Protein AF-0000000076074492 (afdb_homodimer)

Radius of gyration: 33.58 Å; Cα contacts (8 Å, |Δi|>4): 1678; chains: 2; bounding box: 102×106×88 Å

Secondary structure (DSSP, 8-state):
------------------TT---PPTT-BEEE-HHHHHHHHHH--TTT-PPP-GGGEEEEEEETTEEEEEEE-TTSPEEEEESS-EE--TT-SS-PPEEHHHHHHHHHHHHHT--HHHHHHHHHHTTB----HHHHHHHHHHHHHHHHHHHHHHHHHHHHHHHHHS-EEE-TTTS-EEEEEEEEEEEEESS---SS----SEEEEEEEETTT--EEEEEEEES--HHHHHHHHTT-PPPS--------S-GGGHHHHHHHHHHHHHHTTTEEEEEEEE-S-HHHHHHHHHH-SS--EEEEBHHHHHHHHHHHHHHHHHHSTTTS-HHHHHHHHHHHHHHHHHTTT-HHHHHHHHHHHHHHHTT--TT--TTT-HHHH-GGG---SS----HHHHHHHHHHHHHHHSHHHHHHHTT-B--HHHHHHHHHHHHHS-TTS--TTSTHHHHHHHHHHHHHHHGGGHHHHHHHHHT----HHHHHHHHHHHHHHHHHHHHHHSHHHHHHHHHHHHHHHHHHHHHHHHH--------/------------------TT---PPTT-BEEE-HHHHHHHHHH--TTT-PPP-GGGEEEEEEETTEEEEEEE-TTSPEEEEESS-EE--TT-SS-PPEEHHHHHHHHHHHHHT--HHHHHHHHHHTTB----HHHHHHHHHHHHHHHHHHHHHHHHHHHHHHHHHS-EEE-TTTS-EEEEEEEEEEEEESS---SS----SEEEEEEEETTT--EEEEEEEES--HHHHHHHHTT-PPPS--------S-GGGHHHHHHHHHHHHHHTTTEEEEEEEE-S-HHHHHHHHHH-SS--EEEEBHHHHHHHHHHHHHHHHHHSTTTS-HHHHHHHHHHHHHHHHHTTT-HHHHHHHHHHHHHHHTT--TT--TTT-HHHH-GGG---SS----HHHHHHHHHHHHHHHSHHHHHHHTT-B--HHHHHHHHHHHHHS-TTS--TTSTHHHHHHHHHHHHHHHGGGHHHHHHHHHT----HHHHHHHHHHHHHHHHHHHHHHSHHHHHHHHHHHHHHHHHHHHHHHHH--------

Structure (mmCIF, N/CA/C/O backbone):
data_AF-0000000076074492-model_v1
#
loop_
_entity.id
_entity.type
_entity.pdbx_description
1 polymer 'Mutator-like transposase domain-containing protein'
#
loop_
_atom_site.group_PDB
_atom_site.id
_atom_site.type_symbol
_atom_site.label_atom_id
_atom_site.label_alt_id
_atom_site.label_comp_id
_atom_site.label_asym_id
_atom_site.label_entity_id
_atom_site.label_seq_id
_atom_site.pdbx_PDB_ins_code
_atom_site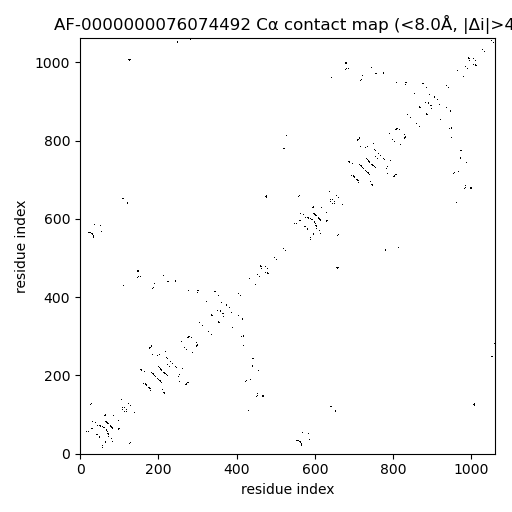.Cartn_x
_atom_site.Cartn_y
_atom_site.Cartn_z
_atom_site.occupancy
_atom_site.B_iso_or_equiv
_atom_site.auth_seq_id
_atom_site.auth_comp_id
_atom_site.auth_asym_id
_atom_site.auth_atom_id
_atom_site.pdbx_PDB_model_num
ATOM 1 N N . MET A 1 1 ? -1.576 -24.312 30.047 1 20.3 1 MET A N 1
ATOM 2 C CA . MET A 1 1 ? -2.379 -25.391 29.484 1 20.3 1 MET A CA 1
ATOM 3 C C . MET A 1 1 ? -1.852 -25.797 28.125 1 20.3 1 MET A C 1
ATOM 5 O O . MET A 1 1 ? -1.685 -24.969 27.234 1 20.3 1 MET A O 1
ATOM 9 N N . ILE A 1 2 ? -1.009 -26.953 28.062 1 20.73 2 ILE A N 1
ATOM 10 C CA . ILE A 1 2 ? -0.179 -27.625 27.062 1 20.73 2 ILE A CA 1
ATOM 11 C C . ILE A 1 2 ? -1.035 -28.031 25.859 1 20.73 2 ILE A C 1
ATOM 13 O O . ILE A 1 2 ? -1.904 -28.891 25.984 1 20.73 2 ILE A O 1
ATOM 17 N N . TYR A 1 3 ? -1.687 -27.031 25.25 1 22.64 3 TYR A N 1
ATOM 18 C CA . TYR A 1 3 ? -2.527 -27.453 24.125 1 22.64 3 TYR A CA 1
ATOM 19 C C . TYR A 1 3 ? -1.806 -28.469 23.25 1 22.64 3 TYR A C 1
ATOM 21 O O . TYR A 1 3 ? -0.667 -28.234 22.828 1 22.64 3 TYR A O 1
ATOM 29 N N . GLU A 1 4 ? -2.014 -29.75 23.656 1 22.53 4 GLU A N 1
ATOM 30 C CA . GLU A 1 4 ? -1.607 -30.984 23.016 1 22.53 4 GLU A CA 1
ATOM 31 C C . GLU A 1 4 ? -1.765 -30.891 21.5 1 22.53 4 GLU A C 1
ATOM 33 O O . GLU A 1 4 ? -2.832 -30.531 21 1 22.53 4 GLU A O 1
ATOM 38 N N . THR A 1 5 ? -0.756 -30.562 20.797 1 23.09 5 THR A N 1
ATOM 39 C CA . THR A 1 5 ? -0.31 -30.438 19.406 1 23.09 5 THR A CA 1
ATOM 40 C C . THR A 1 5 ? -0.673 -31.688 18.625 1 23.09 5 THR A C 1
ATOM 42 O O . THR A 1 5 ? -0.245 -31.859 17.469 1 23.09 5 THR A O 1
ATOM 45 N N . ASP A 1 6 ? -1.251 -32.75 19.297 1 23.14 6 ASP A N 1
ATOM 46 C CA . ASP A 1 6 ? -1.138 -34.094 18.703 1 23.14 6 ASP A CA 1
ATOM 47 C C . ASP A 1 6 ? -1.971 -34.188 17.422 1 23.14 6 ASP A C 1
ATOM 49 O O . ASP A 1 6 ? -2.297 -35.281 16.969 1 23.14 6 ASP A O 1
ATOM 53 N N . ASN A 1 7 ? -2.566 -33.188 16.922 1 24.45 7 ASN A N 1
ATOM 54 C CA . ASN A 1 7 ? -3.439 -33.688 15.844 1 24.45 7 ASN A CA 1
ATOM 55 C C . ASN A 1 7 ? -2.689 -34.562 14.867 1 24.45 7 ASN A C 1
ATOM 57 O O . ASN A 1 7 ? -1.747 -34.125 14.203 1 24.45 7 ASN A O 1
ATOM 61 N N . LEU A 1 8 ? -2.562 -35.906 15.039 1 23.31 8 LEU A N 1
ATOM 62 C CA . LEU A 1 8 ? -2.174 -37.062 14.281 1 23.31 8 LEU A CA 1
ATOM 63 C C . LEU A 1 8 ? -2.654 -36.969 12.836 1 23.31 8 LEU A C 1
ATOM 65 O O . LEU A 1 8 ? -3.797 -36.594 12.586 1 23.31 8 LEU A O 1
ATOM 69 N N . PHE A 1 9 ? -1.771 -36.688 12.039 1 24.88 9 PHE A N 1
ATOM 70 C CA . PHE A 1 9 ? -1.879 -36.969 10.609 1 24.88 9 PHE A CA 1
ATOM 71 C C . PHE A 1 9 ? -2.543 -38.312 10.359 1 24.88 9 PHE A C 1
ATOM 73 O O . PHE A 1 9 ? -1.908 -39.344 10.5 1 24.88 9 PHE A O 1
ATOM 80 N N . GLU A 1 10 ? -3.705 -38.531 11.008 1 27.39 10 GLU A N 1
ATOM 81 C CA . GLU A 1 10 ? -4.297 -39.812 10.562 1 27.39 10 GLU A CA 1
ATOM 82 C C . GLU A 1 10 ? -4.242 -39.938 9.047 1 27.39 10 GLU A C 1
ATOM 84 O O . GLU A 1 10 ? -4.82 -39.094 8.328 1 27.39 10 GLU A O 1
ATOM 89 N N . ALA A 1 11 ? -3.123 -40.5 8.547 1 29.27 11 ALA A N 1
ATOM 90 C CA . ALA A 1 11 ? -3.037 -41.094 7.211 1 29.27 11 ALA A CA 1
ATOM 91 C C . ALA A 1 11 ? -4.309 -41.875 6.875 1 29.27 11 ALA A C 1
ATOM 93 O O . ALA A 1 11 ? -4.645 -42.844 7.547 1 29.27 11 ALA A O 1
ATOM 94 N N . GLU A 1 12 ? -5.414 -41.219 6.848 1 29.86 12 GLU A N 1
ATOM 95 C CA . GLU A 1 12 ? -6.473 -42.094 6.324 1 29.86 12 GLU A CA 1
ATOM 96 C C . GLU A 1 12 ? -5.949 -43 5.23 1 29.86 12 GLU A C 1
ATOM 98 O O . GLU A 1 12 ? -5.395 -42.531 4.23 1 29.86 12 GLU A O 1
ATOM 103 N N . ILE A 1 13 ? -5.477 -44.125 5.656 1 30.86 13 ILE A N 1
ATOM 104 C CA . ILE A 1 13 ? -5.172 -45.281 4.809 1 30.86 13 ILE A CA 1
ATOM 105 C C . ILE A 1 13 ? -6.297 -45.469 3.795 1 30.86 13 ILE A C 1
ATOM 107 O O . ILE A 1 13 ? -7.43 -45.781 4.168 1 30.86 13 ILE A O 1
ATOM 111 N N . ASN A 1 14 ? -6.422 -44.625 2.824 1 32.28 14 ASN A N 1
ATOM 112 C CA . ASN A 1 14 ? -7.383 -44.906 1.76 1 32.28 14 ASN A CA 1
ATOM 113 C C . ASN A 1 14 ? -7.301 -46.344 1.289 1 32.28 14 ASN A C 1
ATOM 115 O O . ASN A 1 14 ? -6.234 -46.969 1.345 1 32.28 14 ASN A O 1
ATOM 119 N N . GLU A 1 15 ? -8.367 -47.125 1.398 1 32.94 15 GLU A N 1
ATOM 120 C CA . GLU A 1 15 ? -8.617 -48.438 0.787 1 32.94 15 GLU A CA 1
ATOM 121 C C . GLU A 1 15 ? -7.91 -48.562 -0.561 1 32.94 15 GLU A C 1
ATOM 123 O O . GLU A 1 15 ? -7.664 -47.562 -1.23 1 32.94 15 GLU A O 1
ATOM 128 N N . PRO A 1 16 ? -7.207 -49.75 -0.932 1 32.88 16 PRO A N 1
ATOM 129 C CA . PRO A 1 16 ? -6.613 -49.969 -2.256 1 32.88 16 PRO A CA 1
ATOM 130 C C . PRO A 1 16 ? -7.48 -49.406 -3.381 1 32.88 16 PRO A C 1
ATOM 132 O O . PRO A 1 16 ? -8.602 -49.875 -3.596 1 32.88 16 PRO A O 1
ATOM 135 N N . ARG A 1 17 ? -7.473 -48.156 -3.51 1 41.97 17 ARG A N 1
ATOM 136 C CA . ARG A 1 17 ? -8.281 -47.562 -4.578 1 41.97 17 ARG A CA 1
ATOM 137 C C . ARG A 1 17 ? -8.055 -48.312 -5.895 1 41.97 17 ARG A C 1
ATOM 139 O O . ARG A 1 17 ? -6.934 -48.719 -6.207 1 41.97 17 ARG A O 1
ATOM 146 N N . GLN A 1 18 ? -9.07 -48.844 -6.355 1 41.19 18 GLN A N 1
ATOM 147 C CA . GLN A 1 18 ? -9.031 -49.469 -7.672 1 41.19 18 GLN A CA 1
ATOM 148 C C . GLN A 1 18 ? -8.188 -48.656 -8.648 1 41.19 18 GLN A C 1
ATOM 150 O O . GLN A 1 18 ? -8.188 -47.406 -8.578 1 41.19 18 GLN A O 1
ATOM 155 N N . LEU A 1 19 ? -7.176 -49.188 -9.375 1 46.09 19 LEU A N 1
ATOM 156 C CA . LEU A 1 19 ? -6.234 -48.656 -10.359 1 46.09 19 LEU A CA 1
ATOM 157 C C . LEU A 1 19 ? -6.891 -47.594 -11.227 1 46.09 19 LEU A C 1
ATOM 159 O O . LEU A 1 19 ? -6.219 -46.656 -11.695 1 46.09 19 LEU A O 1
ATOM 163 N N . ASP A 1 20 ? -8.141 -47.719 -11.641 1 50.53 20 ASP A N 1
ATOM 164 C CA . ASP A 1 20 ? -8.68 -46.938 -12.742 1 50.53 20 ASP A CA 1
ATOM 165 C C . ASP A 1 20 ? -9.188 -45.594 -12.258 1 50.53 20 ASP A C 1
ATOM 167 O O . ASP A 1 20 ? -9.773 -44.812 -13.031 1 50.53 20 ASP A O 1
ATOM 171 N N . SER A 1 21 ? -9.109 -45.219 -10.984 1 63.66 21 SER A N 1
ATOM 172 C CA . SER A 1 21 ? -9.898 -44.062 -10.594 1 63.66 21 SER A CA 1
ATOM 173 C C . SER A 1 21 ? -9.055 -42.781 -10.594 1 63.66 21 SER A C 1
ATOM 175 O O . SER A 1 21 ? -7.914 -42.812 -10.125 1 63.66 21 SER A O 1
ATOM 177 N N . CYS A 1 22 ? -9.422 -41.75 -11.438 1 72.69 22 CYS A N 1
ATOM 178 C CA . CYS A 1 22 ? -8.797 -40.438 -11.508 1 72.69 22 CYS A CA 1
ATOM 179 C C . CYS A 1 22 ? -8.812 -39.75 -10.148 1 72.69 22 CYS A C 1
ATOM 181 O O . CYS A 1 22 ? -9.883 -39.531 -9.562 1 72.69 22 CYS A O 1
ATOM 183 N N . ILE A 1 23 ? -7.676 -39.438 -9.594 1 86.5 23 ILE A N 1
ATOM 184 C CA . ILE A 1 23 ? -7.555 -38.844 -8.258 1 86.5 23 ILE A CA 1
ATOM 185 C C . ILE A 1 23 ? -7.668 -37.312 -8.344 1 86.5 23 ILE A C 1
ATOM 187 O O . ILE A 1 23 ? -7.863 -36.656 -7.328 1 86.5 23 ILE A O 1
ATOM 191 N N . TRP A 1 24 ? -7.625 -36.906 -9.602 1 93.19 24 TRP A N 1
ATOM 192 C CA . TRP A 1 24 ? -7.512 -35.469 -9.766 1 93.19 24 TRP A CA 1
ATOM 193 C C . TRP A 1 24 ? -8.883 -34.781 -9.68 1 93.19 24 TRP A C 1
ATOM 195 O O . TRP A 1 24 ? -9.867 -35.312 -10.195 1 93.19 24 TRP A O 1
ATOM 205 N N . ILE A 1 25 ? -8.938 -33.719 -8.992 1 92.75 25 ILE A N 1
ATOM 206 C CA . ILE A 1 25 ? -10.148 -32.906 -8.922 1 92.75 25 ILE A CA 1
ATOM 207 C C . ILE A 1 25 ? -10.164 -31.891 -10.07 1 92.75 25 ILE A C 1
ATOM 209 O O . ILE A 1 25 ? -9.219 -31.125 -10.258 1 92.75 25 ILE A O 1
ATOM 213 N N . PRO A 1 26 ? -11.266 -31.875 -10.781 1 92.88 26 PRO A N 1
ATOM 214 C CA . PRO A 1 26 ? -11.328 -30.969 -11.93 1 92.88 26 PRO A CA 1
ATOM 215 C C . PRO A 1 26 ? -11.133 -29.5 -11.531 1 92.88 26 PRO A C 1
ATOM 217 O O . PRO A 1 26 ? -11.664 -29.062 -10.516 1 92.88 26 PRO A O 1
ATOM 220 N N . GLY A 1 27 ? -10.312 -28.859 -12.289 1 93 27 GLY A N 1
ATOM 221 C CA . GLY A 1 27 ? -10.141 -27.422 -12.117 1 93 27 GLY A CA 1
ATOM 222 C C . GLY A 1 27 ? -8.984 -27.078 -11.203 1 93 27 GLY A C 1
ATOM 223 O O . GLY A 1 27 ? -8.477 -25.953 -11.234 1 93 27 GLY A O 1
ATOM 224 N N . GLU A 1 28 ? -8.578 -28.031 -10.375 1 96.75 28 GLU A N 1
ATOM 225 C CA . GLU A 1 28 ? -7.469 -27.75 -9.477 1 96.75 28 GLU A CA 1
ATOM 226 C C . GLU A 1 28 ? -6.141 -27.703 -10.227 1 96.75 28 GLU A C 1
ATOM 228 O O . GLU A 1 28 ? -5.902 -28.516 -11.125 1 96.75 28 GLU A O 1
ATOM 233 N N . ARG A 1 29 ? -5.41 -26.781 -9.828 1 97.88 29 ARG A N 1
ATOM 234 C CA . ARG A 1 29 ? -4.145 -26.594 -10.531 1 97.88 29 ARG A CA 1
ATOM 235 C C . ARG A 1 29 ? -2.959 -26.797 -9.602 1 97.88 29 ARG A C 1
ATOM 237 O O . ARG A 1 29 ? -3.092 -26.656 -8.383 1 97.88 29 ARG A O 1
ATOM 244 N N . ARG A 1 30 ? -1.804 -27.188 -10.25 1 97.44 30 ARG A N 1
ATOM 245 C CA . ARG A 1 30 ? -0.546 -27.406 -9.539 1 97.44 30 ARG A CA 1
ATOM 246 C C . ARG A 1 30 ? 0.607 -26.703 -10.25 1 97.44 30 ARG A C 1
ATOM 248 O O . ARG A 1 30 ? 0.532 -26.422 -11.445 1 97.44 30 ARG A O 1
ATOM 255 N N . VAL A 1 31 ? 1.604 -26.438 -9.445 1 97.81 31 VAL A N 1
ATOM 256 C CA . VAL A 1 31 ? 2.861 -25.938 -10 1 97.81 31 VAL A CA 1
ATOM 257 C C . VAL A 1 31 ? 3.836 -27.094 -10.18 1 97.81 31 VAL A C 1
ATOM 259 O O . VAL A 1 31 ? 4.203 -27.766 -9.203 1 97.81 31 VAL A O 1
ATOM 262 N N . PHE A 1 32 ? 4.254 -27.359 -11.391 1 97.62 32 PHE A N 1
ATOM 263 C CA . PHE A 1 32 ? 5.152 -28.453 -11.711 1 97.62 32 PHE A CA 1
ATOM 264 C C . PHE A 1 32 ? 6.441 -27.938 -12.336 1 97.62 32 PHE A C 1
ATOM 266 O O . PHE A 1 32 ? 6.441 -26.906 -13.008 1 97.62 32 PHE A O 1
ATOM 273 N N . GLU A 1 33 ? 7.512 -28.625 -12.062 1 97.69 33 GLU A N 1
ATOM 274 C CA . GLU A 1 33 ? 8.758 -28.5 -12.82 1 97.69 33 GLU A CA 1
ATOM 275 C C . GLU A 1 33 ? 8.898 -29.641 -13.828 1 97.69 33 GLU A C 1
ATOM 277 O O . GLU A 1 33 ? 9.43 -30.703 -13.508 1 97.69 33 GLU A O 1
ATOM 282 N N . PRO A 1 34 ? 8.531 -29.312 -15.047 1 96.81 34 PRO A N 1
ATOM 283 C CA . PRO A 1 34 ? 8.438 -30.375 -16.031 1 96.81 34 PRO A CA 1
ATOM 284 C C . PRO A 1 34 ? 9.758 -31.109 -16.234 1 96.81 34 PRO A C 1
ATOM 286 O O . PRO A 1 34 ? 9.766 -32.312 -16.5 1 96.81 34 PRO A O 1
ATOM 289 N N . TYR A 1 35 ? 10.844 -30.422 -16.156 1 96.56 35 TYR A N 1
ATOM 290 C CA . TYR A 1 35 ? 12.141 -31.062 -16.312 1 96.56 35 TYR A CA 1
ATOM 291 C C . TYR A 1 35 ? 12.344 -32.156 -15.289 1 96.56 35 TYR A C 1
ATOM 293 O O . TYR A 1 35 ? 12.727 -33.281 -15.633 1 96.56 35 TYR A O 1
ATOM 301 N N . GLU A 1 36 ? 12.086 -31.859 -14.062 1 96.31 36 GLU A N 1
ATOM 302 C CA . GLU A 1 36 ? 12.258 -32.812 -12.977 1 96.31 36 GLU A CA 1
ATOM 303 C C . GLU A 1 36 ? 11.266 -33.969 -13.094 1 96.31 36 GLU A C 1
ATOM 305 O O . GLU A 1 36 ? 11.617 -35.125 -12.828 1 96.31 36 GLU A O 1
ATOM 310 N N . MET A 1 37 ? 10.086 -33.688 -13.43 1 95.44 37 MET A N 1
ATOM 311 C CA . MET A 1 37 ? 9.07 -34.719 -13.586 1 95.44 37 MET A CA 1
ATOM 312 C C . MET A 1 37 ? 9.438 -35.656 -14.719 1 95.44 37 MET A C 1
ATOM 314 O O . MET A 1 37 ? 9.367 -36.875 -14.562 1 95.44 37 MET A O 1
ATOM 318 N N . ASP A 1 38 ? 9.773 -35.062 -15.828 1 95.69 38 ASP A N 1
ATOM 319 C CA . ASP A 1 38 ? 10.18 -35.844 -17 1 95.69 38 ASP A CA 1
ATOM 320 C C . ASP A 1 38 ? 11.344 -36.781 -16.656 1 95.69 38 ASP A C 1
ATOM 322 O O . ASP A 1 38 ? 11.328 -37.938 -17.016 1 95.69 38 ASP A O 1
ATOM 326 N N . LYS A 1 39 ? 12.297 -36.281 -16.016 1 95.62 39 LYS A N 1
ATOM 327 C CA . LYS A 1 39 ? 13.484 -37.031 -15.617 1 95.62 39 LYS A CA 1
ATOM 328 C C . LYS A 1 39 ? 13.109 -38.219 -14.734 1 95.62 39 LYS A C 1
ATOM 330 O O . LYS A 1 39 ? 13.586 -39.312 -14.945 1 95.62 39 LYS A O 1
ATOM 335 N N . GLN A 1 40 ? 12.266 -38.031 -13.797 1 96.06 40 GLN A N 1
ATOM 336 C CA . GLN A 1 40 ? 11.891 -39.062 -12.844 1 96.06 40 GLN A CA 1
ATOM 337 C C . GLN A 1 40 ? 11.016 -40.125 -13.508 1 96.06 40 GLN A C 1
ATOM 339 O O . GLN A 1 40 ? 11.141 -41.312 -13.211 1 96.06 40 GLN A O 1
ATOM 344 N N . LEU A 1 41 ? 10.156 -39.688 -14.359 1 95.62 41 LEU A N 1
ATOM 345 C CA . LEU A 1 41 ? 9.305 -40.625 -15.062 1 95.62 41 LEU A CA 1
ATOM 346 C C . LEU A 1 41 ? 10.125 -41.531 -15.992 1 95.62 41 LEU A C 1
ATOM 348 O O . LEU A 1 41 ? 9.859 -42.719 -16.094 1 95.62 41 LEU A O 1
ATOM 352 N N . LYS A 1 42 ? 11.094 -41 -16.609 1 94.94 42 LYS A N 1
ATOM 353 C CA . LYS A 1 42 ? 11.953 -41.719 -17.531 1 94.94 42 LYS A CA 1
ATOM 354 C C . LYS A 1 42 ? 12.898 -42.656 -16.766 1 94.94 42 LYS A C 1
ATOM 356 O O . LYS A 1 42 ? 13.281 -43.719 -17.266 1 94.94 42 LYS A O 1
ATOM 361 N N . ALA A 1 43 ? 13.344 -42.125 -15.602 1 94.81 43 ALA A N 1
ATOM 362 C CA . ALA A 1 43 ? 14.203 -42.969 -14.781 1 94.81 43 ALA A CA 1
ATOM 363 C C . ALA A 1 43 ? 13.531 -44.312 -14.461 1 94.81 43 ALA A C 1
ATOM 365 O O . ALA A 1 43 ? 14.203 -45.344 -14.312 1 94.81 43 ALA A O 1
ATOM 366 N N . GLY A 1 44 ? 12.242 -44.281 -14.281 1 92.62 44 GLY A N 1
ATOM 367 C CA . GLY A 1 44 ? 11.453 -45.5 -14.227 1 92.62 44 GLY A CA 1
ATOM 368 C C . GLY A 1 44 ? 11.281 -46.031 -12.812 1 92.62 44 GLY A C 1
ATOM 369 O O . GLY A 1 44 ? 11.625 -45.344 -11.844 1 92.62 44 GLY A O 1
ATOM 370 N N . CYS A 1 45 ? 10.672 -47.156 -12.773 1 95.69 45 CYS A N 1
ATOM 371 C CA . CYS A 1 45 ? 10.336 -47.844 -11.523 1 95.69 45 CYS A CA 1
ATOM 372 C C . CYS A 1 45 ? 11.594 -48.25 -10.781 1 95.69 45 CYS A C 1
ATOM 374 O O . CYS A 1 45 ? 12.57 -48.719 -11.398 1 95.69 45 CYS A O 1
ATOM 376 N N . VAL A 1 46 ? 11.562 -48.156 -9.547 1 93.5 46 VAL A N 1
ATOM 377 C CA . VAL A 1 46 ? 12.719 -48.469 -8.711 1 93.5 46 VAL A CA 1
ATOM 378 C C . VAL A 1 46 ? 13.016 -49.938 -8.789 1 93.5 46 VAL A C 1
ATOM 380 O O . VAL A 1 46 ? 14.156 -50.375 -8.57 1 93.5 46 VAL A O 1
ATOM 383 N N . ASP A 1 47 ? 12 -50.75 -9.094 1 93 47 ASP A N 1
ATOM 384 C CA . ASP A 1 47 ? 12.148 -52.188 -9.07 1 93 47 ASP A CA 1
ATOM 385 C C . ASP A 1 47 ? 12.414 -52.75 -10.461 1 93 47 ASP A C 1
ATOM 387 O O . ASP A 1 47 ? 13.406 -53.438 -10.68 1 93 47 ASP A O 1
ATOM 391 N N . CYS A 1 48 ? 11.539 -52.438 -11.461 1 94.69 48 CYS A N 1
ATOM 392 C CA . CYS A 1 48 ? 11.648 -53.062 -12.781 1 94.69 48 CYS A CA 1
ATOM 393 C C . CYS A 1 48 ? 12.289 -52.125 -13.781 1 94.69 48 CYS A C 1
ATOM 395 O O . CYS A 1 48 ? 12.5 -52.469 -14.938 1 94.69 48 CYS A O 1
ATOM 397 N N . GLU A 1 49 ? 12.469 -50.938 -13.5 1 92.75 49 GLU A N 1
ATOM 398 C CA . GLU A 1 49 ? 13.195 -49.938 -14.266 1 92.75 49 GLU A CA 1
ATOM 399 C C . GLU A 1 49 ? 12.414 -49.5 -15.508 1 92.75 49 GLU A C 1
ATOM 401 O O . GLU A 1 49 ? 12.938 -48.781 -16.359 1 92.75 49 GLU A O 1
ATOM 406 N N . LEU A 1 50 ? 11.188 -49.969 -15.562 1 93.25 50 LEU A N 1
ATOM 407 C CA . LEU A 1 50 ? 10.336 -49.5 -16.656 1 93.25 50 LEU A CA 1
ATOM 408 C C . LEU A 1 50 ? 9.898 -48.062 -16.422 1 93.25 50 LEU A C 1
ATOM 410 O O . LEU A 1 50 ? 9.625 -47.656 -15.289 1 93.25 50 LEU A O 1
ATOM 414 N N . PRO A 1 51 ? 9.758 -47.344 -17.547 1 93.19 51 PRO A N 1
ATOM 415 C CA . PRO A 1 51 ? 9.312 -45.938 -17.406 1 93.19 51 PRO A CA 1
ATOM 416 C C . PRO A 1 51 ? 7.922 -45.844 -16.781 1 93.19 51 PRO A C 1
ATOM 418 O O . PRO A 1 51 ? 7.066 -46.688 -17.016 1 93.19 51 PRO A O 1
ATOM 421 N N . LEU A 1 52 ? 7.805 -44.75 -16.016 1 95.31 52 LEU A N 1
ATOM 422 C CA . LEU A 1 52 ? 6.527 -44.531 -15.344 1 95.31 52 LEU A CA 1
ATOM 423 C C . LEU A 1 52 ? 5.637 -43.625 -16.203 1 95.31 52 LEU A C 1
ATOM 425 O O . LEU A 1 52 ? 6.129 -42.875 -17.047 1 95.31 52 LEU A O 1
ATOM 429 N N . GLN A 1 53 ? 4.371 -43.781 -15.945 1 93.88 53 GLN A N 1
ATOM 430 C CA . GLN A 1 53 ? 3.406 -42.969 -16.688 1 93.88 53 GLN A CA 1
ATOM 431 C C . GLN A 1 53 ? 2.674 -42 -15.766 1 93.88 53 GLN A C 1
ATOM 433 O O . GLN A 1 53 ? 2.229 -42.375 -14.68 1 93.88 53 GLN A O 1
ATOM 438 N N . PHE A 1 54 ? 2.566 -40.75 -16.25 1 94.94 54 PHE A N 1
ATOM 439 C CA . PHE A 1 54 ? 1.869 -39.75 -15.477 1 94.94 54 PHE A CA 1
ATOM 440 C C . PHE A 1 54 ? 0.434 -40.156 -15.188 1 94.94 54 PHE A C 1
ATOM 442 O O . PHE A 1 54 ? -0.105 -39.875 -14.117 1 94.94 54 PHE A O 1
ATOM 449 N N . THR A 1 55 ? -0.166 -40.875 -16.047 1 94.25 55 THR A N 1
ATOM 450 C CA . THR A 1 55 ? -1.567 -41.281 -15.953 1 94.25 55 THR A CA 1
ATOM 451 C C . THR A 1 55 ? -1.758 -42.312 -14.867 1 94.25 55 THR A C 1
ATOM 453 O O . THR A 1 55 ? -2.889 -42.625 -14.484 1 94.25 55 THR A O 1
ATOM 456 N N . ASN A 1 56 ? -0.702 -42.812 -14.367 1 94.75 56 ASN A N 1
ATOM 457 C CA . ASN A 1 56 ? -0.794 -43.875 -13.367 1 94.75 56 ASN A CA 1
ATOM 458 C C . ASN A 1 56 ? -0.634 -43.312 -11.953 1 94.75 56 ASN A C 1
ATOM 460 O O . ASN A 1 56 ? -0.329 -44.062 -11.023 1 94.75 56 ASN A O 1
ATOM 464 N N . VAL A 1 57 ? -0.802 -42.062 -11.828 1 96.12 57 VAL A N 1
ATOM 465 C CA . VAL A 1 57 ? -0.743 -41.469 -10.492 1 96.12 57 VAL A CA 1
ATOM 466 C C . VAL A 1 57 ? -1.941 -41.906 -9.664 1 96.12 57 VAL A C 1
ATOM 468 O O . VAL A 1 57 ? -3.088 -41.812 -10.109 1 96.12 57 VAL A O 1
ATOM 471 N N . THR A 1 58 ? -1.679 -42.375 -8.43 1 94.69 58 THR A N 1
ATOM 472 C CA . THR A 1 58 ? -2.75 -42.938 -7.613 1 94.69 58 THR A CA 1
ATOM 473 C C . THR A 1 58 ? -3.031 -42.062 -6.406 1 94.69 58 THR A C 1
ATOM 475 O O . THR A 1 58 ? -4.137 -42.062 -5.859 1 94.69 58 THR A O 1
ATOM 478 N N . GLU A 1 59 ? -2.006 -41.375 -6.004 1 95.25 59 GLU A N 1
ATOM 479 C CA . GLU A 1 59 ? -2.135 -40.5 -4.832 1 95.25 59 GLU A CA 1
ATOM 480 C C . GLU A 1 59 ? -1.214 -39.312 -4.934 1 95.25 59 GLU A C 1
ATOM 482 O O . GLU A 1 59 ? -0.239 -39.312 -5.684 1 95.25 59 GLU A O 1
ATOM 487 N N . GLU A 1 60 ? -1.693 -38.281 -4.219 1 95.69 60 GLU A N 1
ATOM 488 C CA . GLU A 1 60 ? -0.898 -37.062 -4.164 1 95.69 60 GLU A CA 1
ATOM 489 C C . GLU A 1 60 ? -0.797 -36.531 -2.738 1 95.69 60 GLU A C 1
ATOM 491 O O . GLU A 1 60 ? -1.778 -36.562 -1.993 1 95.69 60 GLU A O 1
ATOM 496 N N . THR A 1 61 ? 0.392 -36.156 -2.344 1 95.06 61 THR A N 1
ATOM 497 C CA . THR A 1 61 ? 0.587 -35.406 -1.104 1 95.06 61 THR A CA 1
ATOM 498 C C . THR A 1 61 ? 0.985 -33.969 -1.397 1 95.06 61 THR A C 1
ATOM 500 O O . THR A 1 61 ? 2.035 -33.719 -1.99 1 95.06 61 THR A O 1
ATOM 503 N N . LYS A 1 62 ? 0.148 -33.094 -0.955 1 93.75 62 LYS A N 1
ATOM 504 C CA . LYS A 1 62 ? 0.409 -31.688 -1.196 1 93.75 62 LYS A CA 1
ATOM 505 C C . LYS A 1 62 ? 1.386 -31.125 -0.167 1 93.75 62 LYS A C 1
ATOM 507 O O . LYS A 1 62 ? 1.217 -31.328 1.036 1 93.75 62 LYS A O 1
ATOM 512 N N . CYS A 1 63 ? 2.4 -30.469 -0.622 1 94.81 63 CYS A N 1
ATOM 513 C CA . CYS A 1 63 ? 3.418 -29.812 0.199 1 94.81 63 CYS A CA 1
ATOM 514 C C . CYS A 1 63 ? 3.602 -28.359 -0.208 1 94.81 63 CYS A C 1
ATOM 516 O O . CYS A 1 63 ? 4.637 -27.984 -0.763 1 94.81 63 CYS A O 1
ATOM 518 N N . GLY A 1 64 ? 2.609 -27.562 0.21 1 94.81 64 GLY A N 1
ATOM 519 C CA . GLY A 1 64 ? 2.639 -26.188 -0.252 1 94.81 64 GLY A CA 1
ATOM 520 C C . GLY A 1 64 ? 2.4 -26.047 -1.744 1 94.81 64 GLY A C 1
ATOM 521 O O . GLY A 1 64 ? 1.388 -26.531 -2.262 1 94.81 64 GLY A O 1
ATOM 522 N N . LEU A 1 65 ? 3.402 -25.5 -2.42 1 97.19 65 LEU A N 1
ATOM 523 C CA . LEU A 1 65 ? 3.27 -25.328 -3.861 1 97.19 65 LEU A CA 1
ATOM 524 C C . LEU A 1 65 ? 3.77 -26.547 -4.613 1 97.19 65 LEU A C 1
ATOM 526 O O . LEU A 1 65 ? 3.504 -26.703 -5.805 1 97.19 65 LEU A O 1
ATOM 530 N N . GLY A 1 66 ? 4.516 -27.344 -3.916 1 96.69 66 GLY A N 1
ATOM 531 C CA . GLY A 1 66 ? 4.945 -28.609 -4.48 1 96.69 66 GLY A CA 1
ATOM 532 C C . GLY A 1 66 ? 4.09 -29.781 -4.039 1 96.69 66 GLY A C 1
ATOM 533 O O . GLY A 1 66 ? 3.223 -29.625 -3.176 1 96.69 66 GLY A O 1
ATOM 534 N N . CYS A 1 67 ? 4.316 -30.953 -4.699 1 96.38 67 CYS A N 1
ATOM 535 C CA . CYS A 1 67 ? 3.58 -32.156 -4.297 1 96.38 67 CYS A CA 1
ATOM 536 C C . CYS A 1 67 ? 4.387 -33.406 -4.582 1 96.38 67 CYS A C 1
ATOM 538 O O . CYS A 1 67 ? 5.309 -33.375 -5.398 1 96.38 67 CYS A O 1
ATOM 540 N N . ILE A 1 68 ? 4.062 -34.375 -3.824 1 97 68 ILE A N 1
ATOM 541 C CA . ILE A 1 68 ? 4.598 -35.688 -4.035 1 97 68 ILE A CA 1
ATOM 542 C C . ILE A 1 68 ? 3.553 -36.562 -4.727 1 97 68 ILE A C 1
ATOM 544 O O . ILE A 1 68 ? 2.418 -36.688 -4.258 1 97 68 ILE A O 1
ATOM 548 N N . LEU A 1 69 ? 3.977 -37.125 -5.844 1 96.94 69 LEU A N 1
ATOM 549 C CA . LEU A 1 69 ? 3.076 -38 -6.605 1 96.94 69 LEU A CA 1
ATOM 550 C C . LEU A 1 69 ? 3.438 -39.469 -6.41 1 96.94 69 LEU A C 1
ATOM 552 O O . LEU A 1 69 ? 4.613 -39.812 -6.453 1 96.94 69 LEU A O 1
ATOM 556 N N . TYR A 1 70 ? 2.432 -40.219 -6.145 1 97.31 70 TYR A N 1
ATOM 557 C CA . TYR A 1 70 ? 2.594 -41.656 -6.066 1 97.31 70 TYR A CA 1
ATOM 558 C C . TYR A 1 70 ? 2.102 -42.344 -7.344 1 97.31 70 TYR A C 1
ATOM 560 O O . TYR A 1 70 ? 0.903 -42.312 -7.633 1 97.31 70 TYR A O 1
ATOM 568 N N . VAL A 1 71 ? 3.088 -42.938 -8.062 1 96.31 71 VAL A N 1
ATOM 569 C CA . VAL A 1 71 ? 2.805 -43.469 -9.383 1 96.31 71 VAL A CA 1
ATOM 570 C C . VAL A 1 71 ? 2.934 -45 -9.344 1 96.31 71 VAL A C 1
ATOM 572 O O . VAL A 1 71 ? 3.979 -45.531 -8.961 1 96.31 71 VAL A O 1
ATOM 575 N N . ALA A 1 72 ? 1.899 -45.594 -9.797 1 95.69 72 ALA A N 1
ATOM 576 C CA . ALA A 1 72 ? 1.909 -47.062 -9.836 1 95.69 72 ALA A CA 1
ATOM 577 C C . ALA A 1 72 ? 2.6 -47.562 -11.102 1 95.69 72 ALA A C 1
ATOM 579 O O . ALA A 1 72 ? 2.395 -47.031 -12.188 1 95.69 72 ALA A O 1
ATOM 580 N N . CYS A 1 73 ? 3.428 -48.5 -10.898 1 94.69 73 CYS A N 1
ATOM 581 C CA . CYS A 1 73 ? 4.051 -49.188 -12.031 1 94.69 73 CYS A CA 1
ATOM 582 C C . CYS A 1 73 ? 3.277 -50.438 -12.406 1 94.69 73 CYS A C 1
ATOM 584 O O . CYS A 1 73 ? 2.494 -50.969 -11.602 1 94.69 73 CYS A O 1
ATOM 586 N N . SER A 1 74 ? 3.508 -50.938 -13.562 1 89.19 74 SER A N 1
ATOM 587 C CA . SER A 1 74 ? 2.863 -52.188 -14.008 1 89.19 74 SER A CA 1
ATOM 588 C C . SER A 1 74 ? 3.299 -53.375 -13.156 1 89.19 74 SER A C 1
ATOM 590 O O . SER A 1 74 ? 2.58 -54.375 -13.062 1 89.19 74 SER A O 1
ATOM 592 N N . CYS A 1 75 ? 4.402 -53.281 -12.578 1 94.06 75 CYS A N 1
ATOM 593 C CA . CYS A 1 75 ? 4.914 -54.344 -11.734 1 94.06 75 CYS A CA 1
ATOM 594 C C . CYS A 1 75 ? 4.258 -54.312 -10.359 1 94.06 75 CYS A C 1
ATOM 596 O O . CYS A 1 75 ? 4.488 -55.219 -9.547 1 94.06 75 CYS A O 1
ATOM 598 N N . GLY A 1 76 ? 3.471 -53.344 -10.047 1 91.88 76 GLY A N 1
ATOM 599 C CA . GLY A 1 76 ? 2.723 -53.281 -8.805 1 91.88 76 GLY A CA 1
ATOM 600 C C . GLY A 1 76 ? 3.348 -52.344 -7.785 1 91.88 76 GLY A C 1
ATOM 601 O O . GLY A 1 76 ? 2.697 -51.969 -6.812 1 91.88 76 GLY A O 1
ATOM 602 N N . VAL A 1 77 ? 4.5 -51.938 -8.094 1 95.25 77 VAL A N 1
ATOM 603 C CA . VAL A 1 77 ? 5.219 -51.094 -7.148 1 95.25 77 VAL A CA 1
ATOM 604 C C . VAL A 1 77 ? 4.738 -49.656 -7.273 1 95.25 77 VAL A C 1
ATOM 606 O O . VAL A 1 77 ? 4.512 -49.156 -8.383 1 95.25 77 VAL A O 1
ATOM 609 N N . ILE A 1 78 ? 4.578 -49.031 -6.125 1 96.38 78 ILE A N 1
ATOM 610 C CA . ILE A 1 78 ? 4.234 -47.594 -6.098 1 96.38 78 ILE A CA 1
ATOM 611 C C . ILE A 1 78 ? 5.504 -46.781 -5.945 1 96.38 78 ILE A C 1
ATOM 613 O O . ILE A 1 78 ? 6.266 -46.938 -4.992 1 96.38 78 ILE A O 1
ATOM 617 N N . ASN A 1 79 ? 5.727 -45.906 -6.934 1 97.06 79 ASN A N 1
ATOM 618 C CA . ASN A 1 79 ? 6.91 -45.062 -6.938 1 97.06 79 ASN A CA 1
ATOM 619 C C . ASN A 1 79 ? 6.578 -43.625 -6.504 1 97.06 79 ASN A C 1
ATOM 621 O O . ASN A 1 79 ? 5.5 -43.125 -6.809 1 97.06 79 ASN A O 1
ATOM 625 N N . LYS A 1 80 ? 7.551 -43.031 -5.816 1 95.69 80 LYS A N 1
ATOM 626 C CA . LYS A 1 80 ? 7.41 -41.656 -5.406 1 95.69 80 LYS A CA 1
ATOM 627 C C . LYS A 1 80 ? 8.125 -40.719 -6.383 1 95.69 80 LYS A C 1
ATOM 629 O O . LYS A 1 80 ? 9.305 -40.875 -6.664 1 95.69 80 LYS A O 1
ATOM 634 N N . ILE A 1 81 ? 7.34 -39.781 -6.918 1 96.38 81 ILE A N 1
ATOM 635 C CA . ILE A 1 81 ? 7.906 -38.75 -7.805 1 96.38 81 ILE A CA 1
ATOM 636 C C . ILE A 1 81 ? 7.613 -37.375 -7.246 1 96.38 81 ILE A C 1
ATOM 638 O O . ILE A 1 81 ? 6.527 -37.125 -6.719 1 96.38 81 ILE A O 1
ATOM 642 N N . TYR A 1 82 ? 8.594 -36.5 -7.406 1 96.88 82 TYR A N 1
ATOM 643 C CA . TYR A 1 82 ? 8.438 -35.125 -6.926 1 96.88 82 TYR A CA 1
ATOM 644 C C . TYR A 1 82 ? 8.031 -34.188 -8.055 1 96.88 82 TYR A C 1
ATOM 646 O O . TYR A 1 82 ? 8.531 -34.312 -9.18 1 96.88 82 TYR A O 1
ATOM 654 N N . SER A 1 83 ? 7.156 -33.281 -7.766 1 97.06 83 SER A N 1
ATOM 655 C CA . SER A 1 83 ? 6.668 -32.312 -8.758 1 97.06 83 SER A CA 1
ATOM 656 C C . SER A 1 83 ? 7.75 -31.312 -9.133 1 97.06 83 SER A C 1
ATOM 658 O O . SER A 1 83 ? 7.605 -30.578 -10.109 1 97.06 83 SER A O 1
ATOM 660 N N . GLY A 1 84 ? 8.789 -31.219 -8.359 1 96.81 84 GLY A N 1
ATOM 661 C CA . GLY A 1 84 ? 9.906 -30.328 -8.594 1 96.81 84 GLY A CA 1
ATOM 662 C C . GLY A 1 84 ? 11.125 -30.656 -7.746 1 96.81 84 GLY A C 1
ATOM 663 O O . GLY A 1 84 ? 11.109 -31.625 -6.984 1 96.81 84 GLY A O 1
ATOM 664 N N . LYS A 1 85 ? 12.117 -29.859 -7.93 1 96.44 85 LYS A N 1
ATOM 665 C CA . LYS A 1 85 ? 13.352 -30.062 -7.188 1 96.44 85 LYS A CA 1
ATOM 666 C C . LYS A 1 85 ? 13.141 -29.844 -5.691 1 96.44 85 LYS A C 1
ATOM 668 O O . LYS A 1 85 ? 12.383 -28.953 -5.293 1 96.44 85 LYS A O 1
ATOM 673 N N . VAL A 1 86 ? 13.844 -30.609 -4.922 1 95.75 86 VAL A N 1
ATOM 674 C CA . VAL A 1 86 ? 13.719 -30.531 -3.473 1 95.75 86 VAL A CA 1
ATOM 675 C C . VAL A 1 86 ? 15.109 -30.391 -2.846 1 95.75 86 VAL A C 1
ATOM 677 O O . VAL A 1 86 ? 16.109 -30.703 -3.475 1 95.75 86 VAL A O 1
ATOM 680 N N . HIS A 1 87 ? 15.148 -29.766 -1.71 1 94.5 87 HIS A N 1
ATOM 681 C CA . HIS A 1 87 ? 16.328 -29.75 -0.861 1 94.5 87 HIS A CA 1
ATOM 682 C C . HIS A 1 87 ? 15.992 -30.125 0.575 1 94.5 87 HIS A C 1
ATOM 684 O O . HIS A 1 87 ? 14.828 -30.375 0.895 1 94.5 87 HIS A O 1
ATOM 690 N N . TYR A 1 88 ? 16.984 -30.266 1.339 1 91.12 88 TYR A N 1
ATOM 691 C CA . TYR A 1 88 ? 16.766 -30.734 2.707 1 91.12 88 TYR A CA 1
ATOM 692 C C . TYR A 1 88 ? 17.406 -29.766 3.709 1 91.12 88 TYR A C 1
ATOM 694 O O . TYR A 1 88 ? 18.328 -29.031 3.373 1 91.12 88 TYR A O 1
ATOM 702 N N . ASP A 1 89 ? 16.734 -29.75 4.859 1 81.69 89 ASP A N 1
ATOM 703 C CA . ASP A 1 89 ? 17.266 -28.922 5.938 1 81.69 89 ASP A CA 1
ATOM 704 C C . ASP A 1 89 ? 18.609 -29.469 6.434 1 81.69 89 ASP A C 1
ATOM 706 O O . ASP A 1 89 ? 18.703 -30.625 6.844 1 81.69 89 ASP A O 1
ATOM 710 N N . ALA A 1 90 ? 19.672 -28.703 6.348 1 70 90 ALA A N 1
ATOM 711 C CA . ALA A 1 90 ? 21.016 -29.141 6.723 1 70 90 ALA A CA 1
ATOM 712 C C . ALA A 1 90 ? 21.094 -29.453 8.211 1 70 90 ALA A C 1
ATOM 714 O O . ALA A 1 90 ? 21.906 -30.281 8.641 1 70 90 ALA A O 1
ATOM 715 N N . LYS A 1 91 ? 20.344 -28.859 9.023 1 64.5 91 LYS A N 1
ATOM 716 C CA . LYS A 1 91 ? 20.516 -28.938 10.469 1 64.5 91 LYS A CA 1
ATOM 717 C C . LYS A 1 91 ? 19.703 -30.078 11.062 1 64.5 91 LYS A C 1
ATOM 719 O O . LYS A 1 91 ? 19.875 -30.438 12.234 1 64.5 91 LYS A O 1
ATOM 724 N N . LYS A 1 92 ? 18.828 -30.672 10.117 1 65.25 92 LYS A N 1
ATOM 725 C CA . LYS A 1 92 ? 17.969 -31.688 10.711 1 65.25 92 LYS A CA 1
ATOM 726 C C . LYS A 1 92 ? 18.266 -33.062 10.125 1 65.25 92 LYS A C 1
ATOM 728 O O . LYS A 1 92 ? 18.469 -33.188 8.914 1 65.25 92 LYS A O 1
ATOM 733 N N . GLN A 1 93 ? 18.516 -34.219 10.938 1 54 93 GLN A N 1
ATOM 734 C CA . GLN A 1 93 ? 18.828 -35.594 10.555 1 54 93 GLN A CA 1
ATOM 735 C C . GLN A 1 93 ? 17.75 -36.188 9.664 1 54 93 GLN A C 1
ATOM 737 O O . GLN A 1 93 ? 18.047 -36.875 8.68 1 54 93 GLN A O 1
ATOM 742 N N . LYS A 1 94 ? 16.484 -36.5 10.156 1 56.94 94 LYS A N 1
ATOM 743 C CA . LYS A 1 94 ? 15.383 -37.156 9.43 1 56.94 94 LYS A CA 1
ATOM 744 C C . LYS A 1 94 ? 14.477 -36.094 8.781 1 56.94 94 LYS A C 1
ATOM 746 O O . LYS A 1 94 ? 13.484 -35.688 9.375 1 56.94 94 LYS A O 1
ATOM 751 N N . THR A 1 95 ? 14.906 -35.312 7.543 1 65.94 95 THR A N 1
ATOM 752 C CA . THR A 1 95 ? 14.195 -34.094 7.184 1 65.94 95 THR A CA 1
ATOM 753 C C . THR A 1 95 ? 13.281 -34.344 5.984 1 65.94 95 THR A C 1
ATOM 755 O O . THR A 1 95 ? 13.547 -35.219 5.156 1 65.94 95 THR A O 1
ATOM 758 N N . ARG A 1 96 ? 11.992 -34.031 6.125 1 82.44 96 ARG A N 1
ATOM 759 C CA . ARG A 1 96 ? 11.039 -33.969 5.02 1 82.44 96 ARG A CA 1
ATOM 760 C C . ARG A 1 96 ? 11.555 -33.062 3.895 1 82.44 96 ARG A C 1
ATOM 762 O O . ARG A 1 96 ? 12.195 -32.062 4.152 1 82.44 96 ARG A O 1
ATOM 769 N N . PRO A 1 97 ? 11.414 -33.594 2.662 1 92.06 97 PRO A N 1
ATOM 770 C CA . PRO A 1 97 ? 11.859 -32.781 1.532 1 92.06 97 PRO A CA 1
ATOM 771 C C . PRO A 1 97 ? 11.18 -31.406 1.486 1 92.06 97 PRO A C 1
ATOM 773 O O . PRO A 1 97 ? 9.992 -31.297 1.803 1 92.06 97 PRO A O 1
ATOM 776 N N . ILE A 1 98 ? 11.969 -30.438 1.263 1 94.88 98 ILE A N 1
ATOM 777 C CA . ILE A 1 98 ? 11.469 -29.094 1.066 1 94.88 98 ILE A CA 1
ATOM 778 C C . ILE A 1 98 ? 11.516 -28.734 -0.417 1 94.88 98 ILE A C 1
ATOM 780 O O . ILE A 1 98 ? 12.586 -28.719 -1.026 1 94.88 98 ILE A O 1
ATOM 784 N N . PHE A 1 99 ? 10.453 -28.469 -0.946 1 96.81 99 PHE A N 1
ATOM 785 C CA . PHE A 1 99 ? 10.43 -28.109 -2.357 1 96.81 99 PHE A CA 1
ATOM 786 C C . PHE A 1 99 ? 11.047 -26.734 -2.57 1 96.81 99 PHE A C 1
ATOM 788 O O . PHE A 1 99 ? 10.727 -25.781 -1.853 1 96.81 99 PHE A O 1
ATOM 795 N N . ASP A 1 100 ? 11.883 -26.516 -3.605 1 97.75 100 ASP A N 1
ATOM 796 C CA . ASP A 1 100 ? 12.562 -25.266 -3.904 1 97.75 100 ASP A CA 1
ATOM 797 C C . ASP A 1 100 ? 11.562 -24.125 -4.102 1 97.75 100 ASP A C 1
ATOM 799 O O . ASP A 1 100 ? 11.812 -23 -3.688 1 97.75 100 ASP A O 1
ATOM 803 N N . VAL A 1 101 ? 10.484 -24.484 -4.73 1 97.88 101 VAL A N 1
ATOM 804 C CA . VAL A 1 101 ? 9.477 -23.484 -5.059 1 97.88 101 VAL A CA 1
ATOM 805 C C . VAL A 1 101 ? 8.953 -22.828 -3.779 1 97.88 101 VAL A C 1
ATOM 807 O O . VAL A 1 101 ? 8.633 -21.641 -3.76 1 97.88 101 VAL A O 1
ATOM 810 N N . ASN A 1 102 ? 8.844 -23.547 -2.707 1 97.81 102 ASN A N 1
ATOM 811 C CA . ASN A 1 102 ? 8.336 -23.031 -1.444 1 97.81 102 ASN A CA 1
ATOM 812 C C . ASN A 1 102 ? 9.289 -22 -0.846 1 97.81 102 ASN A C 1
ATOM 814 O O . ASN A 1 102 ? 8.852 -20.953 -0.354 1 97.81 102 ASN A O 1
ATOM 818 N N . SER A 1 103 ? 10.547 -22.25 -0.892 1 97.62 103 SER A N 1
ATOM 819 C CA . SER A 1 103 ? 11.539 -21.297 -0.391 1 97.62 103 SER A CA 1
ATOM 820 C C . SER A 1 103 ? 11.609 -20.047 -1.266 1 97.62 103 SER A C 1
ATOM 822 O O . SER A 1 103 ? 11.734 -18.938 -0.757 1 97.62 103 SER A O 1
ATOM 824 N N . LYS A 1 104 ? 11.508 -20.297 -2.535 1 98.25 104 LYS A N 1
ATOM 825 C CA . LYS A 1 104 ? 11.523 -19.172 -3.457 1 98.25 104 LYS A CA 1
ATOM 826 C C . LYS A 1 104 ? 10.297 -18.281 -3.258 1 98.25 104 LYS A C 1
ATOM 828 O O . LYS A 1 104 ? 10.367 -17.062 -3.455 1 98.25 104 LYS A O 1
ATOM 833 N N . ALA A 1 105 ? 9.219 -18.906 -2.867 1 98.19 105 ALA A N 1
ATOM 834 C CA . ALA A 1 105 ? 8.008 -18.156 -2.592 1 98.19 105 ALA A CA 1
ATOM 835 C C . ALA A 1 105 ? 8.211 -17.188 -1.426 1 98.19 105 ALA A C 1
ATOM 837 O O . ALA A 1 105 ? 7.719 -16.062 -1.451 1 98.19 105 ALA A O 1
ATOM 838 N N . ALA A 1 106 ? 8.914 -17.578 -0.448 1 97.62 106 ALA A N 1
ATOM 839 C CA . ALA A 1 106 ? 9.203 -16.719 0.696 1 97.62 106 ALA A CA 1
ATOM 840 C C . ALA A 1 106 ? 10.039 -15.516 0.276 1 97.62 106 ALA A C 1
ATOM 842 O O . ALA A 1 106 ? 9.727 -14.383 0.647 1 97.62 106 ALA A O 1
ATOM 843 N N . VAL A 1 107 ? 11.023 -15.758 -0.534 1 98.19 107 VAL A N 1
ATOM 844 C CA . VAL A 1 107 ? 11.883 -14.672 -1.012 1 98.19 107 VAL A CA 1
ATOM 845 C C . VAL A 1 107 ? 11.07 -13.734 -1.897 1 98.19 107 VAL A C 1
ATOM 847 O O . VAL A 1 107 ? 11.203 -12.508 -1.797 1 98.19 107 VAL A O 1
ATOM 850 N N . ALA A 1 108 ? 10.266 -14.375 -2.711 1 98.19 108 ALA A N 1
ATOM 851 C CA . ALA A 1 108 ? 9.438 -13.594 -3.625 1 98.19 108 ALA A CA 1
ATOM 852 C C . ALA A 1 108 ? 8.5 -12.664 -2.855 1 98.19 108 ALA A C 1
ATOM 854 O O . ALA A 1 108 ? 8.242 -11.539 -3.289 1 98.19 108 ALA A O 1
ATOM 855 N N . MET A 1 109 ? 8.016 -13.109 -1.775 1 97.12 109 MET A N 1
ATOM 856 C CA . MET A 1 109 ? 7.148 -12.297 -0.931 1 97.12 109 MET A CA 1
ATOM 857 C C . MET A 1 109 ? 7.879 -11.055 -0.433 1 97.12 109 MET A C 1
ATOM 859 O O . MET A 1 109 ? 7.34 -9.953 -0.487 1 97.12 109 MET A O 1
ATOM 863 N N . TYR A 1 110 ? 9.07 -11.219 -0.018 1 97.69 110 TYR A N 1
ATOM 864 C CA . TYR A 1 110 ? 9.859 -10.102 0.478 1 97.69 110 TYR A CA 1
ATOM 865 C C . TYR A 1 110 ? 10.18 -9.117 -0.645 1 97.69 110 TYR A C 1
ATOM 867 O O . TYR A 1 110 ? 10.078 -7.902 -0.462 1 97.69 110 TYR A O 1
ATOM 875 N N . ASP A 1 111 ? 10.477 -9.641 -1.787 1 97.88 111 ASP A N 1
ATOM 876 C CA . ASP A 1 111 ? 10.875 -8.812 -2.922 1 97.88 111 ASP A CA 1
ATOM 877 C C . ASP A 1 111 ? 9.695 -7.98 -3.434 1 97.88 111 ASP A C 1
ATOM 879 O O . ASP A 1 111 ? 9.883 -6.855 -3.9 1 97.88 111 ASP A O 1
ATOM 883 N N . THR A 1 112 ? 8.523 -8.547 -3.344 1 96.88 112 THR A N 1
ATOM 884 C CA . THR A 1 112 ? 7.375 -7.887 -3.947 1 96.88 112 THR A CA 1
ATOM 885 C C . THR A 1 112 ? 6.543 -7.176 -2.885 1 96.88 112 THR A C 1
ATOM 887 O O . THR A 1 112 ? 5.547 -6.52 -3.205 1 96.88 112 THR A O 1
ATOM 890 N N . GLY A 1 113 ? 6.844 -7.34 -1.673 1 95.94 113 GLY A N 1
ATOM 891 C CA . GLY A 1 113 ? 6.141 -6.656 -0.602 1 95.94 113 GLY A CA 1
ATOM 892 C C . GLY A 1 113 ? 4.828 -7.324 -0.231 1 95.94 113 GLY A C 1
ATOM 893 O O . GLY A 1 113 ? 3.959 -6.699 0.383 1 95.94 113 GLY A O 1
ATOM 894 N N . LEU A 1 114 ? 4.672 -8.594 -0.566 1 95.94 114 LEU A N 1
ATOM 895 C CA . LEU A 1 114 ? 3.439 -9.328 -0.294 1 95.94 114 LEU A CA 1
ATOM 896 C C . LEU A 1 114 ? 3.547 -10.102 1.016 1 95.94 114 LEU A C 1
ATOM 898 O O . LEU A 1 114 ? 4.648 -10.359 1.499 1 95.94 114 LEU A O 1
ATOM 902 N N . GLY A 1 115 ? 2.395 -10.375 1.591 1 94.25 115 GLY A N 1
ATOM 903 C CA . GLY A 1 115 ? 2.312 -11.258 2.74 1 94.25 115 GLY A CA 1
ATOM 904 C C . GLY A 1 115 ? 1.739 -12.625 2.404 1 94.25 115 GLY A C 1
ATOM 905 O O . GLY A 1 115 ? 1.247 -12.836 1.294 1 94.25 115 GLY A O 1
ATOM 906 N N . PRO A 1 116 ? 1.819 -13.492 3.344 1 95.06 116 PRO A N 1
ATOM 907 C CA . PRO A 1 116 ? 1.315 -14.844 3.107 1 95.06 116 PRO A CA 1
ATOM 908 C C . PRO A 1 116 ? -0.175 -14.867 2.775 1 95.06 116 PRO A C 1
ATOM 910 O O . PRO A 1 116 ? -0.603 -15.633 1.903 1 95.06 116 PRO A O 1
ATOM 913 N N . ALA A 1 117 ? -0.928 -14.055 3.432 1 94.25 117 ALA A N 1
ATOM 914 C CA . ALA A 1 117 ? -2.371 -14.031 3.209 1 94.25 117 ALA A CA 1
ATOM 915 C C . ALA A 1 117 ? -2.701 -13.578 1.791 1 94.25 117 ALA A C 1
ATOM 917 O O . ALA A 1 117 ? -3.578 -14.148 1.138 1 94.25 117 ALA A O 1
ATOM 918 N N . GLU A 1 118 ? -2.041 -12.594 1.312 1 94.19 118 GLU A N 1
ATOM 919 C CA . GLU A 1 118 ? -2.266 -12.062 -0.031 1 94.19 118 GLU A CA 1
ATOM 920 C C . GLU A 1 118 ? -1.87 -13.078 -1.098 1 94.19 118 GLU A C 1
ATOM 922 O O . GLU A 1 118 ? -2.592 -13.273 -2.078 1 94.19 118 GLU A O 1
ATOM 927 N N . VAL A 1 119 ? -0.769 -13.711 -0.888 1 96.81 119 VAL A N 1
ATOM 928 C CA . VAL A 1 119 ? -0.277 -14.703 -1.834 1 96.81 119 VAL A CA 1
ATOM 929 C C . VAL A 1 119 ? -1.248 -15.883 -1.898 1 96.81 119 VAL A C 1
ATOM 931 O O . VAL A 1 119 ? -1.639 -16.312 -2.984 1 96.81 119 VAL A O 1
ATOM 934 N N . ASN A 1 120 ? -1.637 -16.328 -0.748 1 97.56 120 ASN A N 1
ATOM 935 C CA . ASN A 1 120 ? -2.557 -17.453 -0.695 1 97.56 120 ASN A CA 1
ATOM 936 C C . ASN A 1 120 ? -3.9 -17.109 -1.332 1 97.56 120 ASN A C 1
ATOM 938 O O . ASN A 1 120 ? -4.516 -17.969 -1.982 1 97.56 120 ASN A O 1
ATOM 942 N N . ARG A 1 121 ? -4.355 -15.938 -1.126 1 97.44 121 ARG A N 1
ATOM 943 C CA . ARG A 1 121 ? -5.617 -15.539 -1.742 1 97.44 121 ARG A CA 1
ATOM 944 C C . ARG A 1 121 ? -5.492 -15.484 -3.262 1 97.44 121 ARG A C 1
ATOM 946 O O . ARG A 1 121 ? -6.391 -15.93 -3.979 1 97.44 121 ARG A O 1
ATOM 953 N N . TYR A 1 122 ? -4.41 -14.93 -3.742 1 97.94 122 TYR A N 1
ATOM 954 C CA . TYR A 1 122 ? -4.172 -14.891 -5.18 1 97.94 122 TYR A CA 1
ATOM 955 C C . TYR A 1 122 ? -4.141 -16.297 -5.766 1 97.94 122 TYR A C 1
ATOM 957 O O . TYR A 1 122 ? -4.793 -16.562 -6.777 1 97.94 122 TYR A O 1
ATOM 965 N N . LEU A 1 123 ? -3.426 -17.172 -5.129 1 98.31 123 LEU A N 1
ATOM 966 C CA . LEU A 1 123 ? -3.305 -18.547 -5.59 1 98.31 123 LEU A CA 1
ATOM 967 C C . LEU A 1 123 ? -4.648 -19.266 -5.512 1 98.31 123 LEU A C 1
ATOM 969 O O . LEU A 1 123 ? -5.023 -20 -6.438 1 98.31 123 LEU A O 1
ATOM 973 N N . ALA A 1 124 ? -5.352 -19.047 -4.438 1 98.12 124 ALA A N 1
ATOM 974 C CA . ALA A 1 124 ? -6.66 -19.672 -4.281 1 98.12 124 ALA A CA 1
ATOM 975 C C . ALA A 1 124 ? -7.613 -19.234 -5.395 1 98.12 124 ALA A C 1
ATOM 977 O O . ALA A 1 124 ? -8.398 -20.047 -5.891 1 98.12 124 ALA A O 1
ATOM 978 N N . ASN A 1 125 ? -7.535 -18.016 -5.746 1 98.19 125 ASN A N 1
ATOM 979 C CA . ASN A 1 125 ? -8.383 -17.5 -6.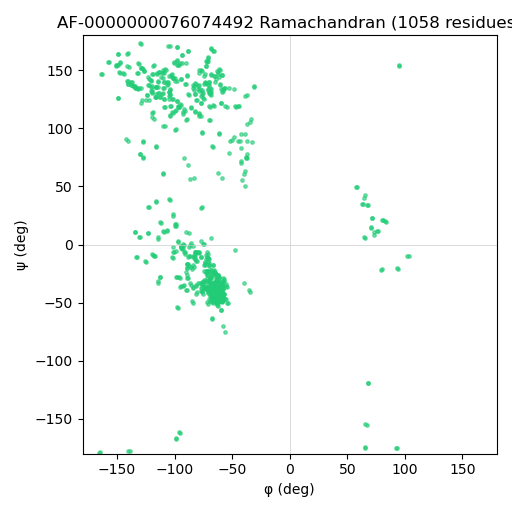824 1 98.19 125 ASN A CA 1
ATOM 980 C C . ASN A 1 125 ? -8.047 -18.172 -8.156 1 98.19 125 ASN A C 1
ATOM 982 O O . ASN A 1 125 ? -8.891 -18.219 -9.055 1 98.19 125 ASN A O 1
ATOM 986 N N . LEU A 1 126 ? -6.828 -18.641 -8.305 1 98.06 126 LEU A N 1
ATOM 987 C CA . LEU A 1 126 ? -6.43 -19.406 -9.492 1 98.06 126 LEU A CA 1
ATOM 988 C C . LEU A 1 126 ? -6.734 -20.891 -9.312 1 98.06 126 LEU A C 1
ATOM 990 O O . LEU A 1 126 ? -6.434 -21.703 -10.195 1 98.06 126 LEU A O 1
ATOM 994 N N . ASN A 1 127 ? -7.266 -21.25 -8.172 1 98.06 127 ASN A N 1
ATOM 995 C CA . ASN A 1 127 ? -7.57 -22.625 -7.797 1 98.06 127 ASN A CA 1
ATOM 996 C C . ASN A 1 127 ? -6.297 -23.453 -7.617 1 98.06 127 ASN A C 1
ATOM 998 O O . ASN A 1 127 ? -6.242 -24.609 -8.016 1 98.06 127 ASN A O 1
ATOM 1002 N N . ILE A 1 128 ? -5.27 -22.797 -7.129 1 97.81 128 ILE A N 1
ATOM 1003 C CA . ILE A 1 128 ? -4.004 -23.422 -6.762 1 97.81 128 ILE A CA 1
ATOM 1004 C C . ILE A 1 128 ? -3.887 -23.5 -5.242 1 97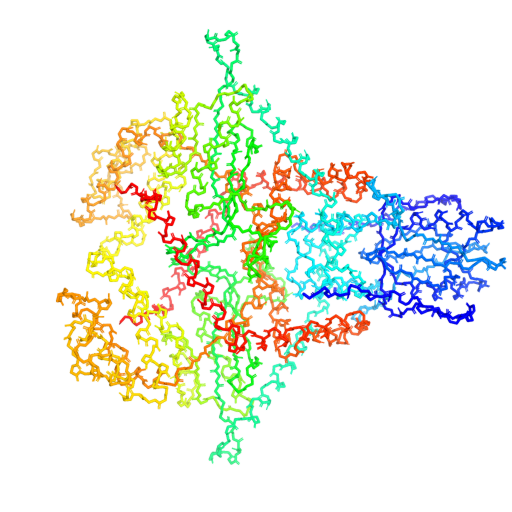.81 128 ILE A C 1
ATOM 1006 O O . ILE A 1 128 ? -4.238 -22.547 -4.539 1 97.81 128 ILE A O 1
ATOM 1010 N N . ASN A 1 129 ? -3.389 -24.562 -4.809 1 93.38 129 ASN A N 1
ATOM 1011 C CA . ASN A 1 129 ? -3.146 -24.688 -3.377 1 93.38 129 ASN A CA 1
ATOM 1012 C C . ASN A 1 129 ? -1.999 -23.797 -2.922 1 93.38 129 ASN A C 1
ATOM 1014 O O . ASN A 1 129 ? -0.961 -23.719 -3.582 1 93.38 129 ASN A O 1
ATOM 1018 N N . GLY A 1 130 ? -2.244 -23.109 -1.849 1 94.62 130 GLY A N 1
ATOM 1019 C CA . GLY A 1 130 ? -1.188 -22.281 -1.283 1 94.62 130 GLY A CA 1
ATOM 1020 C C . GLY A 1 130 ? -0.434 -22.969 -0.16 1 94.62 130 GLY A C 1
ATOM 1021 O O . GLY A 1 130 ? -0.343 -24.203 -0.126 1 94.62 130 GLY A O 1
ATOM 1022 N N . MET A 1 131 ? 0.229 -22.203 0.618 1 95.12 131 MET A N 1
ATOM 1023 C CA . MET A 1 131 ? 0.995 -22.703 1.759 1 95.12 131 MET A CA 1
ATOM 1024 C C . MET A 1 131 ? 0.354 -22.266 3.072 1 95.12 131 MET A C 1
ATOM 1026 O O . MET A 1 131 ? -0.198 -21.172 3.168 1 95.12 131 MET A O 1
ATOM 1030 N N . SER A 1 132 ? 0.506 -23.109 4.027 1 94.62 132 SER A N 1
ATOM 1031 C CA . SER A 1 132 ? 0.026 -22.734 5.352 1 94.62 132 SER A CA 1
ATOM 1032 C C . SER A 1 132 ? 0.901 -21.641 5.973 1 94.62 132 SER A C 1
ATOM 1034 O O . SER A 1 132 ? 2.035 -21.438 5.539 1 94.62 132 SER A O 1
ATOM 1036 N N . GLN A 1 133 ? 0.362 -21.016 6.922 1 92.06 133 GLN A N 1
ATOM 1037 C CA . GLN A 1 133 ? 1.113 -19.969 7.613 1 92.06 133 GLN A CA 1
ATOM 1038 C C . GLN A 1 133 ? 2.373 -20.531 8.258 1 92.06 133 GLN A C 1
ATOM 1040 O O . GLN A 1 133 ? 3.432 -19.906 8.234 1 92.06 133 GLN A O 1
ATOM 1045 N N . SER A 1 134 ? 2.211 -21.688 8.805 1 92.19 134 SER A N 1
ATOM 1046 C CA . SER A 1 134 ? 3.348 -22.328 9.453 1 92.19 134 SER A CA 1
ATOM 1047 C C . SER A 1 134 ? 4.43 -22.688 8.438 1 92.19 134 SER A C 1
ATOM 1049 O O . SER A 1 134 ? 5.621 -22.562 8.719 1 92.19 134 SER A O 1
ATOM 1051 N N . ALA A 1 135 ? 3.984 -23.125 7.312 1 93.75 135 ALA A N 1
ATOM 1052 C CA . ALA A 1 135 ? 4.938 -23.453 6.254 1 93.75 135 ALA A CA 1
ATOM 1053 C C . ALA A 1 135 ? 5.688 -22.219 5.785 1 93.75 135 ALA A C 1
ATOM 1055 O O . ALA A 1 135 ? 6.902 -22.25 5.582 1 93.75 135 ALA A O 1
ATOM 1056 N N . PHE A 1 136 ? 4.992 -21.125 5.672 1 94.25 136 PHE A N 1
ATOM 1057 C CA . PHE A 1 136 ? 5.621 -19.875 5.277 1 94.25 136 PHE A CA 1
ATOM 1058 C C . PHE A 1 136 ? 6.656 -19.438 6.305 1 94.25 136 PHE A C 1
ATOM 1060 O O . PHE A 1 136 ? 7.754 -19.016 5.945 1 94.25 136 PHE A O 1
ATOM 1067 N N . LYS A 1 137 ? 6.27 -19.531 7.531 1 92.44 137 LYS A N 1
ATOM 1068 C CA . LYS A 1 137 ? 7.168 -19.109 8.602 1 92.44 137 LYS A CA 1
ATOM 1069 C C . LYS A 1 137 ? 8.461 -19.922 8.594 1 92.44 137 LYS A C 1
ATOM 1071 O O . LYS A 1 137 ? 9.539 -19.375 8.836 1 92.44 137 LYS A O 1
ATOM 1076 N N . LYS A 1 138 ? 8.328 -21.188 8.352 1 93.31 138 LYS A N 1
ATOM 1077 C CA . LYS A 1 138 ? 9.508 -22.047 8.273 1 93.31 138 LYS A CA 1
ATOM 1078 C C . LYS A 1 138 ? 10.422 -21.609 7.129 1 93.31 138 LYS A C 1
ATOM 1080 O O . LYS A 1 138 ? 11.641 -21.578 7.281 1 93.31 138 LYS A O 1
ATOM 1085 N N . ARG A 1 139 ? 9.805 -21.312 6.023 1 95.81 139 ARG A N 1
ATOM 1086 C CA . ARG A 1 139 ? 10.586 -20.891 4.867 1 95.81 139 ARG A CA 1
ATOM 1087 C C . ARG A 1 139 ? 11.203 -19.516 5.102 1 95.81 139 ARG A C 1
ATOM 1089 O O . ARG A 1 139 ? 12.328 -19.25 4.66 1 95.81 139 ARG A O 1
ATOM 1096 N N . GLU A 1 140 ? 10.516 -18.656 5.73 1 94.69 140 GLU A N 1
ATOM 1097 C CA . GLU A 1 140 ? 11.047 -17.344 6.082 1 94.69 140 GLU A CA 1
ATOM 1098 C C . GLU A 1 140 ? 12.297 -17.469 6.941 1 94.69 140 GLU A C 1
ATOM 1100 O O . GLU A 1 140 ? 13.273 -16.734 6.734 1 94.69 140 GLU A O 1
ATOM 1105 N N . LYS A 1 141 ? 12.219 -18.312 7.902 1 93.19 141 LYS A N 1
ATOM 1106 C CA . LYS A 1 141 ? 13.383 -18.547 8.758 1 93.19 141 LYS A CA 1
ATOM 1107 C C . LYS A 1 141 ? 14.562 -19.078 7.953 1 93.19 141 LYS A C 1
ATOM 1109 O O . LYS A 1 141 ? 15.711 -18.703 8.203 1 93.19 141 LYS A O 1
ATOM 1114 N N . GLU A 1 142 ? 14.195 -19.875 7.059 1 94.88 142 GLU A N 1
ATOM 1115 C CA . GLU A 1 142 ? 15.219 -20.516 6.23 1 94.88 142 GLU A CA 1
ATOM 1116 C C . GLU A 1 142 ? 15.961 -19.469 5.391 1 94.88 142 GLU A C 1
ATOM 1118 O O . GLU A 1 142 ? 17.188 -19.547 5.242 1 94.88 142 GLU A O 1
ATOM 1123 N N . VAL A 1 143 ? 15.289 -18.531 4.879 1 97.25 143 VAL A N 1
ATOM 1124 C CA . VAL A 1 143 ? 15.883 -17.625 3.896 1 97.25 143 VAL A CA 1
ATOM 1125 C C . VAL A 1 143 ? 16.422 -16.391 4.594 1 97.25 143 VAL A C 1
ATOM 1127 O O . VAL A 1 143 ? 17.062 -15.539 3.965 1 97.25 143 VAL A O 1
ATOM 1130 N N . TYR A 1 144 ? 16.25 -16.25 5.852 1 96.94 144 TYR A N 1
ATOM 1131 C CA . TYR A 1 144 ? 16.641 -15.07 6.613 1 96.94 144 TYR A CA 1
ATOM 1132 C C . TYR A 1 144 ? 18.141 -14.82 6.512 1 96.94 144 TYR A C 1
ATOM 1134 O O . TYR A 1 144 ? 18.578 -13.75 6.094 1 96.94 144 TYR A O 1
ATOM 1142 N N . GLU A 1 145 ? 18.891 -15.766 6.859 1 96.69 145 GLU A N 1
ATOM 1143 C CA . GLU A 1 145 ? 20.328 -15.594 6.926 1 96.69 145 GLU A CA 1
ATOM 1144 C C . GLU A 1 145 ? 20.922 -15.336 5.543 1 96.69 145 GLU A C 1
ATOM 1146 O O . GLU A 1 145 ? 21.766 -14.453 5.371 1 96.69 145 GLU A O 1
ATOM 1151 N N . PRO A 1 146 ? 20.469 -16.078 4.543 1 98 146 PRO A N 1
ATOM 1152 C CA . PRO A 1 146 ? 20.969 -15.805 3.195 1 98 146 PRO A CA 1
ATOM 1153 C C . PRO A 1 146 ? 20.688 -14.367 2.75 1 98 146 PRO A C 1
ATOM 1155 O O . PRO A 1 146 ? 21.562 -13.719 2.162 1 98 146 PRO A O 1
ATOM 1158 N N . ILE A 1 147 ? 19.562 -13.898 2.996 1 98.5 147 ILE A N 1
ATOM 1159 C CA . ILE A 1 147 ? 19.203 -12.531 2.631 1 98.5 147 ILE A CA 1
ATOM 1160 C C . ILE A 1 147 ? 20.109 -11.547 3.367 1 98.5 147 ILE A C 1
ATOM 1162 O O . ILE A 1 147 ? 20.656 -10.617 2.764 1 98.5 147 ILE A O 1
ATOM 1166 N N . ARG A 1 148 ? 20.266 -11.766 4.613 1 98.12 148 ARG A N 1
ATOM 1167 C CA . ARG A 1 148 ? 21.109 -10.914 5.441 1 98.12 148 ARG A CA 1
ATOM 1168 C C . ARG A 1 148 ? 22.547 -10.898 4.914 1 98.12 148 ARG A C 1
ATOM 1170 O O . ARG A 1 148 ? 23.172 -9.836 4.844 1 98.12 148 ARG A O 1
ATOM 1177 N N . LYS A 1 149 ? 23 -11.992 4.555 1 98.56 149 LYS A N 1
ATOM 1178 C CA . LYS A 1 149 ? 24.375 -12.117 4.062 1 98.56 149 LYS A CA 1
ATOM 1179 C C . LYS A 1 149 ? 24.562 -11.336 2.764 1 98.56 149 LYS A C 1
ATOM 1181 O O . LYS A 1 149 ? 25.547 -10.617 2.602 1 98.56 149 LYS A O 1
ATOM 1186 N N . VAL A 1 150 ? 23.641 -11.5 1.88 1 98.75 150 VAL A N 1
ATOM 1187 C CA . VAL A 1 150 ? 23.734 -10.797 0.603 1 98.75 150 VAL A CA 1
ATOM 1188 C C . VAL A 1 150 ? 23.688 -9.289 0.837 1 98.75 150 VAL A C 1
ATOM 1190 O O . VAL A 1 150 ? 24.438 -8.539 0.228 1 98.75 150 VAL A O 1
ATOM 1193 N N . ALA A 1 151 ? 22.812 -8.867 1.688 1 98.75 151 ALA A N 1
ATOM 1194 C CA . ALA A 1 151 ? 22.703 -7.449 2.014 1 98.75 151 ALA A CA 1
ATOM 1195 C C . ALA A 1 151 ? 23.984 -6.93 2.648 1 98.75 151 ALA A C 1
ATOM 1197 O O . ALA A 1 151 ? 24.5 -5.875 2.26 1 98.75 151 ALA A O 1
ATOM 1198 N N . GLN A 1 152 ? 24.5 -7.703 3.582 1 98.31 152 GLN A N 1
ATOM 1199 C CA . GLN A 1 152 ? 25.719 -7.301 4.266 1 98.31 152 GLN A CA 1
ATOM 1200 C C . GLN A 1 152 ? 26.891 -7.203 3.289 1 98.31 152 GLN A C 1
ATOM 1202 O O . GLN A 1 152 ? 27.672 -6.25 3.338 1 98.31 152 GLN A O 1
ATOM 1207 N N . ASN A 1 153 ? 27 -8.156 2.447 1 98.5 153 ASN A N 1
ATOM 1208 C CA . ASN A 1 153 ? 28.047 -8.117 1.433 1 98.5 153 ASN A CA 1
ATOM 1209 C C . ASN A 1 153 ? 27.906 -6.887 0.537 1 98.5 153 ASN A C 1
ATOM 1211 O O . ASN A 1 153 ? 28.922 -6.266 0.179 1 98.5 153 ASN A O 1
ATOM 1215 N N . SER A 1 154 ? 26.734 -6.621 0.198 1 98.56 154 SER A N 1
ATOM 1216 C CA . SER A 1 154 ? 26.5 -5.457 -0.649 1 98.56 154 SER A CA 1
ATOM 1217 C C . SER A 1 154 ? 26.891 -4.164 0.069 1 98.56 154 SER A C 1
ATOM 1219 O O . SER A 1 154 ? 27.406 -3.234 -0.549 1 98.56 154 SER A O 1
ATOM 1221 N N . LEU A 1 155 ? 26.625 -4.07 1.372 1 98.31 155 LEU A N 1
ATOM 1222 C CA . LEU A 1 155 ? 27 -2.914 2.174 1 98.31 155 LEU A CA 1
ATOM 1223 C C . LEU A 1 155 ? 28.516 -2.754 2.217 1 98.31 155 LEU A C 1
ATOM 1225 O O . LEU A 1 155 ? 29.031 -1.656 1.998 1 98.31 155 LEU A O 1
ATOM 1229 N N . ASP A 1 156 ? 29.156 -3.863 2.416 1 97.88 156 ASP A N 1
ATOM 1230 C CA . ASP A 1 156 ? 30.609 -3.848 2.529 1 97.88 156 ASP A CA 1
ATOM 1231 C C . ASP A 1 156 ? 31.266 -3.455 1.203 1 97.88 156 ASP A C 1
ATOM 1233 O O . ASP A 1 156 ? 32.156 -2.617 1.173 1 97.88 156 ASP A O 1
ATOM 1237 N N . THR A 1 157 ? 30.797 -4.012 0.159 1 98.06 157 THR A N 1
ATOM 1238 C CA . THR A 1 157 ? 31.328 -3.701 -1.164 1 98.06 157 THR A CA 1
ATOM 1239 C C . THR A 1 157 ? 31.062 -2.242 -1.524 1 98.06 157 THR A C 1
ATOM 1241 O O . THR A 1 157 ? 31.922 -1.576 -2.107 1 98.06 157 THR A O 1
ATOM 1244 N N . SER A 1 158 ? 29.891 -1.778 -1.208 1 98.12 158 SER A N 1
ATOM 1245 C CA . SER A 1 158 ? 29.516 -0.396 -1.506 1 98.12 158 SER A CA 1
ATOM 1246 C C . SER A 1 158 ? 30.375 0.583 -0.708 1 98.12 158 SER A C 1
ATOM 1248 O O . SER A 1 158 ? 30.75 1.644 -1.212 1 98.12 158 SER A O 1
ATOM 1250 N N . LEU A 1 159 ? 30.656 0.237 0.523 1 97.75 159 LEU A N 1
ATOM 1251 C CA . LEU A 1 159 ? 31.5 1.085 1.344 1 97.75 159 LEU A CA 1
ATOM 1252 C C . LEU A 1 159 ? 32.906 1.153 0.766 1 97.75 159 LEU A C 1
ATOM 1254 O O . LEU A 1 159 ? 33.531 2.229 0.709 1 97.75 159 LEU A O 1
ATOM 1258 N N . GLU A 1 160 ? 33.406 0.043 0.33 1 97.38 160 GLU A N 1
ATOM 1259 C CA . GLU A 1 160 ? 34.75 0.012 -0.284 1 97.38 160 GLU A CA 1
ATOM 1260 C C . GLU A 1 160 ? 34.781 0.863 -1.55 1 97.38 160 GLU A C 1
ATOM 1262 O O . GLU A 1 160 ? 35.75 1.567 -1.798 1 97.38 160 GLU A O 1
ATOM 1267 N N . GLU A 1 161 ? 33.75 0.8 -2.316 1 97.5 161 GLU A N 1
ATOM 1268 C CA . GLU A 1 161 ? 33.656 1.629 -3.516 1 97.5 161 GLU A CA 1
ATOM 1269 C C . GLU A 1 161 ? 33.625 3.111 -3.158 1 97.5 161 GLU A C 1
ATOM 1271 O O . GLU A 1 161 ? 34.281 3.93 -3.82 1 97.5 161 GLU A O 1
ATOM 1276 N N . GLU A 1 162 ? 32.875 3.426 -2.145 1 97.12 162 GLU A N 1
ATOM 1277 C CA . GLU A 1 162 ? 32.781 4.809 -1.692 1 97.12 162 GLU A CA 1
ATOM 1278 C C . GLU A 1 162 ? 34.156 5.32 -1.205 1 97.12 162 GLU A C 1
ATOM 1280 O O . GLU A 1 162 ? 34.531 6.445 -1.527 1 97.12 162 GLU A O 1
ATOM 1285 N N . LYS A 1 163 ? 34.875 4.52 -0.539 1 95.75 163 LYS A N 1
ATOM 1286 C CA . LYS A 1 163 ? 36.219 4.871 -0.043 1 95.75 163 LYS A CA 1
ATOM 1287 C C . LYS A 1 163 ? 37.188 5.125 -1.195 1 95.75 163 LYS A C 1
ATOM 1289 O O . LYS A 1 163 ? 37.969 6.078 -1.157 1 95.75 163 LYS A O 1
ATOM 1294 N N . SER A 1 164 ? 37.062 4.316 -2.166 1 95.69 164 SER A N 1
ATOM 1295 C CA . SER A 1 164 ? 38 4.41 -3.297 1 95.69 164 SER A CA 1
ATOM 1296 C C . SER A 1 164 ? 37.781 5.699 -4.082 1 95.69 164 SER A C 1
ATOM 1298 O O . SER A 1 164 ? 38.688 6.211 -4.711 1 95.69 164 SER A O 1
ATOM 1300 N N . LYS A 1 165 ? 36.625 6.262 -3.973 1 95.81 165 LYS A N 1
ATOM 1301 C CA . LYS A 1 165 ? 36.281 7.465 -4.738 1 95.81 165 LYS A CA 1
ATOM 1302 C C . LYS A 1 165 ? 36.438 8.719 -3.879 1 95.81 165 LYS A C 1
ATOM 1304 O O . LYS A 1 165 ? 36.281 9.836 -4.375 1 95.81 165 LYS A O 1
ATOM 1309 N N . SER A 1 166 ? 36.719 8.461 -2.668 1 94.56 166 SER A N 1
ATOM 1310 C CA . SER A 1 166 ? 36.812 9.578 -1.733 1 94.56 166 SER A CA 1
ATOM 1311 C C . SER A 1 166 ? 38.25 10.016 -1.535 1 94.56 166 SER A C 1
ATOM 1313 O O . SER A 1 166 ? 39.188 9.227 -1.737 1 94.56 166 SER A O 1
ATOM 1315 N N . PRO A 1 167 ? 38.406 11.273 -1.175 1 92.44 167 PRO A N 1
ATOM 1316 C CA . PRO A 1 167 ? 39.781 11.742 -0.884 1 92.44 167 PRO A CA 1
ATOM 1317 C C . PRO A 1 167 ? 40.406 11.016 0.3 1 92.44 167 PRO A C 1
ATOM 1319 O O . PRO A 1 167 ? 39.719 10.602 1.225 1 92.44 167 PRO A O 1
ATOM 1322 N N . VAL A 1 168 ? 41.781 10.883 0.227 1 90.62 168 VAL A N 1
ATOM 1323 C CA . VAL A 1 168 ? 42.5 10.18 1.271 1 90.62 168 VAL A CA 1
ATOM 1324 C C . VAL A 1 168 ? 43.406 11.164 2.012 1 90.62 168 VAL A C 1
ATOM 1326 O O . VAL A 1 168 ? 44.031 12.047 1.397 1 90.62 168 VAL A O 1
ATOM 1329 N N . ILE A 1 169 ? 43.25 11.07 3.289 1 83.06 169 ILE A N 1
ATOM 1330 C CA . ILE A 1 169 ? 44.156 11.883 4.102 1 83.06 169 ILE A CA 1
ATOM 1331 C C . ILE A 1 169 ? 45.062 10.984 4.922 1 83.06 169 ILE A C 1
ATOM 1333 O O . ILE A 1 169 ? 44.719 9.852 5.258 1 83.06 169 ILE A O 1
ATOM 1337 N N . GLU A 1 170 ? 46.25 11.477 5.109 1 77.81 170 GLU A N 1
ATOM 1338 C CA . GLU A 1 170 ? 47.219 10.727 5.922 1 77.81 170 GLU A CA 1
ATOM 1339 C C . GLU A 1 170 ? 46.906 10.883 7.41 1 77.81 170 GLU A C 1
ATOM 1341 O O . GLU A 1 170 ? 46.719 12 7.895 1 77.81 170 GLU A O 1
ATOM 1346 N N . ASP A 1 171 ? 46.438 9.766 8.023 1 67.19 171 ASP A N 1
ATOM 1347 C CA . ASP A 1 171 ? 46.219 9.812 9.469 1 67.19 171 ASP A CA 1
ATOM 1348 C C . ASP A 1 171 ? 47.562 9.883 10.211 1 67.19 171 ASP A C 1
ATOM 1350 O O . ASP A 1 171 ? 48.406 8.984 10.094 1 67.19 171 ASP A O 1
ATOM 1354 N N . SER A 1 172 ? 47.875 10.992 10.75 1 59.84 172 SER A N 1
ATOM 1355 C CA . SER A 1 172 ? 49.125 11.258 11.414 1 59.84 172 SER A CA 1
ATOM 1356 C C . SER A 1 172 ? 49.406 10.258 12.531 1 59.84 172 SER A C 1
ATOM 1358 O O . SER A 1 172 ? 50.562 9.945 12.836 1 59.84 172 SER A O 1
ATOM 1360 N N . GLU A 1 173 ? 48.344 9.852 13.141 1 58.09 173 GLU A N 1
ATOM 1361 C CA . GLU A 1 173 ? 48.594 9.062 14.352 1 58.09 173 GLU A CA 1
ATOM 1362 C C . GLU A 1 173 ? 49.031 7.645 14 1 58.09 173 GLU A C 1
ATOM 1364 O O . GLU A 1 173 ? 49.906 7.09 14.648 1 58.09 173 GLU A O 1
ATOM 1369 N N . ASN A 1 174 ? 48.438 7.133 13.047 1 61.69 174 ASN A N 1
ATOM 1370 C CA . ASN A 1 174 ? 48.75 5.719 12.828 1 61.69 174 ASN A CA 1
ATOM 1371 C C . ASN A 1 174 ? 49.469 5.496 11.508 1 61.69 174 ASN A C 1
ATOM 1373 O O . ASN A 1 174 ? 49.844 4.367 11.18 1 61.69 174 ASN A O 1
ATOM 1377 N N . GLY A 1 175 ? 49.812 6.652 10.836 1 64.88 175 GLY A N 1
ATOM 1378 C CA . GLY A 1 175 ? 50.562 6.547 9.594 1 64.88 175 GLY A CA 1
ATOM 1379 C C . GLY A 1 175 ? 49.781 5.867 8.484 1 64.88 175 GLY A C 1
ATOM 1380 O O . GLY A 1 175 ? 50.375 5.477 7.465 1 64.88 175 GLY A O 1
ATOM 1381 N N . GLU A 1 176 ? 48.438 5.578 8.805 1 74 176 GLU A N 1
ATOM 1382 C CA . GLU A 1 176 ? 47.656 4.883 7.793 1 74 176 GLU A CA 1
ATOM 1383 C C . GLU A 1 176 ? 46.75 5.852 7.035 1 74 176 GLU A C 1
ATOM 1385 O O . GLU A 1 176 ? 46.312 6.863 7.594 1 74 176 GLU A O 1
ATOM 1390 N N . ASP A 1 177 ? 46.562 5.652 5.734 1 83.69 177 ASP A N 1
ATOM 1391 C CA . ASP A 1 177 ? 45.656 6.434 4.875 1 83.69 177 ASP A CA 1
ATOM 1392 C C . ASP A 1 177 ? 44.188 6.168 5.215 1 83.69 177 ASP A C 1
ATOM 1394 O O . ASP A 1 177 ? 43.781 5.012 5.352 1 83.69 177 ASP A O 1
ATOM 1398 N N . VAL A 1 178 ? 43.562 7.258 5.629 1 88.81 178 VAL A N 1
ATOM 1399 C CA . VAL A 1 178 ? 42.156 7.141 5.941 1 88.81 178 VAL A CA 1
ATOM 1400 C C . VAL A 1 178 ? 41.312 7.883 4.895 1 88.81 178 VAL A C 1
ATOM 1402 O O . VAL A 1 178 ? 41.688 8.992 4.488 1 88.81 178 VAL A O 1
ATOM 1405 N N . SER A 1 179 ? 40.312 7.262 4.355 1 92.62 179 SER A N 1
ATOM 1406 C CA . SER A 1 179 ? 39.438 7.875 3.377 1 92.62 179 SER A CA 1
ATOM 1407 C C . SER A 1 179 ? 38.406 8.773 4.055 1 92.62 179 SER A C 1
ATOM 1409 O O . SER A 1 179 ? 37.812 8.391 5.059 1 92.62 179 SER A O 1
ATOM 1411 N N . LEU A 1 180 ? 38.25 9.969 3.49 1 94.12 180 LEU A N 1
ATOM 1412 C CA . LEU A 1 180 ? 37.25 10.898 3.98 1 94.12 180 LEU A CA 1
ATOM 1413 C C . LEU A 1 180 ? 35.938 10.742 3.199 1 94.12 180 LEU A C 1
ATOM 1415 O O . LEU A 1 180 ? 35.875 11.086 2.016 1 94.12 180 LEU A O 1
ATOM 1419 N N . VAL A 1 181 ? 34.969 10.297 3.914 1 95.44 181 VAL A N 1
ATOM 1420 C CA . VAL A 1 181 ? 33.75 9.984 3.197 1 95.44 181 VAL A CA 1
ATOM 1421 C C . VAL A 1 181 ? 32.656 10.977 3.59 1 95.44 181 VAL A C 1
ATOM 1423 O O . VAL A 1 181 ? 32.594 11.438 4.734 1 95.44 181 VAL A O 1
ATOM 1426 N N . THR A 1 182 ? 31.812 11.344 2.609 1 96.12 182 THR A N 1
ATOM 1427 C CA . THR A 1 182 ? 30.594 12.109 2.814 1 96.12 182 THR A CA 1
ATOM 1428 C C . THR A 1 182 ? 29.359 11.203 2.711 1 96.12 182 THR A C 1
ATOM 1430 O O . THR A 1 182 ? 29.219 10.453 1.743 1 96.12 182 THR A O 1
ATOM 1433 N N . VAL A 1 183 ? 28.516 11.328 3.738 1 96.94 183 VAL A N 1
ATOM 1434 C CA . VAL A 1 183 ? 27.375 10.414 3.756 1 96.94 183 VAL A CA 1
ATOM 1435 C C . VAL A 1 183 ? 26.094 11.211 3.924 1 96.94 183 VAL A C 1
ATOM 1437 O O . VAL A 1 183 ? 26.094 12.32 4.461 1 96.94 183 VAL A O 1
ATOM 1440 N N . LYS A 1 184 ? 25.062 10.641 3.396 1 97 184 LYS A N 1
ATOM 1441 C CA . LYS A 1 184 ? 23.703 11.148 3.564 1 97 184 LYS A CA 1
ATOM 1442 C C . LYS A 1 184 ? 22.906 10.273 4.527 1 97 184 LYS A C 1
ATOM 1444 O O . LYS A 1 184 ? 22.984 9.047 4.469 1 97 184 LYS A O 1
ATOM 1449 N N . TYR A 1 185 ? 22.125 10.93 5.422 1 95.94 185 TYR A N 1
ATOM 1450 C CA . TYR A 1 185 ? 21.422 10.148 6.43 1 95.94 185 TYR A CA 1
ATOM 1451 C C . TYR A 1 185 ? 19.984 10.625 6.582 1 95.94 185 TYR A C 1
ATOM 1453 O O . TYR A 1 185 ? 19.719 11.828 6.555 1 95.94 185 TYR A O 1
ATOM 1461 N N . ASP A 1 186 ? 19.078 9.672 6.668 1 94.81 186 ASP A N 1
ATOM 1462 C CA . ASP A 1 186 ? 17.688 9.922 7.023 1 94.81 186 ASP A CA 1
ATOM 1463 C C . ASP A 1 186 ? 17.031 8.656 7.578 1 94.81 186 ASP A C 1
ATOM 1465 O O . ASP A 1 186 ? 17.562 7.559 7.434 1 94.81 186 ASP A O 1
ATOM 1469 N N . MET A 1 187 ? 15.992 8.891 8.344 1 94.69 187 MET A N 1
ATOM 1470 C CA . MET A 1 187 ? 15.258 7.773 8.922 1 94.69 187 MET A CA 1
ATOM 1471 C C . MET A 1 187 ? 13.891 7.629 8.273 1 94.69 187 MET A C 1
ATOM 1473 O O . MET A 1 187 ? 13.227 8.625 7.977 1 94.69 187 MET A O 1
ATOM 1477 N N . GLY A 1 188 ? 13.555 6.34 7.926 1 94.06 188 GLY A N 1
ATOM 1478 C CA . GLY A 1 188 ? 12.219 6.012 7.457 1 94.06 188 GLY A CA 1
ATOM 1479 C C . GLY A 1 188 ? 11.367 5.32 8.508 1 94.06 188 GLY A C 1
ATOM 1480 O O . GLY A 1 188 ? 11.875 4.5 9.281 1 94.06 188 GLY A O 1
ATOM 1481 N N . TRP A 1 189 ? 10.094 5.594 8.5 1 94.31 189 TRP A N 1
ATOM 1482 C CA . TRP A 1 189 ? 9.18 5.078 9.523 1 94.31 189 TRP A CA 1
ATOM 1483 C C . TRP A 1 189 ? 8.18 4.105 8.914 1 94.31 189 TRP A C 1
ATOM 1485 O O . TRP A 1 189 ? 7.766 4.266 7.762 1 94.31 189 TRP A O 1
ATOM 1495 N N . GLN A 1 190 ? 7.785 3.154 9.719 1 92.69 190 GLN A N 1
ATOM 1496 C CA . GLN A 1 190 ? 6.863 2.125 9.258 1 92.69 190 GLN A CA 1
ATOM 1497 C C . GLN A 1 190 ? 5.414 2.557 9.453 1 92.69 190 GLN A C 1
ATOM 1499 O O . GLN A 1 190 ? 4.496 1.936 8.914 1 92.69 190 GLN A O 1
ATOM 1504 N N . LYS A 1 191 ? 5.277 3.506 10.242 1 90.44 191 LYS A N 1
ATOM 1505 C CA . LYS A 1 191 ? 3.953 4.082 10.453 1 90.44 191 LYS A CA 1
ATOM 1506 C C . LYS A 1 191 ? 3.951 5.578 10.148 1 90.44 191 LYS A C 1
ATOM 1508 O O . LYS A 1 191 ? 4.875 6.297 10.539 1 90.44 191 LYS A O 1
ATOM 1513 N N . ARG A 1 192 ? 2.908 5.977 9.477 1 83.75 192 ARG A N 1
ATOM 1514 C CA . ARG A 1 192 ? 2.797 7.395 9.156 1 83.75 192 ARG A CA 1
ATOM 1515 C C . ARG A 1 192 ? 2.422 8.211 10.391 1 83.75 192 ARG A C 1
ATOM 1517 O O . ARG A 1 192 ? 1.569 7.797 11.18 1 83.75 192 ARG A O 1
ATOM 1524 N N . GLY A 1 193 ? 2.994 9.227 10.492 1 79.38 193 GLY A N 1
ATOM 1525 C CA . GLY A 1 193 ? 2.65 10.148 11.562 1 79.38 193 GLY A CA 1
ATOM 1526 C C . GLY A 1 193 ? 1.398 10.953 11.281 1 79.38 193 GLY A C 1
ATOM 1527 O O . GLY A 1 193 ? 1.031 11.156 10.117 1 79.38 193 GLY A O 1
ATOM 1528 N N . SER A 1 194 ? 0.634 11.352 12.297 1 73.12 194 SER A N 1
ATOM 1529 C CA . SER A 1 194 ? -0.562 12.172 12.141 1 73.12 194 SER A CA 1
ATOM 1530 C C . SER A 1 194 ? -0.225 13.656 12.219 1 73.12 194 SER A C 1
ATOM 1532 O O . SER A 1 194 ? -1.113 14.508 12.117 1 73.12 194 SER A O 1
ATOM 1534 N N . GLY A 1 195 ? 1.029 14.008 12.188 1 67.56 195 GLY A N 1
ATOM 1535 C CA . GLY A 1 195 ? 1.398 15.398 12.414 1 67.56 195 GLY A CA 1
ATOM 1536 C C . GLY A 1 195 ? 1.404 15.781 13.883 1 67.56 195 GLY A C 1
ATOM 1537 O O . GLY A 1 195 ? 2.051 16.766 14.273 1 67.56 195 GLY A O 1
ATOM 1538 N N . ARG A 1 196 ? 0.64 14.961 14.688 1 69.56 196 ARG A N 1
ATOM 1539 C CA . ARG A 1 196 ? 0.565 15.25 16.109 1 69.56 196 ARG A CA 1
ATOM 1540 C C . ARG A 1 196 ? 1.212 14.133 16.938 1 69.56 196 ARG A C 1
ATOM 1542 O O . ARG A 1 196 ? 1.707 14.367 18.031 1 69.56 196 ARG A O 1
ATOM 1549 N N . LYS A 1 197 ? 1.059 13.023 16.312 1 73.81 197 LYS A N 1
ATOM 1550 C CA . LYS A 1 197 ? 1.572 11.859 17.031 1 73.81 197 LYS A CA 1
ATOM 1551 C C . LYS A 1 197 ? 2.58 11.094 16.172 1 73.81 197 LYS A C 1
ATOM 1553 O O . LYS A 1 197 ? 2.314 10.805 15 1 73.81 197 LYS A O 1
ATOM 1558 N N . TYR A 1 198 ? 3.756 10.93 16.75 1 79.81 198 TYR A N 1
ATOM 1559 C CA . TYR A 1 198 ? 4.816 10.148 16.141 1 79.81 198 TYR A CA 1
ATOM 1560 C C . TYR A 1 198 ? 5.156 8.922 16.984 1 79.81 198 TYR A C 1
ATOM 1562 O O . TYR A 1 198 ? 6.105 8.945 17.766 1 79.81 198 TYR A O 1
ATOM 1570 N N . ASP A 1 199 ? 4.383 7.859 16.766 1 85.25 199 ASP A N 1
ATOM 1571 C CA . ASP A 1 199 ? 4.469 6.703 17.656 1 85.25 199 ASP A CA 1
ATOM 1572 C C . ASP A 1 199 ? 4.797 5.434 16.875 1 85.25 199 ASP A C 1
ATOM 1574 O O . ASP A 1 199 ? 4.316 4.348 17.203 1 85.25 199 ASP A O 1
ATOM 1578 N N . SER A 1 200 ? 5.535 5.57 15.844 1 91.75 200 SER A N 1
ATOM 1579 C CA . SER A 1 200 ? 5.938 4.375 15.109 1 91.75 200 SER A CA 1
ATOM 1580 C C . SER A 1 200 ? 6.738 3.426 16 1 91.75 200 SER A C 1
ATOM 1582 O O . SER A 1 200 ? 7.594 3.863 16.766 1 91.75 200 SER A O 1
ATOM 1584 N N . LYS A 1 201 ? 6.473 2.17 15.906 1 93.69 201 LYS A N 1
ATOM 1585 C CA . LYS A 1 201 ? 7.145 1.182 16.75 1 93.69 201 LYS A CA 1
ATOM 1586 C C . LYS A 1 201 ? 8.492 0.782 16.156 1 93.69 201 LYS A C 1
ATOM 1588 O O . LYS A 1 201 ? 9.273 0.082 16.797 1 93.69 201 LYS A O 1
ATOM 1593 N N . SER A 1 202 ? 8.688 1.211 14.938 1 95.94 202 SER A N 1
ATOM 1594 C CA . SER A 1 202 ? 9.961 0.883 14.312 1 95.94 202 SER A CA 1
ATOM 1595 C C . SER A 1 202 ? 10.406 1.985 13.352 1 95.94 202 SER A C 1
ATOM 1597 O O . SER A 1 202 ? 9.594 2.797 12.906 1 95.94 202 SER A O 1
ATOM 1599 N N . GLY A 1 203 ? 11.672 2.043 13.109 1 96.25 203 GLY A N 1
ATOM 1600 C CA . GLY A 1 203 ? 12.312 2.951 12.164 1 96.25 203 GLY A CA 1
ATOM 1601 C C . GLY A 1 203 ? 13.547 2.361 11.516 1 96.25 203 GLY A C 1
ATOM 1602 O O . GLY A 1 203 ? 14.18 1.461 12.07 1 96.25 203 GLY A O 1
ATOM 1603 N N . VAL A 1 204 ? 13.75 2.779 10.32 1 97.81 204 VAL A N 1
ATOM 1604 C CA . VAL A 1 204 ? 14.906 2.312 9.57 1 97.81 204 VAL A CA 1
ATOM 1605 C C . VAL A 1 204 ? 15.797 3.496 9.203 1 97.81 204 VAL A C 1
ATOM 1607 O O . VAL A 1 204 ? 15.375 4.395 8.469 1 97.81 204 VAL A O 1
ATOM 1610 N N . GLY A 1 205 ? 16.953 3.537 9.766 1 97.31 205 GLY A N 1
ATOM 1611 C CA . GLY A 1 205 ? 17.953 4.516 9.367 1 97.31 205 GLY A CA 1
ATOM 1612 C C . GLY A 1 205 ? 18.859 4.031 8.25 1 97.31 205 GLY A C 1
ATOM 1613 O O . GLY A 1 205 ? 19.234 2.861 8.219 1 97.31 205 GLY A O 1
ATOM 1614 N N . THR A 1 206 ? 19.141 4.914 7.289 1 97.69 206 THR A N 1
ATOM 1615 C CA . THR A 1 206 ? 19.938 4.527 6.125 1 97.69 206 THR A CA 1
ATOM 1616 C C . THR A 1 206 ? 21.031 5.551 5.859 1 97.69 206 THR A C 1
ATOM 1618 O O . THR A 1 206 ? 20.797 6.762 5.922 1 97.69 206 THR A O 1
ATOM 1621 N N . LEU A 1 207 ? 22.188 5.047 5.621 1 97.62 207 LEU A N 1
ATOM 1622 C CA . LEU A 1 207 ? 23.344 5.84 5.23 1 97.62 207 LEU A CA 1
ATOM 1623 C C . LEU A 1 207 ? 23.703 5.59 3.77 1 97.62 207 LEU A C 1
ATOM 1625 O O . LEU A 1 207 ? 23.922 4.441 3.371 1 97.62 207 LEU A O 1
ATOM 1629 N N . ILE A 1 208 ? 23.781 6.633 3.012 1 98.25 208 ILE A N 1
ATOM 1630 C CA . ILE A 1 208 ? 24.109 6.504 1.598 1 98.25 208 ILE A CA 1
ATOM 1631 C C . ILE A 1 208 ? 25.375 7.293 1.291 1 98.25 208 ILE A C 1
ATOM 1633 O O . ILE A 1 208 ? 25.547 8.414 1.773 1 98.25 208 ILE A O 1
ATOM 1637 N N . GLY A 1 209 ? 26.25 6.684 0.534 1 97.62 209 GLY A N 1
ATOM 1638 C CA . GLY A 1 209 ? 27.438 7.395 0.091 1 97.62 209 GLY A CA 1
ATOM 1639 C C . GLY A 1 209 ? 27.141 8.477 -0.93 1 97.62 209 GLY A C 1
ATOM 1640 O O . GLY A 1 209 ? 26.312 8.289 -1.816 1 97.62 209 GLY A O 1
ATOM 1641 N N . ASP A 1 210 ? 27.797 9.555 -0.788 1 96 210 ASP A N 1
ATOM 1642 C CA . ASP A 1 210 ? 27.531 10.695 -1.653 1 96 210 ASP A CA 1
ATOM 1643 C C . ASP A 1 210 ? 28.109 10.469 -3.053 1 96 210 ASP A C 1
ATOM 1645 O O . ASP A 1 210 ? 27.547 10.969 -4.039 1 96 210 ASP A O 1
ATOM 1649 N N . GLN A 1 211 ? 29.172 9.734 -3.18 1 95.44 211 GLN A N 1
ATOM 1650 C CA . GLN A 1 211 ? 29.859 9.547 -4.457 1 95.44 211 GLN A CA 1
ATOM 1651 C C . GLN A 1 211 ? 29.156 8.477 -5.293 1 95.44 211 GLN A C 1
ATOM 1653 O O . GLN A 1 211 ? 29.016 8.633 -6.508 1 95.44 211 GLN A O 1
ATOM 1658 N N . THR A 1 212 ? 28.781 7.449 -4.637 1 96.19 212 THR A N 1
ATOM 1659 C CA . THR A 1 212 ? 28.281 6.297 -5.371 1 96.19 212 THR A CA 1
ATOM 1660 C C . THR A 1 212 ? 26.75 6.293 -5.395 1 96.19 212 THR A C 1
ATOM 1662 O O . THR A 1 212 ? 26.141 5.688 -6.277 1 96.19 212 THR A O 1
ATOM 1665 N N . GLY A 1 213 ? 26.141 6.875 -4.383 1 96.44 213 GLY A N 1
ATOM 1666 C CA . GLY A 1 213 ? 24.703 6.836 -4.262 1 96.44 213 GLY A CA 1
ATOM 1667 C C . GLY A 1 213 ? 24.172 5.5 -3.768 1 96.44 213 GLY A C 1
ATOM 1668 O O . GLY A 1 213 ? 22.969 5.23 -3.834 1 96.44 213 GLY A O 1
ATOM 1669 N N . LYS A 1 214 ? 25.094 4.648 -3.295 1 98.06 214 LYS A N 1
ATOM 1670 C CA . LYS A 1 214 ? 24.734 3.328 -2.785 1 98.06 214 LYS A CA 1
ATOM 1671 C C . LYS A 1 214 ? 24.625 3.336 -1.263 1 98.06 214 LYS A C 1
ATOM 1673 O O . LYS A 1 214 ? 25.172 4.223 -0.603 1 98.06 214 LYS A O 1
ATOM 1678 N N . VAL A 1 215 ? 23.906 2.389 -0.736 1 98.75 215 VAL A N 1
ATOM 1679 C CA . VAL A 1 215 ? 23.75 2.285 0.71 1 98.75 215 VAL A CA 1
ATOM 1680 C C . VAL A 1 215 ? 25.016 1.72 1.337 1 98.75 215 VAL A C 1
ATOM 1682 O O . VAL A 1 215 ? 25.516 0.682 0.903 1 98.75 215 VAL A O 1
ATOM 1685 N N . VAL A 1 216 ? 25.5 2.367 2.359 1 98.25 216 VAL A N 1
ATOM 1686 C CA . VAL A 1 216 ? 26.75 1.925 2.988 1 98.25 216 VAL A CA 1
ATOM 1687 C C . VAL A 1 216 ? 26.469 1.507 4.43 1 98.25 216 VAL A C 1
ATOM 1689 O O . VAL A 1 216 ? 27.328 0.911 5.082 1 98.25 216 VAL A O 1
ATOM 1692 N N . GLY A 1 217 ? 25.25 1.811 4.879 1 97.94 217 GLY A N 1
ATOM 1693 C CA . GLY A 1 217 ? 24.859 1.41 6.219 1 97.94 217 GLY A CA 1
ATOM 1694 C C . GLY A 1 217 ? 23.359 1.473 6.438 1 97.94 217 GLY A C 1
ATOM 1695 O O . GLY A 1 217 ? 22.672 2.332 5.871 1 97.94 217 GLY A O 1
ATOM 1696 N N . ARG A 1 218 ? 22.922 0.55 7.258 1 97.88 218 ARG A N 1
ATOM 1697 C CA . ARG A 1 218 ? 21.516 0.571 7.645 1 97.88 218 ARG A CA 1
ATOM 1698 C C . ARG A 1 218 ? 21.328 0.122 9.086 1 97.88 218 ARG A C 1
ATOM 1700 O O . ARG A 1 218 ? 22.109 -0.689 9.594 1 97.88 218 ARG A O 1
ATOM 1707 N N . GLY A 1 219 ? 20.344 0.695 9.719 1 97.75 219 GLY A N 1
ATOM 1708 C CA . GLY A 1 219 ? 19.984 0.323 11.078 1 97.75 219 GLY A CA 1
ATOM 1709 C C . GLY A 1 219 ? 18.5 0.299 11.32 1 97.75 219 GLY A C 1
ATOM 1710 O O . GLY A 1 219 ? 17.766 1.153 10.805 1 97.75 219 GLY A O 1
ATOM 1711 N N . ILE A 1 220 ? 18.141 -0.731 12.109 1 97.5 220 ILE A N 1
ATOM 1712 C CA . ILE A 1 220 ? 16.734 -0.879 12.422 1 97.5 220 ILE A CA 1
ATOM 1713 C C . ILE A 1 220 ? 16.516 -0.799 13.93 1 97.5 220 ILE A C 1
ATOM 1715 O O . ILE A 1 220 ? 17.281 -1.393 14.695 1 97.5 220 ILE A O 1
ATOM 1719 N N . ARG A 1 221 ? 15.609 -0.023 14.297 1 96.94 221 ARG A N 1
ATOM 1720 C CA . ARG A 1 221 ? 15.133 -0.036 15.672 1 96.94 221 ARG A CA 1
ATOM 1721 C C . ARG A 1 221 ? 13.664 -0.459 15.734 1 96.94 221 ARG A C 1
ATOM 1723 O O . ARG A 1 221 ? 12.859 -0.061 14.891 1 96.94 221 ARG A O 1
ATOM 1730 N N . SER A 1 222 ? 13.406 -1.296 16.656 1 96.12 222 SER A N 1
ATOM 1731 C CA . SER A 1 222 ? 12.047 -1.795 16.875 1 96.12 222 SER A CA 1
ATOM 1732 C C . SER A 1 222 ? 11.727 -1.914 18.359 1 96.12 222 SER A C 1
ATOM 1734 O O . SER A 1 222 ? 12.578 -2.332 19.156 1 96.12 222 SER A O 1
ATOM 1736 N N . SER A 1 223 ? 10.539 -1.521 18.719 1 92.94 223 SER A N 1
ATOM 1737 C CA . SER A 1 223 ? 10.109 -1.602 20.109 1 92.94 223 SER A CA 1
ATOM 1738 C C . SER A 1 223 ? 9.102 -2.729 20.312 1 92.94 223 SER A C 1
ATOM 1740 O O . SER A 1 223 ? 8.461 -2.811 21.375 1 92.94 223 SER A O 1
ATOM 1742 N N . ASP A 1 224 ? 8.969 -3.568 19.344 1 92.88 224 ASP A N 1
ATOM 1743 C CA . ASP A 1 224 ? 7.965 -4.621 19.422 1 92.88 224 ASP A CA 1
ATOM 1744 C C . ASP A 1 224 ? 8.555 -5.977 19.047 1 92.88 224 ASP A C 1
ATOM 1746 O O . ASP A 1 224 ? 9.539 -6.047 18.312 1 92.88 224 ASP A O 1
ATOM 1750 N N . CYS A 1 225 ? 8.016 -7.004 19.688 1 94.75 225 CYS A N 1
ATOM 1751 C CA . CYS A 1 225 ? 8.344 -8.398 19.438 1 94.75 225 CYS A CA 1
ATOM 1752 C C . CYS A 1 225 ? 7.141 -9.297 19.703 1 94.75 225 CYS A C 1
ATOM 1754 O O . CYS A 1 225 ? 6.598 -9.297 20.812 1 94.75 225 CYS A O 1
ATOM 1756 N N . ARG A 1 226 ? 6.805 -10.055 18.766 1 92.44 226 ARG A N 1
ATOM 1757 C CA . ARG A 1 226 ? 5.605 -10.875 18.875 1 92.44 226 ARG A CA 1
ATOM 1758 C C . ARG A 1 226 ? 5.742 -11.891 20 1 92.44 226 ARG A C 1
ATOM 1760 O O . ARG A 1 226 ? 4.785 -12.148 20.734 1 92.44 226 ARG A O 1
ATOM 1767 N N . VAL A 1 227 ? 6.867 -12.508 20.141 1 92.12 227 VAL A N 1
ATOM 1768 C CA . VAL A 1 227 ? 7.113 -13.531 21.156 1 92.12 227 VAL A CA 1
ATOM 1769 C C . VAL A 1 227 ? 7.098 -12.906 22.547 1 92.12 227 VAL A C 1
ATOM 1771 O O . VAL A 1 227 ? 6.426 -13.406 23.453 1 92.12 227 VAL A O 1
ATOM 1774 N N . CYS A 1 228 ? 7.762 -11.781 22.656 1 92.38 228 CYS A N 1
ATOM 1775 C CA . CYS A 1 228 ? 7.809 -11.094 23.953 1 92.38 228 CYS A CA 1
ATOM 1776 C C . CYS A 1 228 ? 6.422 -10.625 24.375 1 92.38 228 CYS A C 1
ATOM 1778 O O . CYS A 1 228 ? 6.02 -10.805 25.516 1 92.38 228 CYS A O 1
ATOM 1780 N N . THR A 1 229 ? 5.695 -10.016 23.453 1 87.88 229 THR A N 1
ATOM 1781 C CA . THR A 1 229 ? 4.367 -9.484 23.734 1 87.88 229 THR A CA 1
ATOM 1782 C C . THR A 1 229 ? 3.43 -10.602 24.188 1 87.88 229 THR A C 1
ATOM 1784 O O . THR A 1 229 ? 2.633 -10.422 25.109 1 87.88 229 THR A O 1
ATOM 1787 N N . TYR A 1 230 ? 3.543 -11.75 23.516 1 89.69 230 TYR A N 1
ATOM 1788 C CA . TYR A 1 230 ? 2.697 -12.898 23.828 1 89.69 230 TYR A CA 1
ATOM 1789 C C . TYR A 1 230 ? 2.961 -13.398 25.25 1 89.69 230 TYR A C 1
ATOM 1791 O O . TYR A 1 230 ? 2.025 -13.594 26.016 1 89.69 230 TYR A O 1
ATOM 1799 N N . TRP A 1 231 ? 4.102 -13.586 25.562 1 91.12 231 TRP A N 1
ATOM 1800 C CA . TRP A 1 231 ? 4.457 -14.164 26.859 1 91.12 231 TRP A CA 1
ATOM 1801 C C . TRP A 1 231 ? 4.316 -13.141 27.969 1 91.12 231 TRP A C 1
ATOM 1803 O O . TRP A 1 231 ? 3.973 -13.484 29.109 1 91.12 231 TRP A O 1
ATOM 1813 N N . GLU A 1 232 ? 4.594 -11.875 27.672 1 85.69 232 GLU A N 1
ATOM 1814 C CA . GLU A 1 232 ? 4.391 -10.812 28.656 1 85.69 232 GLU A CA 1
ATOM 1815 C C . GLU A 1 232 ? 2.926 -10.727 29.078 1 85.69 232 GLU A C 1
ATOM 1817 O O . GLU A 1 232 ? 2.623 -10.477 30.234 1 85.69 232 GLU A O 1
ATOM 1822 N N . ALA A 1 233 ? 2.062 -10.898 28.141 1 82.69 233 ALA A N 1
ATOM 1823 C CA . ALA A 1 233 ? 0.63 -10.867 28.422 1 82.69 233 ALA A CA 1
ATOM 1824 C C . ALA A 1 233 ? 0.236 -12 29.375 1 82.69 233 ALA A C 1
ATOM 1826 O O . ALA A 1 233 ? -0.708 -11.859 30.156 1 82.69 233 ALA A O 1
ATOM 1827 N N . LYS A 1 234 ? 1.043 -13.078 29.297 1 88.56 234 LYS A N 1
ATOM 1828 C CA . LYS A 1 234 ? 0.778 -14.234 30.156 1 88.56 234 LYS A CA 1
ATOM 1829 C C . LYS A 1 234 ? 1.604 -14.172 31.438 1 88.56 234 LYS A C 1
ATOM 1831 O O . LYS A 1 234 ? 1.558 -15.086 32.25 1 88.56 234 LYS A O 1
ATOM 1836 N N . HIS A 1 235 ? 2.361 -13.203 31.516 1 89.62 235 HIS A N 1
ATOM 1837 C CA . HIS A 1 235 ? 3.209 -12.984 32.688 1 89.62 235 HIS A CA 1
ATOM 1838 C C . HIS A 1 235 ? 4.227 -14.109 32.844 1 89.62 235 HIS A C 1
ATOM 1840 O O . HIS A 1 235 ? 4.477 -14.57 33.969 1 89.62 235 HIS A O 1
ATOM 1846 N N . VAL A 1 236 ? 4.668 -14.594 31.766 1 92.06 236 VAL A N 1
ATOM 1847 C CA . VAL A 1 236 ? 5.703 -15.617 31.719 1 92.06 236 VAL A CA 1
ATOM 1848 C C . VAL A 1 236 ? 6.91 -15.109 30.938 1 92.06 236 VAL A C 1
ATOM 1850 O O . VAL A 1 236 ? 6.758 -14.367 29.969 1 92.06 236 VAL A O 1
ATOM 1853 N N . GLU A 1 237 ? 7.992 -15.414 31.359 1 90 237 GLU A N 1
ATOM 1854 C CA . GLU A 1 237 ? 9.211 -15.031 30.656 1 90 237 GLU A CA 1
ATOM 1855 C C . GLU A 1 237 ? 9.352 -15.805 29.344 1 90 237 GLU A C 1
ATOM 1857 O O . GLU A 1 237 ? 9.195 -17.031 29.328 1 90 237 GLU A O 1
ATOM 1862 N N . PRO A 1 238 ? 9.594 -15.102 28.359 1 89.94 238 PRO A N 1
ATOM 1863 C CA . PRO A 1 238 ? 9.711 -15.781 27.078 1 89.94 238 PRO A CA 1
ATOM 1864 C C . PRO A 1 238 ? 10.953 -16.672 26.984 1 89.94 238 PRO A C 1
ATOM 1866 O O . PRO A 1 238 ? 11.977 -16.359 27.609 1 89.94 238 PRO A O 1
ATOM 1869 N N . GLN A 1 239 ? 10.812 -17.734 26.297 1 89.38 239 GLN A N 1
ATOM 1870 C CA . GLN A 1 239 ? 11.961 -18.594 26 1 89.38 239 GLN A CA 1
ATOM 1871 C C . GLN A 1 239 ? 12.961 -17.891 25.094 1 89.38 239 GLN A C 1
ATOM 1873 O O . GLN A 1 239 ? 12.648 -16.844 24.5 1 89.38 239 GLN A O 1
ATOM 1878 N N . GLU A 1 240 ? 14.078 -18.406 24.984 1 90.69 240 GLU A N 1
ATOM 1879 C CA . GLU A 1 240 ? 15.117 -17.859 24.125 1 90.69 240 GLU A CA 1
ATOM 1880 C C . GLU A 1 240 ? 14.656 -17.812 22.672 1 90.69 240 GLU A C 1
ATOM 1882 O O . GLU A 1 240 ? 14.117 -18.781 22.156 1 90.69 240 GLU A O 1
ATOM 1887 N N . HIS A 1 241 ? 14.672 -16.672 22.141 1 90 241 HIS A N 1
ATOM 1888 C CA . HIS A 1 241 ? 14.266 -16.453 20.766 1 90 241 HIS A CA 1
ATOM 1889 C C . HIS A 1 241 ? 15.031 -15.281 20.141 1 90 241 HIS A C 1
ATOM 1891 O O . HIS A 1 241 ? 15.758 -14.578 20.844 1 90 241 HIS A O 1
ATOM 1897 N N . LYS A 1 242 ? 14.977 -15.219 18.891 1 88.44 242 LYS A N 1
ATOM 1898 C CA . LYS A 1 242 ? 15.547 -14.047 18.234 1 88.44 242 LYS A CA 1
ATOM 1899 C C . LYS A 1 242 ? 14.625 -12.836 18.375 1 88.44 242 LYS A C 1
ATOM 1901 O O . LYS A 1 242 ? 13.727 -12.633 17.547 1 88.44 242 LYS A O 1
ATOM 1906 N N . CYS A 1 243 ? 14.898 -12.031 19.359 1 93.06 243 CYS A N 1
ATOM 1907 C CA . CYS A 1 243 ? 14.039 -10.906 19.703 1 93.06 243 CYS A CA 1
ATOM 1908 C C . CYS A 1 243 ? 14.234 -9.758 18.719 1 93.06 243 CYS A C 1
ATOM 1910 O O . CYS A 1 243 ? 15.367 -9.383 18.406 1 93.06 243 CYS A O 1
ATOM 1912 N N . THR A 1 244 ? 13.172 -9.25 18.281 1 93.44 244 THR A N 1
ATOM 1913 C CA . THR A 1 244 ? 13.234 -8.125 17.359 1 93.44 244 THR A CA 1
ATOM 1914 C C . THR A 1 244 ? 13.203 -6.797 18.109 1 93.44 244 THR A C 1
ATOM 1916 O O . THR A 1 244 ? 13.469 -5.742 17.531 1 93.44 244 THR A O 1
ATOM 1919 N N . ARG A 1 245 ? 13 -6.863 19.406 1 93.88 245 ARG A N 1
ATOM 1920 C CA . ARG A 1 245 ? 12.969 -5.66 20.234 1 93.88 245 ARG A CA 1
ATOM 1921 C C . ARG A 1 245 ? 14.375 -5.219 20.609 1 93.88 245 ARG A C 1
ATOM 1923 O O . ARG A 1 245 ? 15.078 -5.914 21.344 1 93.88 245 ARG A O 1
ATOM 1930 N N . ASN A 1 246 ? 14.805 -4.012 20.094 1 94.88 246 ASN A N 1
ATOM 1931 C CA . ASN A 1 246 ? 16.125 -3.504 20.406 1 94.88 246 ASN A CA 1
ATOM 1932 C C . ASN A 1 246 ? 16.094 -2.025 20.781 1 94.88 246 ASN A C 1
ATOM 1934 O O . ASN A 1 246 ? 17.125 -1.361 20.812 1 94.88 246 ASN A O 1
ATOM 1938 N N . TRP A 1 247 ? 14.852 -1.533 20.969 1 94.75 247 TRP A N 1
ATOM 1939 C CA . TRP A 1 247 ? 14.68 -0.135 21.344 1 94.75 247 TRP A CA 1
ATOM 1940 C C . TRP A 1 247 ? 13.672 0.001 22.484 1 94.75 247 TRP A C 1
ATOM 1942 O O . TRP A 1 247 ? 12.57 -0.546 22.406 1 94.75 247 TRP A O 1
ATOM 1952 N N . PHE A 1 248 ? 13.969 0.777 23.422 1 90 248 PHE A N 1
ATOM 1953 C CA . PHE A 1 248 ? 13.117 0.914 24.594 1 90 248 PHE A CA 1
ATOM 1954 C C . PHE A 1 248 ? 12.836 2.383 24.891 1 90 248 PHE A C 1
ATOM 1956 O O . PHE A 1 248 ? 12.188 2.705 25.891 1 90 248 PHE A O 1
ATOM 1963 N N . GLY A 1 249 ? 13.289 3.26 23.969 1 89.25 249 GLY A N 1
ATOM 1964 C CA . GLY A 1 249 ? 13.031 4.684 24.125 1 89.25 249 GLY A CA 1
ATOM 1965 C C . GLY A 1 249 ? 11.852 5.176 23.297 1 89.25 249 GLY A C 1
ATOM 1966 O O . GLY A 1 249 ? 10.992 4.387 22.906 1 89.25 249 GLY A O 1
ATOM 1967 N N . SER A 1 250 ? 11.812 6.457 23.234 1 87.25 250 SER A N 1
ATOM 1968 C CA . SER A 1 250 ? 10.742 7.055 22.438 1 87.25 250 SER A CA 1
ATOM 1969 C C . SER A 1 250 ? 10.984 6.855 20.953 1 87.25 250 SER A C 1
ATOM 1971 O O . SER A 1 250 ? 12.117 6.625 20.516 1 87.25 250 SER A O 1
ATOM 1973 N N . ALA A 1 251 ? 9.945 6.938 20.203 1 87.88 251 ALA A N 1
ATOM 1974 C CA . ALA A 1 251 ? 10.047 6.789 18.75 1 87.88 251 ALA A CA 1
ATOM 1975 C C . ALA A 1 251 ? 10.984 7.832 18.156 1 87.88 251 ALA A C 1
ATOM 1977 O O . ALA A 1 251 ? 11.773 7.527 17.266 1 87.88 251 ALA A O 1
ATOM 1978 N N . GLU A 1 252 ? 11.008 8.984 18.656 1 84.25 252 GLU A N 1
ATOM 1979 C CA . GLU A 1 252 ? 11.82 10.078 18.125 1 84.25 252 GLU A CA 1
ATOM 1980 C C . GLU A 1 252 ? 13.297 9.852 18.422 1 84.25 252 GLU A C 1
ATOM 1982 O O . GLU A 1 252 ? 14.164 10.344 17.688 1 84.25 252 GLU A O 1
ATOM 1987 N N . GLY A 1 253 ? 13.539 9.195 19.453 1 88.5 253 GLY A N 1
ATOM 1988 C CA . GLY A 1 253 ? 14.914 8.945 19.859 1 88.5 253 GLY A CA 1
ATOM 1989 C C . GLY A 1 253 ? 15.617 7.93 18.969 1 88.5 253 GLY A C 1
ATOM 1990 O O . GLY A 1 253 ? 16.844 7.824 19 1 88.5 253 GLY A O 1
ATOM 1991 N N . MET A 1 254 ? 14.859 7.258 18.156 1 92.31 254 MET A N 1
ATOM 1992 C CA . MET A 1 254 ? 15.422 6.223 17.281 1 92.31 254 MET A CA 1
ATOM 1993 C C . MET A 1 254 ? 16.359 6.836 16.25 1 92.31 254 MET A C 1
ATOM 1995 O O . MET A 1 254 ? 17.422 6.285 15.961 1 92.31 254 MET A O 1
ATOM 1999 N N . GLU A 1 255 ? 15.953 7.961 15.688 1 92.5 255 GLU A N 1
ATOM 2000 C CA . GLU A 1 255 ? 16.656 8.57 14.57 1 92.5 255 GLU A CA 1
ATOM 2001 C C . GLU A 1 255 ? 18.078 8.977 14.961 1 92.5 255 GLU A C 1
ATOM 2003 O O . GLU A 1 255 ? 19.047 8.562 14.328 1 92.5 255 GLU A O 1
ATOM 2008 N N . PRO A 1 256 ? 18.219 9.773 16.078 1 92.19 256 PRO A N 1
ATOM 2009 C CA . PRO A 1 256 ? 19.594 10.133 16.469 1 92.19 256 PRO A CA 1
ATOM 2010 C C . PRO A 1 256 ? 20.422 8.93 16.906 1 92.19 256 PRO A C 1
ATOM 2012 O O . PRO A 1 256 ? 21.625 8.875 16.656 1 92.19 256 PRO A O 1
ATOM 2015 N N . ASP A 1 257 ? 19.797 7.961 17.531 1 93.62 257 ASP A N 1
ATOM 2016 C CA . ASP A 1 257 ? 20.516 6.777 18 1 93.62 257 ASP A CA 1
ATOM 2017 C C . ASP A 1 257 ? 21.094 5.988 16.828 1 93.62 257 ASP A C 1
ATOM 2019 O O . ASP A 1 257 ? 22.281 5.637 16.828 1 93.62 257 ASP A O 1
ATOM 2023 N N . VAL A 1 258 ? 20.281 5.742 15.859 1 96.31 258 VAL A N 1
ATOM 2024 C CA . VAL A 1 258 ? 20.703 4.965 14.703 1 96.31 258 VAL A CA 1
ATOM 2025 C C . VAL A 1 258 ? 21.766 5.742 13.914 1 96.31 258 VAL A C 1
ATOM 2027 O O . VAL A 1 258 ? 22.75 5.168 13.453 1 96.31 258 VAL A O 1
ATOM 2030 N N . GLY A 1 259 ? 21.531 7 13.734 1 94.88 259 GLY A N 1
ATOM 2031 C CA . GLY A 1 259 ? 22.5 7.824 13.023 1 94.88 259 GLY A CA 1
ATOM 2032 C C . GLY A 1 259 ? 23.891 7.75 13.609 1 94.88 259 GLY A C 1
ATOM 2033 O O . GLY A 1 259 ? 24.859 7.5 12.891 1 94.88 259 GLY A O 1
ATOM 2034 N N . ALA A 1 260 ? 23.969 7.93 14.883 1 95.12 260 ALA A N 1
ATOM 2035 C CA . ALA A 1 260 ? 25.266 7.898 15.562 1 95.12 260 ALA A CA 1
ATOM 2036 C C . ALA A 1 260 ? 25.906 6.52 15.453 1 95.12 260 ALA A C 1
ATOM 2038 O O . ALA A 1 260 ? 27.109 6.406 15.164 1 95.12 260 ALA A O 1
ATOM 2039 N N . ARG A 1 261 ? 25.156 5.543 15.602 1 95.69 261 ARG A N 1
ATOM 2040 C CA . ARG A 1 261 ? 25.672 4.18 15.57 1 95.69 261 ARG A CA 1
ATOM 2041 C C . ARG A 1 261 ? 26.203 3.826 14.188 1 95.69 261 ARG A C 1
ATOM 2043 O O . ARG A 1 261 ? 27.25 3.182 14.062 1 95.69 261 ARG A O 1
ATOM 2050 N N . LEU A 1 262 ? 25.469 4.195 13.211 1 96.69 262 LEU A N 1
ATOM 2051 C CA . LEU A 1 262 ? 25.875 3.869 11.844 1 96.69 262 LEU A CA 1
ATOM 2052 C C . LEU A 1 262 ? 27.188 4.543 11.492 1 96.69 262 LEU A C 1
ATOM 2054 O O . LEU A 1 262 ? 28.062 3.93 10.859 1 96.69 262 LEU A O 1
ATOM 2058 N N . ILE A 1 263 ? 27.328 5.734 11.844 1 95.88 263 ILE A N 1
ATOM 2059 C CA . ILE A 1 263 ? 28.562 6.465 11.555 1 95.88 263 ILE A CA 1
ATOM 2060 C C . ILE A 1 263 ? 29.719 5.832 12.32 1 95.88 263 ILE A C 1
ATOM 2062 O O . ILE A 1 263 ? 30.812 5.645 11.766 1 95.88 263 ILE A O 1
ATOM 2066 N N . GLU A 1 264 ? 29.469 5.492 13.531 1 94.94 264 GLU A N 1
ATOM 2067 C CA . GLU A 1 264 ? 30.5 4.812 14.328 1 94.94 264 GLU A CA 1
ATOM 2068 C C . GLU A 1 264 ? 30.906 3.494 13.68 1 94.94 264 GLU A C 1
ATOM 2070 O O . GLU A 1 264 ? 32.094 3.174 13.617 1 94.94 264 GLU A O 1
ATOM 2075 N N . ASP A 1 265 ? 29.984 2.775 13.234 1 94.56 265 ASP A N 1
ATOM 2076 C CA . ASP A 1 265 ? 30.219 1.474 12.617 1 94.56 265 ASP A CA 1
ATOM 2077 C C . ASP A 1 265 ? 31.078 1.606 11.367 1 94.56 265 ASP A C 1
ATOM 2079 O O . ASP A 1 265 ? 32 0.816 11.156 1 94.56 265 ASP A O 1
ATOM 2083 N N . ILE A 1 266 ? 30.766 2.562 10.562 1 92.94 266 ILE A N 1
ATOM 2084 C CA . ILE A 1 266 ? 31.5 2.719 9.312 1 92.94 266 ILE A CA 1
ATOM 2085 C C . ILE A 1 266 ? 32.906 3.189 9.602 1 92.94 266 ILE A C 1
ATOM 2087 O O . ILE A 1 266 ? 33.875 2.816 8.898 1 92.94 266 ILE A O 1
ATOM 2091 N N . GLU A 1 267 ? 33.125 3.924 10.625 1 92.06 267 GLU A N 1
ATOM 2092 C CA . GLU A 1 267 ? 34.438 4.449 10.969 1 92.06 267 GLU A CA 1
ATOM 2093 C C . GLU A 1 267 ? 35.344 3.342 11.477 1 92.06 267 GLU A C 1
ATOM 2095 O O . GLU A 1 267 ? 36.562 3.469 11.422 1 92.06 267 GLU A O 1
ATOM 2100 N N . THR A 1 268 ? 34.75 2.285 11.961 1 91.12 268 THR A N 1
ATOM 2101 C CA . THR A 1 268 ? 35.531 1.14 12.391 1 91.12 268 THR A CA 1
ATOM 2102 C C . THR A 1 268 ? 36.125 0.414 11.188 1 91.12 268 THR A C 1
ATOM 2104 O O . THR A 1 268 ? 37.062 -0.387 11.336 1 91.12 268 THR A O 1
ATOM 2107 N N . LYS A 1 269 ? 35.688 0.753 10.039 1 92 269 LYS A N 1
ATOM 2108 C CA . LYS A 1 269 ? 36.156 0.078 8.82 1 92 269 LYS A CA 1
ATOM 2109 C C . LYS A 1 269 ? 37.125 0.944 8.039 1 92 269 LYS A C 1
ATOM 2111 O O . LYS A 1 269 ? 37.031 1.053 6.812 1 92 269 LYS A O 1
ATOM 2116 N N . ASN A 1 270 ? 37.969 1.623 8.656 1 86.5 270 ASN A N 1
ATOM 2117 C CA . ASN A 1 270 ? 39.062 2.4 8.125 1 86.5 270 ASN A CA 1
ATOM 2118 C C . ASN A 1 270 ? 38.594 3.561 7.262 1 86.5 270 ASN A C 1
ATOM 2120 O O . ASN A 1 270 ? 39.094 3.773 6.156 1 86.5 270 ASN A O 1
ATOM 2124 N N . CYS A 1 271 ? 37.594 4.207 7.629 1 90.31 271 CYS A N 1
ATOM 2125 C CA . CYS A 1 271 ? 37.156 5.445 7 1 90.31 271 CYS A CA 1
ATOM 2126 C C . CYS A 1 271 ? 36.688 6.457 8.047 1 90.31 271 CYS A C 1
ATOM 2128 O O . CYS A 1 271 ? 36.406 6.086 9.18 1 90.31 271 CYS A O 1
ATOM 2130 N N . GLN A 1 272 ? 36.812 7.656 7.672 1 92.56 272 GLN A N 1
ATOM 2131 C CA . GLN A 1 272 ? 36.375 8.75 8.523 1 92.56 272 GLN A CA 1
ATOM 2132 C C . GLN A 1 272 ? 35.281 9.578 7.832 1 92.56 272 GLN A C 1
ATOM 2134 O O . GLN A 1 272 ? 35.438 9.945 6.664 1 92.56 272 GLN A O 1
ATOM 2139 N N . VAL A 1 273 ? 34.312 9.805 8.562 1 94.94 273 VAL A N 1
ATOM 2140 C CA . VAL A 1 273 ? 33.219 10.617 8.016 1 94.94 273 VAL A CA 1
ATOM 2141 C C . VAL A 1 273 ? 33.531 12.102 8.227 1 94.94 273 VAL A C 1
ATOM 2143 O O . VAL A 1 273 ? 33.625 12.562 9.367 1 94.94 273 VAL A O 1
ATOM 2146 N N . SER A 1 274 ? 33.656 12.742 7.121 1 93.69 274 SER A N 1
ATOM 2147 C CA . SER A 1 274 ? 34 14.156 7.199 1 93.69 274 SER A CA 1
ATOM 2148 C C . SER A 1 274 ? 32.75 15.039 7.156 1 93.69 274 SER A C 1
ATOM 2150 O O . SER A 1 274 ? 32.719 16.109 7.754 1 93.69 274 SER A O 1
ATOM 2152 N N . THR A 1 275 ? 31.828 14.555 6.367 1 94.81 275 THR A N 1
ATOM 2153 C CA . THR A 1 275 ? 30.641 15.367 6.133 1 94.81 275 THR A CA 1
ATOM 2154 C C . THR A 1 275 ? 29.375 14.5 6.168 1 94.81 275 THR A C 1
ATOM 2156 O O . THR A 1 275 ? 29.375 13.383 5.652 1 94.81 275 THR A O 1
ATOM 2159 N N . VAL A 1 276 ? 28.375 15.078 6.832 1 95.19 276 VAL A N 1
ATOM 2160 C CA . VAL A 1 276 ? 27.078 14.398 6.887 1 95.19 276 VAL A CA 1
ATOM 2161 C C . VAL A 1 276 ? 25.984 15.328 6.359 1 95.19 276 VAL A C 1
ATOM 2163 O O . VAL A 1 276 ? 25.891 16.484 6.777 1 95.19 276 VAL A O 1
ATOM 2166 N N . ILE A 1 277 ? 25.234 14.82 5.445 1 95 277 ILE A N 1
ATOM 2167 C CA . ILE A 1 277 ? 24.094 15.547 4.914 1 95 277 ILE A CA 1
ATOM 2168 C C . ILE A 1 277 ? 22.812 15.055 5.59 1 95 277 ILE A C 1
ATOM 2170 O O . ILE A 1 277 ? 22.453 13.875 5.465 1 95 277 ILE A O 1
ATOM 2174 N N . VAL A 1 278 ? 22.156 15.898 6.328 1 91.62 278 VAL A N 1
ATOM 2175 C CA . VAL A 1 278 ? 20.969 15.523 7.082 1 91.62 278 VAL A CA 1
ATOM 2176 C C . VAL A 1 278 ? 19.953 16.656 7.035 1 91.62 278 VAL A C 1
ATOM 2178 O O . VAL A 1 278 ? 20.281 17.781 6.625 1 91.62 278 VAL A O 1
ATOM 2181 N N . ASP A 1 279 ? 18.781 16.312 7.383 1 86.06 279 ASP A N 1
ATOM 2182 C CA . ASP A 1 279 ? 17.766 17.359 7.523 1 86.06 279 ASP A CA 1
ATOM 2183 C C . ASP A 1 279 ? 18.078 18.25 8.719 1 86.06 279 ASP A C 1
ATOM 2185 O O . ASP A 1 279 ? 19.062 18.031 9.438 1 86.06 279 ASP A O 1
ATOM 2189 N N . ASP A 1 280 ? 17.469 19.328 8.891 1 74.5 280 ASP A N 1
ATOM 2190 C CA . ASP A 1 280 ? 17.812 20.359 9.859 1 74.5 280 ASP A CA 1
ATOM 2191 C C . ASP A 1 280 ? 17.391 19.969 11.266 1 74.5 280 ASP A C 1
ATOM 2193 O O . ASP A 1 280 ? 17.188 20.828 12.125 1 74.5 280 ASP A O 1
ATOM 2197 N N . ASP A 1 281 ? 17.469 18.688 11.43 1 71.5 281 ASP A N 1
ATOM 2198 C CA . ASP A 1 281 ? 17.219 18.219 12.789 1 71.5 281 ASP A CA 1
ATOM 2199 C C . ASP A 1 281 ? 18.469 18.359 13.656 1 71.5 281 ASP A C 1
ATOM 2201 O O . ASP A 1 281 ? 19.531 17.859 13.297 1 71.5 281 ASP A O 1
ATOM 2205 N N . THR A 1 282 ? 18.375 19.031 14.727 1 73.75 282 THR A N 1
ATOM 2206 C CA . THR A 1 282 ? 19.531 19.344 15.562 1 73.75 282 THR A CA 1
ATOM 2207 C C . THR A 1 282 ? 19.844 18.188 16.5 1 73.75 282 THR A C 1
ATOM 2209 O O . THR A 1 282 ? 21 18 16.906 1 73.75 282 THR A O 1
ATOM 2212 N N . THR A 1 283 ? 18.953 17.375 16.672 1 81.5 283 THR A N 1
ATOM 2213 C CA . THR A 1 283 ? 19.141 16.312 17.656 1 81.5 283 THR A CA 1
ATOM 2214 C C . THR A 1 283 ? 20.047 15.219 17.109 1 81.5 283 THR A C 1
ATOM 2216 O O . THR A 1 283 ? 20.922 14.711 17.812 1 81.5 283 THR A O 1
ATOM 2219 N N . THR A 1 284 ? 19.906 14.945 15.906 1 86.62 284 THR A N 1
ATOM 2220 C CA . THR A 1 284 ? 20.703 13.898 15.273 1 86.62 284 THR A CA 1
ATOM 2221 C C . THR A 1 284 ? 22.188 14.297 15.219 1 86.62 284 THR A C 1
ATOM 2223 O O . THR A 1 284 ? 23.062 13.523 15.609 1 86.62 284 THR A O 1
ATOM 2226 N N . MET A 1 285 ? 22.438 15.5 14.875 1 88.38 285 MET A N 1
ATOM 2227 C CA . MET A 1 285 ? 23.812 15.969 14.758 1 88.38 285 MET A CA 1
ATOM 2228 C C . MET A 1 285 ? 24.469 16.094 16.125 1 88.38 285 MET A C 1
ATOM 2230 O O . MET A 1 285 ? 25.656 15.805 16.281 1 88.38 285 MET A O 1
ATOM 2234 N N . ALA A 1 286 ? 23.656 16.516 17.047 1 88 286 ALA A N 1
ATOM 2235 C CA . ALA A 1 286 ? 24.188 16.625 18.406 1 88 286 ALA A CA 1
ATOM 2236 C C . ALA A 1 286 ? 24.641 15.258 18.922 1 88 286 ALA A C 1
ATOM 2238 O O . ALA A 1 286 ? 25.703 15.141 19.531 1 88 286 ALA A O 1
ATOM 2239 N N . ARG A 1 287 ? 23.891 14.289 18.672 1 88.88 287 ARG A N 1
ATOM 2240 C CA . ARG A 1 287 ? 24.219 12.938 19.125 1 88.88 287 ARG A CA 1
ATOM 2241 C C . ARG A 1 287 ? 25.453 12.406 18.406 1 88.88 287 ARG A C 1
ATOM 2243 O O . ARG A 1 287 ? 26.297 11.758 19.016 1 88.88 287 ARG A O 1
ATOM 2250 N N . ILE A 1 288 ? 25.531 12.664 17.172 1 90.25 288 ILE A N 1
ATOM 2251 C CA . ILE A 1 288 ? 26.656 12.234 16.375 1 90.25 288 ILE A CA 1
ATOM 2252 C C . ILE A 1 288 ? 27.938 12.875 16.906 1 90.25 288 ILE A C 1
ATOM 2254 O O . ILE A 1 288 ? 28.953 12.203 17.078 1 90.25 288 ILE A O 1
ATOM 2258 N N . ARG A 1 289 ? 27.875 14.117 17.203 1 89.88 289 ARG A N 1
ATOM 2259 C CA . ARG A 1 289 ? 29.047 14.859 17.656 1 89.88 289 ARG A CA 1
ATOM 2260 C C . ARG A 1 289 ? 29.484 14.391 19.047 1 89.88 289 ARG A C 1
ATOM 2262 O O . ARG A 1 289 ? 30.672 14.438 19.375 1 89.88 289 ARG A O 1
ATOM 2269 N N . ARG A 1 290 ? 28.562 13.906 19.797 1 89.88 290 ARG A N 1
ATOM 2270 C CA . ARG A 1 290 ? 28.875 13.391 21.125 1 89.88 290 ARG A CA 1
ATOM 2271 C C . ARG A 1 290 ? 29.547 12.031 21.031 1 89.88 290 ARG A C 1
ATOM 2273 O O . ARG A 1 290 ? 30.375 11.688 21.875 1 89.88 290 ARG A O 1
ATOM 2280 N N . THR A 1 291 ? 29.203 11.344 20.094 1 89.75 291 THR A N 1
ATOM 2281 C CA . THR A 1 291 ? 29.672 9.969 19.953 1 89.75 291 THR A CA 1
ATOM 2282 C C . THR A 1 291 ? 31.016 9.93 19.234 1 89.75 291 THR A C 1
ATOM 2284 O O . THR A 1 291 ? 31.875 9.109 19.562 1 89.75 291 THR A O 1
ATOM 2287 N N . ILE A 1 292 ? 31.172 10.844 18.312 1 88.69 292 ILE A N 1
ATOM 2288 C CA . ILE A 1 292 ? 32.375 10.828 17.469 1 88.69 292 ILE A CA 1
ATOM 2289 C C . ILE A 1 292 ? 33.375 11.875 17.953 1 88.69 292 ILE A C 1
ATOM 2291 O O . ILE A 1 292 ? 32.969 12.992 18.312 1 88.69 292 ILE A O 1
ATOM 2295 N N . GLN A 1 293 ? 34.562 11.617 17.906 1 84.38 293 GLN A N 1
ATOM 2296 C CA . GLN A 1 293 ? 35.625 12.406 18.547 1 84.38 293 GLN A CA 1
ATOM 2297 C C . GLN A 1 293 ? 36.125 13.5 17.609 1 84.38 293 GLN A C 1
ATOM 2299 O O . GLN A 1 293 ? 36.625 14.539 18.062 1 84.38 293 GLN A O 1
ATOM 2304 N N . HIS A 1 294 ? 36 13.312 16.328 1 87.06 294 HIS A N 1
ATOM 2305 C CA . HIS A 1 294 ? 36.5 14.312 15.391 1 87.06 294 HIS A CA 1
ATOM 2306 C C . HIS A 1 294 ? 35.375 15.18 14.867 1 87.06 294 HIS A C 1
ATOM 2308 O O . HIS A 1 294 ? 34.188 14.773 14.898 1 87.06 294 HIS A O 1
ATOM 2314 N N . PRO A 1 295 ? 35.688 16.328 14.43 1 89.5 295 PRO A N 1
ATOM 2315 C CA . PRO A 1 295 ? 34.656 17.219 13.93 1 89.5 295 PRO A CA 1
ATOM 2316 C C . PRO A 1 295 ? 34.031 16.734 12.625 1 89.5 295 PRO A C 1
ATOM 2318 O O . PRO A 1 295 ? 34.75 16.266 11.734 1 89.5 295 PRO A O 1
ATOM 2321 N N . ILE A 1 296 ? 32.781 16.781 12.578 1 92.25 296 ILE A N 1
ATOM 2322 C CA . ILE A 1 296 ? 32 16.406 11.398 1 92.25 296 ILE A CA 1
ATOM 2323 C C . ILE A 1 296 ? 31.25 17.625 10.875 1 92.25 296 ILE A C 1
ATOM 2325 O O . ILE A 1 296 ? 30.547 18.312 11.633 1 92.25 296 ILE A O 1
ATOM 2329 N N . LYS A 1 297 ? 31.422 17.875 9.656 1 92.19 297 LYS A N 1
ATOM 2330 C CA . LYS A 1 297 ? 30.719 18.984 9.008 1 92.19 297 LYS A CA 1
ATOM 2331 C C . LYS A 1 297 ? 29.281 18.578 8.656 1 92.19 297 LYS A C 1
ATOM 2333 O O . LYS A 1 297 ? 29.047 17.453 8.195 1 92.19 297 LYS A O 1
ATOM 2338 N N . LYS A 1 298 ? 28.391 19.453 8.922 1 92.88 298 LYS A N 1
ATOM 2339 C CA . LYS A 1 298 ? 27 19.219 8.586 1 92.88 298 LYS A CA 1
ATOM 2340 C C . LYS A 1 298 ? 26.578 20.031 7.355 1 92.88 298 LYS A C 1
ATOM 2342 O O . LYS A 1 298 ? 26.844 21.219 7.277 1 92.88 298 LYS A O 1
ATOM 2347 N N . LEU A 1 299 ? 25.969 19.406 6.441 1 93.75 299 LEU A N 1
ATOM 2348 C CA . LEU A 1 299 ? 25.312 20.078 5.32 1 93.75 299 LEU A CA 1
ATOM 2349 C C . LEU A 1 299 ? 23.797 19.875 5.379 1 93.75 299 LEU A C 1
ATOM 2351 O O . LEU A 1 299 ? 23.312 18.797 5.723 1 93.75 299 LEU A O 1
ATOM 2355 N N . SER A 1 300 ? 23.141 20.938 5.066 1 91.75 300 SER A N 1
ATOM 2356 C CA . SER A 1 300 ? 21.688 20.875 5.121 1 91.75 300 SER A CA 1
ATOM 2357 C C . SER A 1 300 ? 21.094 20.406 3.797 1 91.75 300 SER A C 1
ATOM 2359 O O . SER A 1 300 ? 21.641 20.719 2.73 1 91.75 300 SER A O 1
ATOM 2361 N N . ASP A 1 301 ? 20.031 19.703 3.924 1 91.94 301 ASP A N 1
ATOM 2362 C CA . ASP A 1 301 ? 19.297 19.281 2.738 1 91.94 301 ASP A CA 1
ATOM 2363 C C . ASP A 1 301 ? 18.5 20.438 2.141 1 91.94 301 ASP A C 1
ATOM 2365 O O . ASP A 1 301 ? 17.609 20.984 2.795 1 91.94 301 ASP A O 1
ATOM 2369 N N . THR A 1 302 ? 18.688 20.688 0.915 1 90.62 302 THR A N 1
ATOM 2370 C CA . THR A 1 302 ? 18.094 21.828 0.241 1 90.62 302 THR A CA 1
ATOM 2371 C C . THR A 1 302 ? 16.578 21.672 0.118 1 90.62 302 THR A C 1
ATOM 2373 O O . THR A 1 302 ? 15.828 22.625 0.256 1 90.62 302 THR A O 1
ATOM 2376 N N . ASN A 1 303 ? 16.156 20.484 -0.147 1 88.81 303 ASN A N 1
ATOM 2377 C CA . ASN A 1 303 ? 14.734 20.25 -0.299 1 88.81 303 ASN A CA 1
ATOM 2378 C C . ASN A 1 303 ? 13.984 20.469 1.014 1 88.81 303 ASN A C 1
ATOM 2380 O O . ASN A 1 303 ? 12.875 21 1.017 1 88.81 303 ASN A O 1
ATOM 2384 N N . HIS A 1 304 ? 14.539 20.062 1.986 1 88.88 304 HIS A N 1
ATOM 2385 C CA . HIS A 1 304 ? 13.93 20.266 3.295 1 88.88 304 HIS A CA 1
ATOM 2386 C C . HIS A 1 304 ? 13.898 21.75 3.66 1 88.88 304 HIS A C 1
ATOM 2388 O O . HIS A 1 304 ? 12.938 22.234 4.27 1 88.88 304 HIS A O 1
ATOM 2394 N N . ILE A 1 305 ? 14.914 22.438 3.305 1 91.25 305 ILE A N 1
ATOM 2395 C CA . ILE A 1 305 ? 15 23.859 3.578 1 91.25 305 ILE A CA 1
ATOM 2396 C C . ILE A 1 305 ? 13.906 24.594 2.805 1 91.25 305 ILE A C 1
ATOM 2398 O O . ILE A 1 305 ? 13.227 25.469 3.354 1 91.25 305 ILE A O 1
ATOM 2402 N N . LYS A 1 306 ? 13.773 24.219 1.633 1 92.44 306 LYS A N 1
ATOM 2403 C CA . LYS A 1 306 ? 12.742 24.828 0.802 1 92.44 306 LYS A CA 1
ATOM 2404 C C . LYS A 1 306 ? 11.352 24.547 1.362 1 92.44 306 LYS A C 1
ATOM 2406 O O . LYS A 1 306 ? 10.492 25.438 1.391 1 92.44 306 LYS A O 1
ATOM 2411 N N . SER A 1 307 ? 11.219 23.375 1.749 1 90.44 307 SER A N 1
ATOM 2412 C CA . SER A 1 307 ? 9.93 22.984 2.318 1 90.44 307 SER A CA 1
ATOM 2413 C C . SER A 1 307 ? 9.641 23.75 3.604 1 90.44 307 SER A C 1
ATOM 2415 O O . SER A 1 307 ? 8.5 24.156 3.844 1 90.44 307 SER A O 1
ATOM 2417 N N . GLN A 1 308 ? 10.648 23.906 4.398 1 89.69 308 GLN A N 1
ATOM 2418 C CA . GLN A 1 308 ? 10.484 24.656 5.637 1 89.69 308 GLN A CA 1
ATOM 2419 C C . GLN A 1 308 ? 10.141 26.109 5.355 1 89.69 308 GLN A C 1
ATOM 2421 O O . GLN A 1 308 ? 9.297 26.703 6.035 1 89.69 308 GLN A O 1
ATOM 2426 N N . PHE A 1 309 ? 10.852 26.672 4.398 1 93.44 309 PHE A N 1
ATOM 2427 C CA . PHE A 1 309 ? 10.562 28.047 3.984 1 93.44 309 PHE A CA 1
ATOM 2428 C C . PHE A 1 309 ? 9.117 28.172 3.533 1 93.44 309 PHE A C 1
ATOM 2430 O O . PHE A 1 309 ? 8.414 29.094 3.953 1 93.44 309 PHE A O 1
ATOM 2437 N N . ASN A 1 310 ? 8.695 27.203 2.797 1 92.94 310 ASN A N 1
ATOM 2438 C CA . ASN A 1 310 ? 7.32 27.203 2.314 1 92.94 310 ASN A CA 1
ATOM 2439 C C . ASN A 1 310 ? 6.32 27.094 3.465 1 92.94 310 ASN A C 1
ATOM 2441 O O . ASN A 1 310 ? 5.309 27.797 3.475 1 92.94 310 ASN A O 1
ATOM 2445 N N . ASN A 1 311 ? 6.566 26.266 4.375 1 89.19 311 ASN A N 1
ATOM 2446 C CA . ASN A 1 311 ? 5.691 26.094 5.527 1 89.19 311 ASN A CA 1
ATOM 2447 C C . ASN A 1 311 ? 5.605 27.359 6.363 1 89.19 311 ASN A C 1
ATOM 2449 O O . ASN A 1 311 ? 4.539 27.719 6.871 1 89.19 311 ASN A O 1
ATOM 2453 N N . LYS A 1 312 ? 6.715 28.016 6.5 1 92.25 312 LYS A N 1
ATOM 2454 C CA . LYS A 1 312 ? 6.73 29.266 7.238 1 92.25 312 LYS A CA 1
ATOM 2455 C C . LYS A 1 312 ? 5.871 30.328 6.547 1 92.25 312 LYS A C 1
ATOM 2457 O O . LYS A 1 312 ? 5.172 31.094 7.207 1 92.25 312 LYS A O 1
ATOM 2462 N N . LEU A 1 313 ? 5.953 30.328 5.223 1 93.69 313 LEU A N 1
ATOM 2463 C CA . LEU A 1 313 ? 5.156 31.281 4.457 1 93.69 313 LEU A CA 1
ATOM 2464 C C . LEU A 1 313 ? 3.668 31 4.625 1 93.69 313 LEU A C 1
ATOM 2466 O O . LEU A 1 313 ? 2.873 31.938 4.793 1 93.69 313 LEU A O 1
ATOM 2470 N N . TRP A 1 314 ? 3.371 29.797 4.629 1 89.38 314 TRP A N 1
ATOM 2471 C CA . TRP A 1 314 ? 1.963 29.438 4.77 1 89.38 314 TRP A CA 1
ATOM 2472 C C . TRP A 1 314 ? 1.46 29.75 6.176 1 89.38 314 TRP A C 1
ATOM 2474 O O . TRP A 1 314 ? 0.308 30.141 6.355 1 89.38 314 TRP A O 1
ATOM 2484 N N . ASN A 1 315 ? 2.244 29.5 7.125 1 86.94 315 ASN A N 1
ATOM 2485 C CA . ASN A 1 315 ? 1.881 29.875 8.492 1 86.94 315 ASN A CA 1
ATOM 2486 C C . ASN A 1 315 ? 1.657 31.375 8.609 1 86.94 315 ASN A C 1
ATOM 2488 O O . ASN A 1 315 ? 0.759 31.812 9.328 1 86.94 315 ASN A O 1
ATOM 2492 N N . LEU A 1 316 ? 2.473 32.094 7.918 1 90.94 316 LEU A N 1
ATOM 2493 C CA . LEU A 1 316 ? 2.354 33.562 7.926 1 90.94 316 LEU A CA 1
ATOM 2494 C C . LEU A 1 316 ? 1.056 34 7.258 1 90.94 316 LEU A C 1
ATOM 2496 O O . LEU A 1 316 ? 0.473 35.031 7.637 1 90.94 316 LEU A O 1
ATOM 2500 N N . LYS A 1 317 ? 0.662 33.25 6.285 1 89.06 317 LYS A N 1
ATOM 2501 C CA . LYS A 1 317 ? -0.568 33.562 5.566 1 89.06 317 LYS A CA 1
ATOM 2502 C C . LYS A 1 317 ? -1.775 33.531 6.5 1 89.06 317 LYS A C 1
ATOM 2504 O O . LYS A 1 317 ? -2.732 34.312 6.312 1 89.06 317 LYS A O 1
ATOM 2509 N N . ASN A 1 318 ? -1.722 32.719 7.441 1 81.75 318 ASN A N 1
ATOM 2510 C CA . ASN A 1 318 ? -2.822 32.625 8.391 1 81.75 318 ASN A CA 1
ATOM 2511 C C . ASN A 1 318 ? -2.994 33.938 9.164 1 81.75 318 ASN A C 1
ATOM 2513 O O . ASN A 1 318 ? -4.113 34.312 9.523 1 81.75 318 ASN A O 1
ATOM 2517 N N . THR A 1 319 ? -1.913 34.625 9.367 1 83.06 319 THR A N 1
ATOM 2518 C CA . THR A 1 319 ? -1.931 35.906 10.094 1 83.06 319 THR A CA 1
ATOM 2519 C C . THR A 1 319 ? -2.166 37.062 9.141 1 83.06 319 THR A C 1
ATOM 2521 O O . THR A 1 319 ? -2.861 38.031 9.484 1 83.06 319 THR A O 1
ATOM 2524 N N . PHE A 1 320 ? -1.536 36.969 7.957 1 89.75 320 PHE A N 1
ATOM 2525 C CA . PHE A 1 320 ? -1.628 38.031 6.965 1 89.75 320 PHE A CA 1
ATOM 2526 C C . PHE A 1 320 ? -2.455 37.562 5.766 1 89.75 320 PHE A C 1
ATOM 2528 O O . PHE A 1 320 ? -1.977 37.594 4.629 1 89.75 320 PHE A O 1
ATOM 2535 N N . LYS A 1 321 ? -3.682 37.219 5.93 1 82.38 321 LYS A N 1
ATOM 2536 C CA . LYS A 1 321 ? -4.547 36.562 4.949 1 82.38 321 LYS A CA 1
ATOM 2537 C C . LYS A 1 321 ? -4.719 37.438 3.705 1 82.38 321 LYS A C 1
ATOM 2539 O O . LYS A 1 321 ? -4.625 36.938 2.58 1 82.38 321 LYS A O 1
ATOM 2544 N N . ASN A 1 322 ? -4.895 38.719 3.793 1 83.19 322 ASN A N 1
ATOM 2545 C CA . ASN A 1 322 ? -5.191 39.625 2.672 1 83.19 322 ASN A CA 1
ATOM 2546 C C . ASN A 1 322 ? -3.918 40.156 2.023 1 83.19 322 ASN A C 1
ATOM 2548 O O . ASN A 1 322 ? -3.941 40.594 0.877 1 83.19 322 ASN A O 1
ATOM 2552 N N . ASP A 1 323 ? -2.873 40.062 2.789 1 88.38 323 ASP A N 1
ATOM 2553 C CA . ASP A 1 323 ? -1.634 40.656 2.32 1 88.38 323 ASP A CA 1
ATOM 2554 C C . ASP A 1 323 ? -0.769 39.656 1.576 1 88.38 323 ASP A C 1
ATOM 2556 O O . ASP A 1 323 ? -0.055 40 0.636 1 88.38 323 ASP A O 1
ATOM 2560 N N . LEU A 1 324 ? -0.824 38.469 2.043 1 91.94 324 LEU A N 1
ATOM 2561 C CA . LEU A 1 324 ? -0.016 37.406 1.446 1 91.94 324 LEU A CA 1
ATOM 2562 C C . LEU A 1 324 ? -0.892 36.438 0.686 1 91.94 324 LEU A C 1
ATOM 2564 O O . LEU A 1 324 ? -1.43 35.5 1.274 1 91.94 324 LEU A O 1
ATOM 2568 N N . THR A 1 325 ? -0.861 36.625 -0.621 1 87.56 325 THR A N 1
ATOM 2569 C CA . THR A 1 325 ? -1.713 35.812 -1.468 1 87.56 325 THR A CA 1
ATOM 2570 C C . THR A 1 325 ? -0.994 34.5 -1.865 1 87.56 325 THR A C 1
ATOM 2572 O O . THR A 1 325 ? 0.219 34.406 -1.684 1 87.56 325 THR A O 1
ATOM 2575 N N . LYS A 1 326 ? -1.765 33.562 -2.393 1 84 326 LYS A N 1
ATOM 2576 C CA . LYS A 1 326 ? -1.215 32.312 -2.838 1 84 326 LYS A CA 1
ATOM 2577 C C . LYS A 1 326 ? -0.2 32.5 -3.959 1 84 326 LYS A C 1
ATOM 2579 O O . LYS A 1 326 ? 0.893 31.922 -3.924 1 84 326 LYS A O 1
ATOM 2584 N N . PRO A 1 327 ? -0.48 33.344 -4.898 1 83.38 327 PRO A N 1
ATOM 2585 C CA . PRO A 1 327 ? 0.521 33.562 -5.941 1 83.38 327 PRO A CA 1
ATOM 2586 C C . PRO A 1 327 ? 1.8 34.219 -5.406 1 83.38 327 PRO A C 1
ATOM 2588 O O . PRO A 1 327 ? 2.895 33.906 -5.891 1 83.38 327 PRO A O 1
ATOM 2591 N N . ALA A 1 328 ? 1.609 35.031 -4.449 1 90.75 328 ALA A N 1
ATOM 2592 C CA . ALA A 1 328 ? 2.781 35.688 -3.846 1 90.75 328 ALA A CA 1
ATOM 2593 C C . ALA A 1 328 ? 3.668 34.656 -3.158 1 90.75 328 ALA A C 1
ATOM 2595 O O . ALA A 1 328 ? 4.895 34.719 -3.246 1 90.75 328 ALA A O 1
ATOM 2596 N N . ILE A 1 329 ? 3.062 33.656 -2.514 1 92.88 329 ILE A N 1
ATOM 2597 C CA . ILE A 1 329 ? 3.803 32.625 -1.837 1 92.88 329 ILE A CA 1
ATOM 2598 C C . ILE A 1 329 ? 4.562 31.781 -2.863 1 92.88 329 ILE A C 1
ATOM 2600 O O . ILE A 1 329 ? 5.738 31.453 -2.668 1 92.88 329 ILE A O 1
ATOM 2604 N N . THR A 1 330 ? 3.898 31.469 -3.939 1 88.38 330 THR A N 1
ATOM 2605 C CA . THR A 1 330 ? 4.531 30.688 -5 1 88.38 330 THR A CA 1
ATOM 2606 C C . THR A 1 330 ? 5.727 31.453 -5.578 1 88.38 330 THR A C 1
ATOM 2608 O O . THR A 1 330 ? 6.773 30.844 -5.844 1 88.38 330 THR A O 1
ATOM 2611 N N . HIS A 1 331 ? 5.539 32.688 -5.742 1 90.12 331 HIS A N 1
ATOM 2612 C CA . HIS A 1 331 ? 6.609 33.531 -6.277 1 90.12 331 HIS A CA 1
ATOM 2613 C C . HIS A 1 331 ? 7.785 33.594 -5.309 1 90.12 331 HIS A C 1
ATOM 2615 O O . HIS A 1 331 ? 8.945 33.5 -5.723 1 90.12 331 HIS A O 1
ATOM 2621 N N . LEU A 1 332 ? 7.488 33.781 -4.102 1 94.06 332 LEU A N 1
ATOM 2622 C CA . LEU A 1 332 ? 8.523 33.844 -3.076 1 94.06 332 LEU A CA 1
ATOM 2623 C C . LEU A 1 332 ? 9.328 32.562 -3.047 1 94.06 332 LEU A C 1
ATOM 2625 O O . LEU A 1 332 ? 10.555 32.562 -2.943 1 94.06 332 LEU A O 1
ATOM 2629 N N . ASN A 1 333 ? 8.664 31.469 -3.16 1 93.88 333 ASN A N 1
ATOM 2630 C CA . ASN A 1 333 ? 9.328 30.172 -3.178 1 93.88 333 ASN A CA 1
ATOM 2631 C C . ASN A 1 333 ? 10.234 30.031 -4.395 1 93.88 333 ASN A C 1
ATOM 2633 O O . ASN A 1 333 ? 11.32 29.453 -4.293 1 93.88 333 ASN A O 1
ATOM 2637 N N . ARG A 1 334 ? 9.789 30.5 -5.461 1 90.19 334 ARG A N 1
ATOM 2638 C CA . ARG A 1 334 ? 10.594 30.438 -6.68 1 90.19 334 ARG A CA 1
ATOM 2639 C C . ARG A 1 334 ? 11.859 31.281 -6.539 1 90.19 334 ARG A C 1
ATOM 2641 O O . ARG A 1 334 ? 12.945 30.844 -6.938 1 90.19 334 ARG A O 1
ATOM 2648 N N . CYS A 1 335 ? 11.664 32.438 -6.02 1 92.88 335 CYS A N 1
ATOM 2649 C CA . CYS A 1 335 ? 12.805 33.312 -5.805 1 92.88 335 CYS A CA 1
ATOM 2650 C C . CYS A 1 335 ? 13.812 32.688 -4.848 1 92.88 335 CYS A C 1
ATOM 2652 O O . CYS A 1 335 ? 15.016 32.75 -5.082 1 92.88 335 CYS A O 1
ATOM 2654 N N . PHE A 1 336 ? 13.266 32.156 -3.826 1 95.25 336 PHE A N 1
ATOM 2655 C CA . PHE A 1 336 ? 14.102 31.484 -2.832 1 95.25 336 PHE A CA 1
ATOM 2656 C C . PHE A 1 336 ? 14.898 30.344 -3.463 1 95.25 336 PHE A C 1
ATOM 2658 O O . PHE A 1 336 ? 16.109 30.25 -3.273 1 95.25 336 PHE A O 1
ATOM 2665 N N . SER A 1 337 ? 14.266 29.547 -4.211 1 94.06 337 SER A N 1
ATOM 2666 C CA . SER A 1 337 ? 14.906 28.406 -4.887 1 94.06 337 SER A CA 1
ATOM 2667 C C . SER A 1 337 ? 15.961 28.891 -5.875 1 94.06 337 SER A C 1
ATOM 2669 O O . SER A 1 337 ? 17.047 28.312 -5.949 1 94.06 337 SER A O 1
ATOM 2671 N N . TYR A 1 338 ? 15.656 29.859 -6.543 1 91.94 338 TYR A N 1
ATOM 2672 C CA . TYR A 1 338 ? 16.594 30.406 -7.52 1 91.94 338 TYR A CA 1
ATOM 2673 C C . TYR A 1 338 ? 17.844 30.953 -6.832 1 91.94 338 TYR A C 1
ATOM 2675 O O . TYR A 1 338 ? 18.953 30.734 -7.312 1 91.94 338 TYR A O 1
ATOM 2683 N N . ALA A 1 339 ? 17.625 31.656 -5.809 1 94.19 339 ALA A N 1
ATOM 2684 C CA . ALA A 1 339 ? 18.75 32.219 -5.066 1 94.19 339 ALA A CA 1
ATOM 2685 C C . ALA A 1 339 ? 19.688 31.125 -4.562 1 94.19 339 ALA A C 1
ATOM 2687 O O . ALA A 1 339 ? 20.906 31.312 -4.547 1 94.19 339 ALA A O 1
ATOM 2688 N N . LEU A 1 340 ? 19.141 30.031 -4.191 1 94.56 340 LEU A N 1
ATOM 2689 C CA . LEU A 1 340 ? 19.938 28.906 -3.693 1 94.56 340 LEU A CA 1
ATOM 2690 C C . LEU A 1 340 ? 20.734 28.266 -4.824 1 94.56 340 LEU A C 1
ATOM 2692 O O . LEU A 1 340 ? 21.953 28.188 -4.766 1 94.56 340 LEU A O 1
ATOM 2696 N N . TYR A 1 341 ? 20.109 27.938 -5.871 1 92.94 341 TYR A N 1
ATOM 2697 C CA . TYR A 1 341 ? 20.703 27.125 -6.914 1 92.94 341 TYR A CA 1
ATOM 2698 C C . TYR A 1 341 ? 21.641 27.953 -7.793 1 92.94 341 TYR A C 1
ATOM 2700 O O . TYR A 1 341 ? 22.656 27.438 -8.289 1 92.94 341 TYR A O 1
ATOM 2708 N N . SER A 1 342 ? 21.344 29.203 -7.988 1 92.44 342 SER A N 1
ATOM 2709 C CA . SER A 1 342 ? 22.172 30.047 -8.828 1 92.44 342 SER A CA 1
ATOM 2710 C C . SER A 1 342 ? 23.5 30.391 -8.148 1 92.44 342 SER A C 1
ATOM 2712 O O . SER A 1 342 ? 24.469 30.734 -8.812 1 92.44 342 SER A O 1
ATOM 2714 N N . ASN A 1 343 ? 23.5 30.297 -6.863 1 94.12 343 ASN A N 1
ATOM 2715 C CA . ASN A 1 343 ? 24.688 30.672 -6.113 1 94.12 343 ASN A CA 1
ATOM 2716 C C . ASN A 1 343 ? 25.281 29.469 -5.379 1 94.12 343 ASN A C 1
ATOM 2718 O O . ASN A 1 343 ? 25.797 29.609 -4.262 1 94.12 343 ASN A O 1
ATOM 2722 N N . ARG A 1 344 ? 25.203 28.344 -6.02 1 93.88 344 ARG A N 1
ATOM 2723 C CA . ARG A 1 344 ? 25.719 27.125 -5.406 1 93.88 344 ARG A CA 1
ATOM 2724 C C . ARG A 1 344 ? 27.188 27.266 -5.055 1 93.88 344 ARG A C 1
ATOM 2726 O O . ARG A 1 344 ? 27.984 27.734 -5.867 1 93.88 344 ARG A O 1
ATOM 2733 N N . ASN A 1 345 ? 27.594 26.906 -3.859 1 93.5 345 ASN A N 1
ATOM 2734 C CA . ASN A 1 345 ? 28.969 26.875 -3.346 1 93.5 345 ASN A CA 1
ATOM 2735 C C . ASN A 1 345 ? 29.516 28.281 -3.146 1 93.5 345 ASN A C 1
ATOM 2737 O O . ASN A 1 345 ? 30.734 28.469 -3.045 1 93.5 345 ASN A O 1
ATOM 2741 N N . ASN A 1 346 ? 28.625 29.281 -3.16 1 94.62 346 ASN A N 1
ATOM 2742 C CA . ASN A 1 346 ? 29 30.672 -2.879 1 94.62 346 ASN A CA 1
ATOM 2743 C C . ASN A 1 346 ? 28.109 31.281 -1.798 1 94.62 346 ASN A C 1
ATOM 2745 O O . ASN A 1 346 ? 27.156 31.984 -2.104 1 94.62 346 ASN A O 1
ATOM 2749 N N . PRO A 1 347 ? 28.5 31.109 -0.595 1 95.06 347 PRO A N 1
ATOM 2750 C CA . PRO A 1 347 ? 27.672 31.562 0.524 1 95.06 347 PRO A CA 1
ATOM 2751 C C . PRO A 1 347 ? 27.406 33.062 0.505 1 95.06 347 PRO A C 1
ATOM 2753 O O . PRO A 1 347 ? 26.297 33.5 0.827 1 95.06 347 PRO A O 1
ATOM 2756 N N . GLU A 1 348 ? 28.406 33.875 0.106 1 94.12 348 GLU A N 1
ATOM 2757 C CA . GLU A 1 348 ? 28.266 35.312 0.118 1 94.12 348 GLU A CA 1
ATOM 2758 C C . GLU A 1 348 ? 27.219 35.781 -0.896 1 94.12 348 GLU A C 1
ATOM 2760 O O . GLU A 1 348 ? 26.312 36.531 -0.556 1 94.12 348 GLU A O 1
ATOM 2765 N N . SER A 1 349 ? 27.391 35.281 -2.068 1 94.19 349 SER A N 1
ATOM 2766 C CA . SER A 1 349 ? 26.438 35.656 -3.113 1 94.19 349 SER A CA 1
ATOM 2767 C C . SER A 1 349 ? 25.047 35.156 -2.795 1 94.19 349 SER A C 1
ATOM 2769 O O . SER A 1 349 ? 24.047 35.812 -3.088 1 94.19 349 SER A O 1
ATOM 2771 N N . MET A 1 350 ? 25 34 -2.238 1 95.56 350 MET A N 1
ATOM 2772 C CA . MET A 1 350 ? 23.719 33.438 -1.861 1 95.56 350 MET A CA 1
ATOM 2773 C C . MET A 1 350 ? 23.031 34.281 -0.801 1 95.56 350 MET A C 1
ATOM 2775 O O . MET A 1 350 ? 21.844 34.562 -0.903 1 95.56 350 MET A O 1
ATOM 2779 N N . SER A 1 351 ? 23.766 34.656 0.173 1 95.19 351 SER A N 1
ATOM 2780 C CA . SER A 1 351 ? 23.234 35.5 1.24 1 95.19 351 SER A CA 1
ATOM 2781 C C . SER A 1 351 ? 22.703 36.844 0.69 1 95.19 351 SER A C 1
ATOM 2783 O O . SER A 1 351 ? 21.625 37.281 1.078 1 95.19 351 SER A O 1
ATOM 2785 N N . ASN A 1 352 ? 23.453 37.375 -0.223 1 94.5 352 ASN A N 1
ATOM 2786 C CA . ASN A 1 352 ? 23.062 38.625 -0.816 1 94.5 352 ASN A CA 1
ATOM 2787 C C . ASN A 1 352 ? 21.766 38.5 -1.611 1 94.5 352 ASN A C 1
ATOM 2789 O O . ASN A 1 352 ? 20.859 39.344 -1.491 1 94.5 352 ASN A O 1
ATOM 2793 N N . ASP A 1 353 ? 21.688 37.5 -2.375 1 95.44 353 ASP A N 1
ATOM 2794 C CA . ASP A 1 353 ? 20.5 37.312 -3.188 1 95.44 353 ASP A CA 1
ATOM 2795 C C . ASP A 1 353 ? 19.281 37 -2.312 1 95.44 353 ASP A C 1
ATOM 2797 O O . ASP A 1 353 ? 18.172 37.438 -2.619 1 95.44 353 ASP A O 1
ATOM 2801 N N . LEU A 1 354 ? 19.453 36.25 -1.273 1 96.12 354 LEU A N 1
ATOM 2802 C CA . LEU A 1 354 ? 18.359 35.938 -0.36 1 96.12 354 LEU A CA 1
ATOM 2803 C C . LEU A 1 354 ? 17.844 37.188 0.324 1 96.12 354 LEU A C 1
ATOM 2805 O O . LEU A 1 354 ? 16.641 37.406 0.418 1 96.12 354 LEU A O 1
ATOM 2809 N N . GLN A 1 355 ? 18.719 38.031 0.696 1 95 355 GLN A N 1
ATOM 2810 C CA . GLN A 1 355 ? 18.375 39.25 1.397 1 95 355 GLN A CA 1
ATOM 2811 C C . GLN A 1 355 ? 17.672 40.25 0.462 1 95 355 GLN A C 1
ATOM 2813 O O . GLN A 1 355 ? 16.906 41.094 0.91 1 95 355 GLN A O 1
ATOM 2818 N N . ALA A 1 356 ? 17.922 40.094 -0.819 1 95.56 356 ALA A N 1
ATOM 2819 C CA . ALA A 1 356 ? 17.375 41.031 -1.812 1 95.56 356 ALA A CA 1
ATOM 2820 C C . ALA A 1 356 ? 15.93 40.656 -2.156 1 95.56 356 ALA A C 1
ATOM 2822 O O . ALA A 1 356 ? 15.203 41.469 -2.723 1 95.56 356 ALA A O 1
ATOM 2823 N N . ILE A 1 357 ? 15.516 39.5 -1.763 1 94.88 357 ILE A N 1
ATOM 2824 C CA . ILE A 1 357 ? 14.211 39 -2.188 1 94.88 357 ILE A CA 1
ATOM 2825 C C . ILE A 1 357 ? 13.102 39.906 -1.656 1 94.88 357 ILE A C 1
ATOM 2827 O O . ILE A 1 357 ? 12.242 40.344 -2.416 1 94.88 357 ILE A O 1
ATOM 2831 N N . VAL A 1 358 ? 13.156 40.188 -0.321 1 94.94 358 VAL A N 1
ATOM 2832 C CA . VAL A 1 358 ? 12.07 40.938 0.323 1 94.94 358 VAL A CA 1
ATOM 2833 C C . VAL A 1 358 ? 12.039 42.375 -0.186 1 94.94 358 VAL A C 1
ATOM 2835 O O . VAL A 1 358 ? 11.008 42.844 -0.654 1 94.94 358 VAL A O 1
ATOM 2838 N N . PRO A 1 359 ? 13.125 43.094 -0.239 1 94.38 359 PRO A N 1
ATOM 2839 C CA . PRO A 1 359 ? 13.109 44.438 -0.8 1 94.38 359 PRO A CA 1
ATOM 2840 C C . PRO A 1 359 ? 12.641 44.469 -2.254 1 94.38 359 PRO A C 1
ATOM 2842 O O . PRO A 1 359 ? 11.93 45.375 -2.662 1 94.38 359 PRO A O 1
ATOM 2845 N N . HIS A 1 360 ? 13.016 43.5 -3.006 1 93.38 360 HIS A N 1
ATOM 2846 C CA . HIS A 1 360 ? 12.617 43.438 -4.406 1 93.38 360 HIS A CA 1
ATOM 2847 C C . HIS A 1 360 ? 11.094 43.406 -4.547 1 93.38 360 HIS A C 1
ATOM 2849 O O . HIS A 1 360 ? 10.539 44.094 -5.406 1 93.38 360 HIS A O 1
ATOM 2855 N N . LEU A 1 361 ? 10.445 42.688 -3.721 1 93 361 LEU A N 1
ATOM 2856 C CA . LEU A 1 361 ? 8.992 42.562 -3.781 1 93 361 LEU A CA 1
ATOM 2857 C C . LEU A 1 361 ? 8.312 43.812 -3.27 1 93 361 LEU A C 1
ATOM 2859 O O . LEU A 1 361 ? 7.117 44.031 -3.502 1 93 361 LEU A O 1
ATOM 2863 N N . TYR A 1 362 ? 9.031 44.656 -2.529 1 93.38 362 TYR A N 1
ATOM 2864 C CA . TYR A 1 362 ? 8.523 45.906 -2.045 1 93.38 362 TYR A CA 1
ATOM 2865 C C . TYR A 1 362 ? 9 47.062 -2.932 1 93.38 362 TYR A C 1
ATOM 2867 O O . TYR A 1 362 ? 9.055 48.219 -2.494 1 93.38 362 TYR A O 1
ATOM 2875 N N . LYS A 1 363 ? 9.484 46.719 -4.137 1 90.44 363 LYS A N 1
ATOM 2876 C CA . LYS A 1 363 ? 9.867 47.656 -5.199 1 90.44 363 LYS A CA 1
ATOM 2877 C C . LYS A 1 363 ? 11.141 48.406 -4.84 1 90.44 363 LYS A C 1
ATOM 2879 O O . LYS A 1 363 ? 11.336 49.562 -5.25 1 90.44 363 LYS A O 1
ATOM 2884 N N . GLU A 1 364 ? 11.883 47.844 -3.998 1 92.88 364 GLU A N 1
ATOM 2885 C CA . GLU A 1 364 ? 13.219 48.344 -3.695 1 92.88 364 GLU A CA 1
ATOM 2886 C C . GLU A 1 364 ? 14.289 47.469 -4.363 1 92.88 364 GLU A C 1
ATOM 2888 O O . GLU A 1 364 ? 14.508 46.312 -3.963 1 92.88 364 GLU A O 1
ATOM 2893 N N . HIS A 1 365 ? 14.953 47.938 -5.289 1 93 365 HIS A N 1
ATOM 2894 C CA . HIS A 1 365 ? 15.797 47.094 -6.137 1 93 365 HIS A CA 1
ATOM 2895 C C . HIS A 1 365 ? 17.266 47.406 -5.922 1 93 365 HIS A C 1
ATOM 2897 O O . HIS A 1 365 ? 18.125 46.969 -6.715 1 93 365 HIS A O 1
ATOM 2903 N N . ASP A 1 366 ? 17.609 48.031 -4.824 1 91.19 366 ASP A N 1
ATOM 2904 C CA . ASP A 1 366 ? 18.984 48.438 -4.566 1 91.19 366 ASP A CA 1
ATOM 2905 C C . ASP A 1 366 ? 19.891 47.219 -4.34 1 91.19 366 ASP A C 1
ATOM 2907 O O . ASP A 1 366 ? 21.031 47.188 -4.793 1 91.19 366 ASP A O 1
ATOM 2911 N N . LEU A 1 367 ? 19.328 46.219 -3.705 1 91.75 367 LEU A N 1
ATOM 2912 C CA . LEU A 1 367 ? 20.109 45.031 -3.344 1 91.75 367 LEU A CA 1
ATOM 2913 C C . LEU A 1 367 ? 20 43.969 -4.41 1 91.75 367 LEU A C 1
ATOM 2915 O O . LEU A 1 367 ? 20.625 42.906 -4.305 1 91.75 367 LEU A O 1
ATOM 2919 N N . CYS A 1 368 ? 19.234 44.188 -5.418 1 91.81 368 CYS A N 1
ATOM 2920 C CA . CYS A 1 368 ? 18.969 43.156 -6.43 1 91.81 368 CYS A CA 1
ATOM 2921 C C . CYS A 1 368 ? 20.203 42.938 -7.305 1 91.81 368 CYS A C 1
ATOM 2923 O O . CYS A 1 368 ? 21.125 43.75 -7.324 1 91.81 368 CYS A O 1
ATOM 2925 N N . ASN A 1 369 ? 20.281 41.781 -7.816 1 88.88 369 ASN A N 1
ATOM 2926 C CA . ASN A 1 369 ? 21.297 41.438 -8.805 1 88.88 369 ASN A CA 1
ATOM 2927 C C . ASN A 1 369 ? 20.781 41.594 -10.227 1 88.88 369 ASN A C 1
ATOM 2929 O O . ASN A 1 369 ? 19.641 41.25 -10.516 1 88.88 369 ASN A O 1
ATOM 2933 N N . GLN A 1 370 ? 21.594 42.062 -11.141 1 86.31 370 GLN A N 1
ATOM 2934 C CA . GLN A 1 370 ? 21.219 42.312 -12.523 1 86.31 370 GLN A CA 1
ATOM 2935 C C . GLN A 1 370 ? 20.891 41 -13.25 1 86.31 370 GLN A C 1
ATOM 2937 O O . GLN A 1 370 ? 20.141 41 -14.227 1 86.31 370 GLN A O 1
ATOM 2942 N N . LYS A 1 371 ? 21.297 39.969 -12.711 1 85.25 371 LYS A N 1
ATOM 2943 C CA . LYS A 1 371 ? 21.125 38.688 -13.375 1 85.25 371 LYS A CA 1
ATOM 2944 C C . LYS A 1 371 ? 19.656 38.25 -13.344 1 85.25 371 LYS A C 1
ATOM 2946 O O . LYS A 1 371 ? 19.172 37.625 -14.297 1 85.25 371 LYS A O 1
ATOM 2951 N N . TRP A 1 372 ? 18.938 38.625 -12.266 1 85.06 372 TRP A N 1
ATOM 2952 C CA . TRP A 1 372 ? 17.578 38.094 -12.164 1 85.06 372 TRP A CA 1
ATOM 2953 C C . TRP A 1 372 ? 16.562 39.219 -12.023 1 85.06 372 TRP A C 1
ATOM 2955 O O . TRP A 1 372 ? 15.359 39 -12.234 1 85.06 372 TRP A O 1
ATOM 2965 N N . CYS A 1 373 ? 16.969 40.375 -11.719 1 87.19 373 CYS A N 1
ATOM 2966 C CA . CYS A 1 373 ? 16.031 41.5 -11.516 1 87.19 373 CYS A CA 1
ATOM 2967 C C . CYS A 1 373 ? 15.805 42.25 -12.82 1 87.19 373 CYS A C 1
ATOM 2969 O O . CYS A 1 373 ? 16.719 42.875 -13.359 1 87.19 373 CYS A O 1
ATOM 2971 N N . SER A 1 374 ? 14.656 42.25 -13.344 1 83.75 374 SER A N 1
ATOM 2972 C CA . SER A 1 374 ? 14.312 42.906 -14.602 1 83.75 374 SER A CA 1
ATOM 2973 C C . SER A 1 374 ? 14.375 44.406 -14.477 1 83.75 374 SER A C 1
ATOM 2975 O O . SER A 1 374 ? 14.656 45.125 -15.445 1 83.75 374 SER A O 1
ATOM 2977 N N . TYR A 1 375 ? 14.125 44.906 -13.289 1 86.94 375 TYR A N 1
ATOM 2978 C CA . TYR A 1 375 ? 14.211 46.344 -13.07 1 86.94 375 TYR A CA 1
ATOM 2979 C C . TYR A 1 375 ? 15.633 46.844 -13.273 1 86.94 375 TYR A C 1
ATOM 2981 O O . TYR A 1 375 ? 15.852 47.906 -13.891 1 86.94 375 TYR A O 1
ATOM 2989 N N . LYS A 1 376 ? 16.516 46.062 -12.719 1 87.38 376 LYS A N 1
ATOM 2990 C CA . LYS A 1 376 ? 17.922 46.438 -12.883 1 87.38 376 LYS A CA 1
ATOM 2991 C C . LYS A 1 376 ? 18.359 46.312 -14.336 1 87.38 376 LYS A C 1
ATOM 2993 O O . LYS A 1 376 ? 19.266 47.031 -14.781 1 87.38 376 LYS A O 1
ATOM 2998 N N . ARG A 1 377 ? 17.797 45.562 -15.062 1 86.69 377 ARG A N 1
ATOM 2999 C CA . ARG A 1 377 ? 18.141 45.375 -16.469 1 86.69 377 ARG A CA 1
ATOM 3000 C C . ARG A 1 377 ? 17.469 46.438 -17.344 1 86.69 377 ARG A C 1
ATOM 3002 O O . ARG A 1 377 ? 18.109 47.031 -18.219 1 86.69 377 ARG A O 1
ATOM 3009 N N . ASN A 1 378 ? 16.062 46.531 -17.062 1 88.19 378 ASN A N 1
ATOM 3010 C CA . ASN A 1 378 ? 15.32 47.5 -17.844 1 88.19 378 ASN A CA 1
ATOM 3011 C C . ASN A 1 378 ? 14.273 48.219 -16.984 1 88.19 378 ASN A C 1
ATOM 3013 O O . ASN A 1 378 ? 13.094 47.844 -17.016 1 88.19 378 ASN A O 1
ATOM 3017 N N . PRO A 1 379 ? 14.633 49.312 -16.359 1 85.31 379 PRO A N 1
ATOM 3018 C CA . PRO A 1 379 ? 13.727 50 -15.453 1 85.31 379 PRO A CA 1
ATOM 3019 C C . PRO A 1 379 ? 12.477 50.531 -16.156 1 85.31 379 PRO A C 1
ATOM 3021 O O . PRO A 1 379 ? 11.398 50.594 -15.562 1 85.31 379 PRO A O 1
ATOM 3024 N N . ASN A 1 380 ? 12.594 50.906 -17.453 1 83.5 380 ASN A N 1
ATOM 3025 C CA . ASN A 1 380 ? 11.492 51.531 -18.172 1 83.5 380 ASN A CA 1
ATOM 3026 C C . ASN A 1 380 ? 10.391 50.531 -18.5 1 83.5 380 ASN A C 1
ATOM 3028 O O . ASN A 1 380 ? 9.219 50.906 -18.609 1 83.5 380 ASN A O 1
ATOM 3032 N N . LYS A 1 381 ? 10.711 49.25 -18.578 1 81.25 381 LYS A N 1
ATOM 3033 C CA . LYS A 1 381 ? 9.734 48.25 -18.984 1 81.25 381 LYS A CA 1
ATOM 3034 C C . LYS A 1 381 ? 9.344 47.375 -17.812 1 81.25 381 LYS A C 1
ATOM 3036 O O . LYS A 1 381 ? 8.625 46.375 -17.984 1 81.25 381 LYS A O 1
ATOM 3041 N N . TYR A 1 382 ? 9.766 47.812 -16.641 1 83.62 382 TYR A N 1
ATOM 3042 C CA . TYR A 1 382 ? 9.586 46.938 -15.477 1 83.62 382 TYR A CA 1
ATOM 3043 C C . TYR A 1 382 ? 8.148 47 -14.984 1 83.62 382 TYR A C 1
ATOM 3045 O O . TYR A 1 382 ? 7.621 48.062 -14.688 1 83.62 382 TYR A O 1
ATOM 3053 N N . LYS A 1 383 ? 7.406 45.812 -15.133 1 79.94 383 LYS A N 1
ATOM 3054 C CA . LYS A 1 383 ? 6.086 45.594 -14.539 1 79.94 383 LYS A CA 1
ATOM 3055 C C . LYS A 1 383 ? 6.098 44.438 -13.555 1 79.94 383 LYS A C 1
ATOM 3057 O O . LYS A 1 383 ? 6.203 43.281 -13.953 1 79.94 383 LYS A O 1
ATOM 3062 N N . PRO A 1 384 ? 5.988 44.844 -12.242 1 78.31 384 PRO A N 1
ATOM 3063 C CA . PRO A 1 384 ? 6.062 43.781 -11.273 1 78.31 384 PRO A CA 1
ATOM 3064 C C . PRO A 1 384 ? 4.852 42.844 -11.328 1 78.31 384 PRO A C 1
ATOM 3066 O O . PRO A 1 384 ? 3.715 43.312 -11.461 1 78.31 384 PRO A O 1
ATOM 3069 N N . THR A 1 385 ? 5.105 41.562 -11.406 1 75.12 385 THR A N 1
ATOM 3070 C CA . THR A 1 385 ? 4.027 40.594 -11.406 1 75.12 385 THR A CA 1
ATOM 3071 C C . THR A 1 385 ? 3.424 40.438 -10.016 1 75.12 385 THR A C 1
ATOM 3073 O O . THR A 1 385 ? 2.207 40.312 -9.867 1 75.12 385 THR A O 1
ATOM 3076 N N . VAL A 1 386 ? 4.266 40.469 -8.969 1 84.44 386 VAL A N 1
ATOM 3077 C CA . VAL A 1 386 ? 3.826 40.375 -7.582 1 84.44 386 VAL A CA 1
ATOM 3078 C C . VAL A 1 386 ? 4.426 41.531 -6.77 1 84.44 386 VAL A C 1
ATOM 3080 O O . VAL A 1 386 ? 5.613 41.844 -6.895 1 84.44 386 VAL A O 1
ATOM 3083 N N . SER A 1 387 ? 3.576 42.312 -6.117 1 87.94 387 SER A N 1
ATOM 3084 C CA . SER A 1 387 ? 4.039 43.406 -5.246 1 87.94 387 SER A CA 1
ATOM 3085 C C . SER A 1 387 ? 3.35 43.344 -3.887 1 87.94 387 SER A C 1
ATOM 3087 O O . SER A 1 387 ? 2.15 43.062 -3.803 1 87.94 387 SER A O 1
ATOM 3089 N N . LEU A 1 388 ? 4.18 43.5 -2.871 1 92.81 388 LEU A N 1
ATOM 3090 C CA . LEU A 1 388 ? 3.674 43.5 -1.504 1 92.81 388 LEU A CA 1
ATOM 3091 C C . LEU A 1 388 ? 3.773 44.906 -0.896 1 92.81 388 LEU A C 1
ATOM 3093 O O . LEU A 1 388 ? 4.652 45.688 -1.27 1 92.81 388 LEU A O 1
ATOM 3097 N N . ASN A 1 389 ? 2.807 45.219 0.056 1 90.69 389 ASN A N 1
ATOM 3098 C CA . ASN A 1 389 ? 2.783 46.594 0.572 1 90.69 389 ASN A CA 1
ATOM 3099 C C . ASN A 1 389 ? 2.66 46.625 2.094 1 90.69 389 ASN A C 1
ATOM 3101 O O . ASN A 1 389 ? 2.863 47.656 2.721 1 90.69 389 ASN A O 1
ATOM 3105 N N . SER A 1 390 ? 2.396 45.562 2.684 1 92.38 390 SER A N 1
ATOM 3106 C CA . SER A 1 390 ? 2.195 45.531 4.129 1 92.38 390 SER A CA 1
ATOM 3107 C C . SER A 1 390 ? 3.523 45.594 4.875 1 92.38 390 SER A C 1
ATOM 3109 O O . SER A 1 390 ? 4.371 44.719 4.707 1 92.38 390 SER A O 1
ATOM 3111 N N . LEU A 1 391 ? 3.764 46.594 5.754 1 92.62 391 LEU A N 1
ATOM 3112 C CA . LEU A 1 391 ? 5.02 46.812 6.465 1 92.62 391 LEU A CA 1
ATOM 3113 C C . LEU A 1 391 ? 5.223 45.75 7.531 1 92.62 391 LEU A C 1
ATOM 3115 O O . LEU A 1 391 ? 6.324 45.219 7.676 1 92.62 391 LEU A O 1
ATOM 3119 N N . PRO A 1 392 ? 4.168 45.312 8.195 1 93.31 392 PRO A N 1
ATOM 3120 C CA . PRO A 1 392 ? 4.363 44.25 9.164 1 93.31 392 PRO A CA 1
ATOM 3121 C C . PRO A 1 392 ? 4.762 42.938 8.508 1 93.31 392 PRO A C 1
ATOM 3123 O O . PRO A 1 392 ? 5.562 42.156 9.062 1 93.31 392 PRO A O 1
ATOM 3126 N N . LEU A 1 393 ? 4.188 42.719 7.449 1 95.44 393 LEU A N 1
ATOM 3127 C CA . LEU A 1 393 ? 4.547 41.5 6.699 1 95.44 393 LEU A CA 1
ATOM 3128 C C . LEU A 1 393 ? 6 41.562 6.238 1 95.44 393 LEU A C 1
ATOM 3130 O O . LEU A 1 393 ? 6.711 40.562 6.262 1 95.44 393 LEU A O 1
ATOM 3134 N N . ARG A 1 394 ? 6.43 42.719 5.84 1 95.56 394 ARG A N 1
ATOM 3135 C CA . ARG A 1 394 ? 7.809 42.906 5.406 1 95.56 394 ARG A CA 1
ATOM 3136 C C . ARG A 1 394 ? 8.789 42.531 6.508 1 95.56 394 ARG A C 1
ATOM 3138 O O . ARG A 1 394 ? 9.781 41.844 6.246 1 95.56 394 ARG A O 1
ATOM 3145 N N . LYS A 1 395 ? 8.547 43 7.641 1 95.62 395 LYS A N 1
ATOM 3146 C CA . LYS A 1 395 ? 9.422 42.719 8.773 1 95.62 395 LYS A CA 1
ATOM 3147 C C . LYS A 1 395 ? 9.492 41.219 9.062 1 95.62 395 LYS A C 1
ATOM 3149 O O . LYS A 1 395 ? 10.57 40.688 9.305 1 95.62 395 LYS A O 1
ATOM 3154 N N . LYS A 1 396 ? 8.359 40.594 9.023 1 95.38 396 LYS A N 1
ATOM 3155 C CA . LYS A 1 396 ? 8.312 39.156 9.312 1 95.38 396 LYS A CA 1
ATOM 3156 C C . LYS A 1 396 ? 9.039 38.375 8.234 1 95.38 396 LYS A C 1
ATOM 3158 O O . LYS A 1 396 ? 9.711 37.375 8.531 1 95.38 396 LYS A O 1
ATOM 3163 N N . LEU A 1 397 ? 8.82 38.75 7.02 1 96.38 397 LEU A N 1
ATOM 3164 C CA . LEU A 1 397 ? 9.5 38.094 5.914 1 96.38 397 LEU A CA 1
ATOM 3165 C C . LEU A 1 397 ? 11.016 38.25 6.02 1 96.38 397 LEU A C 1
ATOM 3167 O O . LEU A 1 397 ? 11.766 37.312 5.781 1 96.38 397 LEU A O 1
ATOM 3171 N N . ALA A 1 398 ? 11.414 39.406 6.355 1 95.25 398 ALA A N 1
ATOM 3172 C CA . ALA A 1 398 ? 12.836 39.688 6.523 1 95.25 398 ALA A CA 1
ATOM 3173 C C . ALA A 1 398 ? 13.422 38.844 7.656 1 95.25 398 ALA A C 1
ATOM 3175 O O . ALA A 1 398 ? 14.562 38.406 7.57 1 95.25 398 ALA A O 1
ATOM 3176 N N . GLU A 1 399 ? 12.672 38.688 8.664 1 94.88 399 GLU A N 1
ATOM 3177 C CA . GLU A 1 399 ? 13.102 37.875 9.781 1 94.88 399 GLU A CA 1
ATOM 3178 C C . GLU A 1 399 ? 13.281 36.406 9.352 1 94.88 399 GLU A C 1
ATOM 3180 O O . GLU A 1 399 ? 14.258 35.75 9.734 1 94.88 399 GLU A O 1
ATOM 3185 N N . ILE A 1 400 ? 12.383 35.906 8.609 1 94.94 400 ILE A N 1
ATOM 3186 C CA . ILE A 1 400 ? 12.438 34.531 8.141 1 94.94 400 ILE A CA 1
ATOM 3187 C C . ILE A 1 400 ? 13.688 34.344 7.273 1 94.94 400 ILE A C 1
ATOM 3189 O O . ILE A 1 400 ? 14.43 33.375 7.461 1 94.94 400 ILE A O 1
ATOM 3193 N N . ILE A 1 401 ? 13.898 35.25 6.371 1 95.38 401 ILE A N 1
ATOM 3194 C CA . ILE A 1 401 ? 15.047 35.156 5.477 1 95.38 401 ILE A CA 1
ATOM 3195 C C . ILE A 1 401 ? 16.344 35.312 6.277 1 95.38 401 ILE A C 1
ATOM 3197 O O . ILE A 1 401 ? 17.344 34.656 5.988 1 95.38 401 ILE A O 1
ATOM 3201 N N . GLY A 1 402 ? 16.312 36.156 7.223 1 93.62 402 GLY A N 1
ATOM 3202 C CA . GLY A 1 402 ? 17.484 36.375 8.07 1 93.62 402 GLY A CA 1
ATOM 3203 C C . GLY A 1 402 ? 17.953 35.125 8.773 1 93.62 402 GLY A C 1
ATOM 3204 O O . GLY A 1 402 ? 19.156 34.969 9.031 1 93.62 402 GLY A O 1
ATOM 3205 N N . GLU A 1 403 ? 17.078 34.219 9.055 1 91.31 403 GLU A N 1
ATOM 3206 C CA . GLU A 1 403 ? 17.438 32.969 9.688 1 91.31 403 GLU A CA 1
ATOM 3207 C C . GLU A 1 403 ? 18.328 32.125 8.773 1 91.31 403 GLU A C 1
ATOM 3209 O O . GLU A 1 403 ? 19.219 31.406 9.25 1 91.31 403 GLU A O 1
ATOM 3214 N N . TYR A 1 404 ? 18.094 32.219 7.539 1 93.19 404 TYR A N 1
ATOM 3215 C CA . TYR A 1 404 ? 18.828 31.406 6.582 1 93.19 404 TYR A CA 1
ATOM 3216 C C . TYR A 1 404 ? 20.156 32.062 6.211 1 93.19 404 TYR A C 1
ATOM 3218 O O . TYR A 1 404 ? 21.078 31.391 5.742 1 93.19 404 TYR A O 1
ATOM 3226 N N . THR A 1 405 ? 20.281 33.344 6.414 1 92.44 405 THR A N 1
ATOM 3227 C CA . THR A 1 405 ? 21.469 34.062 5.973 1 92.44 405 THR A CA 1
ATOM 3228 C C . THR A 1 405 ? 22.469 34.219 7.109 1 92.44 405 THR A C 1
ATOM 3230 O O . THR A 1 405 ? 23.547 34.781 6.93 1 92.44 405 THR A O 1
ATOM 3233 N N . SER A 1 406 ? 22.125 33.656 8.188 1 89.44 406 SER A N 1
ATOM 3234 C CA . SER A 1 406 ? 23.141 33.625 9.242 1 89.44 406 SER A CA 1
ATOM 3235 C C . SER A 1 406 ? 24.375 32.875 8.82 1 89.44 406 SER A C 1
ATOM 3237 O O . SER A 1 406 ? 24.281 31.906 8.047 1 89.44 406 SER A O 1
ATOM 3239 N N . ASN A 1 407 ? 25.547 33.219 9.328 1 80.75 407 ASN A N 1
ATOM 3240 C CA . ASN A 1 407 ? 26.812 32.688 8.852 1 80.75 407 ASN A CA 1
ATOM 3241 C C . ASN A 1 407 ? 26.859 31.156 8.984 1 80.75 407 ASN A C 1
ATOM 3243 O O . ASN A 1 407 ? 27.234 30.469 8.047 1 80.75 407 ASN A O 1
ATOM 3247 N N . ASP A 1 408 ? 26.422 30.703 10.023 1 84.19 408 ASP A N 1
ATOM 3248 C CA . ASP A 1 408 ? 26.469 29.266 10.258 1 84.19 408 ASP A CA 1
ATOM 3249 C C . ASP A 1 408 ? 25.516 28.516 9.32 1 84.19 408 ASP A C 1
ATOM 3251 O O . ASP A 1 408 ? 25.875 27.484 8.766 1 84.19 408 ASP A O 1
ATOM 3255 N N . ASN A 1 409 ? 24.422 29.109 9.07 1 89.56 409 ASN A N 1
ATOM 3256 C CA . ASN A 1 409 ? 23.406 28.438 8.281 1 89.56 409 ASN A CA 1
ATOM 3257 C C . ASN A 1 409 ? 23.688 28.531 6.785 1 89.56 409 ASN A C 1
ATOM 3259 O O . ASN A 1 409 ? 23.5 27.562 6.047 1 89.56 409 ASN A O 1
ATOM 3263 N N . ILE A 1 410 ? 24.219 29.609 6.391 1 93.06 410 ILE A N 1
ATOM 3264 C CA . ILE A 1 410 ? 24.453 29.844 4.965 1 93.06 410 ILE A CA 1
ATOM 3265 C C . ILE A 1 410 ? 25.547 28.891 4.465 1 93.06 410 ILE A C 1
ATOM 3267 O O . ILE A 1 410 ? 25.5 28.438 3.324 1 93.06 410 ILE A O 1
ATOM 3271 N N . GLU A 1 411 ? 26.484 28.609 5.293 1 91.75 411 GLU A N 1
ATOM 3272 C CA . GLU A 1 411 ? 27.562 27.703 4.918 1 91.75 411 GLU A CA 1
ATOM 3273 C C . GLU A 1 411 ? 27.047 26.281 4.754 1 91.75 411 GLU A C 1
ATOM 3275 O O . GLU A 1 411 ? 27.516 25.547 3.885 1 91.75 411 GLU A O 1
ATOM 3280 N N . LYS A 1 412 ? 26.172 25.953 5.562 1 92.12 412 LYS A N 1
ATOM 3281 C CA . LYS A 1 412 ? 25.594 24.609 5.512 1 92.12 412 LYS A CA 1
ATOM 3282 C C . LYS A 1 412 ? 24.688 24.453 4.297 1 92.12 412 LYS A C 1
ATOM 3284 O O . LYS A 1 412 ? 24.531 23.359 3.775 1 92.12 412 LYS A O 1
ATOM 3289 N N . ILE A 1 413 ? 24.141 25.547 3.826 1 94.19 413 ILE A N 1
ATOM 3290 C CA . ILE A 1 413 ? 23.125 25.516 2.773 1 94.19 413 ILE A CA 1
ATOM 3291 C C . ILE A 1 413 ? 23.797 25.719 1.415 1 94.19 413 ILE A C 1
ATOM 3293 O O . ILE A 1 413 ? 23.328 25.203 0.399 1 94.19 413 ILE A O 1
ATOM 3297 N N . SER A 1 414 ? 24.875 26.391 1.305 1 93.88 414 SER A N 1
ATOM 3298 C CA . SER A 1 414 ? 25.5 26.906 0.096 1 93.88 414 SER A CA 1
ATOM 3299 C C . SER A 1 414 ? 25.828 25.781 -0.881 1 93.88 414 SER A C 1
ATOM 3301 O O . SER A 1 414 ? 25.672 25.938 -2.094 1 93.88 414 SER A O 1
ATOM 3303 N N . PRO A 1 415 ? 26.203 24.609 -0.395 1 93.25 415 PRO A N 1
ATOM 3304 C CA . PRO A 1 415 ? 26.516 23.547 -1.349 1 93.25 415 PRO A CA 1
ATOM 3305 C C . PRO A 1 415 ? 25.266 22.953 -2.014 1 93.25 415 PRO A C 1
ATOM 3307 O O . PRO A 1 415 ? 25.375 22.234 -3.002 1 93.25 415 PRO A O 1
ATOM 3310 N N . CYS A 1 416 ? 24.062 23.203 -1.49 1 93 416 CYS A N 1
ATOM 3311 C CA . CYS A 1 416 ? 22.797 22.703 -2.012 1 93 416 CYS A CA 1
ATOM 3312 C C . CYS A 1 416 ? 22.797 21.188 -2.078 1 93 416 CYS A C 1
ATOM 3314 O O . CYS A 1 416 ? 22.5 20.609 -3.123 1 93 416 CYS A O 1
ATOM 3316 N N . ALA A 1 417 ? 23.188 20.594 -0.966 1 91.75 417 ALA A N 1
ATOM 3317 C CA . ALA A 1 417 ? 23.203 19.141 -0.877 1 91.75 417 ALA A CA 1
ATOM 3318 C C . ALA A 1 417 ? 21.781 18.578 -0.821 1 91.75 417 ALA A C 1
ATOM 3320 O O . ALA A 1 417 ? 20.828 19.312 -0.57 1 91.75 417 ALA A O 1
ATOM 3321 N N . SER A 1 418 ? 21.672 17.312 -1.189 1 90.88 418 SER A N 1
ATOM 3322 C CA . SER A 1 418 ? 20.359 16.719 -1.252 1 90.88 418 SER A CA 1
ATOM 3323 C C . SER A 1 418 ? 20.359 15.305 -0.667 1 90.88 418 SER A C 1
ATOM 3325 O O . SER A 1 418 ? 21.328 14.562 -0.831 1 90.88 418 SER A O 1
ATOM 3327 N N . THR A 1 419 ? 19.297 15.008 0.062 1 91.56 419 THR A N 1
ATOM 3328 C CA . THR A 1 419 ? 19.094 13.656 0.57 1 91.56 419 THR A CA 1
ATOM 3329 C C . THR A 1 419 ? 18.078 12.898 -0.275 1 91.56 419 THR A C 1
ATOM 3331 O O . THR A 1 419 ? 17.406 11.984 0.218 1 91.56 419 THR A O 1
ATOM 3334 N N . LYS A 1 420 ? 17.906 13.25 -1.489 1 89.94 420 LYS A N 1
ATOM 3335 C CA . LYS A 1 420 ? 16.922 12.648 -2.398 1 89.94 420 LYS A CA 1
ATOM 3336 C C . LYS A 1 420 ? 17.172 11.156 -2.557 1 89.94 420 LYS A C 1
ATOM 3338 O O . LYS A 1 420 ? 16.234 10.375 -2.713 1 89.94 420 LYS A O 1
ATOM 3343 N N . GLU A 1 421 ? 18.422 10.727 -2.525 1 94.19 421 GLU A N 1
ATOM 3344 C CA . GLU A 1 421 ? 18.766 9.312 -2.676 1 94.19 421 GLU A CA 1
ATOM 3345 C C . GLU A 1 421 ? 18.234 8.492 -1.505 1 94.19 421 GLU A C 1
ATOM 3347 O O . GLU A 1 421 ? 17.812 7.348 -1.683 1 94.19 421 GLU A O 1
ATOM 3352 N N . VAL A 1 422 ? 18.234 9.102 -0.338 1 95.88 422 VAL A N 1
ATOM 3353 C CA . VAL A 1 422 ? 17.703 8.414 0.836 1 95.88 422 VAL A CA 1
ATOM 3354 C C . VAL A 1 422 ? 16.188 8.297 0.729 1 95.88 422 VAL A C 1
ATOM 3356 O O . VAL A 1 422 ? 15.617 7.262 1.072 1 95.88 422 VAL A O 1
ATOM 3359 N N . GLU A 1 423 ? 15.586 9.312 0.252 1 92.44 423 GLU A N 1
ATOM 3360 C CA . GLU A 1 423 ? 14.148 9.273 0.038 1 92.44 423 GLU A CA 1
ATOM 3361 C C . GLU A 1 423 ? 13.766 8.219 -0.997 1 92.44 423 GLU A C 1
ATOM 3363 O O . GLU A 1 423 ? 12.742 7.547 -0.856 1 92.44 423 GLU A O 1
ATOM 3368 N N . SER A 1 424 ? 14.562 8.203 -2.049 1 94.31 424 SER A N 1
ATOM 3369 C CA . SER A 1 424 ? 14.344 7.18 -3.068 1 94.31 424 SER A CA 1
ATOM 3370 C C . SER A 1 424 ? 14.43 5.777 -2.473 1 94.31 424 SER A C 1
ATOM 3372 O O . SER A 1 424 ? 13.617 4.91 -2.799 1 94.31 424 SER A O 1
ATOM 3374 N N . PHE A 1 425 ? 15.422 5.59 -1.659 1 97.19 425 PHE A N 1
ATOM 3375 C CA . PHE A 1 425 ? 15.555 4.309 -0.979 1 97.19 425 PHE A CA 1
ATOM 3376 C C . PHE A 1 425 ? 14.32 4.008 -0.14 1 97.19 425 PHE A C 1
ATOM 3378 O O . PHE A 1 425 ? 13.797 2.893 -0.174 1 97.19 425 PHE A O 1
ATOM 3385 N N . HIS A 1 426 ? 13.898 4.949 0.648 1 96.25 426 HIS A N 1
ATOM 3386 C CA . HIS A 1 426 ? 12.75 4.738 1.518 1 96.25 426 HIS A CA 1
ATOM 3387 C C . HIS A 1 426 ? 11.484 4.473 0.706 1 96.25 426 HIS A C 1
ATOM 3389 O O . HIS A 1 426 ? 10.609 3.721 1.141 1 96.25 426 HIS A O 1
ATOM 3395 N N . SER A 1 427 ? 11.406 5.109 -0.423 1 95.06 427 SER A N 1
ATOM 3396 C CA . SER A 1 427 ? 10.297 4.805 -1.314 1 95.06 427 SER A CA 1
ATOM 3397 C C . SER A 1 427 ? 10.336 3.354 -1.777 1 95.06 427 SER A C 1
ATOM 3399 O O . SER A 1 427 ? 9.305 2.682 -1.827 1 95.06 427 SER A O 1
ATOM 3401 N N . MET A 1 428 ? 11.547 2.928 -2.105 1 96.25 428 MET A N 1
ATOM 3402 C CA . MET A 1 428 ? 11.734 1.526 -2.471 1 96.25 428 MET A CA 1
ATOM 3403 C C . MET A 1 428 ? 11.344 0.607 -1.317 1 96.25 428 MET A C 1
ATOM 3405 O O . MET A 1 428 ? 10.703 -0.421 -1.527 1 96.25 428 MET A O 1
ATOM 3409 N N . LEU A 1 429 ? 11.742 1.025 -0.165 1 97.69 429 LEU A N 1
ATOM 3410 C CA . LEU A 1 429 ? 11.438 0.24 1.028 1 97.69 429 LEU A CA 1
ATOM 3411 C C . LEU A 1 429 ? 9.938 0.19 1.284 1 97.69 429 LEU A C 1
ATOM 3413 O O . LEU A 1 429 ? 9.406 -0.853 1.669 1 97.69 429 LEU A O 1
ATOM 3417 N N . ALA A 1 430 ? 9.25 1.232 1.081 1 95.62 430 ALA A N 1
ATOM 3418 C CA . ALA A 1 430 ? 7.809 1.299 1.299 1 95.62 430 ALA A CA 1
ATOM 3419 C C . ALA A 1 430 ? 7.07 0.33 0.379 1 95.62 430 ALA A C 1
ATOM 3421 O O . ALA A 1 430 ? 5.984 -0.152 0.717 1 95.62 430 ALA A O 1
ATOM 3422 N N . ASN A 1 431 ? 7.668 0.025 -0.743 1 94.12 431 ASN A N 1
ATOM 3423 C CA . ASN A 1 431 ? 7.07 -0.938 -1.66 1 94.12 431 ASN A CA 1
ATOM 3424 C C . ASN A 1 431 ? 7.199 -2.365 -1.137 1 94.12 431 ASN A C 1
ATOM 3426 O O . ASN A 1 431 ? 6.305 -3.189 -1.344 1 94.12 431 ASN A O 1
ATOM 3430 N N . LYS A 1 432 ? 8.273 -2.598 -0.514 1 96.88 432 LYS A N 1
ATOM 3431 C CA . LYS A 1 432 ? 8.523 -3.939 0.003 1 96.88 432 LYS A CA 1
ATOM 3432 C C . LYS A 1 432 ? 7.965 -4.098 1.414 1 96.88 432 LYS A C 1
ATOM 3434 O O . LYS A 1 432 ? 7.629 -5.207 1.834 1 96.88 432 LYS A O 1
ATOM 3439 N N . ALA A 1 433 ? 7.914 -3.016 2.127 1 96.56 433 ALA A N 1
ATOM 3440 C CA . ALA A 1 433 ? 7.371 -2.953 3.48 1 96.56 433 ALA A CA 1
ATOM 3441 C C . ALA A 1 433 ? 6.363 -1.815 3.615 1 96.56 433 ALA A C 1
ATOM 3443 O O . ALA A 1 433 ? 6.637 -0.805 4.266 1 96.56 433 ALA A O 1
ATOM 3444 N N . PRO A 1 434 ? 5.195 -2.066 3.113 1 92.56 434 PRO A N 1
ATOM 3445 C CA . PRO A 1 434 ? 4.184 -1.009 3.145 1 92.56 434 PRO A CA 1
ATOM 3446 C C . PRO A 1 434 ? 3.875 -0.529 4.562 1 92.56 434 PRO A C 1
ATOM 3448 O O . PRO A 1 434 ? 3.844 -1.334 5.496 1 92.56 434 PRO A O 1
ATOM 3451 N N . LYS A 1 435 ? 3.59 0.736 4.699 1 90.25 435 LYS A N 1
ATOM 3452 C CA . LYS A 1 435 ? 3.375 1.362 6 1 90.25 435 LYS A CA 1
ATOM 3453 C C . LYS A 1 435 ? 2.066 0.891 6.629 1 90.25 435 LYS A C 1
ATOM 3455 O O . LYS A 1 435 ? 1.871 1.02 7.84 1 90.25 435 LYS A O 1
ATOM 3460 N N . ALA A 1 436 ? 1.195 0.341 5.82 1 86.75 436 ALA A N 1
ATOM 3461 C CA . ALA A 1 436 ? -0.099 -0.114 6.32 1 86.75 436 ALA A CA 1
ATOM 3462 C C . ALA A 1 436 ? 0.038 -1.437 7.07 1 86.75 436 ALA A C 1
ATOM 3464 O O . ALA A 1 436 ? -0.879 -1.851 7.785 1 86.75 436 ALA A O 1
ATOM 3465 N N . LYS A 1 437 ? 1.176 -2.043 6.961 1 90.62 437 LYS A N 1
ATOM 3466 C CA . LYS A 1 437 ? 1.381 -3.35 7.582 1 90.62 437 LYS A CA 1
ATOM 3467 C C . LYS A 1 437 ? 2.33 -3.248 8.773 1 90.62 437 LYS A C 1
ATOM 3469 O O . LYS A 1 437 ? 3.307 -2.498 8.734 1 90.62 437 LYS A O 1
ATOM 3474 N N . HIS A 1 438 ? 1.976 -3.98 9.781 1 92.19 438 HIS A N 1
ATOM 3475 C CA . HIS A 1 438 ? 2.852 -4.074 10.945 1 92.19 438 HIS A CA 1
ATOM 3476 C C . HIS A 1 438 ? 3.844 -5.223 10.797 1 92.19 438 HIS A C 1
ATOM 3478 O O . HIS A 1 438 ? 3.482 -6.387 10.984 1 92.19 438 HIS A O 1
ATOM 3484 N N . LEU A 1 439 ? 5.074 -4.926 10.578 1 94.38 439 LEU A N 1
ATOM 3485 C CA . LEU A 1 439 ? 6.023 -5.961 10.18 1 94.38 439 LEU A CA 1
ATOM 3486 C C . LEU A 1 439 ? 7.16 -6.07 11.195 1 94.38 439 LEU A C 1
ATOM 3488 O O . LEU A 1 439 ? 7.934 -7.031 11.164 1 94.38 439 LEU A O 1
ATOM 3492 N N . CYS A 1 440 ? 7.219 -5.156 12.125 1 94 440 CYS A N 1
ATOM 3493 C CA . CYS A 1 440 ? 8.406 -5.074 12.969 1 94 440 CYS A CA 1
ATOM 3494 C C . CYS A 1 440 ? 8.344 -6.078 14.109 1 94 440 CYS A C 1
ATOM 3496 O O . CYS A 1 440 ? 9.32 -6.27 14.836 1 94 440 CYS A O 1
ATOM 3498 N N . SER A 1 441 ? 7.25 -6.77 14.273 1 93.44 441 SER A N 1
ATOM 3499 C CA . SER A 1 441 ? 7.094 -7.723 15.367 1 93.44 441 SER A CA 1
ATOM 3500 C C . SER A 1 441 ? 7.801 -9.039 15.062 1 93.44 441 SER A C 1
ATOM 3502 O O . SER A 1 441 ? 7.871 -9.922 15.922 1 93.44 441 SER A O 1
ATOM 3504 N N . SER A 1 442 ? 8.273 -9.164 13.898 1 92.56 442 SER A N 1
ATOM 3505 C CA . SER A 1 442 ? 9.023 -10.336 13.453 1 92.56 442 SER A CA 1
ATOM 3506 C C . SER A 1 442 ? 10.211 -9.938 12.594 1 92.56 442 SER A C 1
ATOM 3508 O O . SER A 1 442 ? 10.461 -8.742 12.375 1 92.56 442 SER A O 1
ATOM 3510 N N . SER A 1 443 ? 10.898 -10.961 12.133 1 93.06 443 SER A N 1
ATOM 3511 C CA . SER A 1 443 ? 12.086 -10.711 11.32 1 93.06 443 SER A CA 1
ATOM 3512 C C . SER A 1 443 ? 11.711 -10.273 9.914 1 93.06 443 SER A C 1
ATOM 3514 O O . SER A 1 443 ? 12.578 -9.984 9.086 1 93.06 443 SER A O 1
ATOM 3516 N N . SER A 1 444 ? 10.43 -10.195 9.688 1 95.12 444 SER A N 1
ATOM 3517 C CA . SER A 1 444 ? 9.93 -9.852 8.359 1 95.12 444 SER A CA 1
ATOM 3518 C C . SER A 1 444 ? 10.398 -8.461 7.938 1 95.12 444 SER A C 1
ATOM 3520 O O . SER A 1 444 ? 10.789 -8.258 6.789 1 95.12 444 SER A O 1
ATOM 3522 N N . LEU A 1 445 ? 10.391 -7.543 8.859 1 96.75 445 LEU A N 1
ATOM 3523 C CA . LEU A 1 445 ? 10.828 -6.188 8.531 1 96.75 445 LEU A CA 1
ATOM 3524 C C . LEU A 1 445 ? 12.305 -6.172 8.156 1 96.75 445 LEU A C 1
ATOM 3526 O O . LEU A 1 445 ? 12.688 -5.594 7.133 1 96.75 445 LEU A O 1
ATOM 3530 N N . GLU A 1 446 ? 13.062 -6.812 8.93 1 97.38 446 GLU A N 1
ATOM 3531 C CA . GLU A 1 446 ? 14.5 -6.84 8.672 1 97.38 446 GLU A CA 1
ATOM 3532 C C . GLU A 1 446 ? 14.812 -7.449 7.309 1 97.38 446 GLU A C 1
ATOM 3534 O O . GLU A 1 446 ? 15.648 -6.934 6.566 1 97.38 446 GLU A O 1
ATOM 3539 N N . CYS A 1 447 ? 14.148 -8.492 6.977 1 98 447 CYS A N 1
ATOM 3540 C CA . CYS A 1 447 ? 14.352 -9.148 5.688 1 98 447 CYS A CA 1
ATOM 3541 C C . CYS A 1 447 ? 13.984 -8.211 4.539 1 98 447 CYS A C 1
ATOM 3543 O O . CYS A 1 447 ? 14.703 -8.141 3.541 1 98 447 CYS A O 1
ATOM 3545 N N . ARG A 1 448 ? 12.93 -7.543 4.691 1 98.31 448 ARG A N 1
ATOM 3546 C CA . ARG A 1 448 ? 12.469 -6.629 3.648 1 98.31 448 ARG A CA 1
ATOM 3547 C C . ARG A 1 448 ? 13.43 -5.453 3.492 1 98.31 448 ARG A C 1
ATOM 3549 O O . ARG A 1 448 ? 13.68 -4.996 2.375 1 98.31 448 ARG A O 1
ATOM 3556 N N . VAL A 1 449 ? 13.938 -4.965 4.621 1 98.62 449 VAL A N 1
ATOM 3557 C CA . VAL A 1 449 ? 14.938 -3.9 4.578 1 98.62 449 VAL A CA 1
ATOM 3558 C C . VAL A 1 449 ? 16.188 -4.395 3.859 1 98.62 449 VAL A C 1
ATOM 3560 O O . VAL A 1 449 ? 16.703 -3.721 2.965 1 98.62 449 VAL A O 1
ATOM 3563 N N . ASP A 1 450 ? 16.594 -5.574 4.203 1 98.75 450 ASP A N 1
ATOM 3564 C CA . ASP A 1 450 ? 17.797 -6.145 3.613 1 98.75 450 ASP A CA 1
ATOM 3565 C C . ASP A 1 450 ? 17.609 -6.398 2.121 1 98.75 450 ASP A C 1
ATOM 3567 O O . ASP A 1 450 ? 18.531 -6.188 1.327 1 98.75 450 ASP A O 1
ATOM 3571 N N . CYS A 1 451 ? 16.484 -6.828 1.752 1 98.75 451 CYS A N 1
ATOM 3572 C CA . CYS A 1 451 ? 16.188 -6.992 0.333 1 98.75 451 CYS A CA 1
ATOM 3573 C C . CYS A 1 451 ? 16.25 -5.652 -0.396 1 98.75 451 CYS A C 1
ATOM 3575 O O . CYS A 1 451 ? 16.75 -5.578 -1.521 1 98.75 451 CYS A O 1
ATOM 3577 N N . THR A 1 452 ? 15.781 -4.656 0.217 1 98.69 452 THR A N 1
ATOM 3578 C CA . THR A 1 452 ? 15.797 -3.33 -0.392 1 98.69 452 THR A CA 1
ATOM 3579 C C . THR A 1 452 ? 17.219 -2.814 -0.536 1 98.69 452 THR A C 1
ATOM 3581 O O . THR A 1 452 ? 17.578 -2.238 -1.564 1 98.69 452 THR A O 1
ATOM 3584 N N . VAL A 1 453 ? 18 -3.014 0.521 1 98.75 453 VAL A N 1
ATOM 3585 C CA . VAL A 1 453 ? 19.406 -2.613 0.494 1 98.75 453 VAL A CA 1
ATOM 3586 C C . VAL A 1 453 ? 20.125 -3.318 -0.655 1 98.75 453 VAL A C 1
ATOM 3588 O O . VAL A 1 453 ? 20.812 -2.678 -1.447 1 98.75 453 VAL A O 1
ATOM 3591 N N . ALA A 1 454 ? 19.906 -4.594 -0.731 1 98.75 454 ALA A N 1
ATOM 3592 C CA . ALA A 1 454 ? 20.547 -5.375 -1.793 1 98.75 454 ALA A CA 1
ATOM 3593 C C . ALA A 1 454 ? 20.094 -4.891 -3.17 1 98.75 454 ALA A C 1
ATOM 3595 O O . ALA A 1 454 ? 20.906 -4.773 -4.09 1 98.75 454 ALA A O 1
ATOM 3596 N N . GLN A 1 455 ? 18.875 -4.605 -3.316 1 98.25 455 GLN A N 1
ATOM 3597 C CA . GLN A 1 455 ? 18.359 -4.137 -4.598 1 98.25 455 GLN A CA 1
ATOM 3598 C C . GLN A 1 455 ? 18.984 -2.797 -4.984 1 98.25 455 GLN A C 1
ATOM 3600 O O . GLN A 1 455 ? 19.344 -2.584 -6.145 1 98.25 455 GLN A O 1
ATOM 3605 N N . LYS A 1 456 ? 19.016 -1.878 -4.051 1 97.94 456 LYS A N 1
ATOM 3606 C CA . LYS A 1 456 ? 19.594 -0.561 -4.312 1 97.94 456 LYS A CA 1
ATOM 3607 C C . LYS A 1 456 ? 21.047 -0.672 -4.715 1 97.94 456 LYS A C 1
ATOM 3609 O O . LYS A 1 456 ? 21.5 0.016 -5.633 1 97.94 456 LYS A O 1
ATOM 3614 N N . ASN A 1 457 ? 21.781 -1.579 -4.062 1 98.12 457 ASN A N 1
ATOM 3615 C CA . ASN A 1 457 ? 23.219 -1.677 -4.258 1 98.12 457 ASN A CA 1
ATOM 3616 C C . ASN A 1 457 ? 23.562 -2.525 -5.477 1 98.12 457 ASN A C 1
ATOM 3618 O O . ASN A 1 457 ? 24.516 -2.225 -6.195 1 98.12 457 ASN A O 1
ATOM 3622 N N . ILE A 1 458 ? 22.797 -3.602 -5.723 1 96.44 458 ILE A N 1
ATOM 3623 C CA . ILE A 1 458 ? 23.203 -4.547 -6.762 1 96.44 458 ILE A CA 1
ATOM 3624 C C . ILE A 1 458 ? 22.078 -4.691 -7.789 1 96.44 458 ILE A C 1
ATOM 3626 O O . ILE A 1 458 ? 22.094 -5.609 -8.609 1 96.44 458 ILE A O 1
ATOM 3630 N N . ALA A 1 459 ? 21.094 -3.906 -7.754 1 96.56 459 ALA A N 1
ATOM 3631 C CA . ALA A 1 459 ? 19.953 -3.926 -8.672 1 96.56 459 ALA A CA 1
ATOM 3632 C C . ALA A 1 459 ? 19.125 -5.191 -8.484 1 96.56 459 ALA A C 1
ATOM 3634 O O . ALA A 1 459 ? 19.094 -5.766 -7.391 1 96.56 459 ALA A O 1
ATOM 3635 N N . TYR A 1 460 ? 18.406 -5.617 -9.477 1 97.12 460 TYR A N 1
ATOM 3636 C CA . TYR A 1 460 ? 17.438 -6.699 -9.312 1 97.12 460 TYR A CA 1
ATOM 3637 C C . TYR A 1 460 ? 18.125 -8.055 -9.359 1 97.12 460 TYR A C 1
ATOM 3639 O O . TYR A 1 460 ? 17.531 -9.078 -8.992 1 97.12 460 TYR A O 1
ATOM 3647 N N . GLY A 1 461 ? 19.375 -8.07 -9.672 1 96.12 461 GLY A N 1
ATOM 3648 C CA . GLY A 1 461 ? 20.141 -9.312 -9.727 1 96.12 461 GLY A CA 1
ATOM 3649 C C . GLY A 1 461 ? 20.422 -9.898 -8.352 1 96.12 461 GLY A C 1
ATOM 3650 O O . GLY A 1 461 ? 20.828 -11.055 -8.234 1 96.12 461 GLY A O 1
ATOM 3651 N N . TYR A 1 462 ? 20.062 -9.148 -7.281 1 98.12 462 TYR A N 1
ATOM 3652 C CA . TYR A 1 462 ? 20.344 -9.633 -5.934 1 98.12 462 TYR A CA 1
ATOM 3653 C C . TYR A 1 462 ? 19.547 -10.891 -5.625 1 98.12 462 TYR A C 1
ATOM 3655 O O . TYR A 1 462 ? 19.953 -11.711 -4.801 1 98.12 462 TYR A O 1
ATOM 3663 N N . ILE A 1 463 ? 18.438 -11.125 -6.301 1 98.19 463 ILE A N 1
ATOM 3664 C CA . ILE A 1 463 ? 17.562 -12.281 -6.078 1 98.19 463 ILE A CA 1
ATOM 3665 C C . ILE A 1 463 ? 18.328 -13.562 -6.418 1 98.19 463 ILE A C 1
ATOM 3667 O O . ILE A 1 463 ? 18.25 -14.547 -5.684 1 98.19 463 ILE A O 1
ATOM 3671 N N . SER A 1 464 ? 19 -13.523 -7.527 1 97.81 464 SER A N 1
ATOM 3672 C CA . SER A 1 464 ? 19.781 -14.68 -7.93 1 97.81 464 SER A CA 1
ATOM 3673 C C . SER A 1 464 ? 20.859 -15 -6.895 1 97.81 464 SER A C 1
ATOM 3675 O O . SER A 1 464 ? 21.109 -16.172 -6.59 1 97.81 464 SER A O 1
ATOM 3677 N N . GLN A 1 465 ? 21.438 -13.961 -6.359 1 98.06 465 GLN A N 1
ATOM 3678 C CA . GLN A 1 465 ? 22.453 -14.156 -5.34 1 98.06 465 GLN A CA 1
ATOM 3679 C C . GLN A 1 465 ? 21.859 -14.758 -4.066 1 98.06 465 GLN A C 1
ATOM 3681 O O . GLN A 1 465 ? 22.484 -15.609 -3.432 1 98.06 465 GLN A O 1
ATOM 3686 N N . VAL A 1 466 ? 20.734 -14.336 -3.707 1 98.56 466 VAL A N 1
ATOM 3687 C CA . VAL A 1 466 ? 20.062 -14.883 -2.533 1 98.56 466 VAL A CA 1
ATOM 3688 C C . VAL A 1 466 ? 19.781 -16.359 -2.738 1 98.56 466 VAL A C 1
ATOM 3690 O O . VAL A 1 466 ? 20.016 -17.172 -1.838 1 98.56 466 VAL A O 1
ATOM 3693 N N . TYR A 1 467 ? 19.312 -16.703 -3.938 1 98.12 467 TYR A N 1
ATOM 3694 C CA . TYR A 1 467 ? 19.031 -18.109 -4.227 1 98.12 467 TYR A CA 1
ATOM 3695 C C . TYR A 1 467 ? 20.297 -18.938 -4.164 1 98.12 467 TYR A C 1
ATOM 3697 O O . TYR A 1 467 ? 20.297 -20.047 -3.6 1 98.12 467 TYR A O 1
ATOM 3705 N N . GLU A 1 468 ? 21.312 -18.422 -4.688 1 97.5 468 GLU A N 1
ATOM 3706 C CA . GLU A 1 468 ? 22.594 -19.125 -4.629 1 97.5 468 GLU A CA 1
ATOM 3707 C C . GLU A 1 468 ? 23.031 -19.344 -3.186 1 97.5 468 GLU A C 1
ATOM 3709 O O . GLU A 1 468 ? 23.484 -20.438 -2.83 1 97.5 468 GLU A O 1
ATOM 3714 N N . GLU A 1 469 ? 22.875 -18.297 -2.387 1 97.19 469 GLU A N 1
ATOM 3715 C CA . GLU A 1 469 ? 23.234 -18.406 -0.975 1 97.19 469 GLU A CA 1
ATOM 3716 C C . GLU A 1 469 ? 22.359 -19.438 -0.259 1 97.19 469 GLU A C 1
ATOM 3718 O O . GLU A 1 469 ? 22.781 -20.031 0.724 1 97.19 469 GLU A O 1
ATOM 3723 N N . CYS A 1 470 ? 21.109 -19.688 -0.734 1 96.25 470 CYS A N 1
ATOM 3724 C CA . CYS A 1 470 ? 20.203 -20.672 -0.172 1 96.25 470 CYS A CA 1
ATOM 3725 C C . CYS A 1 470 ? 20.516 -22.062 -0.703 1 96.25 470 CYS A C 1
ATOM 3727 O O . CYS A 1 470 ? 19.922 -23.047 -0.261 1 96.25 470 CYS A O 1
ATOM 3729 N N . GLY A 1 471 ? 21.375 -22.125 -1.7 1 94.5 471 GLY A N 1
ATOM 3730 C CA . GLY A 1 471 ? 21.656 -23.406 -2.346 1 94.5 471 GLY A CA 1
ATOM 3731 C C . GLY A 1 471 ? 20.641 -23.766 -3.422 1 94.5 471 GLY A C 1
ATOM 3732 O O . GLY A 1 471 ? 20.484 -24.938 -3.76 1 94.5 471 GLY A O 1
ATOM 3733 N N . LEU A 1 472 ? 19.953 -22.766 -3.881 1 96.25 472 LEU A N 1
ATOM 3734 C CA . LEU A 1 472 ? 18.938 -22.969 -4.914 1 96.25 472 LEU A CA 1
ATOM 3735 C C . LEU A 1 472 ? 19.406 -22.422 -6.254 1 96.25 472 LEU A C 1
ATOM 3737 O O . LEU A 1 472 ? 20.156 -21.438 -6.297 1 96.25 472 LEU A O 1
ATOM 3741 N N . SER A 1 473 ? 18.969 -23 -7.273 1 94.44 473 SER A N 1
ATOM 3742 C CA . SER A 1 473 ? 19.234 -22.438 -8.594 1 94.44 473 SER A CA 1
ATOM 3743 C C . SER A 1 473 ? 18.344 -21.234 -8.867 1 94.44 473 SER A C 1
ATOM 3745 O O . SER A 1 473 ? 17.141 -21.297 -8.688 1 94.44 473 SER A O 1
ATOM 3747 N N . PRO A 1 474 ? 18.844 -20.188 -9.25 1 93.5 474 PRO A N 1
ATOM 3748 C CA . PRO A 1 474 ? 18.016 -19 -9.5 1 93.5 474 PRO A CA 1
ATOM 3749 C C . PRO A 1 474 ? 16.984 -19.219 -10.602 1 93.5 474 PRO A C 1
ATOM 3751 O O . PRO A 1 474 ? 15.82 -18.828 -10.453 1 93.5 474 PRO A O 1
ATOM 3754 N N . GLY A 1 475 ? 17.391 -19.938 -11.656 1 94.69 475 GLY A N 1
ATOM 3755 C CA . GLY A 1 475 ? 16.469 -20.156 -12.773 1 94.69 475 GLY A CA 1
ATOM 3756 C C . GLY A 1 475 ? 16.641 -19.141 -13.891 1 94.69 475 GLY A C 1
ATOM 3757 O O . GLY A 1 475 ? 16.984 -17.984 -13.641 1 94.69 475 GLY A O 1
ATOM 3758 N N . LYS A 1 476 ? 16.312 -19.5 -15.023 1 95.94 476 LYS A N 1
ATOM 3759 C CA . LYS A 1 476 ? 16.516 -18.688 -16.219 1 95.94 476 LYS A CA 1
ATOM 3760 C C . LYS A 1 476 ? 15.484 -17.547 -16.281 1 95.94 476 LYS A C 1
ATOM 3762 O O . LYS A 1 476 ? 15.836 -16.422 -16.609 1 95.94 476 LYS A O 1
ATOM 3767 N N . ILE A 1 477 ? 14.305 -17.828 -15.984 1 97 477 ILE A N 1
ATOM 3768 C CA . ILE A 1 477 ? 13.25 -16.828 -16.047 1 97 477 ILE A CA 1
ATOM 3769 C C . ILE A 1 477 ? 13.508 -15.734 -15.023 1 97 477 ILE A C 1
ATOM 3771 O O . ILE A 1 477 ? 13.344 -14.547 -15.312 1 97 477 ILE A O 1
ATOM 3775 N N . THR A 1 478 ? 13.945 -16.141 -13.852 1 97.75 478 THR A N 1
ATOM 3776 C CA . THR A 1 478 ? 14.266 -15.195 -12.789 1 97.75 478 THR A CA 1
ATOM 3777 C C . THR A 1 478 ? 15.398 -14.266 -13.211 1 97.75 478 THR A C 1
ATOM 3779 O O . THR A 1 478 ? 15.297 -13.047 -13.07 1 97.75 478 THR A O 1
ATOM 3782 N N . ALA A 1 479 ? 16.406 -14.82 -13.758 1 97.06 479 ALA A N 1
ATOM 3783 C CA . ALA A 1 479 ? 17.562 -14.047 -14.18 1 97.06 479 ALA A CA 1
ATOM 3784 C C . ALA A 1 479 ? 17.203 -13.078 -15.305 1 97.06 479 ALA A C 1
ATOM 3786 O O . ALA A 1 479 ? 17.594 -11.906 -15.273 1 97.06 479 ALA A O 1
ATOM 3787 N N . LYS A 1 480 ? 16.453 -13.594 -16.234 1 96.31 480 LYS A N 1
ATOM 3788 C CA . LYS A 1 480 ? 16.047 -12.766 -17.359 1 96.31 480 LYS A CA 1
ATOM 3789 C C . LYS A 1 480 ? 15.164 -11.609 -16.906 1 96.31 480 LYS A C 1
ATOM 3791 O O . LYS A 1 480 ? 15.32 -10.477 -17.375 1 96.31 480 LYS A O 1
ATOM 3796 N N . SER A 1 481 ? 14.297 -11.922 -16.062 1 96.44 481 SER A N 1
ATOM 3797 C CA . SER A 1 481 ? 13.414 -10.891 -15.531 1 96.44 481 SER A CA 1
ATOM 3798 C C . SER A 1 481 ? 14.203 -9.828 -14.773 1 96.44 481 SER A C 1
ATOM 3800 O O . SER A 1 481 ? 13.922 -8.633 -14.906 1 96.44 481 SER A O 1
ATOM 3802 N N . SER A 1 482 ? 15.148 -10.219 -13.977 1 97.25 482 SER A N 1
ATOM 3803 C CA . SER A 1 482 ? 15.977 -9.297 -13.211 1 97.25 482 SER A CA 1
ATOM 3804 C C . SER A 1 482 ? 16.781 -8.391 -14.133 1 97.25 482 SER A C 1
ATOM 3806 O O . SER A 1 482 ? 16.906 -7.188 -13.883 1 97.25 482 SER A O 1
ATOM 3808 N N . GLU A 1 483 ? 17.234 -8.93 -15.188 1 96.81 483 GLU A N 1
ATOM 3809 C CA . GLU A 1 483 ? 18 -8.156 -16.156 1 96.81 483 GLU A CA 1
ATOM 3810 C C . GLU A 1 483 ? 17.125 -7.133 -16.859 1 96.81 483 GLU A C 1
ATOM 3812 O O . GLU A 1 483 ? 17.516 -5.973 -17.016 1 96.81 483 GLU A O 1
ATOM 3817 N N . LYS A 1 484 ? 16.031 -7.625 -17.266 1 95.88 484 LYS A N 1
ATOM 3818 C CA . LYS A 1 484 ? 15.102 -6.742 -17.953 1 95.88 484 LYS A CA 1
ATOM 3819 C C . LYS A 1 484 ? 14.68 -5.574 -17.078 1 95.88 484 LYS A C 1
ATOM 3821 O O . LYS A 1 484 ? 14.625 -4.43 -17.531 1 95.88 484 LYS A O 1
ATOM 3826 N N . LEU A 1 485 ? 14.398 -5.883 -15.867 1 95.75 485 LEU A N 1
ATOM 3827 C CA . LEU A 1 485 ? 13.969 -4.844 -14.93 1 95.75 485 LEU A CA 1
ATOM 3828 C C . LEU A 1 485 ? 15.102 -3.865 -14.648 1 95.75 485 LEU A C 1
ATOM 3830 O O . LEU A 1 485 ? 14.867 -2.662 -14.516 1 95.75 485 LEU A O 1
ATOM 3834 N N . THR A 1 486 ? 16.266 -4.367 -14.523 1 96.44 486 THR A N 1
ATOM 3835 C CA . THR A 1 486 ? 17.422 -3.516 -14.305 1 96.44 486 THR A CA 1
ATOM 3836 C C . THR A 1 486 ? 17.609 -2.553 -15.477 1 96.44 486 THR A C 1
ATOM 3838 O O . THR A 1 486 ? 17.828 -1.355 -15.273 1 96.44 486 THR A O 1
ATOM 3841 N N . ASP A 1 487 ? 17.438 -3.064 -16.641 1 96.12 487 ASP A N 1
ATOM 3842 C CA . ASP A 1 487 ? 17.578 -2.246 -17.844 1 96.12 487 ASP A CA 1
ATOM 3843 C C . ASP A 1 487 ? 16.469 -1.211 -17.953 1 96.12 487 ASP A C 1
ATOM 3845 O O . ASP A 1 487 ? 16.719 -0.053 -18.297 1 96.12 487 ASP A O 1
ATOM 3849 N N . LYS A 1 488 ? 15.367 -1.683 -17.688 1 94.12 488 LYS A N 1
ATOM 3850 C CA . LYS A 1 488 ? 14.219 -0.775 -17.719 1 94.12 488 LYS A CA 1
ATOM 3851 C C . LYS A 1 488 ? 14.406 0.385 -16.75 1 94.12 488 LYS A C 1
ATOM 3853 O O . LYS A 1 488 ? 14.141 1.539 -17.094 1 94.12 488 LYS A O 1
ATOM 3858 N N . ARG A 1 489 ? 14.836 0.105 -15.602 1 92.06 489 ARG A N 1
ATOM 3859 C CA . ARG A 1 489 ? 15.039 1.131 -14.586 1 92.06 489 ARG A CA 1
ATOM 3860 C C . ARG A 1 489 ? 16.125 2.117 -15.016 1 92.06 489 ARG A C 1
ATOM 3862 O O . ARG A 1 489 ? 15.984 3.324 -14.789 1 92.06 489 ARG A O 1
ATOM 3869 N N . LYS A 1 490 ? 17.141 1.599 -15.57 1 92.94 490 LYS A N 1
ATOM 3870 C CA . LYS A 1 490 ? 18.203 2.459 -16.062 1 92.94 490 LYS A CA 1
ATOM 3871 C C . LYS A 1 490 ? 17.703 3.408 -17.141 1 92.94 490 LYS A C 1
ATOM 3873 O O . LYS A 1 490 ? 17.969 4.609 -17.109 1 92.94 490 LYS A O 1
ATOM 3878 N N . TYR A 1 491 ? 16.938 2.83 -17.984 1 93.19 491 TYR A N 1
ATOM 3879 C CA . TYR A 1 491 ? 16.375 3.627 -19.062 1 93.19 491 TYR A CA 1
ATOM 3880 C C . TYR A 1 491 ? 15.438 4.695 -18.531 1 93.19 491 TYR A C 1
ATOM 3882 O O . TYR A 1 491 ? 15.484 5.848 -18.969 1 93.19 491 TYR A O 1
ATOM 3890 N N . GLN A 1 492 ? 14.609 4.332 -17.641 1 92.19 492 GLN A N 1
ATOM 3891 C CA . GLN A 1 492 ? 13.648 5.27 -17.062 1 92.19 492 GLN A CA 1
ATOM 3892 C C . GLN A 1 492 ? 14.367 6.402 -16.344 1 92.19 492 GLN A C 1
ATOM 3894 O O . GLN A 1 492 ? 13.961 7.562 -16.438 1 92.19 492 GLN A O 1
ATOM 3899 N N . ASN A 1 493 ? 15.383 6.012 -15.641 1 89.5 493 ASN A N 1
ATOM 3900 C CA . ASN A 1 493 ? 16.156 7.023 -14.938 1 89.5 493 ASN A CA 1
ATOM 3901 C C . ASN A 1 493 ? 16.812 8.008 -15.898 1 89.5 493 ASN A C 1
ATOM 3903 O O . ASN A 1 493 ? 16.812 9.211 -15.664 1 89.5 493 ASN A O 1
ATOM 3907 N N . ASP A 1 494 ? 17.281 7.539 -16.953 1 92.06 494 ASP A N 1
ATOM 3908 C CA . ASP A 1 494 ? 17.922 8.383 -17.969 1 92.06 494 ASP A CA 1
ATOM 3909 C C . ASP A 1 494 ? 16.891 9.305 -18.641 1 92.06 494 ASP A C 1
ATOM 3911 O O . ASP A 1 494 ? 17.156 10.484 -18.844 1 92.06 494 ASP A O 1
ATOM 3915 N N . TYR A 1 495 ? 15.844 8.758 -18.875 1 92.38 495 TYR A N 1
ATOM 3916 C CA . TYR A 1 495 ? 14.781 9.539 -19.5 1 92.38 495 TYR A CA 1
ATOM 3917 C C . TYR A 1 495 ? 14.281 10.633 -18.562 1 92.38 495 TYR A C 1
ATOM 3919 O O . TYR A 1 495 ? 14.133 11.781 -18.984 1 92.38 495 TYR A O 1
ATOM 3927 N N . LYS A 1 496 ? 14.016 10.289 -17.344 1 89.81 496 LYS A N 1
ATOM 3928 C CA . LYS A 1 496 ? 13.492 11.242 -16.375 1 89.81 496 LYS A CA 1
ATOM 3929 C C . LYS A 1 496 ? 14.477 12.383 -16.141 1 89.81 496 LYS A C 1
ATOM 3931 O O . LYS A 1 496 ? 14.07 13.516 -15.875 1 89.81 496 LYS A O 1
ATOM 3936 N N . ASN A 1 497 ? 15.781 12.062 -16.344 1 88.62 497 ASN A N 1
ATOM 3937 C CA . ASN A 1 497 ? 16.797 13.07 -16.078 1 88.62 497 ASN A CA 1
ATOM 3938 C C . ASN A 1 497 ? 17.141 13.867 -17.328 1 88.62 497 ASN A C 1
ATOM 3940 O O . ASN A 1 497 ? 17.891 14.852 -17.266 1 88.62 497 ASN A O 1
ATOM 3944 N N . SER A 1 498 ? 16.484 13.516 -18.375 1 92.88 498 SER A N 1
ATOM 3945 C CA . SER A 1 498 ? 16.75 14.227 -19.625 1 92.88 498 SER A CA 1
ATOM 3946 C C . SER A 1 498 ? 16.094 15.602 -19.625 1 92.88 498 SER A C 1
ATOM 3948 O O . SER A 1 498 ? 15.039 15.789 -19 1 92.88 498 SER A O 1
ATOM 3950 N N . ALA A 1 499 ? 16.672 16.531 -20.281 1 90.38 499 ALA A N 1
ATOM 3951 C CA . ALA A 1 499 ? 16.156 17.891 -20.375 1 90.38 499 ALA A CA 1
ATOM 3952 C C . ALA A 1 499 ? 14.805 17.922 -21.078 1 90.38 499 ALA A C 1
ATOM 3954 O O . ALA A 1 499 ? 13.922 18.703 -20.688 1 90.38 499 ALA A O 1
ATOM 3955 N N . VAL A 1 500 ? 14.719 17.109 -22 1 90.44 500 VAL A N 1
ATOM 3956 C CA . VAL A 1 500 ? 13.484 17.047 -22.781 1 90.44 500 VAL A CA 1
ATOM 3957 C C . VAL A 1 500 ? 12.32 16.656 -21.859 1 90.44 500 VAL A C 1
ATOM 3959 O O . VAL A 1 500 ? 11.266 17.297 -21.891 1 90.44 500 VAL A O 1
ATOM 3962 N N . ASN A 1 501 ? 12.508 15.641 -21.094 1 90.56 501 ASN A N 1
ATOM 3963 C CA . ASN A 1 501 ? 11.445 15.203 -20.188 1 90.56 501 ASN A CA 1
ATOM 3964 C C . ASN A 1 501 ? 11.125 16.266 -19.141 1 90.56 501 ASN A C 1
ATOM 3966 O O . ASN A 1 501 ? 9.961 16.453 -18.781 1 90.56 501 ASN A O 1
ATOM 3970 N N . LYS A 1 502 ? 12.133 16.859 -18.625 1 86.5 502 LYS A N 1
ATOM 3971 C CA . LYS A 1 502 ? 11.938 17.891 -17.609 1 86.5 502 LYS A CA 1
ATOM 3972 C C . LYS A 1 502 ? 11.133 19.062 -18.188 1 86.5 502 LYS A C 1
ATOM 3974 O O . LYS A 1 502 ? 10.242 19.594 -17.516 1 86.5 502 LYS A O 1
ATOM 3979 N N . ARG A 1 503 ? 11.344 19.469 -19.359 1 87.38 503 ARG A N 1
ATOM 3980 C CA . ARG A 1 503 ? 10.602 20.531 -20.031 1 87.38 503 ARG A CA 1
ATOM 3981 C C . ARG A 1 503 ? 9.156 20.125 -20.266 1 87.38 503 ARG A C 1
ATOM 3983 O O . ARG A 1 503 ? 8.234 20.906 -20.047 1 87.38 503 ARG A O 1
ATOM 3990 N N . ARG A 1 504 ? 9.016 18.953 -20.719 1 85.06 504 ARG A N 1
ATOM 3991 C CA . ARG A 1 504 ? 7.672 18.438 -20.969 1 85.06 504 ARG A CA 1
ATOM 3992 C C . ARG A 1 504 ? 6.852 18.406 -19.688 1 85.06 504 ARG A C 1
ATOM 3994 O O . ARG A 1 504 ? 5.656 18.719 -19.703 1 85.06 504 ARG A O 1
ATOM 4001 N N . LYS A 1 505 ? 7.48 18.031 -18.609 1 84.88 505 LYS A N 1
ATOM 4002 C CA . LYS A 1 505 ? 6.809 17.969 -17.312 1 84.88 505 LYS A CA 1
ATOM 4003 C C . LYS A 1 505 ? 6.359 19.359 -16.859 1 84.88 505 LYS A C 1
ATOM 4005 O O . LYS A 1 505 ? 5.246 19.516 -16.359 1 84.88 505 LYS A O 1
ATOM 4010 N N . LEU A 1 506 ? 7.211 20.297 -17.062 1 83.94 506 LEU A N 1
ATOM 4011 C CA . LEU A 1 506 ? 6.895 21.672 -16.703 1 83.94 506 LEU A CA 1
ATOM 4012 C C . LEU A 1 506 ? 5.73 22.203 -17.531 1 83.94 506 LEU A C 1
ATOM 4014 O O . LEU A 1 506 ? 4.848 22.875 -17 1 83.94 506 LEU A O 1
ATOM 4018 N N . PHE A 1 507 ? 5.793 21.891 -18.719 1 83.62 507 PHE A N 1
ATOM 4019 C CA . PHE A 1 507 ? 4.734 22.328 -19.625 1 83.62 507 PHE A CA 1
ATOM 4020 C C . PHE A 1 507 ? 3.4 21.703 -19.234 1 83.62 507 PHE A C 1
ATOM 4022 O O . PHE A 1 507 ? 2.373 22.391 -19.203 1 83.62 507 PHE A O 1
ATOM 4029 N N . ARG A 1 508 ? 3.381 20.516 -18.984 1 84 508 ARG A N 1
ATOM 4030 C CA . ARG A 1 508 ? 2.168 19.797 -18.594 1 84 508 ARG A CA 1
ATOM 4031 C C . ARG A 1 508 ? 1.604 20.359 -17.297 1 84 508 ARG A C 1
ATOM 4033 O O . ARG A 1 508 ? 0.388 20.531 -17.156 1 84 508 ARG A O 1
ATOM 4040 N N . LYS A 1 509 ? 2.445 20.625 -16.359 1 82.94 509 LYS A N 1
ATOM 4041 C CA . LYS A 1 509 ? 2.029 21.188 -15.086 1 82.94 509 LYS A CA 1
ATOM 4042 C C . LYS A 1 509 ? 1.355 22.547 -15.273 1 82.94 509 LYS A C 1
ATOM 4044 O O . LYS A 1 509 ? 0.375 22.859 -14.594 1 82.94 509 LYS A O 1
ATOM 4049 N N . GLN A 1 510 ? 1.879 23.281 -16.156 1 81.5 510 GLN A N 1
ATOM 4050 C CA . GLN A 1 510 ? 1.325 24.594 -16.438 1 81.5 510 GLN A CA 1
ATOM 4051 C C . GLN A 1 510 ? -0.069 24.484 -17.047 1 81.5 510 GLN A C 1
ATOM 4053 O O . GLN A 1 510 ? -0.975 25.234 -16.672 1 81.5 510 GLN A O 1
ATOM 4058 N N . ILE A 1 511 ? -0.208 23.547 -17.875 1 81 511 ILE A N 1
ATOM 4059 C CA . ILE A 1 511 ? -1.492 23.344 -18.531 1 81 511 ILE A CA 1
ATOM 4060 C C . ILE A 1 511 ? -2.537 22.906 -17.516 1 81 511 ILE A C 1
ATOM 4062 O O . ILE A 1 511 ? -3.662 23.406 -17.516 1 81 511 ILE A O 1
ATOM 4066 N N . ILE A 1 512 ? -2.148 22.078 -16.688 1 81.19 512 ILE A N 1
ATOM 4067 C CA . ILE A 1 512 ? -3.061 21.547 -15.672 1 81.19 512 ILE A CA 1
ATOM 4068 C C . ILE A 1 512 ? -3.453 22.672 -14.703 1 81.19 512 ILE A C 1
ATOM 4070 O O . ILE A 1 512 ? -4.625 22.797 -14.344 1 81.19 512 ILE A O 1
ATOM 4074 N N . LYS A 1 513 ? -2.504 23.422 -14.32 1 79.94 513 LYS A N 1
ATOM 4075 C CA . LYS A 1 513 ? -2.762 24.531 -13.406 1 79.94 513 LYS A CA 1
ATOM 4076 C C . LYS A 1 513 ? -3.738 25.531 -14.008 1 79.94 513 LYS A C 1
ATOM 4078 O O . LYS A 1 513 ? -4.637 26.031 -13.328 1 79.94 513 LYS A O 1
ATOM 4083 N N . GLU A 1 514 ? -3.543 25.812 -15.195 1 80.69 514 GLU A N 1
ATOM 4084 C CA . GLU A 1 514 ? -4.414 26.75 -15.891 1 80.69 514 GLU A CA 1
ATOM 4085 C C . GLU A 1 514 ? -5.844 26.219 -15.984 1 80.69 514 GLU A C 1
ATOM 4087 O O . GLU A 1 514 ? -6.801 26.953 -15.734 1 80.69 514 GLU A O 1
ATOM 4092 N N . LYS A 1 515 ? -5.895 24.984 -16.281 1 81.12 515 LYS A N 1
ATOM 4093 C CA . LYS A 1 515 ? -7.211 24.359 -16.391 1 81.12 515 LYS A CA 1
ATOM 4094 C C . LYS A 1 515 ? -7.914 24.344 -15.031 1 81.12 515 LYS A C 1
ATOM 4096 O O . LYS A 1 515 ? -9.117 24.625 -14.945 1 81.12 515 LYS A O 1
ATOM 4101 N N . GLU A 1 516 ? -7.203 24.047 -14.031 1 79.94 516 GLU A N 1
ATOM 4102 C CA . GLU A 1 516 ? -7.766 23.984 -12.688 1 79.94 516 GLU A CA 1
ATOM 4103 C C . GLU A 1 516 ? -8.234 25.359 -12.219 1 79.94 516 GLU A C 1
ATOM 4105 O O . GLU A 1 516 ? -9.281 25.469 -11.578 1 79.94 516 GLU A O 1
ATOM 4110 N N . THR A 1 517 ? -7.484 26.328 -12.539 1 76.44 517 THR A N 1
ATOM 4111 C CA . THR A 1 517 ? -7.832 27.688 -12.148 1 76.44 517 THR A CA 1
ATOM 4112 C C . THR A 1 517 ? -9.125 28.141 -12.828 1 76.44 517 THR A C 1
ATOM 4114 O O . THR A 1 517 ? -9.977 28.766 -12.195 1 76.44 517 THR A O 1
ATOM 4117 N N . VAL A 1 518 ? -9.258 27.781 -14.023 1 78.94 518 VAL A N 1
ATOM 4118 C CA . VAL A 1 518 ? -10.445 28.156 -14.789 1 78.94 518 VAL A CA 1
ATOM 4119 C C . VAL A 1 518 ? -11.672 27.453 -14.227 1 78.94 518 VAL A C 1
ATOM 4121 O O . VAL A 1 518 ? -12.727 28.078 -14.039 1 78.94 518 VAL A O 1
ATOM 4124 N N . VAL A 1 519 ? -11.484 26.266 -13.906 1 81.81 519 VAL A N 1
ATOM 4125 C CA . VAL A 1 519 ? -12.594 25.453 -13.414 1 81.81 519 VAL A CA 1
ATOM 4126 C C . VAL A 1 519 ? -12.992 25.922 -12.016 1 81.81 519 VAL A C 1
ATOM 4128 O O . VAL A 1 519 ? -14.18 26.016 -11.703 1 81.81 519 VAL A O 1
ATOM 4131 N N . GLU A 1 520 ? -12.07 26.219 -11.18 1 76.12 520 GLU A N 1
ATOM 4132 C CA . GLU A 1 520 ? -12.344 26.703 -9.82 1 76.12 520 GLU A CA 1
ATOM 4133 C C . GLU A 1 520 ? -13.055 28.047 -9.844 1 76.12 520 GLU A C 1
ATOM 4135 O O . GLU A 1 520 ? -13.953 28.297 -9.039 1 76.12 520 GLU A O 1
ATOM 4140 N N . MET A 1 521 ? -12.68 28.844 -10.742 1 74.62 521 MET A N 1
ATOM 4141 C CA . MET A 1 521 ? -13.32 30.156 -10.891 1 74.62 521 MET A CA 1
ATOM 4142 C C . MET A 1 521 ? -14.773 30 -11.328 1 74.62 521 MET A C 1
ATOM 4144 O O . MET A 1 521 ? -15.648 30.719 -10.844 1 74.62 521 MET A O 1
ATOM 4148 N N . ARG A 1 522 ? -14.969 29.047 -12.156 1 73.31 522 ARG A N 1
ATOM 4149 C CA . ARG A 1 522 ? -16.312 28.797 -12.656 1 73.31 522 ARG A CA 1
ATOM 4150 C C . ARG A 1 522 ? -17.203 28.203 -11.578 1 73.31 522 ARG A C 1
ATOM 4152 O O . ARG A 1 522 ? -18.391 28.547 -11.484 1 73.31 522 ARG A O 1
ATOM 4159 N N . GLU A 1 523 ? -16.656 27.312 -10.727 1 76.81 523 GLU A N 1
ATOM 4160 C CA . GLU A 1 523 ? -17.438 26.625 -9.695 1 76.81 523 GLU A CA 1
ATOM 4161 C C . GLU A 1 523 ? -17.609 27.5 -8.461 1 76.81 523 GLU A C 1
ATOM 4163 O O . GLU A 1 523 ? -18.562 27.328 -7.699 1 76.81 523 GLU A O 1
ATOM 4168 N N . GLY A 1 524 ? -16.969 28.5 -8.297 1 60.31 524 GLY A N 1
ATOM 4169 C CA . GLY A 1 524 ? -17.047 29.328 -7.109 1 60.31 524 GLY A CA 1
ATOM 4170 C C . GLY A 1 524 ? -16.547 28.641 -5.855 1 60.31 524 GLY A C 1
ATOM 4171 O O . GLY A 1 524 ? -15.969 27.562 -5.926 1 60.31 524 GLY A O 1
ATOM 4172 N N . ASP A 1 525 ? -16.625 29.188 -4.586 1 54.22 525 ASP A N 1
ATOM 4173 C CA . ASP A 1 525 ? -16.109 28.688 -3.311 1 54.22 525 ASP A CA 1
ATOM 4174 C C . ASP A 1 525 ? -16.844 27.422 -2.875 1 54.22 525 ASP A C 1
ATOM 4176 O O . ASP A 1 525 ? -18.078 27.422 -2.775 1 54.22 525 ASP A O 1
ATOM 4180 N N . THR A 1 526 ? -16.438 26.375 -3.32 1 49.94 526 THR A N 1
ATOM 4181 C CA . THR A 1 526 ? -17.156 25.141 -3.004 1 49.94 526 THR A CA 1
ATOM 4182 C C . THR A 1 526 ? -17.031 24.812 -1.521 1 49.94 526 THR A C 1
ATOM 4184 O O . THR A 1 526 ? -17.938 24.234 -0.928 1 49.94 526 THR A O 1
ATOM 4187 N N . TYR A 1 527 ? -15.75 24.516 -0.88 1 46.91 527 TYR A N 1
ATOM 4188 C CA . TYR A 1 527 ? -15.633 23.969 0.464 1 46.91 527 TYR A CA 1
ATOM 4189 C C . TYR A 1 527 ? -15.641 25.062 1.512 1 46.91 527 TYR A C 1
ATOM 4191 O O . TYR A 1 527 ? -14.672 25.812 1.644 1 46.91 527 TYR A O 1
ATOM 4199 N N . LYS A 1 528 ? -16.672 25.984 1.616 1 43.62 528 LYS A N 1
ATOM 4200 C CA . LYS A 1 528 ? -16.672 26.828 2.809 1 43.62 528 LYS A CA 1
ATOM 4201 C C . LYS A 1 528 ? -16.812 25.984 4.074 1 43.62 528 LYS A C 1
ATOM 4203 O O . LYS A 1 528 ? -17.781 25.25 4.234 1 43.62 528 LYS A O 1
ATOM 4208 N N . LYS A 1 529 ? -15.758 25.641 4.703 1 37.78 529 LYS A N 1
ATOM 4209 C CA . LYS A 1 529 ? -15.891 25.156 6.07 1 37.78 529 LYS A CA 1
ATOM 4210 C C . LYS A 1 529 ? -16.766 26.094 6.906 1 37.78 529 LYS A C 1
ATOM 4212 O O . LYS A 1 529 ? -16.562 27.312 6.883 1 37.78 529 LYS A O 1
ATOM 4217 N N . ILE A 1 530 ? -18.031 25.828 6.957 1 29.3 530 ILE A N 1
ATOM 4218 C CA . ILE A 1 530 ? -18.781 26.656 7.895 1 29.3 530 ILE A CA 1
ATOM 4219 C C . ILE A 1 530 ? -17.953 26.906 9.148 1 29.3 530 ILE A C 1
ATOM 4221 O O . ILE A 1 530 ? -17.609 25.969 9.875 1 29.3 530 ILE A O 1
ATOM 4225 N N . TYR A 1 531 ? -16.938 27.781 9.141 1 25 531 TYR A N 1
ATOM 4226 C CA . TYR A 1 531 ? -16.688 28.359 10.461 1 25 531 TYR A CA 1
ATOM 4227 C C . TYR A 1 531 ? -17.891 29.156 10.945 1 25 531 TYR A C 1
ATOM 4229 O O . TYR A 1 531 ? -18.562 29.812 10.148 1 25 531 TYR A O 1
ATOM 4237 N N . MET B 1 1 ? 2.574 8.273 -37.531 1 20.83 1 MET B N 1
ATOM 4238 C CA . MET B 1 1 ? 3.496 7.254 -38.031 1 20.83 1 MET B CA 1
ATOM 4239 C C . MET B 1 1 ? 3.143 5.879 -37.469 1 20.83 1 MET B C 1
ATOM 4241 O O . MET B 1 1 ? 3.029 5.707 -36.25 1 20.83 1 MET B O 1
ATOM 4245 N N . ILE B 1 2 ? 2.426 4.941 -38.281 1 20.02 2 ILE B N 1
ATOM 4246 C CA . ILE B 1 2 ? 1.695 3.68 -38.188 1 20.02 2 ILE B CA 1
ATOM 4247 C C . ILE B 1 2 ? 2.635 2.572 -37.719 1 20.02 2 ILE B C 1
ATOM 4249 O O . ILE B 1 2 ? 3.57 2.201 -38.438 1 20.02 2 ILE B O 1
ATOM 4253 N N . TYR B 1 3 ? 3.184 2.752 -36.5 1 22.7 3 TYR B N 1
ATOM 4254 C CA . TYR B 1 3 ? 4.145 1.745 -36.062 1 22.7 3 TYR B CA 1
ATOM 4255 C C . TYR B 1 3 ? 3.666 0.344 -36.406 1 22.7 3 TYR B C 1
ATOM 4257 O O . TYR B 1 3 ? 2.498 0.006 -36.188 1 22.7 3 TYR B O 1
ATOM 4265 N N . GLU B 1 4 ? 4.156 -0.121 -37.562 1 23.19 4 GLU B N 1
ATOM 4266 C CA . GLU B 1 4 ? 4.055 -1.418 -38.219 1 23.19 4 GLU B CA 1
ATOM 4267 C C . GLU B 1 4 ? 4.027 -2.557 -37.219 1 23.19 4 GLU B C 1
ATOM 4269 O O . GLU B 1 4 ? 4.828 -2.578 -36.281 1 23.19 4 GLU B O 1
ATOM 4274 N N . THR B 1 5 ? 2.898 -3.197 -36.969 1 24.62 5 THR B N 1
ATOM 4275 C CA . THR B 1 5 ? 2.211 -4.305 -36.344 1 24.62 5 THR B CA 1
ATOM 4276 C C . THR B 1 5 ? 3.014 -5.598 -36.469 1 24.62 5 THR B C 1
ATOM 4278 O O . THR B 1 5 ? 2.73 -6.586 -35.781 1 24.62 5 THR B O 1
ATOM 4281 N N . ASP B 1 6 ? 3.762 -5.777 -37.594 1 23.94 6 ASP B N 1
ATOM 4282 C CA . ASP B 1 6 ? 3.838 -7.102 -38.188 1 23.94 6 ASP B CA 1
ATOM 4283 C C . ASP B 1 6 ? 4.773 -8.016 -37.406 1 23.94 6 ASP B C 1
ATOM 4285 O O . ASP B 1 6 ? 5.238 -9.031 -37.906 1 23.94 6 ASP B O 1
ATOM 4289 N N . ASN B 1 7 ? 5.355 -7.676 -36.344 1 25.7 7 ASN B N 1
ATOM 4290 C CA . ASN B 1 7 ? 6.383 -8.664 -36 1 25.7 7 ASN B CA 1
ATOM 4291 C C . ASN B 1 7 ? 5.812 -10.078 -35.969 1 25.7 7 ASN B C 1
ATOM 4293 O O . ASN B 1 7 ? 4.973 -10.391 -35.125 1 25.7 7 ASN B O 1
ATOM 4297 N N . LEU B 1 8 ? 5.621 -10.734 -37.156 1 25.7 8 LEU B N 1
ATOM 4298 C CA . LEU B 1 8 ? 5.398 -12.133 -37.5 1 25.7 8 LEU B CA 1
ATOM 4299 C C . LEU B 1 8 ? 6.156 -13.055 -36.531 1 25.7 8 LEU B C 1
ATOM 4301 O O . LEU B 1 8 ? 7.32 -12.797 -36.219 1 25.7 8 LEU B O 1
ATOM 4305 N N . PHE B 1 9 ? 5.434 -13.664 -35.719 1 26.58 9 PHE B N 1
ATOM 4306 C CA . PHE B 1 9 ? 5.82 -14.836 -34.969 1 26.58 9 PHE B CA 1
ATOM 4307 C C . PHE B 1 9 ? 6.609 -15.812 -35.844 1 26.58 9 PHE B C 1
ATOM 4309 O O . PHE B 1 9 ? 6.043 -16.469 -36.719 1 26.58 9 PHE B O 1
ATOM 4316 N N . GLU B 1 10 ? 7.699 -15.359 -36.469 1 26.08 10 GLU B N 1
ATOM 4317 C CA . GLU B 1 10 ? 8.484 -16.438 -37.062 1 26.08 10 GLU B CA 1
ATOM 4318 C C . GLU B 1 10 ? 8.594 -17.625 -36.125 1 26.08 10 GLU B C 1
ATOM 4320 O O . GLU B 1 10 ? 9.172 -17.516 -35.031 1 26.08 10 GLU B O 1
ATOM 4325 N N . ALA B 1 11 ? 7.605 -18.469 -36.125 1 29.14 11 ALA B N 1
ATOM 4326 C CA . ALA B 1 11 ? 7.707 -19.828 -35.594 1 29.14 11 ALA B CA 1
ATOM 4327 C C . ALA B 1 11 ? 9.062 -20.438 -35.938 1 29.14 11 ALA B C 1
ATOM 4329 O O . ALA B 1 11 ? 9.406 -20.609 -37.125 1 29.14 11 ALA B O 1
ATOM 4330 N N . GLU B 1 12 ? 10.109 -19.828 -35.406 1 28.61 12 GLU B N 1
ATOM 4331 C CA . GLU B 1 12 ? 11.305 -20.625 -35.719 1 28.61 12 GLU B CA 1
ATOM 4332 C C . GLU B 1 12 ? 10.984 -22.109 -35.781 1 28.61 12 GLU B C 1
ATOM 4334 O O . GLU B 1 12 ? 10.461 -22.688 -34.812 1 28.61 12 GLU B O 1
ATOM 4339 N N . ILE B 1 13 ? 10.602 -22.484 -36.938 1 31.75 13 ILE B N 1
ATOM 4340 C CA . ILE B 1 13 ? 10.492 -23.891 -37.312 1 31.75 13 ILE B CA 1
ATOM 4341 C C . ILE B 1 13 ? 11.695 -24.672 -36.781 1 31.75 13 ILE B C 1
ATOM 4343 O O . ILE B 1 13 ? 12.828 -24.422 -37.188 1 31.75 13 ILE B O 1
ATOM 4347 N N . ASN B 1 14 ? 11.75 -24.844 -35.469 1 33.19 14 ASN B N 1
ATOM 4348 C CA . ASN B 1 14 ? 12.805 -25.734 -34.969 1 33.19 14 ASN B CA 1
ATOM 4349 C C . ASN B 1 14 ? 12.906 -27 -35.812 1 33.19 14 ASN B C 1
ATOM 4351 O O . ASN B 1 14 ? 11.914 -27.469 -36.375 1 33.19 14 ASN B O 1
ATOM 4355 N N . GLU B 1 15 ? 14.023 -27.25 -36.438 1 33.03 15 GLU B N 1
ATOM 4356 C CA . GLU B 1 15 ? 14.461 -28.5 -37.094 1 33.03 15 GLU B CA 1
ATOM 4357 C C . GLU B 1 15 ? 13.852 -29.703 -36.375 1 33.03 15 GLU B C 1
ATOM 4359 O O . GLU B 1 15 ? 13.539 -29.656 -35.188 1 33.03 15 GLU B O 1
ATOM 4364 N N . PRO B 1 16 ? 13.273 -30.781 -37.156 1 33.56 16 PRO B N 1
ATOM 4365 C CA . PRO B 1 16 ? 12.789 -32.031 -36.531 1 33.56 16 PRO B CA 1
ATOM 4366 C C . PRO B 1 16 ? 13.664 -32.469 -35.375 1 33.56 16 PRO B C 1
ATOM 4368 O O . PRO B 1 16 ? 14.836 -32.812 -35.562 1 33.56 16 PRO B O 1
ATOM 4371 N N . ARG B 1 17 ? 13.562 -31.828 -34.312 1 42.69 17 ARG B N 1
ATOM 4372 C CA . ARG B 1 17 ? 14.383 -32.219 -33.156 1 42.69 17 ARG B CA 1
ATOM 4373 C C . ARG B 1 17 ? 14.297 -33.75 -32.938 1 42.69 17 ARG B C 1
ATOM 4375 O O . ARG B 1 17 ? 13.234 -34.344 -33.094 1 42.69 17 ARG B O 1
ATOM 4382 N N . GLN B 1 18 ? 15.367 -34.344 -33.031 1 42 18 GLN B N 1
ATOM 4383 C CA . GLN B 1 18 ? 15.477 -35.75 -32.688 1 42 18 GLN B CA 1
ATOM 4384 C C . GLN B 1 18 ? 14.617 -36.125 -31.484 1 42 18 GLN B C 1
ATOM 4386 O O . GLN B 1 18 ? 14.469 -35.312 -30.578 1 42 18 GLN B O 1
ATOM 4391 N N . LEU B 1 19 ? 13.75 -37.156 -31.5 1 46.44 19 LEU B N 1
ATOM 4392 C CA . LEU B 1 19 ? 12.836 -37.719 -30.516 1 46.44 19 LEU B CA 1
ATOM 4393 C C . LEU B 1 19 ? 13.422 -37.625 -29.109 1 46.44 19 LEU B C 1
ATOM 4395 O O . LEU B 1 19 ? 12.68 -37.5 -28.125 1 46.44 19 LEU B O 1
ATOM 4399 N N . ASP B 1 20 ? 14.68 -37.875 -28.891 1 50.66 20 ASP B N 1
ATOM 4400 C CA . ASP B 1 20 ? 15.219 -38.156 -27.562 1 50.66 20 ASP B CA 1
ATOM 4401 C C . ASP B 1 20 ? 15.523 -36.844 -26.812 1 50.66 20 ASP B C 1
ATOM 4403 O O . ASP B 1 20 ? 16.062 -36.906 -25.703 1 50.66 20 ASP B O 1
ATOM 4407 N N . SER B 1 21 ? 15.328 -35.656 -27.344 1 63.75 21 SER B N 1
ATOM 4408 C CA . SER B 1 21 ? 15.945 -34.531 -26.672 1 63.75 21 SER B CA 1
ATOM 4409 C C . SER B 1 21 ? 14.961 -33.844 -25.734 1 63.75 21 SER B C 1
ATOM 4411 O O . SER B 1 21 ? 13.797 -33.625 -26.094 1 63.75 21 SER B O 1
ATOM 4413 N N . CYS B 1 22 ? 15.242 -33.812 -24.375 1 73.44 22 CYS B N 1
ATOM 4414 C CA . CYS B 1 22 ? 14.469 -33.094 -23.344 1 73.44 22 CYS B CA 1
ATOM 4415 C C . CYS B 1 22 ? 14.312 -31.625 -23.688 1 73.44 22 CYS B C 1
ATOM 4417 O O . CYS B 1 22 ? 15.305 -30.922 -23.844 1 73.44 22 CYS B O 1
ATOM 4419 N N . ILE B 1 23 ? 13.109 -31.156 -23.859 1 86.88 23 ILE B N 1
ATOM 4420 C CA . ILE B 1 23 ? 12.828 -29.781 -24.266 1 86.88 23 ILE B CA 1
ATOM 4421 C C . ILE B 1 23 ? 12.758 -28.875 -23.047 1 86.88 23 ILE B C 1
ATOM 4423 O O . ILE B 1 23 ? 12.805 -27.656 -23.172 1 86.88 23 ILE B O 1
ATOM 4427 N N . TRP B 1 24 ? 12.75 -29.578 -21.922 1 93.19 24 TRP B N 1
ATOM 4428 C CA . TRP B 1 24 ? 12.477 -28.812 -20.719 1 93.19 24 TRP B CA 1
ATOM 4429 C C . TRP B 1 24 ? 13.742 -28.156 -20.188 1 93.19 24 TRP B C 1
ATOM 4431 O O . TRP B 1 24 ? 14.82 -28.766 -20.203 1 93.19 24 TRP B O 1
ATOM 4441 N N . ILE B 1 25 ? 13.633 -26.938 -19.781 1 92.88 25 ILE B N 1
ATOM 4442 C CA . ILE B 1 25 ? 14.727 -26.234 -19.125 1 92.88 25 ILE B CA 1
ATOM 4443 C C . ILE B 1 25 ? 14.688 -26.484 -17.625 1 92.88 25 ILE B C 1
ATOM 4445 O O . ILE B 1 25 ? 13.656 -26.25 -16.984 1 92.88 25 ILE B O 1
ATOM 4449 N N . PRO B 1 26 ? 15.797 -26.875 -17.094 1 93.06 26 PRO B N 1
ATOM 4450 C CA . PRO B 1 26 ? 15.812 -27.156 -15.656 1 93.06 26 PRO B CA 1
ATOM 4451 C C . PRO B 1 26 ? 15.406 -25.969 -14.805 1 93.06 26 PRO B C 1
ATOM 4453 O O . PRO B 1 26 ? 15.828 -24.828 -15.078 1 93.06 26 PRO B O 1
ATOM 4456 N N . GLY B 1 27 ? 14.562 -26.234 -13.867 1 93.19 27 GLY B N 1
ATOM 4457 C CA . GLY B 1 27 ? 14.195 -25.219 -12.898 1 93.19 27 GLY B CA 1
ATOM 4458 C C . GLY B 1 27 ? 12.953 -24.438 -13.281 1 93.19 27 GLY B C 1
ATOM 4459 O O . GLY B 1 27 ? 12.32 -23.812 -12.43 1 93.19 27 GLY B O 1
ATOM 4460 N N . GLU B 1 28 ? 12.633 -24.469 -14.57 1 96.81 28 GLU B N 1
ATOM 4461 C CA . GLU B 1 28 ? 11.445 -23.734 -14.992 1 96.81 28 GLU B CA 1
ATOM 4462 C C . GLU B 1 28 ? 10.172 -24.438 -14.555 1 96.81 28 GLU B C 1
ATOM 4464 O O . GLU B 1 28 ? 10.086 -25.672 -14.617 1 96.81 28 GLU B O 1
ATOM 4469 N N . ARG B 1 29 ? 9.305 -23.641 -14.148 1 97.88 29 ARG B N 1
ATOM 4470 C CA . ARG B 1 29 ? 8.07 -24.219 -13.625 1 97.88 29 ARG B CA 1
ATOM 4471 C C . ARG B 1 29 ? 6.863 -23.781 -14.445 1 97.88 29 ARG B C 1
ATOM 4473 O O . ARG B 1 29 ? 6.906 -22.75 -15.117 1 97.88 29 ARG B O 1
ATOM 4480 N N . ARG B 1 30 ? 5.809 -24.672 -14.398 1 97.5 30 ARG B N 1
ATOM 4481 C CA . ARG B 1 30 ? 4.543 -24.422 -15.086 1 97.5 30 ARG B CA 1
ATOM 4482 C C . ARG B 1 30 ? 3.359 -24.656 -14.156 1 97.5 30 ARG B C 1
ATOM 4484 O O . ARG B 1 30 ? 3.471 -25.391 -13.18 1 97.5 30 ARG B O 1
ATOM 4491 N N . VAL B 1 31 ? 2.295 -23.984 -14.523 1 97.81 31 VAL B N 1
ATOM 4492 C CA . VAL B 1 31 ? 1.021 -24.25 -13.859 1 97.81 31 VAL B CA 1
ATOM 4493 C C . VAL B 1 31 ? 0.204 -25.234 -14.695 1 97.81 31 VAL B C 1
ATOM 4495 O O . VAL B 1 31 ? -0.148 -24.953 -15.836 1 97.81 31 VAL B O 1
ATOM 4498 N N . PHE B 1 32 ? -0.097 -26.391 -14.156 1 97.69 32 PHE B N 1
ATOM 4499 C CA . PHE B 1 32 ? -0.839 -27.438 -14.852 1 97.69 32 PHE B CA 1
ATOM 4500 C C . PHE B 1 32 ? -2.139 -27.75 -14.117 1 97.69 32 PHE B C 1
ATOM 4502 O O . PHE B 1 32 ? -2.219 -27.625 -12.898 1 97.69 32 PHE B O 1
ATOM 4509 N N . GLU B 1 33 ? -3.133 -28.094 -14.875 1 97.69 33 GLU B N 1
ATOM 4510 C CA . GLU B 1 33 ? -4.332 -28.766 -14.359 1 97.69 33 GLU B CA 1
ATOM 4511 C C . GLU B 1 33 ? -4.273 -30.266 -14.594 1 97.69 33 GLU B C 1
ATOM 4513 O O . GLU B 1 33 ? -4.688 -30.75 -15.648 1 97.69 33 GLU B O 1
ATOM 4518 N N . PRO B 1 34 ? -3.893 -30.938 -13.539 1 96.75 34 PRO B N 1
ATOM 4519 C CA . PRO B 1 34 ? -3.607 -32.375 -13.719 1 96.75 34 PRO B CA 1
ATOM 4520 C C . PRO B 1 34 ? -4.816 -33.156 -14.227 1 96.75 34 PRO B C 1
ATOM 4522 O O . PRO B 1 34 ? -4.66 -34.125 -14.977 1 96.75 34 PRO B O 1
ATOM 4525 N N . TYR B 1 35 ? -5.98 -32.781 -13.82 1 96.56 35 TYR B N 1
ATOM 4526 C CA . TYR B 1 35 ? -7.184 -33.469 -14.281 1 96.56 35 TYR B CA 1
ATOM 4527 C C . TYR B 1 35 ? -7.301 -33.406 -15.797 1 96.56 35 TYR B C 1
ATOM 4529 O O . TYR B 1 35 ? -7.527 -34.406 -16.453 1 96.56 35 TYR B O 1
ATOM 4537 N N . GLU B 1 36 ? -7.145 -32.25 -16.344 1 96.25 36 GLU B N 1
ATOM 4538 C CA . GLU B 1 36 ? -7.266 -32.031 -17.781 1 96.25 36 GLU B CA 1
ATOM 4539 C C . GLU B 1 36 ? -6.133 -32.719 -18.531 1 96.25 36 GLU B C 1
ATOM 4541 O O . GLU B 1 36 ? -6.348 -33.312 -19.594 1 96.25 36 GLU B O 1
ATOM 4546 N N . MET B 1 37 ? -4.98 -32.656 -18.016 1 95.44 37 MET B N 1
ATOM 4547 C CA . MET B 1 37 ? -3.834 -33.312 -18.641 1 95.44 37 MET B CA 1
ATOM 4548 C C . MET B 1 37 ? -4.02 -34.844 -18.656 1 95.44 37 MET B C 1
ATOM 4550 O O . MET B 1 37 ? -3.807 -35.469 -19.703 1 95.44 37 MET B O 1
ATOM 4554 N N . ASP B 1 38 ? -4.367 -35.344 -17.516 1 95.69 38 ASP B N 1
ATOM 4555 C CA . ASP B 1 38 ? -4.605 -36.781 -17.391 1 95.69 38 ASP B CA 1
ATOM 4556 C C . ASP B 1 38 ? -5.66 -37.25 -18.391 1 95.69 38 ASP B C 1
ATOM 4558 O O . ASP B 1 38 ? -5.477 -38.25 -19.062 1 95.69 38 ASP B O 1
ATOM 4562 N N . LYS B 1 39 ? -6.699 -36.562 -18.469 1 95.62 39 LYS B N 1
ATOM 4563 C CA . LYS B 1 39 ? -7.805 -36.875 -19.375 1 95.62 39 LYS B CA 1
ATOM 4564 C C . LYS B 1 39 ? -7.336 -36.906 -20.828 1 95.62 39 LYS B C 1
ATOM 4566 O O . LYS B 1 39 ? -7.656 -37.812 -21.562 1 95.62 39 LYS B O 1
ATOM 4571 N N . GLN B 1 40 ? -6.582 -35.969 -21.25 1 96.06 40 GLN B N 1
ATOM 4572 C CA . GLN B 1 40 ? -6.137 -35.844 -22.625 1 96.06 40 GLN B CA 1
ATOM 4573 C C . GLN B 1 40 ? -5.098 -36.906 -22.969 1 96.06 40 GLN B C 1
ATOM 4575 O O . GLN B 1 40 ? -5.094 -37.438 -24.078 1 96.06 40 GLN B O 1
ATOM 4580 N N . LEU B 1 41 ? -4.254 -37.188 -22.031 1 95.62 41 LEU B N 1
ATOM 4581 C CA . LEU B 1 41 ? -3.248 -38.219 -22.266 1 95.62 41 LEU B CA 1
ATOM 4582 C C . LEU B 1 41 ? -3.898 -39.594 -22.391 1 95.62 41 LEU B C 1
ATOM 4584 O O . LEU B 1 41 ? -3.482 -40.406 -23.234 1 95.62 41 LEU B O 1
ATOM 4588 N N . LYS B 1 42 ? -4.883 -39.844 -21.641 1 94.94 42 LYS B N 1
ATOM 4589 C CA . LYS B 1 42 ? -5.594 -41.125 -21.672 1 94.94 42 LYS B CA 1
ATOM 4590 C C . LYS B 1 42 ? -6.457 -41.25 -22.922 1 94.94 42 LYS B C 1
ATOM 4592 O O . LYS B 1 42 ? -6.668 -42.344 -23.438 1 94.94 42 LYS B O 1
ATOM 4597 N N . ALA B 1 43 ? -7.031 -40.094 -23.297 1 94.81 43 ALA B N 1
ATOM 4598 C CA . ALA B 1 43 ? -7.824 -40.094 -24.516 1 94.81 43 ALA B CA 1
ATOM 4599 C C . ALA B 1 43 ? -7.008 -40.625 -25.703 1 94.81 43 ALA B C 1
ATOM 4601 O O . ALA B 1 43 ? -7.551 -41.25 -26.609 1 94.81 43 ALA B O 1
ATOM 4602 N N . GLY B 1 44 ? -5.75 -40.312 -25.734 1 92.75 44 GLY B N 1
ATOM 4603 C CA . GLY B 1 44 ? -4.816 -40.938 -26.656 1 92.75 44 GLY B CA 1
ATOM 4604 C C . GLY B 1 44 ? -4.66 -40.156 -27.953 1 92.75 44 GLY B C 1
ATOM 4605 O O . GLY B 1 44 ? -5.145 -39.031 -28.078 1 92.75 44 GLY B O 1
ATOM 4606 N N . CYS B 1 45 ? -3.916 -40.75 -28.797 1 95.69 45 CYS B N 1
ATOM 4607 C CA . CYS B 1 45 ? -3.578 -40.188 -30.094 1 95.69 45 CYS B CA 1
ATOM 4608 C C . CYS B 1 45 ? -4.816 -40.062 -30.969 1 95.69 45 CYS B C 1
ATOM 4610 O O . CYS B 1 45 ? -5.684 -40.938 -30.969 1 95.69 45 CYS B O 1
ATOM 4612 N N . VAL B 1 46 ? -4.891 -39.031 -31.656 1 93.5 46 VAL B N 1
ATOM 4613 C CA . VAL B 1 46 ? -6.047 -38.75 -32.5 1 93.5 46 VAL B CA 1
ATOM 4614 C C . VAL B 1 46 ? -6.152 -39.781 -33.625 1 93.5 46 VAL B C 1
ATOM 4616 O O . VAL B 1 46 ? -7.242 -40.031 -34.125 1 93.5 46 VAL B O 1
ATOM 4619 N N . ASP B 1 47 ? -5.02 -40.375 -33.969 1 93.06 47 ASP B N 1
ATOM 4620 C CA . ASP B 1 47 ? -4.984 -41.281 -35.094 1 93.06 47 ASP B CA 1
ATOM 4621 C C . ASP B 1 47 ? -5.098 -42.75 -34.656 1 93.06 47 ASP B C 1
ATOM 4623 O O . ASP B 1 47 ? -5.98 -43.469 -35.094 1 93.06 47 ASP B O 1
ATOM 4627 N N . CYS B 1 48 ? -4.203 -43.219 -33.719 1 94.75 48 CYS B N 1
ATOM 4628 C CA . CYS B 1 48 ? -4.152 -44.625 -33.344 1 94.75 48 CYS B CA 1
ATOM 4629 C C . CYS B 1 48 ? -4.844 -44.875 -32.031 1 94.75 48 CYS B C 1
ATOM 4631 O O . CYS B 1 48 ? -4.941 -46 -31.562 1 94.75 48 CYS B O 1
ATOM 4633 N N . GLU B 1 49 ? -5.184 -43.938 -31.312 1 92.75 49 GLU B N 1
ATOM 4634 C CA . GLU B 1 49 ? -5.988 -43.969 -30.094 1 92.75 49 GLU B CA 1
ATOM 4635 C C . GLU B 1 49 ? -5.195 -44.562 -28.922 1 92.75 49 GLU B C 1
ATOM 4637 O O . GLU B 1 49 ? -5.75 -44.812 -27.859 1 92.75 49 GLU B O 1
ATOM 4642 N N . LEU B 1 50 ? -3.916 -44.719 -29.172 1 93.38 50 LEU B N 1
ATOM 4643 C CA . LEU B 1 50 ? -3.061 -45.156 -28.078 1 93.38 50 LEU B CA 1
ATOM 4644 C C . LEU B 1 50 ? -2.82 -44.031 -27.094 1 93.38 50 LEU B C 1
ATOM 4646 O O . LEU B 1 50 ? -2.672 -42.875 -27.5 1 93.38 50 LEU B O 1
ATOM 4650 N N . PRO B 1 51 ? -2.719 -44.406 -25.812 1 93.38 51 PRO B N 1
ATOM 4651 C CA . PRO B 1 51 ? -2.459 -43.375 -24.812 1 93.38 51 PRO B CA 1
ATOM 4652 C C . PRO B 1 51 ? -1.135 -42.656 -25.047 1 93.38 51 PRO B C 1
ATOM 4654 O O . PRO B 1 51 ? -0.164 -43.25 -25.5 1 93.38 51 PRO B O 1
ATOM 4657 N N . LEU B 1 52 ? -1.196 -41.375 -24.734 1 95.38 52 LEU B N 1
ATOM 4658 C CA . LEU B 1 52 ? -0.003 -40.531 -24.891 1 95.38 52 LEU B CA 1
ATOM 4659 C C . LEU B 1 52 ? 0.822 -40.531 -23.609 1 95.38 52 LEU B C 1
ATOM 4661 O O . LEU B 1 52 ? 0.292 -40.75 -22.516 1 95.38 52 LEU B O 1
ATOM 4665 N N . GLN B 1 53 ? 2.074 -40.25 -23.812 1 94.06 53 GLN B N 1
ATOM 4666 C CA . GLN B 1 53 ? 2.975 -40.188 -22.656 1 94.06 53 GLN B CA 1
ATOM 4667 C C . GLN B 1 53 ? 3.525 -38.781 -22.469 1 94.06 53 GLN B C 1
ATOM 4669 O O . GLN B 1 53 ? 3.955 -38.125 -23.438 1 94.06 53 GLN B O 1
ATOM 4674 N N . PHE B 1 54 ? 3.506 -38.375 -21.219 1 94.94 54 PHE B N 1
ATOM 4675 C CA . PHE B 1 54 ? 4.023 -37.031 -20.891 1 94.94 54 PHE B CA 1
ATOM 4676 C C . PHE B 1 54 ? 5.48 -36.906 -21.312 1 94.94 54 PHE B C 1
ATOM 4678 O O . PHE B 1 54 ? 5.914 -35.844 -21.75 1 94.94 54 PHE B O 1
ATOM 4685 N N . THR B 1 55 ? 6.211 -37.938 -21.266 1 94.25 55 THR B N 1
ATOM 4686 C CA . THR B 1 55 ? 7.645 -37.938 -21.531 1 94.25 55 THR B CA 1
ATOM 4687 C C . THR B 1 55 ? 7.906 -37.75 -23.031 1 94.25 55 THR B C 1
ATOM 4689 O O . THR B 1 55 ? 9.039 -37.531 -23.438 1 94.25 55 THR B O 1
ATOM 4692 N N . ASN B 1 56 ? 6.898 -37.812 -23.797 1 94.75 56 ASN B N 1
ATOM 4693 C CA . ASN B 1 56 ? 7.066 -37.719 -25.25 1 94.75 56 ASN B CA 1
ATOM 4694 C C . ASN B 1 56 ? 6.758 -36.312 -25.734 1 94.75 56 ASN B C 1
ATOM 4696 O O . ASN B 1 56 ? 6.5 -36.094 -26.922 1 94.75 56 ASN B O 1
ATOM 4700 N N . VAL B 1 57 ? 6.754 -35.375 -24.828 1 96.19 57 VAL B N 1
ATOM 4701 C CA . VAL B 1 57 ? 6.543 -34 -25.234 1 96.19 57 VAL B CA 1
ATOM 4702 C C . VAL B 1 57 ? 7.742 -33.5 -26.031 1 96.19 57 VAL B C 1
ATOM 4704 O O . VAL B 1 57 ? 8.891 -33.625 -25.594 1 96.19 57 VAL B O 1
ATOM 4707 N N . THR B 1 58 ? 7.473 -32.875 -27.203 1 94.69 58 THR B N 1
ATOM 4708 C CA . THR B 1 58 ? 8.555 -32.469 -28.078 1 94.69 58 THR B CA 1
ATOM 4709 C C . THR B 1 58 ? 8.656 -30.953 -28.156 1 94.69 58 THR B C 1
ATOM 4711 O O . THR B 1 58 ? 9.719 -30.406 -28.453 1 94.69 58 THR B O 1
ATOM 4714 N N . GLU B 1 59 ? 7.527 -30.344 -27.953 1 95.25 59 GLU B N 1
ATOM 4715 C CA . GLU B 1 59 ? 7.48 -28.891 -28.047 1 95.25 59 GLU B CA 1
ATOM 4716 C C . GLU B 1 59 ? 6.422 -28.312 -27.109 1 95.25 59 GLU B C 1
ATOM 4718 O O . GLU B 1 59 ? 5.5 -29.016 -26.703 1 95.25 59 GLU B O 1
ATOM 4723 N N . GLU B 1 60 ? 6.715 -27.078 -26.766 1 95.75 60 GLU B N 1
ATOM 4724 C CA . GLU B 1 60 ? 5.77 -26.359 -25.922 1 95.75 60 GLU B CA 1
ATOM 4725 C C . GLU B 1 60 ? 5.52 -24.953 -26.438 1 95.75 60 GLU B C 1
ATOM 4727 O O . GLU B 1 60 ? 6.449 -24.266 -26.891 1 95.75 60 GLU B O 1
ATOM 4732 N N . THR B 1 61 ? 4.266 -24.562 -26.484 1 95 61 THR B N 1
ATOM 4733 C CA . THR B 1 61 ? 3.906 -23.156 -26.719 1 95 61 THR B CA 1
ATOM 4734 C C . THR B 1 61 ? 3.359 -22.516 -25.438 1 95 61 THR B C 1
ATOM 4736 O O . THR B 1 61 ? 2.322 -22.938 -24.922 1 95 61 THR B O 1
ATOM 4739 N N . LYS B 1 62 ? 4.062 -21.516 -25 1 93.75 62 LYS B N 1
ATOM 4740 C CA . LYS B 1 62 ? 3.65 -20.844 -23.781 1 93.75 62 LYS B CA 1
ATOM 4741 C C . LYS B 1 62 ? 2.549 -19.828 -24.062 1 93.75 62 LYS B C 1
ATOM 4743 O O . LYS B 1 62 ? 2.666 -19.016 -24.984 1 93.75 62 LYS B O 1
ATOM 4748 N N . CYS B 1 63 ? 1.495 -19.891 -23.328 1 94.75 63 CYS B N 1
ATOM 4749 C CA . CYS B 1 63 ? 0.356 -18.984 -23.422 1 94.75 63 CYS B CA 1
ATOM 4750 C C . CYS B 1 63 ? 0.022 -18.391 -22.047 1 94.75 63 CYS B C 1
ATOM 4752 O O . CYS B 1 63 ? -1.021 -18.703 -21.469 1 94.75 63 CYS B O 1
ATOM 4754 N N . GLY B 1 64 ? 0.885 -17.453 -21.625 1 94.81 64 GLY B N 1
ATOM 4755 C CA . GLY B 1 64 ? 0.712 -16.938 -20.281 1 94.81 64 GLY B CA 1
ATOM 4756 C C . GLY B 1 64 ? 1.018 -17.969 -19.203 1 94.81 64 GLY B C 1
ATOM 4757 O O . GLY B 1 64 ? 2.111 -18.531 -19.172 1 94.81 64 GLY B O 1
ATOM 4758 N N . LEU B 1 65 ? -0.004 -18.25 -18.422 1 97.12 65 LEU B N 1
ATOM 4759 C CA . LEU B 1 65 ? 0.187 -19.234 -17.359 1 97.12 65 LEU B CA 1
ATOM 4760 C C . LEU B 1 65 ? -0.12 -20.641 -17.844 1 97.12 65 LEU B C 1
ATOM 4762 O O . LEU B 1 65 ? 0.226 -21.625 -17.188 1 97.12 65 LEU B O 1
ATOM 4766 N N . GLY B 1 66 ? -0.804 -20.688 -18.938 1 96.69 66 GLY B N 1
ATOM 4767 C CA . GLY B 1 66 ? -1.045 -21.969 -19.578 1 96.69 66 GLY B CA 1
ATOM 4768 C C . GLY B 1 66 ? -0.08 -22.266 -20.703 1 96.69 66 GLY B C 1
ATOM 4769 O O . GLY B 1 66 ? 0.708 -21.406 -21.109 1 96.69 66 GLY B O 1
ATOM 4770 N N . CYS B 1 67 ? -0.121 -23.547 -21.188 1 96.38 67 CYS B N 1
ATOM 4771 C CA . CYS B 1 67 ? 0.732 -23.906 -22.328 1 96.38 67 CYS B CA 1
ATOM 4772 C C . CYS B 1 67 ? 0.107 -25.016 -23.156 1 96.38 67 CYS B C 1
ATOM 4774 O O . CYS B 1 67 ? -0.76 -25.75 -22.656 1 96.38 67 CYS B O 1
ATOM 4776 N N . ILE B 1 68 ? 0.494 -24.984 -24.344 1 97.06 68 ILE B N 1
ATOM 4777 C CA . ILE B 1 68 ? 0.143 -26.062 -25.266 1 97.06 68 ILE B CA 1
ATOM 4778 C C . ILE B 1 68 ? 1.327 -27.016 -25.438 1 97.06 68 ILE B C 1
ATOM 4780 O O . ILE B 1 68 ? 2.439 -26.578 -25.75 1 97.06 68 ILE B O 1
ATOM 4784 N N . LEU B 1 69 ? 1.042 -28.281 -25.172 1 96.94 69 LEU B N 1
ATOM 4785 C CA . LEU B 1 69 ? 2.084 -29.281 -25.297 1 96.94 69 LEU B CA 1
ATOM 4786 C C . LEU B 1 69 ? 1.9 -30.109 -26.562 1 96.94 69 LEU B C 1
ATOM 4788 O O . LEU B 1 69 ? 0.782 -30.516 -26.875 1 96.94 69 LEU B O 1
ATOM 4792 N N . TYR B 1 70 ? 2.99 -30.266 -27.25 1 97.38 70 TYR B N 1
ATOM 4793 C CA . TYR B 1 70 ? 3 -31.141 -28.422 1 97.38 70 TYR B CA 1
ATOM 4794 C C . TYR B 1 70 ? 3.648 -32.469 -28.094 1 97.38 70 TYR B C 1
ATOM 4796 O O . TYR B 1 70 ? 4.852 -32.562 -27.844 1 97.38 70 TYR B O 1
ATOM 4804 N N . VAL B 1 71 ? 2.789 -33.531 -28.141 1 96.38 71 VAL B N 1
ATOM 4805 C CA . VAL B 1 71 ? 3.219 -34.844 -27.703 1 96.38 71 VAL B CA 1
ATOM 4806 C C . VAL B 1 71 ? 3.283 -35.812 -28.891 1 96.38 71 VAL B C 1
ATOM 4808 O O . VAL B 1 71 ? 2.291 -35.969 -29.609 1 96.38 71 VAL B O 1
ATOM 4811 N N . ALA B 1 72 ? 4.406 -36.406 -29.016 1 95.75 72 ALA B N 1
ATOM 4812 C CA . ALA B 1 72 ? 4.582 -37.344 -30.094 1 95.75 72 ALA B CA 1
ATOM 4813 C C . ALA B 1 72 ? 4.035 -38.719 -29.719 1 95.75 72 ALA B C 1
ATOM 4815 O O . ALA B 1 72 ? 4.234 -39.188 -28.594 1 95.75 72 ALA B O 1
ATOM 4816 N N . CYS B 1 73 ? 3.312 -39.25 -30.609 1 94.88 73 CYS B N 1
ATOM 4817 C CA . CYS B 1 73 ? 2.846 -40.625 -30.438 1 94.88 73 CYS B CA 1
ATOM 4818 C C . CYS B 1 73 ? 3.791 -41.625 -31.109 1 94.88 73 CYS B C 1
ATOM 4820 O O . CYS B 1 73 ? 4.586 -41.219 -31.969 1 94.88 73 CYS B O 1
ATOM 4822 N N . SER B 1 74 ? 3.689 -42.844 -30.766 1 89.38 74 SER B N 1
ATOM 4823 C CA . SER B 1 74 ? 4.508 -43.875 -31.391 1 89.38 74 SER B CA 1
ATOM 4824 C C . SER B 1 74 ? 4.168 -44.062 -32.875 1 89.38 74 SER B C 1
ATOM 4826 O O . SER B 1 74 ? 4.996 -44.531 -33.656 1 89.38 74 SER B O 1
ATOM 4828 N N . CYS B 1 75 ? 3.043 -43.688 -33.25 1 94.12 75 CYS B N 1
ATOM 4829 C CA . CYS B 1 75 ? 2.617 -43.812 -34.625 1 94.12 75 CYS B CA 1
ATOM 4830 C C . CYS B 1 75 ? 3.18 -42.656 -35.469 1 94.12 75 CYS B C 1
ATOM 4832 O O . CYS B 1 75 ? 3.004 -42.625 -36.688 1 94.12 75 CYS B O 1
ATOM 4834 N N . GLY B 1 76 ? 3.816 -41.688 -34.875 1 91.75 76 GLY B N 1
ATOM 4835 C CA . GLY B 1 76 ? 4.473 -40.625 -35.594 1 91.75 76 GLY B CA 1
ATOM 4836 C C . GLY B 1 76 ? 3.678 -39.312 -35.562 1 91.75 76 GLY B C 1
ATOM 4837 O O . GLY B 1 76 ? 4.215 -38.25 -35.844 1 91.75 76 GLY B O 1
ATOM 4838 N N . VAL B 1 77 ? 2.502 -39.438 -35.094 1 95.31 77 VAL B N 1
ATOM 4839 C CA . VAL B 1 77 ? 1.627 -38.25 -35.094 1 95.31 77 VAL B CA 1
ATOM 4840 C C . VAL B 1 77 ? 1.937 -37.375 -33.875 1 95.31 77 VAL B C 1
ATOM 4842 O O . VAL B 1 77 ? 2.168 -37.906 -32.781 1 95.31 77 VAL B O 1
ATOM 4845 N N . ILE B 1 78 ? 1.952 -36.094 -34.125 1 96.44 78 ILE B N 1
ATOM 4846 C CA . ILE B 1 78 ? 2.115 -35.125 -33.031 1 96.44 78 ILE B CA 1
ATOM 4847 C C . ILE B 1 78 ? 0.745 -34.656 -32.562 1 96.44 78 ILE B C 1
ATOM 4849 O O . ILE B 1 78 ? -0.04 -34.125 -33.375 1 96.44 78 ILE B O 1
ATOM 4853 N N . ASN B 1 79 ? 0.494 -34.906 -31.297 1 97.06 79 ASN B N 1
ATOM 4854 C CA . ASN B 1 79 ? -0.786 -34.5 -30.719 1 97.06 79 ASN B CA 1
ATOM 4855 C C . ASN B 1 79 ? -0.662 -33.25 -29.891 1 97.06 79 ASN B C 1
ATOM 4857 O O . ASN B 1 79 ? 0.355 -33.031 -29.219 1 97.06 79 ASN B O 1
ATOM 4861 N N . LYS B 1 80 ? -1.742 -32.469 -29.938 1 95.69 80 LYS B N 1
ATOM 4862 C CA . LYS B 1 80 ? -1.805 -31.234 -29.141 1 95.69 80 LYS B CA 1
ATOM 4863 C C . LYS B 1 80 ? -2.574 -31.484 -27.844 1 95.69 80 LYS B C 1
ATOM 4865 O O . LYS B 1 80 ? -3.711 -31.953 -27.859 1 95.69 80 LYS B O 1
ATOM 4870 N N . ILE B 1 81 ? -1.896 -31.188 -26.719 1 96.38 81 ILE B N 1
ATOM 4871 C CA . ILE B 1 81 ? -2.543 -31.281 -25.406 1 96.38 81 ILE B CA 1
ATOM 4872 C C . ILE B 1 81 ? -2.455 -29.938 -24.688 1 96.38 81 ILE B C 1
ATOM 4874 O O . ILE B 1 81 ? -1.446 -29.234 -24.797 1 96.38 81 ILE B O 1
ATOM 4878 N N . TYR B 1 82 ? -3.514 -29.625 -23.953 1 96.94 82 TYR B N 1
ATOM 4879 C CA . TYR B 1 82 ? -3.557 -28.375 -23.203 1 96.94 82 TYR B CA 1
ATOM 4880 C C . TYR B 1 82 ? -3.205 -28.609 -21.734 1 96.94 82 TYR B C 1
ATOM 4882 O O . TYR B 1 82 ? -3.623 -29.609 -21.141 1 96.94 82 TYR B O 1
ATOM 4890 N N . SER B 1 83 ? -2.467 -27.703 -21.188 1 97.06 83 SER B N 1
ATOM 4891 C CA . SER B 1 83 ? -2.043 -27.812 -19.797 1 97.06 83 SER B CA 1
ATOM 4892 C C . SER B 1 83 ? -3.215 -27.594 -18.844 1 97.06 83 SER B C 1
ATOM 4894 O O . SER B 1 83 ? -3.104 -27.844 -17.641 1 97.06 83 SER B O 1
ATOM 4896 N N . GLY B 1 84 ? -4.301 -27.062 -19.312 1 96.75 84 GLY B N 1
ATOM 4897 C CA . GLY B 1 84 ? -5.508 -26.812 -18.547 1 96.75 84 GLY B CA 1
ATOM 4898 C C . GLY B 1 84 ? -6.723 -26.531 -19.406 1 96.75 84 GLY B C 1
ATOM 4899 O O . GLY B 1 84 ? -6.637 -26.562 -20.641 1 96.75 84 GLY B O 1
ATOM 4900 N N . LYS B 1 85 ? -7.793 -26.281 -18.734 1 96.38 85 LYS B N 1
ATOM 4901 C CA . LYS B 1 85 ? -9.039 -26 -19.438 1 96.38 85 LYS B CA 1
ATOM 4902 C C . LYS B 1 85 ? -8.945 -24.688 -20.219 1 96.38 85 LYS B C 1
ATOM 4904 O O . LYS B 1 85 ? -8.32 -23.719 -19.75 1 96.38 85 LYS B O 1
ATOM 4909 N N . VAL B 1 86 ? -9.594 -24.672 -21.344 1 95.62 86 VAL B N 1
ATOM 4910 C CA . VAL B 1 86 ? -9.562 -23.5 -22.203 1 95.62 86 VAL B CA 1
ATOM 4911 C C . VAL B 1 86 ? -10.992 -23.094 -22.578 1 95.62 86 VAL B C 1
ATOM 4913 O O . VAL B 1 86 ? -11.914 -23.906 -22.484 1 95.62 86 VAL B O 1
ATOM 4916 N N . HIS B 1 87 ? -11.172 -21.844 -22.828 1 94.31 87 HIS B N 1
ATOM 4917 C CA . HIS B 1 87 ? -12.391 -21.312 -23.422 1 94.31 87 HIS B CA 1
ATOM 4918 C C . HIS B 1 87 ? -12.086 -20.422 -24.625 1 94.31 87 HIS B C 1
ATOM 4920 O O . HIS B 1 87 ? -10.922 -20.188 -24.938 1 94.31 87 HIS B O 1
ATOM 4926 N N . TYR B 1 88 ? -13.109 -20.047 -25.266 1 90.94 88 TYR B N 1
ATOM 4927 C CA . TYR B 1 88 ? -12.914 -19.266 -26.484 1 90.94 88 TYR B CA 1
ATOM 4928 C C . TYR B 1 88 ? -13.711 -17.969 -26.422 1 90.94 88 TYR B C 1
ATOM 4930 O O . TYR B 1 88 ? -14.711 -17.875 -25.703 1 90.94 88 TYR B O 1
ATOM 4938 N N . ASP B 1 89 ? -13.102 -17 -27.109 1 81.38 89 ASP B N 1
ATOM 4939 C CA . ASP B 1 89 ? -13.789 -15.711 -27.188 1 81.38 89 ASP B CA 1
ATOM 4940 C C . ASP B 1 89 ? -15.086 -15.82 -27.984 1 81.38 89 ASP B C 1
ATOM 4942 O O . ASP B 1 89 ? -15.07 -16.25 -29.125 1 81.38 89 ASP B O 1
ATOM 4946 N N . ALA B 1 90 ? -16.234 -15.531 -27.391 1 69.44 90 ALA B N 1
ATOM 4947 C CA . ALA B 1 90 ? -17.531 -15.672 -28.031 1 69.44 90 ALA B CA 1
ATOM 4948 C C . ALA B 1 90 ? -17.641 -14.742 -29.234 1 69.44 90 ALA B C 1
ATOM 4950 O O . ALA B 1 90 ? -18.375 -15.031 -30.188 1 69.44 90 ALA B O 1
ATOM 4951 N N . LYS B 1 91 ? -17.031 -13.648 -29.25 1 63.72 91 LYS B N 1
ATOM 4952 C CA . LYS B 1 91 ? -17.266 -12.602 -30.234 1 63.72 91 LYS B CA 1
ATOM 4953 C C . LYS B 1 91 ? -16.375 -12.805 -31.469 1 63.72 91 LYS B C 1
ATOM 4955 O O . LYS B 1 91 ? -16.578 -12.164 -32.5 1 63.72 91 LYS B O 1
ATOM 4960 N N . LYS B 1 92 ? -15.391 -13.797 -31.234 1 63.81 92 LYS B N 1
ATOM 4961 C CA . LYS B 1 92 ? -14.461 -13.914 -32.344 1 63.81 92 LYS B CA 1
ATOM 4962 C C . LYS B 1 92 ? -14.555 -15.289 -33 1 63.81 92 LYS B C 1
ATOM 4964 O O . LYS B 1 92 ? -14.672 -16.312 -32.312 1 63.81 92 LYS B O 1
ATOM 4969 N N . GLN B 1 93 ? -14.766 -15.5 -34.406 1 52.28 93 GLN B N 1
ATOM 4970 C CA . GLN B 1 93 ? -14.93 -16.719 -35.188 1 52.28 93 GLN B CA 1
ATOM 4971 C C . GLN B 1 93 ? -13.742 -17.656 -35 1 52.28 93 GLN B C 1
ATOM 4973 O O . GLN B 1 93 ? -13.914 -18.859 -34.875 1 52.28 93 GLN B O 1
ATOM 4978 N N . LYS B 1 94 ? -12.492 -17.438 -35.594 1 55.22 94 LYS B N 1
ATOM 4979 C CA . LYS B 1 94 ? -11.305 -18.281 -35.594 1 55.22 94 LYS B CA 1
ATOM 4980 C C . LYS B 1 94 ? -10.406 -17.984 -34.375 1 55.22 94 LYS B C 1
ATOM 4982 O O . LYS B 1 94 ? -9.43 -17.25 -34.5 1 55.22 94 LYS B O 1
ATOM 4987 N N . THR B 1 95 ? -10.812 -18.312 -32.938 1 64.81 95 THR B N 1
ATOM 4988 C CA . THR B 1 95 ? -10.156 -17.641 -31.812 1 64.81 95 THR B CA 1
ATOM 4989 C C . THR B 1 95 ? -9.18 -18.594 -31.125 1 64.81 95 THR B C 1
ATOM 4991 O O . THR B 1 95 ? -9.344 -19.812 -31.172 1 64.81 95 THR B O 1
ATOM 4994 N N . ARG B 1 96 ? -7.93 -18.188 -30.938 1 81.56 96 ARG B N 1
ATOM 4995 C CA . ARG B 1 96 ? -6.93 -18.859 -30.125 1 81.56 96 ARG B CA 1
ATOM 4996 C C . ARG B 1 96 ? -7.496 -19.219 -28.75 1 81.56 96 ARG B C 1
ATOM 4998 O O . ARG B 1 96 ? -8.281 -18.453 -28.188 1 81.56 96 ARG B O 1
ATOM 5005 N N . PRO B 1 97 ? -7.234 -20.469 -28.344 1 91.94 97 PRO B N 1
ATOM 5006 C CA . PRO B 1 97 ? -7.719 -20.875 -27.016 1 91.94 97 PRO B CA 1
ATOM 5007 C C . PRO B 1 97 ? -7.199 -19.969 -25.906 1 91.94 97 PRO B C 1
ATOM 5009 O O . PRO B 1 97 ? -6.051 -19.516 -25.953 1 91.94 97 PRO B O 1
ATOM 5012 N N . ILE B 1 98 ? -8.102 -19.609 -25.062 1 94.69 98 ILE B N 1
ATOM 5013 C CA . ILE B 1 98 ? -7.758 -18.844 -23.875 1 94.69 98 ILE B CA 1
ATOM 5014 C C . ILE B 1 98 ? -7.762 -19.75 -22.656 1 94.69 98 ILE B C 1
ATOM 5016 O O . ILE B 1 98 ? -8.789 -20.344 -22.312 1 94.69 98 ILE B O 1
ATOM 5020 N N . PHE B 1 99 ? -6.711 -19.859 -22.047 1 96.75 99 PHE B N 1
ATOM 5021 C CA . PHE B 1 99 ? -6.648 -20.703 -20.859 1 96.75 99 PHE B CA 1
ATOM 5022 C C . PHE B 1 99 ? -7.418 -20.078 -19.719 1 96.75 99 PHE B C 1
ATOM 5024 O O . PHE B 1 99 ? -7.258 -18.891 -19.422 1 96.75 99 PHE B O 1
ATOM 5031 N N . ASP B 1 100 ? -8.227 -20.844 -18.938 1 97.69 100 ASP B N 1
ATOM 5032 C CA . ASP B 1 100 ? -9.039 -20.359 -17.828 1 97.69 100 ASP B CA 1
ATOM 5033 C C . ASP B 1 100 ? -8.172 -19.672 -16.766 1 97.69 100 ASP B C 1
ATOM 5035 O O . ASP B 1 100 ? -8.578 -18.672 -16.188 1 97.69 100 ASP B O 1
ATOM 5039 N N . VAL B 1 101 ? -7.027 -20.25 -16.562 1 97.88 101 VAL B N 1
ATOM 5040 C CA . VAL B 1 101 ? -6.137 -19.75 -15.531 1 97.88 101 VAL B CA 1
ATOM 5041 C C . VAL B 1 101 ? -5.762 -18.297 -15.828 1 97.88 101 VAL B C 1
ATOM 5043 O O . VAL B 1 101 ? -5.594 -17.5 -14.906 1 97.88 101 VAL B O 1
ATOM 5046 N N . ASN B 1 102 ? -5.633 -17.922 -17.062 1 97.75 102 ASN B N 1
ATOM 5047 C CA . ASN B 1 102 ? -5.266 -16.547 -17.438 1 97.75 102 ASN B CA 1
ATOM 5048 C C . ASN B 1 102 ? -6.371 -15.562 -17.078 1 97.75 102 ASN B C 1
ATOM 5050 O O . ASN B 1 102 ? -6.094 -14.469 -16.578 1 97.75 102 ASN B O 1
ATOM 5054 N N . SER B 1 103 ? -7.59 -15.914 -17.328 1 97.56 103 SER B N 1
ATOM 5055 C CA . SER B 1 103 ? -8.719 -15.055 -16.969 1 97.56 103 SER B CA 1
ATOM 5056 C C . SER B 1 103 ? -8.891 -14.945 -15.461 1 97.56 103 SER B C 1
ATOM 5058 O O . SER B 1 103 ? -9.18 -13.867 -14.945 1 97.56 103 SER B O 1
ATOM 5060 N N . LYS B 1 104 ? -8.688 -16.062 -14.844 1 98.19 104 LYS B N 1
ATOM 5061 C CA . LYS B 1 104 ? -8.781 -16.062 -13.383 1 98.19 104 LYS B CA 1
ATOM 5062 C C . LYS B 1 104 ? -7.691 -15.195 -12.758 1 98.19 104 LYS B C 1
ATOM 5064 O O . LYS B 1 104 ? -7.895 -14.586 -11.711 1 98.19 104 LYS B O 1
ATOM 5069 N N . ALA B 1 105 ? -6.57 -15.156 -13.414 1 98.19 105 ALA B N 1
ATOM 5070 C CA . ALA B 1 105 ? -5.477 -14.312 -12.938 1 98.19 105 ALA B CA 1
ATOM 5071 C C . ALA B 1 105 ? -5.867 -12.844 -12.961 1 98.19 105 ALA B C 1
ATOM 5073 O O . ALA B 1 105 ? -5.512 -12.086 -12.055 1 98.19 105 ALA B O 1
ATOM 5074 N N . ALA B 1 106 ? -6.57 -12.422 -13.945 1 97.62 106 ALA B N 1
ATOM 5075 C CA . ALA B 1 106 ? -7.027 -11.039 -14.031 1 97.62 106 ALA B CA 1
ATOM 5076 C C . ALA B 1 106 ? -7.973 -10.695 -12.883 1 97.62 106 ALA B C 1
ATOM 5078 O O . ALA B 1 106 ? -7.82 -9.664 -12.234 1 97.62 106 ALA B O 1
ATOM 5079 N N . VAL B 1 107 ? -8.883 -11.586 -12.602 1 98.12 107 VAL B N 1
ATOM 5080 C CA . VAL B 1 107 ? -9.828 -11.375 -11.508 1 98.12 107 VAL B CA 1
ATOM 5081 C C . VAL B 1 107 ? -9.086 -11.352 -10.18 1 98.12 107 VAL B C 1
ATOM 5083 O O . VAL B 1 107 ? -9.375 -10.523 -9.312 1 98.12 107 VAL B O 1
ATOM 5086 N N . ALA B 1 108 ? -8.164 -12.289 -10.102 1 98.19 108 ALA B N 1
ATOM 5087 C CA . ALA B 1 108 ? -7.379 -12.391 -8.875 1 98.19 108 ALA B CA 1
ATOM 5088 C C . ALA B 1 108 ? -6.613 -11.102 -8.609 1 98.19 108 ALA B C 1
ATOM 5090 O O . ALA B 1 108 ? -6.465 -10.688 -7.457 1 98.19 108 ALA B O 1
ATOM 5091 N N . MET B 1 109 ? -6.145 -10.5 -9.617 1 97.19 109 MET B N 1
ATOM 5092 C CA . MET B 1 109 ? -5.43 -9.234 -9.492 1 97.19 109 MET B CA 1
ATOM 5093 C C . MET B 1 109 ? -6.332 -8.156 -8.898 1 97.19 109 MET B C 1
ATOM 5095 O O . MET B 1 109 ? -5.93 -7.43 -7.992 1 97.19 109 MET B O 1
ATOM 5099 N N . TYR B 1 110 ? -7.523 -8.086 -9.359 1 97.75 110 TYR B N 1
ATOM 5100 C CA . TYR B 1 110 ? -8.469 -7.094 -8.867 1 97.75 110 TYR B CA 1
ATOM 5101 C C . TYR B 1 110 ? -8.836 -7.371 -7.41 1 97.75 110 TYR B C 1
ATOM 5103 O O . TYR B 1 110 ? -8.898 -6.449 -6.594 1 97.75 110 TYR B O 1
ATOM 5111 N N . ASP B 1 111 ? -8.992 -8.602 -7.094 1 97.88 111 ASP B N 1
ATOM 5112 C CA . ASP B 1 111 ? -9.422 -8.992 -5.758 1 97.88 111 ASP B CA 1
ATOM 5113 C C . ASP B 1 111 ? -8.328 -8.727 -4.727 1 97.88 111 ASP B C 1
ATOM 5115 O O . ASP B 1 111 ? -8.625 -8.391 -3.576 1 97.88 111 ASP B O 1
ATOM 5119 N N . THR B 1 112 ? -7.105 -8.891 -5.148 1 96.94 112 THR B N 1
ATOM 5120 C CA . THR B 1 112 ? -6.008 -8.797 -4.188 1 96.94 112 THR B CA 1
ATOM 5121 C C . THR B 1 112 ? -5.328 -7.43 -4.281 1 96.94 112 THR B C 1
ATOM 5123 O O . THR B 1 112 ? -4.395 -7.145 -3.527 1 96.94 112 THR B O 1
ATOM 5126 N N . GLY B 1 113 ? -5.676 -6.641 -5.195 1 95.94 113 GLY B N 1
ATOM 5127 C CA . GLY B 1 113 ? -5.117 -5.305 -5.32 1 95.94 113 GLY B CA 1
ATOM 5128 C C . GLY B 1 113 ? -3.758 -5.285 -5.992 1 95.94 113 GLY B C 1
ATOM 5129 O O . GLY B 1 113 ? -3.004 -4.32 -5.852 1 95.94 113 GLY B O 1
ATOM 5130 N N . LEU B 1 114 ? -3.445 -6.316 -6.738 1 95.94 114 LEU B N 1
ATOM 5131 C CA . LEU B 1 114 ? -2.15 -6.43 -7.398 1 95.94 114 LEU B CA 1
ATOM 5132 C C . LEU B 1 114 ? -2.232 -5.934 -8.844 1 95.94 114 LEU B C 1
ATOM 5134 O O . LEU B 1 114 ? -3.318 -5.883 -9.422 1 95.94 114 LEU B O 1
ATOM 5138 N N . GLY B 1 115 ? -1.097 -5.496 -9.344 1 94.12 115 GLY B N 1
ATOM 5139 C CA . GLY B 1 115 ? -0.972 -5.16 -10.75 1 94.12 115 GLY B CA 1
ATOM 5140 C C . GLY B 1 115 ? -0.221 -6.207 -11.547 1 94.12 115 GLY B C 1
ATOM 5141 O O . GLY B 1 115 ? 0.353 -7.137 -10.977 1 94.12 115 GLY B O 1
ATOM 5142 N N . PRO B 1 116 ? -0.252 -6.035 -12.82 1 94.88 116 PRO B N 1
ATOM 5143 C CA . PRO B 1 116 ? 0.425 -7.008 -13.68 1 94.88 116 PRO B CA 1
ATOM 5144 C C . PRO B 1 116 ? 1.924 -7.098 -13.406 1 94.88 116 PRO B C 1
ATOM 5146 O O . PRO B 1 116 ? 2.49 -8.195 -13.398 1 94.88 116 PRO B O 1
ATOM 5149 N N . ALA B 1 117 ? 2.535 -5.996 -13.164 1 94.12 117 ALA B N 1
ATOM 5150 C CA . ALA B 1 117 ? 3.977 -5.977 -12.922 1 94.12 117 ALA B CA 1
ATOM 5151 C C . ALA B 1 117 ? 4.332 -6.734 -11.648 1 94.12 117 ALA B C 1
ATOM 5153 O O . ALA B 1 117 ? 5.305 -7.496 -11.617 1 94.12 117 ALA B O 1
ATOM 5154 N N . GLU B 1 118 ? 3.588 -6.57 -10.617 1 94.12 118 GLU B N 1
ATOM 5155 C CA . GLU B 1 118 ? 3.824 -7.234 -9.344 1 94.12 118 GLU B CA 1
ATOM 5156 C C . GLU B 1 118 ? 3.617 -8.742 -9.453 1 94.12 118 GLU B C 1
ATOM 5158 O O . GLU B 1 118 ? 4.414 -9.523 -8.93 1 94.12 118 GLU B O 1
ATOM 5163 N N . VAL B 1 119 ? 2.588 -9.102 -10.141 1 96.75 119 VAL B N 1
ATOM 5164 C CA . VAL B 1 119 ? 2.273 -10.516 -10.32 1 96.75 119 VAL B CA 1
ATOM 5165 C C . VAL B 1 119 ? 3.379 -11.195 -11.125 1 96.75 119 VAL B C 1
ATOM 5167 O O . VAL B 1 119 ? 3.879 -12.258 -10.734 1 96.75 119 VAL B O 1
ATOM 5170 N N . ASN B 1 120 ? 3.754 -10.547 -12.172 1 97.5 120 ASN B N 1
ATOM 5171 C CA . ASN B 1 120 ? 4.801 -11.109 -13.023 1 97.5 120 ASN B CA 1
ATOM 5172 C C . ASN B 1 120 ? 6.129 -11.219 -12.281 1 97.5 120 ASN B C 1
ATOM 5174 O O . ASN B 1 120 ? 6.875 -12.18 -12.469 1 97.5 120 ASN B O 1
ATOM 5178 N N . ARG B 1 121 ? 6.434 -10.258 -11.492 1 97.44 121 ARG B N 1
ATOM 5179 C CA . ARG B 1 121 ? 7.672 -10.328 -10.719 1 97.44 121 ARG B CA 1
ATOM 5180 C C . ARG B 1 121 ? 7.625 -11.469 -9.703 1 97.44 121 ARG B C 1
ATOM 5182 O O . ARG B 1 121 ? 8.609 -12.188 -9.531 1 97.44 121 ARG B O 1
ATOM 5189 N N . TYR B 1 122 ? 6.52 -11.609 -9.039 1 97.94 122 TYR B N 1
ATOM 5190 C CA . TYR B 1 122 ? 6.359 -12.711 -8.102 1 97.94 122 TYR B CA 1
ATOM 5191 C C . TYR B 1 122 ? 6.531 -14.055 -8.797 1 97.94 122 TYR B C 1
ATOM 5193 O O . TYR B 1 122 ? 7.27 -14.922 -8.32 1 97.94 122 TYR B O 1
ATOM 5201 N N . LEU B 1 123 ? 5.879 -14.211 -9.914 1 98.25 123 LEU B N 1
ATOM 5202 C CA . LEU B 1 123 ? 5.953 -15.453 -10.672 1 98.25 123 LEU B CA 1
ATOM 5203 C C . LEU B 1 123 ? 7.367 -15.688 -11.195 1 98.25 123 LEU B C 1
ATOM 5205 O O . LEU B 1 123 ? 7.879 -16.812 -11.141 1 98.25 123 LEU B O 1
ATOM 5209 N N . ALA B 1 124 ? 7.98 -14.648 -11.688 1 98.12 124 ALA B N 1
ATOM 5210 C CA . ALA B 1 124 ? 9.344 -14.766 -12.195 1 98.12 124 ALA B CA 1
ATOM 5211 C C . ALA B 1 124 ? 10.305 -15.227 -11.094 1 98.12 124 ALA B C 1
ATOM 5213 O O . ALA B 1 124 ? 11.211 -16.016 -11.352 1 98.12 124 ALA B O 1
ATOM 5214 N N . ASN B 1 125 ? 10.109 -14.719 -9.93 1 98.19 125 ASN B N 1
ATOM 5215 C CA . ASN B 1 125 ? 10.945 -15.125 -8.812 1 98.19 125 ASN B CA 1
ATOM 5216 C C . ASN B 1 125 ? 10.773 -16.609 -8.484 1 98.19 125 ASN B C 1
ATOM 5218 O O . ASN B 1 125 ? 11.672 -17.219 -7.902 1 98.19 125 ASN B O 1
ATOM 5222 N N . LEU B 1 126 ? 9.633 -17.172 -8.828 1 98.12 126 LEU B N 1
ATOM 5223 C CA . LEU B 1 126 ? 9.398 -18.609 -8.664 1 98.12 126 LEU B CA 1
ATOM 5224 C C . LEU B 1 126 ? 9.875 -19.375 -9.891 1 98.12 126 LEU B C 1
ATOM 5226 O O . LEU B 1 126 ? 9.727 -20.594 -9.961 1 98.12 126 LEU B O 1
ATOM 5230 N N . ASN B 1 127 ? 10.367 -18.656 -10.875 1 98.12 127 ASN B N 1
ATOM 5231 C CA . ASN B 1 127 ? 10.812 -19.203 -12.156 1 98.12 127 ASN B CA 1
ATOM 5232 C C . ASN B 1 127 ? 9.641 -19.734 -12.977 1 98.12 127 ASN B C 1
ATOM 5234 O O . ASN B 1 127 ? 9.75 -20.781 -13.617 1 98.12 127 ASN B O 1
ATOM 5238 N N . ILE B 1 128 ? 8.516 -19.078 -12.844 1 97.81 128 ILE B N 1
ATOM 5239 C CA . ILE B 1 128 ? 7.32 -19.344 -13.633 1 97.81 128 ILE B CA 1
ATOM 5240 C C . ILE B 1 128 ? 7.121 -18.234 -14.664 1 97.81 128 ILE B C 1
ATOM 5242 O O . ILE B 1 128 ? 7.316 -17.047 -14.359 1 97.81 128 ILE B O 1
ATOM 5246 N N . ASN B 1 129 ? 6.734 -18.641 -15.797 1 93.38 129 ASN B N 1
ATOM 5247 C CA . ASN B 1 129 ? 6.43 -17.641 -16.828 1 93.38 129 ASN B CA 1
ATOM 5248 C C . ASN B 1 129 ? 5.152 -16.875 -16.5 1 93.38 129 ASN B C 1
ATOM 5250 O O . ASN B 1 129 ? 4.148 -17.469 -16.094 1 93.38 129 ASN B O 1
ATOM 5254 N N . GLY B 1 130 ? 5.254 -15.602 -16.625 1 94.44 130 GLY B N 1
ATOM 5255 C CA . GLY B 1 130 ? 4.07 -14.781 -16.422 1 94.44 130 GLY B CA 1
ATOM 5256 C C . GLY B 1 130 ? 3.348 -14.445 -17.719 1 94.44 130 GLY B C 1
ATOM 5257 O O . GLY B 1 130 ? 3.42 -15.195 -18.688 1 94.44 130 GLY B O 1
ATOM 5258 N N . MET B 1 131 ? 2.543 -13.461 -17.656 1 95 131 MET B N 1
ATOM 5259 C CA . MET B 1 131 ? 1.779 -12.992 -18.812 1 95 131 MET B CA 1
ATOM 5260 C C . MET B 1 131 ? 2.289 -11.641 -19.297 1 95 131 MET B C 1
ATOM 5262 O O . MET B 1 131 ? 2.697 -10.805 -18.484 1 95 131 MET B O 1
ATOM 5266 N N . SER B 1 132 ? 2.188 -11.453 -20.547 1 94.44 132 SER B N 1
ATOM 5267 C CA . SER B 1 132 ? 2.543 -10.141 -21.094 1 94.44 132 SER B CA 1
ATOM 5268 C C . SER B 1 132 ? 1.507 -9.086 -20.703 1 94.44 132 SER B C 1
ATOM 5270 O O . SER B 1 132 ? 0.38 -9.422 -20.344 1 94.44 132 SER B O 1
ATOM 5272 N N . GLN B 1 133 ? 1.907 -7.895 -20.781 1 91.75 133 GLN B N 1
ATOM 5273 C CA . GLN B 1 133 ? 0.996 -6.797 -20.469 1 91.75 133 GLN B CA 1
ATOM 5274 C C . GLN B 1 133 ? -0.218 -6.812 -21.391 1 91.75 133 GLN B C 1
ATOM 5276 O O . GLN B 1 133 ? -1.342 -6.562 -20.953 1 91.75 133 GLN B O 1
ATOM 5281 N N . SER B 1 134 ? 0.058 -7.098 -22.625 1 92.12 134 SER B N 1
ATOM 5282 C CA . SER B 1 134 ? -1.026 -7.148 -23.609 1 92.12 134 SER B CA 1
ATOM 5283 C C . SER B 1 134 ? -1.998 -8.281 -23.297 1 92.12 134 SER B C 1
ATOM 5285 O O . SER B 1 134 ? -3.213 -8.117 -23.438 1 92.12 134 SER B O 1
ATOM 5287 N N . ALA B 1 135 ? -1.445 -9.367 -22.875 1 93.69 135 ALA B N 1
ATOM 5288 C CA . ALA B 1 135 ? -2.289 -10.5 -22.516 1 93.69 135 ALA B CA 1
ATOM 5289 C C . ALA B 1 135 ? -3.156 -10.164 -21.297 1 93.69 135 ALA B C 1
ATOM 5291 O O . ALA B 1 135 ? -4.344 -10.492 -21.266 1 93.69 135 ALA B O 1
ATOM 5292 N N . PHE B 1 136 ? -2.588 -9.477 -20.359 1 94 136 PHE B N 1
ATOM 5293 C CA . PHE B 1 136 ? -3.342 -9.07 -19.172 1 94 136 PHE B CA 1
ATOM 5294 C C . PHE B 1 136 ? -4.48 -8.125 -19.562 1 94 136 PHE B C 1
ATOM 5296 O O . PHE B 1 136 ? -5.598 -8.266 -19.062 1 94 136 PHE B O 1
ATOM 5303 N N . LYS B 1 137 ? -4.172 -7.207 -20.391 1 92.38 137 LYS B N 1
ATOM 5304 C CA . LYS B 1 137 ? -5.176 -6.23 -20.797 1 92.38 137 LYS B CA 1
ATOM 5305 C C . LYS B 1 137 ? -6.355 -6.91 -21.5 1 92.38 137 LYS B C 1
ATOM 5307 O O . LYS B 1 137 ? -7.508 -6.52 -21.297 1 92.38 137 LYS B O 1
ATOM 5312 N N . LYS B 1 138 ? -6.047 -7.875 -22.297 1 93.19 138 LYS B N 1
ATOM 5313 C CA . LYS B 1 138 ? -7.105 -8.617 -22.969 1 93.19 138 LYS B CA 1
ATOM 5314 C C . LYS B 1 138 ? -7.996 -9.344 -21.953 1 93.19 138 LYS B C 1
ATOM 5316 O O . LYS B 1 138 ? -9.219 -9.352 -22.094 1 93.19 138 LYS B O 1
ATOM 5321 N N . ARG B 1 139 ? -7.367 -9.914 -20.984 1 95.75 139 ARG B N 1
ATOM 5322 C CA . ARG B 1 139 ? -8.125 -10.633 -19.953 1 95.75 139 ARG B CA 1
ATOM 5323 C C . ARG B 1 139 ? -8.914 -9.664 -19.094 1 95.75 139 ARG B C 1
ATOM 5325 O O . ARG B 1 139 ? -10.031 -9.969 -18.672 1 95.75 139 ARG B O 1
ATOM 5332 N N . GLU B 1 140 ? -8.383 -8.547 -18.812 1 94.44 140 GLU B N 1
ATOM 5333 C CA . GLU B 1 140 ? -9.094 -7.516 -18.062 1 94.44 140 GLU B CA 1
ATOM 5334 C C . GLU B 1 140 ? -10.375 -7.094 -18.781 1 94.44 140 GLU B C 1
ATOM 5336 O O . GLU B 1 140 ? -11.414 -6.926 -18.141 1 94.44 140 GLU B O 1
ATOM 5341 N N . LYS B 1 141 ? -10.242 -6.887 -20.031 1 93.12 141 LYS B N 1
ATOM 5342 C CA . LYS B 1 141 ? -11.414 -6.523 -20.812 1 93.12 141 LYS B CA 1
ATOM 5343 C C . LYS B 1 141 ? -12.469 -7.625 -20.781 1 93.12 141 LYS B C 1
ATOM 5345 O O . LYS B 1 141 ? -13.664 -7.34 -20.734 1 93.12 141 LYS B O 1
ATOM 5350 N N . GLU B 1 142 ? -11.953 -8.773 -20.797 1 94.88 142 GLU B N 1
ATOM 5351 C CA . GLU B 1 142 ? -12.844 -9.93 -20.812 1 94.88 142 GLU B CA 1
ATOM 5352 C C . GLU B 1 142 ? -13.656 -10.008 -19.516 1 94.88 142 GLU B C 1
ATOM 5354 O O . GLU B 1 142 ? -14.844 -10.328 -19.547 1 94.88 142 GLU B O 1
ATOM 5359 N N . VAL B 1 143 ? -13.07 -9.711 -18.422 1 97.25 143 VAL B N 1
ATOM 5360 C CA . VAL B 1 143 ? -13.719 -9.969 -17.141 1 97.25 143 VAL B CA 1
ATOM 5361 C C . VAL B 1 143 ? -14.445 -8.711 -16.672 1 97.25 143 VAL B C 1
ATOM 5363 O O . VAL B 1 143 ? -15.141 -8.734 -15.648 1 97.25 143 VAL B O 1
ATOM 5366 N N . TYR B 1 144 ? -14.367 -7.645 -17.359 1 96.94 144 TYR B N 1
ATOM 5367 C CA . TYR B 1 144 ? -14.938 -6.359 -16.969 1 96.94 144 TYR B CA 1
ATOM 5368 C C . TYR B 1 144 ? -16.453 -6.465 -16.797 1 96.94 144 TYR B C 1
ATOM 5370 O O . TYR B 1 144 ? -16.984 -6.156 -15.734 1 96.94 144 TYR B O 1
ATOM 5378 N N . GLU B 1 145 ? -17.094 -6.887 -17.781 1 96.69 145 GLU B N 1
ATOM 5379 C CA . GLU B 1 145 ? -18.547 -6.902 -17.781 1 96.69 145 GLU B CA 1
ATOM 5380 C C . GLU B 1 145 ? -19.078 -7.875 -16.734 1 96.69 145 GLU B C 1
ATOM 5382 O O . GLU B 1 145 ? -20.016 -7.551 -15.992 1 96.69 145 GLU B O 1
ATOM 5387 N N . PRO B 1 146 ? -18.484 -9.062 -16.641 1 98 146 PRO B N 1
ATOM 5388 C CA . PRO B 1 146 ? -18.938 -9.977 -15.586 1 98 146 PRO B CA 1
ATOM 5389 C C . PRO B 1 146 ? -18.812 -9.383 -14.188 1 98 146 PRO B C 1
ATOM 5391 O O . PRO B 1 146 ? -19.719 -9.523 -13.367 1 98 146 PRO B O 1
ATOM 5394 N N . ILE B 1 147 ? -17.75 -8.75 -13.922 1 98.5 147 ILE B N 1
ATOM 5395 C CA . ILE B 1 147 ? -17.547 -8.125 -12.617 1 98.5 147 ILE B CA 1
ATOM 5396 C C . ILE B 1 147 ? -18.609 -7.055 -12.391 1 98.5 147 ILE B C 1
ATOM 5398 O O . ILE B 1 147 ? -19.219 -6.992 -11.328 1 98.5 147 ILE B O 1
ATOM 5402 N N . ARG B 1 148 ? -18.797 -6.258 -13.359 1 98.12 148 ARG B N 1
ATOM 5403 C CA . ARG B 1 148 ? -19.797 -5.191 -13.289 1 98.12 148 ARG B CA 1
ATOM 5404 C C . ARG B 1 148 ? -21.188 -5.758 -13.023 1 98.12 148 ARG B C 1
ATOM 5406 O O . ARG B 1 148 ? -21.938 -5.223 -12.203 1 98.12 148 ARG B O 1
ATOM 5413 N N . LYS B 1 149 ? -21.484 -6.789 -13.656 1 98.5 149 LYS B N 1
ATOM 5414 C CA . LYS B 1 149 ? -22.797 -7.41 -13.508 1 98.5 149 LYS B CA 1
ATOM 5415 C C . LYS B 1 149 ? -23 -7.941 -12.094 1 98.5 149 LYS B C 1
ATOM 5417 O O . LYS B 1 149 ? -24.062 -7.734 -11.492 1 98.5 149 LYS B O 1
ATOM 5422 N N . VAL B 1 150 ? -22.031 -8.602 -11.602 1 98.75 150 VAL B N 1
ATOM 5423 C CA . VAL B 1 150 ? -22.125 -9.141 -10.25 1 98.75 150 VAL B CA 1
ATOM 5424 C C . VAL B 1 150 ? -22.266 -8.008 -9.242 1 98.75 150 VAL B C 1
ATOM 5426 O O . VAL B 1 150 ? -23.078 -8.086 -8.32 1 98.75 150 VAL B O 1
ATOM 5429 N N . ALA B 1 151 ? -21.516 -6.977 -9.414 1 98.75 151 ALA B N 1
ATOM 5430 C CA . ALA B 1 151 ? -21.594 -5.816 -8.531 1 98.75 151 ALA B CA 1
ATOM 5431 C C . ALA B 1 151 ? -22.969 -5.168 -8.617 1 98.75 151 ALA B C 1
ATOM 5433 O O . ALA B 1 151 ? -23.578 -4.863 -7.586 1 98.75 151 ALA B O 1
ATOM 5434 N N . GLN B 1 152 ? -23.453 -5.004 -9.828 1 98.31 152 GLN B N 1
ATOM 5435 C CA . GLN B 1 152 ? -24.75 -4.379 -10.023 1 98.31 152 GLN B CA 1
ATOM 5436 C C . GLN B 1 152 ? -25.859 -5.215 -9.391 1 98.31 152 GLN B C 1
ATOM 5438 O O . GLN B 1 152 ? -26.75 -4.672 -8.734 1 98.31 152 GLN B O 1
ATOM 5443 N N . ASN B 1 153 ? -25.797 -6.48 -9.602 1 98.5 153 ASN B N 1
ATOM 5444 C CA . ASN B 1 153 ? -26.781 -7.363 -8.977 1 98.5 153 ASN B CA 1
ATOM 5445 C C . ASN B 1 153 ? -26.75 -7.258 -7.457 1 98.5 153 ASN B C 1
ATOM 5447 O O . ASN B 1 153 ? -27.797 -7.262 -6.805 1 98.5 153 ASN B O 1
ATOM 5451 N N . SER B 1 154 ? -25.594 -7.191 -6.969 1 98.56 154 SER B N 1
ATOM 5452 C CA . SER B 1 154 ? -25.453 -7.074 -5.52 1 98.56 154 SER B CA 1
ATOM 5453 C C . SER B 1 154 ? -26.031 -5.758 -5.012 1 98.56 154 SER B C 1
ATOM 5455 O O . SER B 1 154 ? -26.625 -5.707 -3.934 1 98.56 154 SER B O 1
ATOM 5457 N N . LEU B 1 155 ? -25.859 -4.668 -5.75 1 98.31 155 LEU B N 1
ATOM 5458 C CA . LEU B 1 155 ? -26.422 -3.369 -5.395 1 98.31 155 LEU B CA 1
ATOM 5459 C C . LEU B 1 155 ? -27.938 -3.42 -5.387 1 98.31 155 LEU B C 1
ATOM 5461 O O . LEU B 1 155 ? -28.578 -2.959 -4.438 1 98.31 155 LEU B O 1
ATOM 5465 N N . ASP B 1 156 ? -28.453 -4.043 -6.402 1 97.88 156 ASP B N 1
ATOM 5466 C CA . ASP B 1 156 ? -29.906 -4.129 -6.543 1 97.88 156 ASP B CA 1
ATOM 5467 C C . ASP B 1 156 ? -30.516 -4.973 -5.43 1 97.88 156 ASP B C 1
ATOM 5469 O O . ASP B 1 156 ? -31.516 -4.582 -4.82 1 97.88 156 ASP B O 1
ATOM 5473 N N . THR B 1 157 ? -29.906 -6.066 -5.156 1 98.06 157 THR B N 1
ATOM 5474 C CA . THR B 1 157 ? -30.391 -6.949 -4.098 1 98.06 157 THR B CA 1
ATOM 5475 C C . THR B 1 157 ? -30.297 -6.27 -2.736 1 98.06 157 THR B C 1
ATOM 5477 O O . THR B 1 157 ? -31.188 -6.398 -1.902 1 98.06 157 THR B O 1
ATOM 5480 N N . SER B 1 158 ? -29.219 -5.598 -2.52 1 98.06 158 SER B N 1
ATOM 5481 C CA . SER B 1 158 ? -29.016 -4.906 -1.251 1 98.06 158 SER B CA 1
ATOM 5482 C C . SER B 1 158 ? -30.016 -3.783 -1.062 1 98.06 158 SER B C 1
ATOM 5484 O O . SER B 1 158 ? -30.484 -3.543 0.052 1 98.06 158 SER B O 1
ATOM 5486 N N . LEU B 1 159 ? -30.312 -3.088 -2.127 1 97.75 159 LEU B N 1
ATOM 5487 C CA . LEU B 1 159 ? -31.312 -2.029 -2.053 1 97.75 159 LEU B CA 1
ATOM 5488 C C . LEU B 1 159 ? -32.688 -2.598 -1.709 1 97.75 159 LEU B C 1
ATOM 5490 O O . LEU B 1 159 ? -33.406 -2.033 -0.887 1 97.75 159 LEU B O 1
ATOM 5494 N N . GLU B 1 160 ? -33.031 -3.701 -2.316 1 97.38 160 GLU B N 1
ATOM 5495 C CA . GLU B 1 160 ? -34.281 -4.352 -2.02 1 97.38 160 GLU B CA 1
ATOM 5496 C C . GLU B 1 160 ? -34.375 -4.785 -0.557 1 97.38 160 GLU B C 1
ATOM 5498 O O . GLU B 1 160 ? -35.406 -4.648 0.086 1 97.38 160 GLU B O 1
ATOM 5503 N N . GLU B 1 161 ? -33.281 -5.277 -0.054 1 97.44 161 GLU B N 1
ATOM 5504 C CA . GLU B 1 161 ? -33.25 -5.656 1.354 1 97.44 161 GLU B CA 1
ATOM 5505 C C . GLU B 1 161 ? -33.406 -4.441 2.262 1 97.44 161 GLU B C 1
ATOM 5507 O O . GLU B 1 161 ? -34.094 -4.508 3.281 1 97.44 161 GLU B O 1
ATOM 5512 N N . GLU B 1 162 ? -32.75 -3.381 1.894 1 97.12 162 GLU B N 1
ATOM 5513 C CA . GLU B 1 162 ? -32.875 -2.146 2.666 1 97.12 162 GLU B CA 1
ATOM 5514 C C . GLU B 1 162 ? -34.281 -1.616 2.674 1 97.12 162 GLU B C 1
ATOM 5516 O O . GLU B 1 162 ? -34.812 -1.2 3.717 1 97.12 162 GLU B O 1
ATOM 5521 N N . LYS B 1 163 ? -34.969 -1.702 1.587 1 95.75 163 LYS B N 1
ATOM 5522 C CA . LYS B 1 163 ? -36.344 -1.263 1.466 1 95.75 163 LYS B CA 1
ATOM 5523 C C . LYS B 1 163 ? -37.281 -2.102 2.348 1 95.75 163 LYS B C 1
ATOM 5525 O O . LYS B 1 163 ? -38.156 -1.564 3.008 1 95.75 163 LYS B O 1
ATOM 5530 N N . SER B 1 164 ? -37 -3.35 2.357 1 95.56 164 SER B N 1
ATOM 5531 C CA . SER B 1 164 ? -37.875 -4.27 3.1 1 95.56 164 SER B CA 1
ATOM 5532 C C . SER B 1 164 ? -37.75 -4.027 4.602 1 95.56 164 SER B C 1
ATOM 5534 O O . SER B 1 164 ? -38.688 -4.301 5.348 1 95.56 164 SER B O 1
ATOM 5536 N N . LYS B 1 165 ? -36.688 -3.447 5.027 1 95.81 165 LYS B N 1
ATOM 5537 C CA . LYS B 1 165 ? -36.469 -3.238 6.453 1 95.81 165 LYS B CA 1
ATOM 5538 C C . LYS B 1 165 ? -36.781 -1.807 6.859 1 95.81 165 LYS B C 1
ATOM 5540 O O . LYS B 1 165 ? -36.75 -1.464 8.039 1 95.81 165 LYS B O 1
ATOM 5545 N N . SER B 1 166 ? -37.125 -1.07 5.879 1 94.56 166 SER B N 1
ATOM 5546 C CA . SER B 1 166 ? -37.406 0.339 6.133 1 94.56 166 SER B CA 1
ATOM 5547 C C . SER B 1 166 ? -38.906 0.588 6.273 1 94.56 166 SER B C 1
ATOM 5549 O O . SER B 1 166 ? -39.719 -0.179 5.754 1 94.56 166 SER B O 1
ATOM 5551 N N . PRO B 1 167 ? -39.219 1.647 7.004 1 92.38 167 PRO B N 1
ATOM 5552 C CA . PRO B 1 167 ? -40.625 2 7.105 1 92.38 167 PRO B CA 1
ATOM 5553 C C . PRO B 1 167 ? -41.25 2.373 5.754 1 92.38 167 PRO B C 1
ATOM 5555 O O . PRO B 1 167 ? -40.562 2.908 4.887 1 92.38 167 PRO B O 1
ATOM 5558 N N . VAL B 1 168 ? -42.594 2.049 5.625 1 90.69 168 VAL B N 1
ATOM 5559 C CA . VAL B 1 168 ? -43.281 2.316 4.379 1 90.69 168 VAL B CA 1
ATOM 5560 C C . VAL B 1 168 ? -44.344 3.395 4.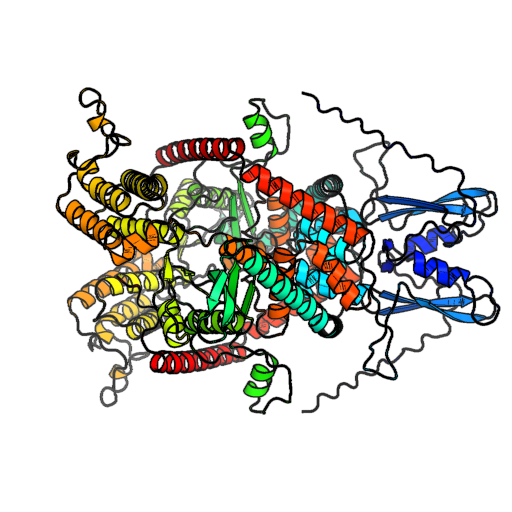609 1 90.69 168 VAL B C 1
ATOM 5562 O O . VAL B 1 168 ? -45.031 3.406 5.645 1 90.69 168 VAL B O 1
ATOM 5565 N N . ILE B 1 169 ? -44.281 4.344 3.732 1 83.06 169 ILE B N 1
ATOM 5566 C CA . ILE B 1 169 ? -45.312 5.371 3.787 1 83.06 169 ILE B CA 1
ATOM 5567 C C . ILE B 1 169 ? -46.156 5.312 2.521 1 83.06 169 ILE B C 1
ATOM 5569 O O . ILE B 1 169 ? -45.688 4.891 1.466 1 83.06 169 ILE B O 1
ATOM 5573 N N . GLU B 1 170 ? -47.406 5.645 2.709 1 78.06 170 GLU B N 1
ATOM 5574 C CA . GLU B 1 170 ? -48.312 5.676 1.564 1 78.06 170 GLU B CA 1
ATOM 5575 C C . GLU B 1 170 ? -48.125 6.949 0.747 1 78.06 170 GLU B C 1
ATOM 5577 O O . GLU B 1 170 ? -48.094 8.047 1.303 1 78.06 170 GLU B O 1
ATOM 5582 N N . ASP B 1 171 ? -47.562 6.758 -0.491 1 67.62 171 ASP B N 1
ATOM 5583 C CA . ASP B 1 171 ? -47.438 7.922 -1.369 1 67.62 171 ASP B CA 1
ATOM 5584 C C . ASP B 1 171 ? -48.812 8.375 -1.846 1 67.62 171 ASP B C 1
ATOM 5586 O O . ASP B 1 171 ? -49.531 7.613 -2.5 1 67.62 171 ASP B O 1
ATOM 5590 N N . SER B 1 172 ? -49.281 9.453 -1.354 1 60.06 172 SER B N 1
ATOM 5591 C CA . SER B 1 172 ? -50.625 9.969 -1.632 1 60.06 172 SER B CA 1
ATOM 5592 C C . SER B 1 172 ? -50.844 10.172 -3.129 1 60.06 172 SER B C 1
ATOM 5594 O O . SER B 1 172 ? -51.969 10.078 -3.615 1 60.06 172 SER B O 1
ATOM 5596 N N . GLU B 1 173 ? -49.75 10.492 -3.777 1 58.38 173 GLU B N 1
ATOM 5597 C CA . GLU B 1 173 ? -49.969 10.891 -5.164 1 58.38 173 GLU B CA 1
ATOM 5598 C C . GLU B 1 173 ? -50.219 9.672 -6.051 1 58.38 173 GLU B C 1
ATOM 5600 O O . GLU B 1 173 ? -51.094 9.703 -6.938 1 58.38 173 GLU B O 1
ATOM 5605 N N . ASN B 1 174 ? -49.531 8.68 -5.812 1 61.94 174 ASN B N 1
ATOM 5606 C CA . ASN B 1 174 ? -49.625 7.582 -6.77 1 61.94 174 ASN B CA 1
ATOM 5607 C C . ASN B 1 174 ? -50.25 6.34 -6.125 1 61.94 174 ASN B C 1
ATOM 5609 O O . ASN B 1 174 ? -50.469 5.336 -6.801 1 61.94 174 ASN B O 1
ATOM 5613 N N . GLY B 1 175 ? -50.688 6.52 -4.836 1 65.12 175 GLY B N 1
ATOM 5614 C CA . GLY B 1 175 ? -51.344 5.414 -4.156 1 65.12 175 GLY B CA 1
ATOM 5615 C C . GLY B 1 175 ? -50.438 4.227 -3.932 1 65.12 175 GLY B C 1
ATOM 5616 O O . GLY B 1 175 ? -50.906 3.127 -3.623 1 65.12 175 GLY B O 1
ATOM 5617 N N . GLU B 1 176 ? -49.094 4.445 -4.293 1 74.19 176 GLU B N 1
ATOM 5618 C CA . GLU B 1 176 ? -48.156 3.328 -4.137 1 74.19 176 GLU B CA 1
ATOM 5619 C C . GLU B 1 176 ? -47.344 3.473 -2.863 1 74.19 176 GLU B C 1
ATOM 5621 O O . GLU B 1 176 ? -47.062 4.59 -2.424 1 74.19 176 GLU B O 1
ATOM 5626 N N . ASP B 1 177 ? -47.031 2.375 -2.168 1 83.75 177 ASP B N 1
ATOM 5627 C CA . ASP B 1 177 ? -46.188 2.32 -0.974 1 83.75 177 ASP B CA 1
ATOM 5628 C C . ASP B 1 177 ? -44.75 2.592 -1.318 1 83.75 177 ASP B C 1
ATOM 5630 O O . ASP B 1 177 ? -44.188 2.02 -2.27 1 83.75 177 ASP B O 1
ATOM 5634 N N . VAL B 1 178 ? -44.25 3.676 -0.701 1 88.81 178 VAL B N 1
ATOM 5635 C CA . VAL B 1 178 ? -42.875 4.02 -0.92 1 88.81 178 VAL B CA 1
ATOM 5636 C C . VAL B 1 178 ? -42.062 3.785 0.363 1 88.81 178 VAL B C 1
ATOM 5638 O O . VAL B 1 178 ? -42.531 4.133 1.454 1 88.81 178 VAL B O 1
ATOM 5641 N N . SER B 1 179 ? -40.969 3.094 0.282 1 92.75 179 SER B N 1
ATOM 5642 C CA . SER B 1 179 ? -40.094 2.844 1.426 1 92.75 179 SER B CA 1
ATOM 5643 C C . SER B 1 179 ? -39.219 4.059 1.736 1 92.75 179 SER B C 1
ATOM 5645 O O . SER B 1 179 ? -38.656 4.66 0.831 1 92.75 179 SER B O 1
ATOM 5647 N N . LEU B 1 180 ? -39.188 4.41 3.016 1 94.06 180 LEU B N 1
ATOM 5648 C CA . LEU B 1 180 ? -38.344 5.5 3.469 1 94.06 180 LEU B CA 1
ATOM 5649 C C . LEU B 1 180 ? -36.969 4.969 3.928 1 94.06 180 LEU B C 1
ATOM 5651 O O . LEU B 1 180 ? -36.906 4.297 4.957 1 94.06 180 LEU B O 1
ATOM 5655 N N . VAL B 1 181 ? -36.031 5.34 3.174 1 95.44 181 VAL B N 1
ATOM 5656 C CA . VAL B 1 181 ? -34.719 4.742 3.463 1 95.44 181 VAL B CA 1
ATOM 5657 C C . VAL B 1 181 ? -33.781 5.805 4.027 1 95.44 181 VAL B C 1
ATOM 5659 O O . VAL B 1 181 ? -33.844 6.977 3.654 1 95.44 181 VAL B O 1
ATOM 5662 N N . THR B 1 182 ? -32.938 5.395 4.988 1 96.06 182 THR B N 1
ATOM 5663 C CA . THR B 1 182 ? -31.844 6.188 5.516 1 96.06 182 THR B CA 1
ATOM 5664 C C . THR B 1 182 ? -30.5 5.688 4.957 1 96.06 182 THR B C 1
ATOM 5666 O O . THR B 1 182 ? -30.219 4.492 5.008 1 96.06 182 THR B O 1
ATOM 5669 N N . VAL B 1 183 ? -29.75 6.645 4.438 1 96.94 183 VAL B N 1
ATOM 5670 C CA . VAL B 1 183 ? -28.516 6.227 3.785 1 96.94 183 VAL B CA 1
ATOM 5671 C C . VAL B 1 183 ? -27.344 7.012 4.359 1 96.94 183 VAL B C 1
ATOM 5673 O O . VAL B 1 183 ? -27.516 8.125 4.863 1 96.94 183 VAL B O 1
ATOM 5676 N N . LYS B 1 184 ? -26.234 6.367 4.312 1 96.94 184 LYS B N 1
ATOM 5677 C CA . LYS B 1 184 ? -24.953 6.98 4.668 1 96.94 184 LYS B CA 1
ATOM 5678 C C . LYS B 1 184 ? -24.109 7.262 3.426 1 96.94 184 LYS B C 1
ATOM 5680 O O . LYS B 1 184 ? -24.047 6.43 2.52 1 96.94 184 LYS B O 1
ATOM 5685 N N . TYR B 1 185 ? -23.484 8.453 3.396 1 95.94 185 TYR B N 1
ATOM 5686 C CA . TYR B 1 185 ? -22.75 8.82 2.191 1 95.94 185 TYR B CA 1
ATOM 5687 C C . TYR B 1 185 ? -21.391 9.414 2.541 1 95.94 185 TYR B C 1
ATOM 5689 O O . TYR B 1 185 ? -21.266 10.18 3.498 1 95.94 185 TYR B O 1
ATOM 5697 N N . ASP B 1 186 ? -20.391 8.992 1.816 1 94.69 186 ASP B N 1
ATOM 5698 C CA . ASP B 1 186 ? -19.062 9.586 1.859 1 94.69 186 ASP B CA 1
ATOM 5699 C C . ASP B 1 186 ? -18.281 9.305 0.574 1 94.69 186 ASP B C 1
ATOM 5701 O O . ASP B 1 186 ? -18.672 8.43 -0.21 1 94.69 186 ASP B O 1
ATOM 5705 N N . MET B 1 187 ? -17.328 10.156 0.339 1 94.62 187 MET B N 1
ATOM 5706 C CA . MET B 1 187 ? -16.5 9.984 -0.849 1 94.62 187 MET B CA 1
ATOM 5707 C C . MET B 1 187 ? -15.086 9.562 -0.467 1 94.62 187 MET B C 1
ATOM 5709 O O . MET B 1 187 ? -14.539 10.039 0.532 1 94.62 187 MET B O 1
ATOM 5713 N N . GLY B 1 188 ? -14.578 8.539 -1.227 1 93.94 188 GLY B N 1
ATOM 5714 C CA . GLY B 1 188 ? -13.18 8.133 -1.103 1 93.94 188 GLY B CA 1
ATOM 5715 C C . GLY B 1 188 ? -12.32 8.602 -2.258 1 93.94 188 GLY B C 1
ATOM 5716 O O . GLY B 1 188 ? -12.766 8.617 -3.408 1 93.94 188 GLY B O 1
ATOM 5717 N N . TRP B 1 189 ? -11.086 8.93 -1.975 1 94.31 189 TRP B N 1
ATOM 5718 C CA . TRP B 1 189 ? -10.188 9.5 -2.973 1 94.31 189 TRP B CA 1
ATOM 5719 C C . TRP B 1 189 ? -9.039 8.547 -3.279 1 94.31 189 TRP B C 1
ATOM 5721 O O . TRP B 1 189 ? -8.578 7.812 -2.396 1 94.31 189 TRP B O 1
ATOM 5731 N N . GLN B 1 190 ? -8.578 8.602 -4.492 1 92.62 190 GLN B N 1
ATOM 5732 C CA . GLN B 1 190 ? -7.508 7.715 -4.934 1 92.62 190 GLN B CA 1
ATOM 5733 C C . GLN B 1 190 ? -6.137 8.312 -4.633 1 92.62 190 GLN B C 1
ATOM 5735 O O . GLN B 1 190 ? -5.121 7.613 -4.699 1 92.62 190 GLN B O 1
ATOM 5740 N N . LYS B 1 191 ? -6.168 9.539 -4.418 1 90.38 191 LYS B N 1
ATOM 5741 C CA . LYS B 1 191 ? -4.938 10.219 -4.031 1 90.38 191 LYS B CA 1
ATOM 5742 C C . LYS B 1 191 ? -5.102 10.93 -2.691 1 90.38 191 LYS B C 1
ATOM 5744 O O . LYS B 1 191 ? -6.125 11.57 -2.443 1 90.38 191 LYS B O 1
ATOM 5749 N N . ARG B 1 192 ? -4.078 10.789 -1.902 1 83.56 192 ARG B N 1
ATOM 5750 C CA . ARG B 1 192 ? -4.125 11.445 -0.603 1 83.56 192 ARG B CA 1
ATOM 5751 C C . ARG B 1 192 ? -3.922 12.953 -0.745 1 83.56 192 ARG B C 1
ATOM 5753 O O . ARG B 1 192 ? -3.064 13.398 -1.51 1 83.56 192 ARG B O 1
ATOM 5760 N N . GLY B 1 193 ? -4.633 13.609 -0.063 1 79.19 193 GLY B N 1
ATOM 5761 C CA . GLY B 1 193 ? -4.465 15.055 -0.028 1 79.19 193 GLY B CA 1
ATOM 5762 C C . GLY B 1 193 ? -3.311 15.5 0.847 1 79.19 193 GLY B C 1
ATOM 5763 O O . GLY B 1 193 ? -2.938 14.805 1.794 1 79.19 193 GLY B O 1
ATOM 5764 N N . SER B 1 194 ? -2.637 16.594 0.515 1 72.69 194 SER B N 1
ATOM 5765 C CA . SER B 1 194 ? -1.538 17.141 1.306 1 72.69 194 SER B CA 1
ATOM 5766 C C . SER B 1 194 ? -2.049 18.094 2.381 1 72.69 194 SER B C 1
ATOM 5768 O O . SER B 1 194 ? -1.262 18.656 3.145 1 72.69 194 SER B O 1
ATOM 5770 N N . GLY B 1 195 ? -3.336 18.156 2.594 1 67.75 195 GLY B N 1
ATOM 5771 C CA . GLY B 1 195 ? -3.871 19.156 3.5 1 67.75 195 GLY B CA 1
ATOM 5772 C C . GLY B 1 195 ? -4.004 20.531 2.863 1 67.75 195 GLY B C 1
ATOM 5773 O O . GLY B 1 195 ? -4.777 21.359 3.332 1 67.75 195 GLY B O 1
ATOM 5774 N N . ARG B 1 196 ? -3.211 20.719 1.762 1 69.19 196 ARG B N 1
ATOM 5775 C CA . ARG B 1 196 ? -3.254 22 1.069 1 69.19 196 ARG B CA 1
ATOM 5776 C C . ARG B 1 196 ? -3.822 21.844 -0.337 1 69.19 196 ARG B C 1
ATOM 5778 O O . ARG B 1 196 ? -4.43 22.781 -0.875 1 69.19 196 ARG B O 1
ATOM 5785 N N . LYS B 1 197 ? -3.475 20.703 -0.796 1 73.25 197 LYS B N 1
ATOM 5786 C CA . LYS B 1 197 ? -3.9 20.438 -2.17 1 73.25 197 LYS B CA 1
ATOM 5787 C C . LYS B 1 197 ? -4.762 19.188 -2.252 1 73.25 197 LYS B C 1
ATOM 5789 O O . LYS B 1 197 ? -4.383 18.125 -1.729 1 73.25 197 LYS B O 1
ATOM 5794 N N . TYR B 1 198 ? -5.953 19.391 -2.807 1 79.62 198 TYR B N 1
ATOM 5795 C CA . TYR B 1 198 ? -6.879 18.297 -3.061 1 79.62 198 TYR B CA 1
ATOM 5796 C C . TYR B 1 198 ? -7.125 18.125 -4.555 1 79.62 198 TYR B C 1
ATOM 5798 O O . TYR B 1 198 ? -8.117 18.625 -5.086 1 79.62 198 TYR B O 1
ATOM 5806 N N . ASP B 1 199 ? -6.199 17.391 -5.191 1 84.69 199 ASP B N 1
ATOM 5807 C CA . ASP B 1 199 ? -6.203 17.328 -6.652 1 84.69 199 ASP B CA 1
ATOM 5808 C C . ASP B 1 199 ? -6.328 15.883 -7.141 1 84.69 199 ASP B C 1
ATOM 5810 O O . ASP B 1 199 ? -5.754 15.523 -8.172 1 84.69 199 ASP B O 1
ATOM 5814 N N . SER B 1 200 ? -7.016 15.086 -6.414 1 91.62 200 SER B N 1
ATOM 5815 C CA . SER B 1 200 ? -7.223 13.727 -6.887 1 91.62 200 SER B CA 1
ATOM 5816 C C . SER B 1 200 ? -7.953 13.711 -8.227 1 91.62 200 SER B C 1
ATOM 5818 O O . SER B 1 200 ? -8.906 14.461 -8.422 1 91.62 200 SER B O 1
ATOM 5820 N N . LYS B 1 201 ? -7.523 12.883 -9.125 1 93.62 201 LYS B N 1
ATOM 5821 C CA . LYS B 1 201 ? -8.117 12.82 -10.461 1 93.62 201 LYS B CA 1
ATOM 5822 C C . LYS B 1 201 ? -9.367 11.945 -10.461 1 93.62 201 LYS B C 1
ATOM 5824 O O . LYS B 1 201 ? -10.102 11.914 -11.453 1 93.62 201 LYS B O 1
ATOM 5829 N N . SER B 1 202 ? -9.547 11.258 -9.367 1 96 202 SER B N 1
ATOM 5830 C CA . SER B 1 202 ? -10.734 10.414 -9.289 1 96 202 SER B CA 1
ATOM 5831 C C . SER B 1 202 ? -11.258 10.32 -7.855 1 96 202 SER B C 1
ATOM 5833 O O . SER B 1 202 ? -10.523 10.594 -6.902 1 96 202 SER B O 1
ATOM 5835 N N . GLY B 1 203 ? -12.5 10.023 -7.73 1 96.19 203 GLY B N 1
ATOM 5836 C CA . GLY B 1 203 ? -13.188 9.797 -6.469 1 96.19 203 GLY B CA 1
ATOM 5837 C C . GLY B 1 203 ? -14.305 8.773 -6.57 1 96.19 203 GLY B C 1
ATOM 5838 O O . GLY B 1 203 ? -14.859 8.555 -7.652 1 96.19 203 GLY B O 1
ATOM 5839 N N . VAL B 1 204 ? -14.469 8.102 -5.496 1 97.81 204 VAL B N 1
ATOM 5840 C CA . VAL B 1 204 ? -15.523 7.09 -5.441 1 97.81 204 VAL B CA 1
ATOM 5841 C C . VAL B 1 204 ? -16.531 7.445 -4.344 1 97.81 204 VAL B C 1
ATOM 5843 O O . VAL B 1 204 ? -16.172 7.527 -3.168 1 97.81 204 VAL B O 1
ATOM 5846 N N . GLY B 1 205 ? -17.719 7.742 -4.734 1 97.31 205 GLY B N 1
ATOM 5847 C CA . GLY B 1 205 ? -18.797 7.938 -3.791 1 97.31 205 GLY B CA 1
ATOM 5848 C C . GLY B 1 205 ? -19.578 6.664 -3.498 1 97.31 205 GLY B C 1
ATOM 5849 O O . GLY B 1 205 ? -19.812 5.855 -4.398 1 97.31 205 GLY B O 1
ATOM 5850 N N . THR B 1 206 ? -19.906 6.453 -2.225 1 97.69 206 THR B N 1
ATOM 5851 C CA . THR B 1 206 ? -20.578 5.223 -1.822 1 97.69 206 THR B CA 1
ATOM 5852 C C . THR B 1 206 ? -21.781 5.531 -0.929 1 97.69 206 THR B C 1
ATOM 5854 O O . THR B 1 206 ? -21.688 6.375 -0.034 1 97.69 206 THR B O 1
ATOM 5857 N N . LEU B 1 207 ? -22.844 4.891 -1.234 1 97.62 207 LEU B N 1
ATOM 5858 C CA . LEU B 1 207 ? -24.062 4.949 -0.439 1 97.62 207 LEU B CA 1
ATOM 5859 C C . LEU B 1 207 ? -24.297 3.627 0.282 1 97.62 207 LEU B C 1
ATOM 5861 O O . LEU B 1 207 ? -24.359 2.57 -0.351 1 97.62 207 LEU B O 1
ATOM 5865 N N . ILE B 1 208 ? -24.438 3.699 1.562 1 98.25 208 ILE B N 1
ATOM 5866 C CA . ILE B 1 208 ? -24.672 2.494 2.35 1 98.25 208 ILE B CA 1
ATOM 5867 C C . ILE B 1 208 ? -26.016 2.604 3.082 1 98.25 208 ILE B C 1
ATOM 5869 O O . ILE B 1 208 ? -26.344 3.662 3.621 1 98.25 208 ILE B O 1
ATOM 5873 N N . GLY B 1 209 ? -26.75 1.545 3.051 1 97.62 209 GLY B N 1
ATOM 5874 C CA . GLY B 1 209 ? -27.984 1.508 3.812 1 97.62 209 GLY B CA 1
ATOM 5875 C C . GLY B 1 209 ? -27.766 1.444 5.312 1 97.62 209 GLY B C 1
ATOM 5876 O O . GLY B 1 209 ? -26.859 0.747 5.781 1 97.62 209 GLY B O 1
ATOM 5877 N N . ASP B 1 210 ? -28.547 2.143 6.008 1 95.94 210 ASP B N 1
ATOM 5878 C CA . ASP B 1 210 ? -28.375 2.234 7.453 1 95.94 210 ASP B CA 1
ATOM 5879 C C . ASP B 1 210 ? -28.828 0.951 8.141 1 95.94 210 ASP B C 1
ATOM 5881 O O . ASP B 1 210 ? -28.297 0.571 9.18 1 95.94 210 ASP B O 1
ATOM 5885 N N . GLN B 1 211 ? -29.812 0.255 7.605 1 95.31 211 GLN B N 1
ATOM 5886 C CA . GLN B 1 211 ? -30.375 -0.928 8.234 1 95.31 211 GLN B CA 1
ATOM 5887 C C . GLN B 1 211 ? -29.516 -2.16 7.988 1 95.31 211 GLN B C 1
ATOM 5889 O O . GLN B 1 211 ? -29.312 -2.977 8.891 1 95.31 211 GLN B O 1
ATOM 5894 N N . THR B 1 212 ? -29.047 -2.26 6.801 1 96.12 212 THR B N 1
ATOM 5895 C CA . THR B 1 212 ? -28.359 -3.486 6.41 1 96.12 212 THR B CA 1
ATOM 5896 C C . THR B 1 212 ? -26.844 -3.318 6.508 1 96.12 212 THR B C 1
ATOM 5898 O O . THR B 1 212 ? -26.109 -4.301 6.633 1 96.12 212 THR B O 1
ATOM 5901 N N . GLY B 1 213 ? -26.391 -2.098 6.352 1 96.44 213 GLY B N 1
ATOM 5902 C CA . GLY B 1 213 ? -24.953 -1.851 6.324 1 96.44 213 GLY B CA 1
ATOM 5903 C C . GLY B 1 213 ? -24.297 -2.252 5.012 1 96.44 213 GLY B C 1
ATOM 5904 O O . GLY B 1 213 ? -23.078 -2.324 4.918 1 96.44 213 GLY B O 1
ATOM 5905 N N . LYS B 1 214 ? -25.125 -2.541 4.008 1 98 214 LYS B N 1
ATOM 5906 C CA . LYS B 1 214 ? -24.641 -2.941 2.689 1 98 214 LYS B CA 1
ATOM 5907 C C . LYS B 1 214 ? -24.625 -1.759 1.726 1 98 214 LYS B C 1
ATOM 5909 O O . LYS B 1 214 ? -25.312 -0.757 1.956 1 98 214 LYS B O 1
ATOM 5914 N N . VAL B 1 215 ? -23.844 -1.865 0.708 1 98.75 215 VAL B N 1
ATOM 5915 C CA . VAL B 1 215 ? -23.75 -0.802 -0.286 1 98.75 215 VAL B CA 1
ATOM 5916 C C . VAL B 1 215 ? -24.984 -0.836 -1.19 1 98.75 215 VAL B C 1
ATOM 5918 O O . VAL B 1 215 ? -25.328 -1.887 -1.734 1 98.75 215 VAL B O 1
ATOM 5921 N N . VAL B 1 216 ? -25.594 0.302 -1.381 1 98.31 216 VAL B N 1
ATOM 5922 C CA . VAL B 1 216 ? -26.812 0.351 -2.189 1 98.31 216 VAL B CA 1
ATOM 5923 C C . VAL B 1 216 ? -26.578 1.227 -3.418 1 98.31 216 VAL B C 1
ATOM 5925 O O . VAL B 1 216 ? -27.406 1.246 -4.34 1 98.31 216 VAL B O 1
ATOM 5928 N N . GLY B 1 217 ? -25.438 1.914 -3.402 1 98 217 GLY B N 1
ATOM 5929 C CA . GLY B 1 217 ? -25.062 2.736 -4.543 1 98 217 GLY B CA 1
ATOM 5930 C C . GLY B 1 217 ? -23.609 3.125 -4.551 1 98 217 GLY B C 1
ATOM 5931 O O . GLY B 1 217 ? -23 3.314 -3.492 1 98 217 GLY B O 1
ATOM 5932 N N . ARG B 1 218 ? -23.109 3.215 -5.75 1 97.88 218 ARG B N 1
ATOM 5933 C CA . ARG B 1 218 ? -21.734 3.697 -5.902 1 97.88 218 ARG B CA 1
ATOM 5934 C C . ARG B 1 218 ? -21.594 4.547 -7.16 1 97.88 218 ARG B C 1
ATOM 5936 O O . ARG B 1 218 ? -22.297 4.324 -8.148 1 97.88 218 ARG B O 1
ATOM 5943 N N . GLY B 1 219 ? -20.734 5.52 -7.07 1 97.81 219 GLY B N 1
ATOM 5944 C CA . GLY B 1 219 ? -20.406 6.375 -8.203 1 97.81 219 GLY B CA 1
ATOM 5945 C C . GLY B 1 219 ? -18.938 6.719 -8.289 1 97.81 219 GLY B C 1
ATOM 5946 O O . GLY B 1 219 ? -18.281 6.953 -7.27 1 97.81 219 GLY B O 1
ATOM 5947 N N . ILE B 1 220 ? -18.516 6.707 -9.562 1 97.5 220 ILE B N 1
ATOM 5948 C CA . ILE B 1 220 ? -17.109 7.023 -9.805 1 97.5 220 ILE B CA 1
ATOM 5949 C C . ILE B 1 220 ? -17 8.258 -10.695 1 97.5 220 ILE B C 1
ATOM 5951 O O . ILE B 1 220 ? -17.719 8.367 -11.695 1 97.5 220 ILE B O 1
ATOM 5955 N N . ARG B 1 221 ? -16.219 9.148 -10.281 1 96.94 221 ARG B N 1
ATOM 5956 C CA . ARG B 1 221 ? -15.828 10.258 -11.148 1 96.94 221 ARG B CA 1
ATOM 5957 C C . ARG B 1 221 ? -14.328 10.219 -11.43 1 96.94 221 ARG B C 1
ATOM 5959 O O . ARG B 1 221 ? -13.531 9.93 -10.539 1 96.94 221 ARG B O 1
ATOM 5966 N N . SER B 1 222 ? -14.016 10.43 -12.648 1 96.12 222 SER B N 1
ATOM 5967 C CA . SER B 1 222 ? -12.625 10.438 -13.086 1 96.12 222 SER B CA 1
ATOM 5968 C C . SER B 1 222 ? -12.375 11.539 -14.109 1 96.12 222 SER B C 1
ATOM 5970 O O . SER B 1 222 ? -13.211 11.789 -14.977 1 96.12 222 SER B O 1
ATOM 5972 N N . SER B 1 223 ? -11.25 12.219 -13.977 1 92.94 223 SER B N 1
ATOM 5973 C CA . SER B 1 223 ? -10.898 13.289 -14.906 1 92.94 223 SER B CA 1
ATOM 5974 C C . SER B 1 223 ? -9.781 12.852 -15.852 1 92.94 223 SER B C 1
ATOM 5976 O O . SER B 1 223 ? -9.211 13.68 -16.562 1 92.94 223 SER B O 1
ATOM 5978 N N . ASP B 1 224 ? -9.484 11.586 -15.867 1 92.88 224 ASP B N 1
ATOM 5979 C CA . ASP B 1 224 ? -8.367 11.109 -16.672 1 92.88 224 ASP B CA 1
ATOM 5980 C C . ASP B 1 224 ? -8.766 9.891 -17.5 1 92.88 224 ASP B C 1
ATOM 5982 O O . ASP B 1 224 ? -9.688 9.164 -17.141 1 92.88 224 ASP B O 1
ATOM 5986 N N . CYS B 1 225 ? -8.148 9.812 -18.656 1 94.75 225 CYS B N 1
ATOM 5987 C CA . CYS B 1 225 ? -8.273 8.695 -19.578 1 94.75 225 CYS B CA 1
ATOM 5988 C C . CYS B 1 225 ? -6.988 8.484 -20.375 1 94.75 225 CYS B C 1
ATOM 5990 O O . CYS B 1 225 ? -6.512 9.406 -21.047 1 94.75 225 CYS B O 1
ATOM 5992 N N . ARG B 1 226 ? -6.508 7.316 -20.328 1 92.69 226 ARG B N 1
ATOM 5993 C CA . ARG B 1 226 ? -5.223 7.035 -20.953 1 92.69 226 ARG B CA 1
ATOM 5994 C C . ARG B 1 226 ? -5.293 7.238 -22.469 1 92.69 226 ARG B C 1
ATOM 5996 O O . ARG B 1 226 ? -4.355 7.766 -23.062 1 92.69 226 ARG B O 1
ATOM 6003 N N . VAL B 1 227 ? -6.332 6.84 -23.094 1 92.31 227 VAL B N 1
ATOM 6004 C CA . VAL B 1 227 ? -6.5 6.934 -24.547 1 92.31 227 VAL B CA 1
ATOM 6005 C C . VAL B 1 227 ? -6.648 8.398 -24.953 1 92.31 227 VAL B C 1
ATOM 6007 O O . VAL B 1 227 ? -5.973 8.867 -25.875 1 92.31 227 VAL B O 1
ATOM 6010 N N . CYS B 1 228 ? -7.449 9.109 -24.203 1 92.5 228 CYS B N 1
ATOM 6011 C CA . CYS B 1 228 ? -7.656 10.523 -24.5 1 92.5 228 CYS B CA 1
ATOM 6012 C C . CYS B 1 228 ? -6.367 11.312 -24.312 1 92.5 228 CYS B C 1
ATOM 6014 O O . CYS B 1 228 ? -6.016 12.133 -25.172 1 92.5 228 CYS B O 1
ATOM 6016 N N . THR B 1 229 ? -5.676 11.086 -23.219 1 88 229 THR B N 1
ATOM 6017 C CA . THR B 1 229 ? -4.445 11.805 -22.922 1 88 229 THR B CA 1
ATOM 6018 C C . THR B 1 229 ? -3.395 11.562 -24 1 88 229 THR B C 1
ATOM 6020 O O . THR B 1 229 ? -2.68 12.484 -24.391 1 88 229 THR B O 1
ATOM 6023 N N . TYR B 1 230 ? -3.328 10.32 -24.469 1 89.94 230 TYR B N 1
ATOM 6024 C CA . TYR B 1 230 ? -2.363 9.945 -25.5 1 89.94 230 TYR B CA 1
ATOM 6025 C C . TYR B 1 230 ? -2.641 10.688 -26.797 1 89.94 230 TYR B C 1
ATOM 6027 O O . TYR B 1 230 ? -1.733 11.281 -27.391 1 89.94 230 TYR B O 1
ATOM 6035 N N . TRP B 1 231 ? -3.756 10.664 -27.219 1 91.38 231 TRP B N 1
ATOM 6036 C CA . TRP B 1 231 ? -4.105 11.242 -28.516 1 91.38 231 TRP B CA 1
ATOM 6037 C C . TRP B 1 231 ? -4.172 12.766 -28.422 1 91.38 231 TRP B C 1
ATOM 6039 O O . TRP B 1 231 ? -3.854 13.461 -29.391 1 91.38 231 TRP B O 1
ATOM 6049 N N . GLU B 1 232 ? -4.59 13.289 -27.297 1 86 232 GLU B N 1
ATOM 6050 C CA . GLU B 1 232 ? -4.582 14.734 -27.094 1 86 232 GLU B CA 1
ATOM 6051 C C . GLU B 1 232 ? -3.17 15.297 -27.203 1 86 232 GLU B C 1
ATOM 6053 O O . GLU B 1 232 ? -2.975 16.391 -27.734 1 86 232 GLU B O 1
ATOM 6058 N N . ALA B 1 233 ? -2.244 14.594 -26.672 1 82.88 233 ALA B N 1
ATOM 6059 C CA . ALA B 1 233 ? -0.848 15.023 -26.75 1 82.88 233 ALA B CA 1
ATOM 6060 C C . ALA B 1 233 ? -0.37 15.086 -28.203 1 82.88 233 ALA B C 1
ATOM 6062 O O . ALA B 1 233 ? 0.499 15.898 -28.531 1 82.88 233 ALA B O 1
ATOM 6063 N N . LYS B 1 234 ? -1.021 14.25 -29.031 1 88.81 234 LYS B N 1
ATOM 6064 C CA . LYS B 1 234 ? -0.661 14.211 -30.438 1 88.81 234 LYS B CA 1
ATOM 6065 C C . LYS B 1 234 ? -1.562 15.133 -31.266 1 88.81 234 LYS B C 1
ATOM 6067 O O . LYS B 1 234 ? -1.45 15.188 -32.469 1 88.81 234 LYS B O 1
ATOM 6072 N N . HIS B 1 235 ? -2.443 15.719 -30.625 1 89.81 235 HIS B N 1
ATOM 6073 C CA . HIS B 1 235 ? -3.379 16.641 -31.25 1 89.81 235 HIS B CA 1
ATOM 6074 C C . HIS B 1 235 ? -4.254 15.938 -32.281 1 89.81 235 HIS B C 1
ATOM 6076 O O . HIS B 1 235 ? -4.508 16.469 -33.375 1 89.81 235 HIS B O 1
ATOM 6082 N N . VAL B 1 236 ? -4.562 14.727 -31.984 1 92.31 236 VAL B N 1
ATOM 6083 C CA . VAL B 1 236 ? -5.453 13.922 -32.812 1 92.31 236 VAL B CA 1
ATOM 6084 C C . VAL B 1 236 ? -6.664 13.484 -31.984 1 92.31 236 VAL B C 1
ATOM 6086 O O . VAL B 1 236 ? -6.547 13.227 -30.781 1 92.31 236 VAL B O 1
ATOM 6089 N N . GLU B 1 237 ? -7.715 13.477 -32.562 1 90.44 237 GLU B N 1
ATOM 6090 C CA . GLU B 1 237 ? -8.922 13.023 -31.891 1 90.44 237 GLU B CA 1
ATOM 6091 C C . GLU B 1 237 ? -8.891 11.516 -31.656 1 90.44 237 GLU B C 1
ATOM 6093 O O . GLU B 1 237 ? -8.562 10.75 -32.562 1 90.44 237 GLU B O 1
ATOM 6098 N N . PRO B 1 238 ? -9.172 11.164 -30.5 1 90.5 238 PRO B N 1
ATOM 6099 C CA . PRO B 1 238 ? -9.125 9.727 -30.203 1 90.5 238 PRO B CA 1
ATOM 6100 C C . PRO B 1 238 ? -10.227 8.945 -30.906 1 90.5 238 PRO B C 1
ATOM 6102 O O . PRO B 1 238 ? -11.312 9.484 -31.141 1 90.5 238 PRO B O 1
ATOM 6105 N N . GLN B 1 239 ? -9.922 7.742 -31.266 1 89.75 239 GLN B N 1
ATOM 6106 C CA . GLN B 1 239 ? -10.922 6.836 -31.812 1 89.75 239 GLN B CA 1
ATOM 6107 C C . GLN B 1 239 ? -11.961 6.461 -30.75 1 89.75 239 GLN B C 1
ATOM 6109 O O . GLN B 1 239 ? -11.758 6.699 -29.562 1 89.75 239 GLN B O 1
ATOM 6114 N N . GLU B 1 240 ? -12.992 5.906 -31.172 1 90.81 240 GLU B N 1
ATOM 6115 C CA . GLU B 1 240 ? -14.047 5.465 -30.25 1 90.81 240 GLU B CA 1
ATOM 6116 C C . GLU B 1 240 ? -13.516 4.441 -29.25 1 90.81 240 GLU B C 1
ATOM 6118 O O . GLU B 1 240 ? -12.828 3.488 -29.641 1 90.81 240 GLU B O 1
ATOM 6123 N N . HIS B 1 241 ? -13.648 4.758 -28.047 1 90.25 241 HIS B N 1
ATOM 6124 C CA . HIS B 1 241 ? -13.195 3.895 -26.969 1 90.25 241 HIS B CA 1
ATOM 6125 C C . HIS B 1 241 ? -14.062 4.07 -25.734 1 90.25 241 HIS B C 1
ATOM 6127 O O . HIS B 1 241 ? -14.922 4.957 -25.688 1 90.25 241 HIS B O 1
ATOM 6133 N N . LYS B 1 242 ? -13.945 3.15 -24.875 1 88.56 242 LYS B N 1
ATOM 6134 C CA . LYS B 1 242 ? -14.625 3.32 -23.594 1 88.56 242 LYS B CA 1
ATOM 6135 C C . LYS B 1 242 ? -13.867 4.305 -22.703 1 88.56 242 LYS B C 1
ATOM 6137 O O . LYS B 1 242 ? -12.961 3.912 -21.953 1 88.56 242 LYS B O 1
ATOM 6142 N N . CYS B 1 243 ? -14.312 5.535 -22.719 1 93.19 243 CYS B N 1
ATOM 6143 C CA . CYS B 1 243 ? -13.617 6.613 -22.016 1 93.19 243 CYS B CA 1
ATOM 6144 C C . CYS B 1 243 ? -13.906 6.566 -20.516 1 93.19 243 CYS B C 1
ATOM 6146 O O . CYS B 1 243 ? -15.055 6.414 -20.109 1 93.19 243 CYS B O 1
ATOM 6148 N N . THR B 1 244 ? -12.891 6.688 -19.781 1 93.38 244 THR B N 1
ATOM 6149 C CA . THR B 1 244 ? -13.047 6.676 -18.328 1 93.38 244 THR B CA 1
ATOM 6150 C C . THR B 1 244 ? -13.227 8.094 -17.797 1 93.38 244 THR B C 1
ATOM 6152 O O . THR B 1 244 ? -13.578 8.281 -16.641 1 93.38 244 THR B O 1
ATOM 6155 N N . ARG B 1 245 ? -13.086 9.062 -18.672 1 93.94 245 ARG B N 1
ATOM 6156 C CA . ARG B 1 245 ? -13.25 10.461 -18.266 1 93.94 245 ARG B CA 1
ATOM 6157 C C . ARG B 1 245 ? -14.727 10.852 -18.25 1 93.94 245 ARG B C 1
ATOM 6159 O O . ARG B 1 245 ? -15.375 10.906 -19.297 1 93.94 245 ARG B O 1
ATOM 6166 N N . ASN B 1 246 ? -15.258 11.164 -17.016 1 94.81 246 ASN B N 1
ATOM 6167 C CA . ASN B 1 246 ? -16.656 11.562 -16.906 1 94.81 246 ASN B CA 1
ATOM 6168 C C . ASN B 1 246 ? -16.812 12.789 -16 1 94.81 246 ASN B C 1
ATOM 6170 O O . ASN B 1 246 ? -17.938 13.102 -15.578 1 94.81 246 ASN B O 1
ATOM 6174 N N . TRP B 1 247 ? -15.656 13.398 -15.672 1 94.75 247 TRP B N 1
ATOM 6175 C CA . TRP B 1 247 ? -15.68 14.594 -14.836 1 94.75 247 TRP B CA 1
ATOM 6176 C C . TRP B 1 247 ? -14.758 15.672 -15.406 1 94.75 247 TRP B C 1
ATOM 6178 O O . TRP B 1 247 ? -13.602 15.406 -15.719 1 94.75 247 TRP B O 1
ATOM 6188 N N . PHE B 1 248 ? -15.211 16.859 -15.422 1 90 248 PHE B N 1
ATOM 6189 C CA . PHE B 1 248 ? -14.453 17.938 -16.031 1 90 248 PHE B CA 1
ATOM 6190 C C . PHE B 1 248 ? -14.367 19.125 -15.086 1 90 248 PHE B C 1
ATOM 6192 O O . PHE B 1 248 ? -13.828 20.188 -15.453 1 90 248 PHE B O 1
ATOM 6199 N N . GLY B 1 249 ? -14.859 18.922 -13.852 1 89.25 249 GLY B N 1
ATOM 6200 C CA . GLY B 1 249 ? -14.789 19.969 -12.844 1 89.25 249 GLY B CA 1
ATOM 6201 C C . GLY B 1 249 ? -13.633 19.797 -11.875 1 89.25 249 GLY B C 1
ATOM 6202 O O . GLY B 1 249 ? -12.664 19.094 -12.172 1 89.25 249 GLY B O 1
ATOM 6203 N N . SER B 1 250 ? -13.734 20.562 -10.852 1 87.19 250 SER B N 1
ATOM 6204 C CA . SER B 1 250 ? -12.703 20.469 -9.82 1 87.19 250 SER B CA 1
ATOM 6205 C C . SER B 1 250 ? -12.844 19.172 -9.031 1 87.19 250 SER B C 1
ATOM 6207 O O . SER B 1 250 ? -13.914 18.562 -9 1 87.19 250 SER B O 1
ATOM 6209 N N . ALA B 1 251 ? -11.781 18.75 -8.43 1 87.75 251 ALA B N 1
ATOM 6210 C CA . ALA B 1 251 ? -11.781 17.531 -7.625 1 87.75 251 ALA B CA 1
ATOM 6211 C C . ALA B 1 251 ? -12.812 17.625 -6.5 1 87.75 251 ALA B C 1
ATOM 6213 O O . ALA B 1 251 ? -13.508 16.656 -6.203 1 87.75 251 ALA B O 1
ATOM 6214 N N . GLU B 1 252 ? -12.992 18.719 -5.93 1 84.25 252 GLU B N 1
ATOM 6215 C CA . GLU B 1 252 ? -13.898 18.922 -4.801 1 84.25 252 GLU B CA 1
ATOM 6216 C C . GLU B 1 252 ? -15.352 18.812 -5.242 1 84.25 252 GLU B C 1
ATOM 6218 O O . GLU B 1 252 ? -16.234 18.469 -4.445 1 84.25 252 GLU B O 1
ATOM 6223 N N . GLY B 1 253 ? -15.57 19.172 -6.422 1 88.5 253 GLY B N 1
ATOM 6224 C CA . GLY B 1 253 ? -16.922 19.141 -6.949 1 88.5 253 GLY B CA 1
ATOM 6225 C C . GLY B 1 253 ? -17.453 17.75 -7.195 1 88.5 253 GLY B C 1
ATOM 6226 O O . GLY B 1 253 ? -18.656 17.547 -7.359 1 88.5 253 GLY B O 1
ATOM 6227 N N . MET B 1 254 ? -16.578 16.781 -7.141 1 92.25 254 MET B N 1
ATOM 6228 C CA . MET B 1 254 ? -16.969 15.398 -7.406 1 92.25 254 MET B CA 1
ATOM 6229 C C . MET B 1 254 ? -17.906 14.883 -6.324 1 92.25 254 MET B C 1
ATOM 6231 O O . MET B 1 254 ? -18.875 14.18 -6.617 1 92.25 254 MET B O 1
ATOM 6235 N N . GLU B 1 255 ? -17.609 15.219 -5.086 1 92.44 255 GLU B N 1
ATOM 6236 C CA . GLU B 1 255 ? -18.312 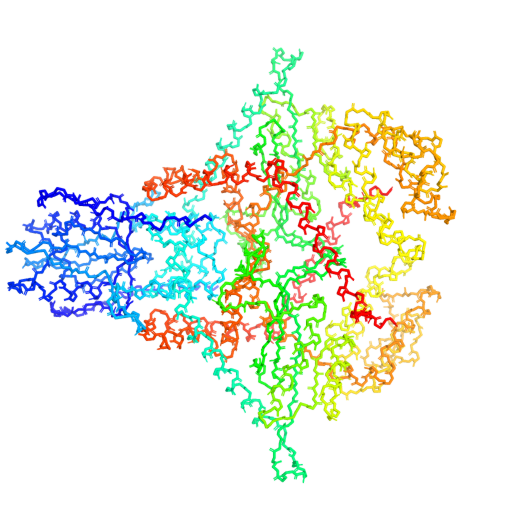14.656 -3.938 1 92.44 255 GLU B CA 1
ATOM 6237 C C . GLU B 1 255 ? -19.797 15.047 -3.955 1 92.44 255 GLU B C 1
ATOM 6239 O O . GLU B 1 255 ? -20.672 14.18 -3.91 1 92.44 255 GLU B O 1
ATOM 6244 N N . PRO B 1 256 ? -20.109 16.391 -4.082 1 92.19 256 PRO B N 1
ATOM 6245 C CA . PRO B 1 256 ? -21.531 16.734 -4.133 1 92.19 256 PRO B CA 1
ATOM 6246 C C . PRO B 1 256 ? -22.219 16.203 -5.383 1 92.19 256 PRO B C 1
ATOM 6248 O O . PRO B 1 256 ? -23.391 15.844 -5.332 1 92.19 256 PRO B O 1
ATOM 6251 N N . ASP B 1 257 ? -21.531 16.141 -6.484 1 93.62 257 ASP B N 1
ATOM 6252 C CA . ASP B 1 257 ? -22.109 15.664 -7.73 1 93.62 257 ASP B CA 1
ATOM 6253 C C . ASP B 1 257 ? -22.531 14.195 -7.617 1 93.62 257 ASP B C 1
ATOM 6255 O O . ASP B 1 257 ? -23.656 13.836 -7.957 1 93.62 257 ASP B O 1
ATOM 6259 N N . VAL B 1 258 ? -21.641 13.406 -7.145 1 96.25 258 VAL B N 1
ATOM 6260 C CA . VAL B 1 258 ? -21.891 11.977 -7.02 1 96.25 258 VAL B CA 1
ATOM 6261 C C . VAL B 1 258 ? -23 11.742 -5.98 1 96.25 258 VAL B C 1
ATOM 6263 O O . VAL B 1 258 ? -23.875 10.898 -6.18 1 96.25 258 VAL B O 1
ATOM 6266 N N . GLY B 1 259 ? -22.906 12.422 -4.898 1 94.88 259 GLY B N 1
ATOM 6267 C CA . GLY B 1 259 ? -23.922 12.281 -3.863 1 94.88 259 GLY B CA 1
ATOM 6268 C C . GLY B 1 259 ? -25.328 12.508 -4.371 1 94.88 259 GLY B C 1
ATOM 6269 O O . GLY B 1 259 ? -26.219 11.68 -4.16 1 94.88 259 GLY B O 1
ATOM 6270 N N . ALA B 1 260 ? -25.5 13.602 -5.047 1 95.12 260 ALA B N 1
ATOM 6271 C CA . ALA B 1 260 ? -26.812 13.945 -5.578 1 95.12 260 ALA B CA 1
ATOM 6272 C C . ALA B 1 260 ? -27.281 12.914 -6.602 1 95.12 260 ALA B C 1
ATOM 6274 O O . ALA B 1 260 ? -28.438 12.469 -6.57 1 95.12 260 ALA B O 1
ATOM 6275 N N . ARG B 1 261 ? -26.422 12.492 -7.402 1 95.75 261 ARG B N 1
ATOM 6276 C CA . ARG B 1 261 ? -26.766 11.547 -8.453 1 95.75 261 ARG B CA 1
ATOM 6277 C C . ARG B 1 261 ? -27.172 10.195 -7.871 1 95.75 261 ARG B C 1
ATOM 6279 O O . ARG B 1 261 ? -28.125 9.57 -8.352 1 95.75 261 ARG B O 1
ATOM 6286 N N . LEU B 1 262 ? -26.422 9.773 -6.93 1 96.69 262 LEU B N 1
ATOM 6287 C CA . LEU B 1 262 ? -26.703 8.469 -6.328 1 96.69 262 LEU B CA 1
ATOM 6288 C C . LEU B 1 262 ? -28.078 8.461 -5.66 1 96.69 262 LEU B C 1
ATOM 6290 O O . LEU B 1 262 ? -28.828 7.488 -5.773 1 96.69 262 LEU B O 1
ATOM 6294 N N . ILE B 1 263 ? -28.375 9.461 -4.973 1 95.88 263 ILE B N 1
ATOM 6295 C CA . ILE B 1 263 ? -29.672 9.547 -4.301 1 95.88 263 ILE B CA 1
ATOM 6296 C C . ILE B 1 263 ? -30.797 9.594 -5.336 1 95.88 263 ILE B C 1
ATOM 6298 O O . ILE B 1 263 ? -31.812 8.914 -5.184 1 95.88 263 ILE B O 1
ATOM 6302 N N . GLU B 1 264 ? -30.578 10.352 -6.359 1 94.94 264 GLU B N 1
ATOM 6303 C CA . GLU B 1 264 ? -31.547 10.398 -7.445 1 94.94 264 GLU B CA 1
ATOM 6304 C C . GLU B 1 264 ? -31.766 9.023 -8.062 1 94.94 264 GLU B C 1
ATOM 6306 O O . GLU B 1 264 ? -32.906 8.625 -8.328 1 94.94 264 GLU B O 1
ATOM 6311 N N . ASP B 1 265 ? -30.719 8.336 -8.281 1 94.56 265 ASP B N 1
ATOM 6312 C CA . ASP B 1 265 ? -30.766 7.016 -8.898 1 94.56 265 ASP B CA 1
ATOM 6313 C C . ASP B 1 265 ? -31.562 6.035 -8.039 1 94.56 265 ASP B C 1
ATOM 6315 O O . ASP B 1 265 ? -32.375 5.262 -8.562 1 94.56 265 ASP B O 1
ATOM 6319 N N . ILE B 1 266 ? -31.312 6.062 -6.773 1 92.94 266 ILE B N 1
ATOM 6320 C CA . ILE B 1 266 ? -31.984 5.113 -5.895 1 92.94 266 ILE B CA 1
ATOM 6321 C C . ILE B 1 266 ? -33.469 5.461 -5.801 1 92.94 266 ILE B C 1
ATOM 6323 O O . ILE B 1 266 ? -34.312 4.57 -5.688 1 92.94 266 ILE B O 1
ATOM 6327 N N . GLU B 1 267 ? -33.812 6.688 -5.891 1 92.06 267 GLU B N 1
ATOM 6328 C CA . GLU B 1 267 ? -35.188 7.113 -5.781 1 92.06 267 GLU B CA 1
ATOM 6329 C C . GLU B 1 267 ? -36 6.695 -7.008 1 92.06 267 GLU B C 1
ATOM 6331 O O . GLU B 1 267 ? -37.219 6.574 -6.941 1 92.06 267 GLU B O 1
ATOM 6336 N N . THR B 1 268 ? -35.312 6.48 -8.102 1 91.25 268 THR B N 1
ATOM 6337 C CA . THR B 1 268 ? -35.969 5.988 -9.297 1 91.25 268 THR B CA 1
ATOM 6338 C C . THR B 1 268 ? -36.406 4.535 -9.117 1 91.25 268 THR B C 1
ATOM 6340 O O . THR B 1 268 ? -37.25 4.031 -9.875 1 91.25 268 THR B O 1
ATOM 6343 N N . LYS B 1 269 ? -35.938 3.914 -8.102 1 91.94 269 LYS B N 1
ATOM 6344 C CA . LYS B 1 269 ? -36.25 2.5 -7.867 1 91.94 269 LYS B CA 1
ATOM 6345 C C . LYS B 1 269 ? -37.281 2.322 -6.758 1 91.94 269 LYS B C 1
ATOM 6347 O O . LYS B 1 269 ? -37.125 1.459 -5.895 1 91.94 269 LYS B O 1
ATOM 6352 N N . ASN B 1 270 ? -38.219 3.127 -6.668 1 86.5 270 ASN B N 1
ATOM 6353 C CA . ASN B 1 270 ? -39.375 3.066 -5.793 1 86.5 270 ASN B CA 1
ATOM 6354 C C . ASN B 1 270 ? -38.969 3.197 -4.324 1 86.5 270 ASN B C 1
ATOM 6356 O O . ASN B 1 270 ? -39.438 2.422 -3.482 1 86.5 270 ASN B O 1
ATOM 6360 N N . CYS B 1 271 ? -38.125 4.023 -4.004 1 90.5 271 CYS B N 1
ATOM 6361 C CA . CYS B 1 271 ? -37.781 4.371 -2.627 1 90.5 271 CYS B CA 1
ATOM 6362 C C . CYS B 1 271 ? -37.531 5.867 -2.492 1 90.5 271 CYS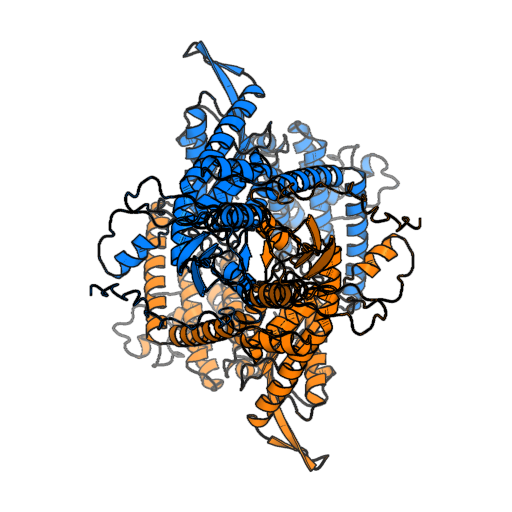 B C 1
ATOM 6364 O O . CYS B 1 271 ? -37.25 6.543 -3.482 1 90.5 271 CYS B O 1
ATOM 6366 N N . GLN B 1 272 ? -37.75 6.32 -1.342 1 92.62 272 GLN B N 1
ATOM 6367 C CA . GLN B 1 272 ? -37.5 7.719 -1.021 1 92.62 272 GLN B CA 1
ATOM 6368 C C . GLN B 1 272 ? -36.469 7.844 0.11 1 92.62 272 GLN B C 1
ATOM 6370 O O . GLN B 1 272 ? -36.594 7.156 1.129 1 92.62 272 GLN B O 1
ATOM 6375 N N . VAL B 1 273 ? -35.562 8.664 -0.134 1 95 273 VAL B N 1
ATOM 6376 C CA . VAL B 1 273 ? -34.562 8.891 0.897 1 95 273 VAL B CA 1
ATOM 6377 C C . VAL B 1 273 ? -35.062 9.953 1.88 1 95 273 VAL B C 1
ATOM 6379 O O . VAL B 1 273 ? -35.281 11.102 1.501 1 95 273 VAL B O 1
ATOM 6382 N N . SER B 1 274 ? -35.188 9.5 3.074 1 93.75 274 SER B N 1
ATOM 6383 C CA . SER B 1 274 ? -35.719 10.414 4.09 1 93.75 274 SER B CA 1
ATOM 6384 C C . SER B 1 274 ? -34.562 11.086 4.859 1 93.75 274 SER B C 1
ATOM 6386 O O . SER B 1 274 ? -34.719 12.219 5.309 1 93.75 274 SER B O 1
ATOM 6388 N N . THR B 1 275 ? -33.562 10.289 5.047 1 94.69 275 THR B N 1
ATOM 6389 C CA . THR B 1 275 ? -32.469 10.766 5.887 1 94.69 275 THR B CA 1
ATOM 6390 C C . THR B 1 275 ? -31.125 10.406 5.273 1 94.69 275 THR B C 1
ATOM 6392 O O . THR B 1 275 ? -30.953 9.305 4.742 1 94.69 275 THR B O 1
ATOM 6395 N N . VAL B 1 276 ? -30.25 11.406 5.336 1 95.19 276 VAL B N 1
ATOM 6396 C CA . VAL B 1 276 ? -28.891 11.18 4.855 1 95.19 276 VAL B CA 1
ATOM 6397 C C . VAL B 1 276 ? -27.891 11.492 5.965 1 95.19 276 VAL B C 1
ATOM 6399 O O . VAL B 1 276 ? -27.953 12.547 6.59 1 95.19 276 VAL B O 1
ATOM 6402 N N . ILE B 1 277 ? -27.031 10.57 6.199 1 94.81 277 ILE B N 1
ATOM 6403 C CA . ILE B 1 277 ? -25.953 10.758 7.16 1 94.81 277 ILE B CA 1
ATOM 6404 C C . ILE B 1 277 ? -24.656 11.117 6.422 1 94.81 277 ILE B C 1
ATOM 6406 O O . ILE B 1 277 ? -24.156 10.328 5.621 1 94.81 277 ILE B O 1
ATOM 6410 N N . VAL B 1 278 ? -24.156 12.297 6.621 1 91.56 278 VAL B N 1
ATOM 6411 C CA . VAL B 1 278 ? -22.969 12.781 5.922 1 91.56 278 VAL B CA 1
ATOM 6412 C C . VAL B 1 278 ? -22.094 13.578 6.883 1 91.56 278 VAL B C 1
ATOM 6414 O O . VAL B 1 278 ? -22.516 13.914 7.992 1 91.56 278 VAL B O 1
ATOM 6417 N N . ASP B 1 279 ? -20.906 13.766 6.449 1 85.81 279 ASP B N 1
ATOM 6418 C CA . ASP B 1 279 ? -20.047 14.656 7.219 1 85.81 279 ASP B CA 1
ATOM 6419 C C . ASP B 1 279 ? -20.531 16.109 7.137 1 85.81 279 ASP B C 1
ATOM 6421 O O . ASP B 1 279 ? -21.516 16.391 6.461 1 85.81 279 ASP B O 1
ATOM 6425 N N . ASP B 1 280 ? -20.062 16.969 7.871 1 74.25 280 ASP B N 1
ATOM 6426 C CA . ASP B 1 280 ? -20.594 18.312 8.039 1 74.25 280 ASP B CA 1
ATOM 6427 C C . ASP B 1 280 ? -20.219 19.203 6.859 1 74.25 280 ASP B C 1
ATOM 6429 O O . ASP B 1 280 ? -20.188 20.438 6.988 1 74.25 280 ASP B O 1
ATOM 6433 N N . ASP B 1 281 ? -20.125 18.516 5.781 1 70.75 281 ASP B N 1
ATOM 6434 C CA . ASP B 1 281 ? -19.906 19.297 4.574 1 70.75 281 ASP B CA 1
ATOM 6435 C C . ASP B 1 281 ? -21.219 19.891 4.055 1 70.75 281 ASP B C 1
ATOM 6437 O O . ASP B 1 281 ? -22.188 19.156 3.855 1 70.75 281 ASP B O 1
ATOM 6441 N N . THR B 1 282 ? -21.266 21.141 3.891 1 72.94 282 THR B N 1
ATOM 6442 C CA . THR B 1 282 ? -22.5 21.828 3.529 1 72.94 282 THR B CA 1
ATOM 6443 C C . THR B 1 282 ? -22.719 21.766 2.021 1 72.94 282 THR B C 1
ATOM 6445 O O . THR B 1 282 ? -23.859 21.828 1.562 1 72.94 282 THR B O 1
ATOM 6448 N N . THR B 1 283 ? -21.75 21.516 1.338 1 81.19 283 THR B N 1
ATOM 6449 C CA . THR B 1 283 ? -21.875 21.578 -0.114 1 81.19 283 THR B CA 1
ATOM 6450 C C . THR B 1 283 ? -22.609 20.359 -0.654 1 81.19 283 THR B C 1
ATOM 6452 O O . THR B 1 283 ? -23.453 20.484 -1.552 1 81.19 283 THR B O 1
ATOM 6455 N N . THR B 1 284 ? -22.391 19.281 -0.096 1 86.62 284 THR B N 1
ATOM 6456 C CA . THR B 1 284 ? -23.016 18.047 -0.544 1 86.62 284 THR B CA 1
ATOM 6457 C C . THR B 1 284 ? -24.516 18.078 -0.283 1 86.62 284 THR B C 1
ATOM 6459 O O . THR B 1 284 ? -25.312 17.797 -1.178 1 86.62 284 THR B O 1
ATOM 6462 N N . MET B 1 285 ? -24.891 18.547 0.843 1 88.31 285 MET B N 1
ATOM 6463 C CA . MET B 1 285 ? -26.297 18.578 1.2 1 88.31 285 MET B CA 1
ATOM 6464 C C . MET B 1 285 ? -27.047 19.625 0.381 1 88.31 285 MET B C 1
ATOM 6466 O O . MET B 1 285 ? -28.188 19.422 0.001 1 88.31 285 MET B O 1
ATOM 6470 N N . ALA B 1 286 ? -26.344 20.703 0.168 1 87.94 286 ALA B N 1
ATOM 6471 C CA . ALA B 1 286 ? -26.969 21.75 -0.644 1 87.94 286 ALA B CA 1
ATOM 6472 C C . ALA B 1 286 ? -27.266 21.234 -2.049 1 87.94 286 ALA B C 1
ATOM 6474 O O . ALA B 1 286 ? -28.344 21.5 -2.588 1 87.94 286 ALA B O 1
ATOM 6475 N N . ARG B 1 287 ? -26.406 20.531 -2.596 1 88.88 287 ARG B N 1
ATOM 6476 C CA . ARG B 1 287 ? -26.594 19.984 -3.938 1 88.88 287 ARG B CA 1
ATOM 6477 C C . ARG B 1 287 ? -27.703 18.938 -3.951 1 88.88 287 ARG B C 1
ATOM 6479 O O . ARG B 1 287 ? -28.5 18.891 -4.891 1 88.88 287 ARG B O 1
ATOM 6486 N N . ILE B 1 288 ? -27.734 18.156 -2.979 1 90.31 288 ILE B N 1
ATOM 6487 C CA . ILE B 1 288 ? -28.766 17.125 -2.859 1 90.31 288 ILE B CA 1
ATOM 6488 C C . ILE B 1 288 ? -30.141 17.781 -2.77 1 90.31 288 ILE B C 1
ATOM 6490 O O . ILE B 1 288 ? -31.078 17.375 -3.463 1 90.31 288 ILE B O 1
ATOM 6494 N N . ARG B 1 289 ? -30.25 18.797 -1.997 1 89.88 289 ARG B N 1
ATOM 6495 C CA . ARG B 1 289 ? -31.516 19.469 -1.787 1 89.88 289 ARG B CA 1
ATOM 6496 C C . ARG B 1 289 ? -31.984 20.188 -3.057 1 89.88 289 ARG B C 1
ATOM 6498 O O . ARG B 1 289 ? -33.188 20.312 -3.301 1 89.88 289 ARG B O 1
ATOM 6505 N N . ARG B 1 290 ? -31.062 20.578 -3.854 1 89.88 290 ARG B N 1
ATOM 6506 C CA . ARG B 1 290 ? -31.391 21.234 -5.117 1 89.88 290 ARG B CA 1
ATOM 6507 C C . ARG B 1 290 ? -31.891 20.219 -6.141 1 89.88 290 ARG B C 1
ATOM 6509 O O . ARG B 1 290 ? -32.719 20.547 -6.992 1 89.88 290 ARG B O 1
ATOM 6516 N N . THR B 1 291 ? -31.406 19.109 -6.047 1 89.75 291 THR B N 1
ATOM 6517 C CA . THR B 1 291 ? -31.703 18.078 -7.043 1 89.75 291 THR B CA 1
ATOM 6518 C C . THR B 1 291 ? -32.969 17.328 -6.688 1 89.75 291 THR B C 1
ATOM 6520 O O . THR B 1 291 ? -33.75 16.969 -7.574 1 89.75 291 THR B O 1
ATOM 6523 N N . ILE B 1 292 ? -33.188 17.188 -5.395 1 88.81 292 ILE B N 1
ATOM 6524 C CA . ILE B 1 292 ? -34.312 16.391 -4.93 1 88.81 292 ILE B CA 1
ATOM 6525 C C . ILE B 1 292 ? -35.469 17.297 -4.496 1 88.81 292 ILE B C 1
ATOM 6527 O O . ILE B 1 292 ? -35.219 18.328 -3.85 1 88.81 292 ILE B O 1
ATOM 6531 N N . GLN B 1 293 ? -36.625 16.938 -4.73 1 84.44 293 GLN B N 1
ATOM 6532 C CA . GLN B 1 293 ? -37.781 17.812 -4.586 1 84.44 293 GLN B CA 1
ATOM 6533 C C . GLN B 1 293 ? -38.375 17.719 -3.178 1 84.44 293 GLN B C 1
ATOM 6535 O O . GLN B 1 293 ? -39.031 18.656 -2.713 1 84.44 293 GLN B O 1
ATOM 6540 N N . HIS B 1 294 ? -38.156 16.656 -2.494 1 87.12 294 HIS B N 1
ATOM 6541 C CA . HIS B 1 294 ? -38.688 16.5 -1.151 1 87.12 294 HIS B CA 1
ATOM 6542 C C . HIS B 1 294 ? -37.625 16.781 -0.088 1 87.12 294 HIS B C 1
ATOM 6544 O O . HIS B 1 294 ? -36.438 16.688 -0.363 1 87.12 294 HIS B O 1
ATOM 6550 N N . PRO B 1 295 ? -38.094 17.125 1.052 1 89.44 295 PRO B N 1
ATOM 6551 C CA . PRO B 1 295 ? -37.125 17.438 2.119 1 89.44 295 PRO B CA 1
ATOM 6552 C C . PRO B 1 295 ? -36.375 16.203 2.611 1 89.44 295 PRO B C 1
ATOM 6554 O O . PRO B 1 295 ? -36.969 15.141 2.781 1 89.44 295 PRO B O 1
ATOM 6557 N N . ILE B 1 296 ? -35.156 16.359 2.736 1 92.19 296 ILE B N 1
ATOM 6558 C CA . ILE B 1 296 ? -34.281 15.305 3.252 1 92.19 296 ILE B CA 1
ATOM 6559 C C . ILE B 1 296 ? -33.625 15.766 4.559 1 92.19 296 ILE B C 1
ATOM 6561 O O . ILE B 1 296 ? -33.094 16.859 4.633 1 92.19 296 ILE B O 1
ATOM 6565 N N . LYS B 1 297 ? -33.781 14.961 5.516 1 92.06 297 LYS B N 1
ATOM 6566 C CA . LYS B 1 297 ? -33.156 15.242 6.809 1 92.06 297 LYS B CA 1
ATOM 6567 C C . LYS B 1 297 ? -31.672 14.891 6.801 1 92.06 297 LYS B C 1
ATOM 6569 O O . LYS B 1 297 ? -31.281 13.867 6.25 1 92.06 297 LYS B O 1
ATOM 6574 N N . LYS B 1 298 ? -30.906 15.758 7.367 1 92.88 298 LYS B N 1
ATOM 6575 C CA . LYS B 1 298 ? -29.484 15.523 7.477 1 92.88 298 LYS B CA 1
ATOM 6576 C C . LYS B 1 298 ? -29.094 15.141 8.906 1 92.88 298 LYS B C 1
ATOM 6578 O O . LYS B 1 298 ? -29.484 15.812 9.859 1 92.88 298 LYS B O 1
ATOM 6583 N N . LEU B 1 299 ? -28.359 14.117 9.047 1 93.5 299 LEU B N 1
ATOM 6584 C CA . LEU B 1 299 ? -27.734 13.766 10.305 1 93.5 299 LEU B CA 1
ATOM 6585 C C . LEU B 1 299 ? -26.203 13.875 10.203 1 93.5 299 LEU B C 1
ATOM 6587 O O . LEU B 1 299 ? -25.625 13.523 9.18 1 93.5 299 LEU B O 1
ATOM 6591 N N . SER B 1 30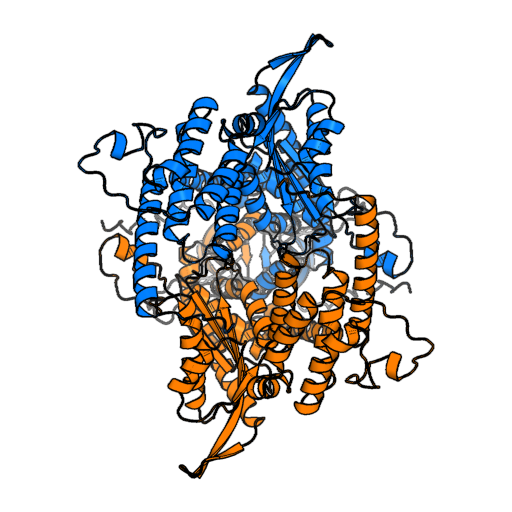0 ? -25.672 14.367 11.258 1 91.69 300 SER B N 1
ATOM 6592 C CA . SER B 1 300 ? -24.219 14.555 11.258 1 91.69 300 SER B CA 1
ATOM 6593 C C . SER B 1 300 ? -23.5 13.312 11.773 1 91.69 300 SER B C 1
ATOM 6595 O O . SER B 1 300 ? -24 12.617 12.664 1 91.69 300 SER B O 1
ATOM 6597 N N . ASP B 1 301 ? -22.375 13.094 11.195 1 91.88 301 ASP B N 1
ATOM 6598 C CA . ASP B 1 301 ? -21.516 12.008 11.664 1 91.88 301 ASP B CA 1
ATOM 6599 C C . ASP B 1 301 ? -20.828 12.375 12.977 1 91.88 301 ASP B C 1
ATOM 6601 O O . ASP B 1 301 ? -20.062 13.328 13.031 1 91.88 301 ASP B O 1
ATOM 6605 N N . THR B 1 302 ? -20.984 11.578 13.953 1 90.62 302 THR B N 1
ATOM 6606 C CA . THR B 1 302 ? -20.5 11.859 15.297 1 90.62 302 THR B CA 1
ATOM 6607 C C . THR B 1 302 ? -18.969 11.844 15.32 1 90.62 302 THR B C 1
ATOM 6609 O O . THR B 1 302 ? -18.344 12.656 16.016 1 90.62 302 THR B O 1
ATOM 6612 N N . ASN B 1 303 ? -18.391 10.953 14.609 1 88.88 303 ASN B N 1
ATOM 6613 C CA . ASN B 1 303 ? -16.938 10.859 14.602 1 88.88 303 ASN B CA 1
ATOM 6614 C C . ASN B 1 303 ? -16.312 12.102 13.977 1 88.88 303 ASN B C 1
ATOM 6616 O O . ASN B 1 303 ? -15.266 12.57 14.438 1 88.88 303 ASN B O 1
ATOM 6620 N N . HIS B 1 304 ? -16.859 12.523 13.008 1 88.81 304 HIS B N 1
ATOM 6621 C CA . HIS B 1 304 ? -16.359 13.734 12.367 1 88.81 304 HIS B CA 1
ATOM 6622 C C . HIS B 1 304 ? -16.531 14.953 13.273 1 88.81 304 HIS B C 1
ATOM 6624 O O . HIS B 1 304 ? -15.672 15.836 13.305 1 88.81 304 HIS B O 1
ATOM 6630 N N . ILE B 1 305 ? -17.594 14.984 13.969 1 91.31 305 ILE B N 1
ATOM 6631 C CA . ILE B 1 305 ? -17.859 16.078 14.891 1 91.31 305 ILE B CA 1
ATOM 6632 C C . ILE B 1 305 ? -16.812 16.078 16.016 1 91.31 305 ILE B C 1
ATOM 6634 O O . ILE B 1 305 ? -16.281 17.141 16.359 1 91.31 305 ILE B O 1
ATOM 6638 N N . LYS B 1 306 ? -16.578 14.977 16.469 1 92.38 306 LYS B N 1
ATOM 6639 C CA . LYS B 1 306 ? -15.57 14.844 17.531 1 92.38 306 LYS B CA 1
ATOM 6640 C C . LYS B 1 306 ? -14.195 15.266 17.031 1 92.38 306 LYS B C 1
ATOM 6642 O O . LYS B 1 306 ? -13.453 15.945 17.734 1 92.38 306 LYS B O 1
ATOM 6647 N N . SER B 1 307 ? -13.945 14.844 15.891 1 90.5 307 SER B N 1
ATOM 6648 C CA . SER B 1 307 ? -12.664 15.188 15.297 1 90.5 307 SER B CA 1
ATOM 6649 C C . SER B 1 307 ? -12.539 16.688 15.078 1 90.5 307 SER B C 1
ATOM 6651 O O . SER B 1 307 ? -11.477 17.281 15.297 1 90.5 307 SER B O 1
ATOM 6653 N N . GLN B 1 308 ? -13.602 17.266 14.633 1 89.69 308 GLN B N 1
ATOM 6654 C CA . GLN B 1 308 ? -13.609 18.703 14.43 1 89.69 308 GLN B CA 1
ATOM 6655 C C . GLN B 1 308 ? -13.422 19.453 15.75 1 89.69 308 GLN B C 1
ATOM 6657 O O . GLN B 1 308 ? -12.688 20.438 15.812 1 89.69 308 GLN B O 1
ATOM 6662 N N . PHE B 1 309 ? -14.133 18.984 16.734 1 93.44 309 PHE B N 1
ATOM 6663 C CA . PHE B 1 309 ? -13.984 19.562 18.062 1 93.44 309 PHE B CA 1
ATOM 6664 C C . PHE B 1 309 ? -12.539 19.484 18.547 1 93.44 309 PHE B C 1
ATOM 6666 O O . PHE B 1 309 ? -11.977 20.469 19.016 1 93.44 309 PHE B O 1
ATOM 6673 N N . ASN B 1 310 ? -11.961 18.359 18.297 1 92.94 310 ASN B N 1
ATOM 6674 C CA . ASN B 1 310 ? -10.562 18.141 18.672 1 92.94 310 ASN B CA 1
ATOM 6675 C C . ASN B 1 310 ? -9.633 19.094 17.922 1 92.94 310 ASN B C 1
ATOM 6677 O O . ASN B 1 310 ? -8.711 19.656 18.5 1 92.94 310 ASN B O 1
ATOM 6681 N N . ASN B 1 311 ? -9.836 19.234 16.672 1 89.19 311 ASN B N 1
ATOM 6682 C CA . ASN B 1 311 ? -9.016 20.125 15.859 1 89.19 311 ASN B CA 1
ATOM 6683 C C . ASN B 1 311 ? -9.133 21.578 16.312 1 89.19 311 ASN B C 1
ATOM 6685 O O . ASN B 1 311 ? -8.141 22.312 16.312 1 89.19 311 ASN B O 1
ATOM 6689 N N . LYS B 1 312 ? -10.312 21.938 16.656 1 92.19 312 LYS B N 1
ATOM 6690 C CA . LYS B 1 312 ? -10.523 23.297 17.156 1 92.19 312 LYS B CA 1
ATOM 6691 C C . LYS B 1 312 ? -9.75 23.531 18.453 1 92.19 312 LYS B C 1
ATOM 6693 O O . LYS B 1 312 ? -9.195 24.609 18.656 1 92.19 312 LYS B O 1
ATOM 6698 N N . LEU B 1 313 ? -9.766 22.516 19.297 1 93.69 313 LEU B N 1
ATOM 6699 C CA . LEU B 1 313 ? -9.047 22.625 20.562 1 93.69 313 LEU B CA 1
ATOM 6700 C C . LEU B 1 313 ? -7.543 22.766 20.312 1 93.69 313 LEU B C 1
ATOM 6702 O O . LEU B 1 313 ? -6.879 23.562 20.969 1 93.69 313 LEU B O 1
ATOM 6706 N N . TRP B 1 314 ? -7.117 22.047 19.406 1 89.38 314 TRP B N 1
ATOM 6707 C CA . TRP B 1 314 ? -5.688 22.109 19.109 1 89.38 314 TRP B CA 1
ATOM 6708 C C . TRP B 1 314 ? -5.312 23.438 18.484 1 89.38 314 TRP B C 1
ATOM 6710 O O . TRP B 1 314 ? -4.227 23.969 18.734 1 89.38 314 TRP B O 1
ATOM 6720 N N . ASN B 1 315 ? -6.109 23.906 17.641 1 86.81 315 ASN B N 1
ATOM 6721 C CA . ASN B 1 315 ? -5.875 25.234 17.078 1 86.81 315 ASN B CA 1
ATOM 6722 C C . ASN B 1 315 ? -5.84 26.312 18.172 1 86.81 315 ASN B C 1
ATOM 6724 O O . ASN B 1 315 ? -5.047 27.25 18.094 1 86.81 315 ASN B O 1
ATOM 6728 N N . LEU B 1 316 ? -6.695 26.125 19.125 1 91 316 LEU B N 1
ATOM 6729 C CA . LEU B 1 316 ? -6.75 27.062 20.25 1 91 316 LEU B CA 1
ATOM 6730 C C . LEU B 1 316 ? -5.477 26.984 21.078 1 91 316 LEU B C 1
ATOM 6732 O O . LEU B 1 316 ? -5.039 27.984 21.656 1 91 316 LEU B O 1
ATOM 6736 N N . LYS B 1 317 ? -4.938 25.812 21.141 1 89.12 317 LYS B N 1
ATOM 6737 C CA . LYS B 1 317 ? -3.713 25.625 21.922 1 89.12 317 LYS B CA 1
ATOM 6738 C C . LYS B 1 317 ? -2.568 26.453 21.359 1 89.12 317 LYS B C 1
ATOM 6740 O O . LYS B 1 317 ? -1.692 26.891 22.094 1 89.12 317 LYS B O 1
ATOM 6745 N N . ASN B 1 318 ? -2.584 26.641 20.109 1 81.75 318 ASN B N 1
ATOM 6746 C CA . ASN B 1 318 ? -1.542 27.453 19.5 1 81.75 318 ASN B CA 1
ATOM 6747 C C . ASN B 1 318 ? -1.569 28.875 20.016 1 81.75 318 ASN B C 1
ATOM 6749 O O . ASN B 1 318 ? -0.526 29.531 20.125 1 81.75 318 ASN B O 1
ATOM 6753 N N . THR B 1 319 ? -2.727 29.344 20.375 1 83 319 THR B N 1
ATOM 6754 C CA . THR B 1 319 ? -2.896 30.703 20.875 1 83 319 THR B CA 1
ATOM 6755 C C . THR B 1 319 ? -2.742 30.734 22.406 1 83 319 THR B C 1
ATOM 6757 O O . THR B 1 319 ? -2.18 31.688 22.953 1 83 319 THR B O 1
ATOM 6760 N N . PHE B 1 320 ? -3.283 29.688 23.031 1 89.81 320 PHE B N 1
ATOM 6761 C CA . PHE B 1 320 ? -3.26 29.609 24.484 1 89.81 320 PHE B CA 1
ATOM 6762 C C . PHE B 1 320 ? -2.316 28.5 24.953 1 89.81 320 PHE B C 1
ATOM 6764 O O . PHE B 1 320 ? -2.727 27.594 25.672 1 89.81 320 PHE B O 1
ATOM 6771 N N . LYS B 1 321 ? -1.082 28.562 24.641 1 82.44 321 LYS B N 1
ATOM 6772 C CA . LYS B 1 321 ? -0.09 27.516 24.812 1 82.44 321 LYS B CA 1
ATOM 6773 C C . LYS B 1 321 ? 0.046 27.125 26.281 1 82.44 321 LYS B C 1
ATOM 6775 O O . LYS B 1 321 ? 0.068 25.938 26.625 1 82.44 321 LYS B O 1
ATOM 6780 N N . ASN B 1 322 ? 0.071 28.016 27.25 1 83.12 322 ASN B N 1
ATOM 6781 C CA . ASN B 1 322 ? 0.324 27.75 28.656 1 83.12 322 ASN B CA 1
ATOM 6782 C C . ASN B 1 322 ? -0.968 27.438 29.406 1 83.12 322 ASN B C 1
ATOM 6784 O O . ASN B 1 322 ? -0.937 26.844 30.484 1 83.12 322 ASN B O 1
ATOM 6788 N N . ASP B 1 323 ? -2.021 27.859 28.797 1 88.38 323 ASP B N 1
ATOM 6789 C CA . ASP B 1 323 ? -3.297 27.734 29.5 1 88.38 323 ASP B CA 1
ATOM 6790 C C . ASP B 1 323 ? -3.996 26.422 29.156 1 88.38 323 ASP B C 1
ATOM 6792 O O . ASP B 1 323 ? -4.703 25.859 29.984 1 88.38 323 ASP B O 1
ATOM 6796 N N . LEU B 1 324 ? -3.832 26.031 27.953 1 91.94 324 LEU B N 1
ATOM 6797 C CA . LEU B 1 324 ? -4.473 24.812 27.484 1 91.94 324 LEU B CA 1
ATOM 6798 C C . LEU B 1 324 ? -3.441 23.703 27.25 1 91.94 324 LEU B C 1
ATOM 6800 O O . LEU B 1 324 ? -2.824 23.641 26.188 1 91.94 324 LEU B O 1
ATOM 6804 N N . THR B 1 325 ? -3.414 22.812 28.234 1 87.69 325 THR B N 1
ATOM 6805 C CA . THR B 1 325 ? -2.422 21.75 28.172 1 87.69 325 THR B CA 1
ATOM 6806 C C . THR B 1 325 ? -2.957 20.547 27.406 1 87.69 325 THR B C 1
ATOM 6808 O O . THR B 1 325 ? -4.156 20.469 27.125 1 87.69 325 THR B O 1
ATOM 6811 N N . LYS B 1 326 ? -2.041 19.656 27.062 1 84.19 326 LYS B N 1
ATOM 6812 C CA . LYS B 1 326 ? -2.404 18.438 26.328 1 84.19 326 LYS B CA 1
ATOM 6813 C C . LYS B 1 326 ? -3.369 17.578 27.141 1 84.19 326 LYS B C 1
ATOM 6815 O O . LYS B 1 326 ? -4.383 17.125 26.609 1 84.19 326 LYS B O 1
ATOM 6820 N N . PRO B 1 327 ? -3.139 17.438 28.406 1 83.31 327 PRO B N 1
ATOM 6821 C CA . PRO B 1 327 ? -4.094 16.656 29.188 1 83.31 327 PRO B CA 1
ATOM 6822 C C . PRO B 1 327 ? -5.473 17.312 29.266 1 83.31 327 PRO B C 1
ATOM 6824 O O . PRO B 1 327 ? -6.492 16.609 29.281 1 83.31 327 PRO B O 1
ATOM 6827 N N . ALA B 1 328 ? -5.453 18.578 29.297 1 90.88 328 ALA B N 1
ATOM 6828 C CA . ALA B 1 328 ? -6.727 19.297 29.344 1 90.88 328 ALA B CA 1
ATOM 6829 C C . ALA B 1 328 ? -7.52 19.078 28.062 1 90.88 328 ALA B C 1
ATOM 6831 O O . ALA B 1 328 ? -8.742 18.906 28.094 1 90.88 328 ALA B O 1
ATOM 6832 N N . ILE B 1 329 ? -6.844 19.031 26.938 1 92.94 329 ILE B N 1
ATOM 6833 C CA . ILE B 1 329 ? -7.488 18.797 25.656 1 92.94 329 ILE B CA 1
ATOM 6834 C C . ILE B 1 329 ? -8.086 17.391 25.625 1 92.94 329 ILE B C 1
ATOM 6836 O O . ILE B 1 329 ? -9.227 17.203 25.188 1 92.94 329 ILE B O 1
ATOM 6840 N N . THR B 1 330 ? -7.312 16.453 26.109 1 88.5 330 THR B N 1
ATOM 6841 C CA . THR B 1 330 ? -7.785 15.07 26.156 1 88.5 330 THR B CA 1
ATOM 6842 C C . THR B 1 330 ? -9.023 14.953 27.031 1 88.5 330 THR B C 1
ATOM 6844 O O . THR B 1 330 ? -9.977 14.25 26.688 1 88.5 330 THR B O 1
ATOM 6847 N N . HIS B 1 331 ? -8.977 15.641 28.094 1 90.38 331 HIS B N 1
ATOM 6848 C CA . HIS B 1 331 ? -10.102 15.625 29.016 1 90.38 331 HIS B CA 1
ATOM 6849 C C . HIS B 1 331 ? -11.336 16.281 28.391 1 90.38 331 HIS B C 1
ATOM 6851 O O . HIS B 1 331 ? -12.445 15.758 28.516 1 90.38 331 HIS B O 1
ATOM 6857 N N . LEU B 1 332 ? -11.141 17.359 27.797 1 94 332 LEU B N 1
ATOM 6858 C CA . LEU B 1 332 ? -12.234 18.062 27.125 1 94 332 LEU B CA 1
ATOM 6859 C C . LEU B 1 332 ? -12.883 17.172 26.078 1 94 332 LEU B C 1
ATOM 6861 O O . LEU B 1 332 ? -14.109 17.109 25.953 1 94 332 LEU B O 1
ATOM 6865 N N . ASN B 1 333 ? -12.078 16.484 25.344 1 93.94 333 ASN B N 1
ATOM 6866 C CA . ASN B 1 333 ? -12.578 15.57 24.312 1 93.94 333 ASN B CA 1
ATOM 6867 C C . ASN B 1 333 ? -13.391 14.438 24.938 1 93.94 333 ASN B C 1
ATOM 6869 O O . ASN B 1 333 ? -14.406 14.023 24.359 1 93.94 333 ASN B O 1
ATOM 6873 N N . ARG B 1 334 ? -12.945 13.969 26 1 90.19 334 ARG B N 1
ATOM 6874 C CA . ARG B 1 334 ? -13.664 12.898 26.688 1 90.19 334 ARG B CA 1
ATOM 6875 C C . ARG B 1 334 ? -15.023 13.383 27.172 1 90.19 334 ARG B C 1
ATOM 6877 O O . ARG B 1 334 ? -16.031 12.68 27.031 1 90.19 334 ARG B O 1
ATOM 6884 N N . CYS B 1 335 ? -15 14.547 27.766 1 92.81 335 CYS B N 1
ATOM 6885 C CA . CYS B 1 335 ? -16.25 15.125 28.234 1 92.81 335 CYS B CA 1
ATOM 6886 C C . CYS B 1 335 ? -17.234 15.336 27.094 1 92.81 335 CYS B C 1
ATOM 6888 O O . CYS B 1 335 ? -18.422 15.039 27.219 1 92.81 335 CYS B O 1
ATOM 6890 N N . PHE B 1 336 ? -16.703 15.844 26.047 1 95.19 336 PHE B N 1
ATOM 6891 C CA . PHE B 1 336 ? -17.516 16.094 24.859 1 95.19 336 PHE B CA 1
ATOM 6892 C C . PHE B 1 336 ? -18.125 14.789 24.359 1 95.19 336 PHE B C 1
ATOM 6894 O O . PHE B 1 336 ? -19.328 14.727 24.094 1 95.19 336 PHE B O 1
ATOM 6901 N N . SER B 1 337 ? -17.344 13.773 24.25 1 93.88 337 SER B N 1
ATOM 6902 C CA . SER B 1 337 ? -17.797 12.469 23.781 1 93.88 337 SER B CA 1
ATOM 6903 C C . SER B 1 337 ? -18.844 11.875 24.719 1 93.88 337 SER B C 1
ATOM 6905 O O . SER B 1 337 ? -19.844 11.32 24.266 1 93.88 337 SER B O 1
ATOM 6907 N N . TYR B 1 338 ? -18.625 12.016 25.906 1 91.88 338 TYR B N 1
ATOM 6908 C CA . TYR B 1 338 ? -19.547 11.5 26.906 1 91.88 338 TYR B CA 1
ATOM 6909 C C . TYR B 1 338 ? -20.891 12.219 26.828 1 91.88 338 TYR B C 1
ATOM 6911 O O . TYR B 1 338 ? -21.953 11.586 26.922 1 91.88 338 TYR B O 1
ATOM 6919 N N . ALA B 1 339 ? -20.828 13.477 26.703 1 94.12 339 ALA B N 1
ATOM 6920 C CA . ALA B 1 339 ? -22.047 14.266 26.609 1 94.12 339 ALA B CA 1
ATOM 6921 C C . ALA B 1 339 ? -22.875 13.844 25.391 1 94.12 339 ALA B C 1
ATOM 6923 O O . ALA B 1 339 ? -24.109 13.812 25.453 1 94.12 339 ALA B O 1
ATOM 6924 N N . LEU B 1 340 ? -22.234 13.5 24.344 1 94.44 340 LEU B N 1
ATOM 6925 C CA . LEU B 1 340 ? -22.938 13.078 23.125 1 94.44 340 LEU B CA 1
ATOM 6926 C C . LEU B 1 340 ? -23.562 11.703 23.312 1 94.44 340 LEU B C 1
ATOM 6928 O O . LEU B 1 340 ? -24.781 11.547 23.156 1 94.44 340 LEU B O 1
ATOM 6932 N N . TYR B 1 341 ? -22.844 10.781 23.781 1 92.94 341 TYR B N 1
ATOM 6933 C CA . TYR B 1 341 ? -23.266 9.391 23.781 1 92.94 341 TYR B CA 1
ATOM 6934 C C . TYR B 1 341 ? -24.234 9.125 24.922 1 92.94 341 TYR B C 1
ATOM 6936 O O . TYR B 1 341 ? -25.156 8.297 24.797 1 92.94 341 TYR B O 1
ATOM 6944 N N . SER B 1 342 ? -24.078 9.789 26.031 1 92.31 342 SER B N 1
ATOM 6945 C CA . SER B 1 342 ? -24.953 9.578 27.172 1 92.31 342 SER B CA 1
ATOM 6946 C C . SER B 1 342 ? -26.344 10.148 26.922 1 92.31 342 SER B C 1
ATOM 6948 O O . SER B 1 342 ? -27.312 9.75 27.562 1 92.31 342 SER B O 1
ATOM 6950 N N . ASN B 1 343 ? -26.406 11.086 26.031 1 94.12 343 ASN B N 1
ATOM 6951 C CA . ASN B 1 343 ? -27.688 11.75 25.781 1 94.12 343 ASN B CA 1
ATOM 6952 C C . ASN B 1 343 ? -28.172 11.492 24.359 1 94.12 343 ASN B C 1
ATOM 6954 O O . ASN B 1 343 ? -28.75 12.375 23.719 1 94.12 343 ASN B O 1
ATOM 6958 N N . ARG B 1 344 ? -27.922 10.297 23.906 1 93.81 344 ARG B N 1
ATOM 6959 C CA . ARG B 1 344 ? -28.312 9.938 22.547 1 93.81 344 ARG B CA 1
ATOM 6960 C C . ARG B 1 344 ? -29.812 10.109 22.359 1 93.81 344 ARG B C 1
ATOM 6962 O O . ARG B 1 344 ? -30.609 9.68 23.188 1 93.81 344 ARG B O 1
ATOM 6969 N N . ASN B 1 345 ? -30.234 10.766 21.297 1 93.38 345 ASN B N 1
ATOM 6970 C CA . ASN B 1 345 ? -31.625 10.977 20.875 1 93.38 345 ASN B CA 1
ATOM 6971 C C . ASN B 1 345 ? -32.344 11.945 21.797 1 93.38 345 ASN B C 1
ATOM 6973 O O . ASN B 1 345 ? -33.594 11.984 21.812 1 93.38 345 ASN B O 1
ATOM 6977 N N . ASN B 1 346 ? -31.578 12.68 22.625 1 94.56 346 ASN B N 1
ATOM 6978 C CA . ASN B 1 346 ? -32.125 13.719 23.484 1 94.56 346 ASN B CA 1
ATOM 6979 C C . ASN B 1 346 ? -31.391 15.039 23.312 1 94.56 346 ASN B C 1
ATOM 6981 O O . ASN B 1 346 ? -30.5 15.367 24.109 1 94.56 346 ASN B O 1
ATOM 6985 N N . PRO B 1 347 ? -31.844 15.812 22.406 1 95.06 347 PRO B N 1
ATOM 6986 C CA . PRO B 1 347 ? -31.141 17.062 22.078 1 95.06 347 PRO B CA 1
ATOM 6987 C C . PRO B 1 347 ? -31.062 18.016 23.25 1 95.06 347 PRO B C 1
ATOM 6989 O O . PRO B 1 347 ? -30.031 18.688 23.438 1 95.06 347 PRO B O 1
ATOM 6992 N N . GLU B 1 348 ? -32.094 18.094 24.078 1 94.06 348 GLU B N 1
ATOM 6993 C CA . GLU B 1 348 ? -32.125 19.031 25.188 1 94.06 348 GLU B CA 1
ATOM 6994 C C . GLU B 1 348 ? -31.094 18.672 26.25 1 94.06 348 GLU B C 1
ATOM 6996 O O . GLU B 1 348 ? -30.297 19.516 26.656 1 94.06 348 GLU B O 1
ATOM 7001 N N . SER B 1 349 ? -31.125 17.438 26.609 1 94.12 349 SER B N 1
ATOM 7002 C CA . SER B 1 349 ? -30.172 16.984 27.609 1 94.12 349 SER B CA 1
ATOM 7003 C C . SER B 1 349 ? -28.734 17.094 27.094 1 94.12 349 SER B C 1
ATOM 7005 O O . SER B 1 349 ? -27.812 17.406 27.844 1 94.12 349 SER B O 1
ATOM 7007 N N . MET B 1 350 ? -28.609 16.781 25.859 1 95.5 350 MET B N 1
ATOM 7008 C CA . MET B 1 350 ? -27.297 16.875 25.25 1 95.5 350 MET B CA 1
ATOM 7009 C C . MET B 1 350 ? -26.781 18.312 25.266 1 95.5 350 MET B C 1
ATOM 7011 O O . MET B 1 350 ? -25.625 18.562 25.609 1 95.5 350 MET B O 1
ATOM 7015 N N . SER B 1 351 ? -27.609 19.219 24.891 1 95.19 351 SER B N 1
ATOM 7016 C CA . SER B 1 351 ? -27.25 20.625 24.875 1 95.19 351 SER B CA 1
ATOM 7017 C C . SER B 1 351 ? -26.844 21.094 26.266 1 95.19 351 SER B C 1
ATOM 7019 O O . SER B 1 351 ? -25.859 21.812 26.422 1 95.19 351 SER B O 1
ATOM 7021 N N . ASN B 1 352 ? -27.578 20.656 27.219 1 94.5 352 ASN B N 1
ATOM 7022 C CA . ASN B 1 352 ? -27.297 21.047 28.594 1 94.5 352 ASN B CA 1
ATOM 7023 C C . ASN B 1 352 ? -25.953 20.516 29.062 1 94.5 352 ASN B C 1
ATOM 7025 O O . ASN B 1 352 ? -25.172 21.25 29.672 1 94.5 352 ASN B O 1
ATOM 7029 N N . ASP B 1 353 ? -25.734 19.312 28.797 1 95.44 353 ASP B N 1
ATOM 7030 C CA . ASP B 1 353 ? -24.484 18.703 29.219 1 95.44 353 ASP B CA 1
ATOM 7031 C C . ASP B 1 353 ? -23.297 19.328 28.5 1 95.44 353 ASP B C 1
ATOM 7033 O O . ASP B 1 353 ? -22.234 19.516 29.094 1 95.44 353 ASP B O 1
ATOM 7037 N N . LEU B 1 354 ? -23.438 19.625 27.234 1 96.12 354 LEU B N 1
ATOM 7038 C CA . LEU B 1 354 ? -22.375 20.266 26.484 1 96.12 354 LEU B CA 1
ATOM 7039 C C . LEU B 1 354 ? -22.062 21.656 27.031 1 96.12 354 LEU B C 1
ATOM 7041 O O . LEU B 1 354 ? -20.906 22.016 27.203 1 96.12 354 LEU B O 1
ATOM 7045 N N . GLN B 1 355 ? -23.047 22.344 27.391 1 94.94 355 GLN B N 1
ATOM 7046 C CA . GLN B 1 355 ? -22.875 23.703 27.906 1 94.94 355 GLN B CA 1
ATOM 7047 C C . GLN B 1 355 ? -22.266 23.688 29.297 1 94.94 355 GLN B C 1
ATOM 7049 O O . GLN B 1 355 ? -21.625 24.656 29.703 1 94.94 355 GLN B O 1
ATOM 7054 N N . ALA B 1 356 ? -22.422 22.578 29.969 1 95.44 356 ALA B N 1
ATOM 7055 C CA . ALA B 1 356 ? -21.922 22.469 31.344 1 95.44 356 ALA B CA 1
ATOM 7056 C C . ALA B 1 356 ? -20.438 22.156 31.375 1 95.44 356 ALA B C 1
ATOM 7058 O O . ALA B 1 356 ? -19.766 22.328 32.406 1 95.44 356 ALA B O 1
ATOM 7059 N N . ILE B 1 357 ? -19.906 21.766 30.266 1 94.88 357 ILE B N 1
ATOM 7060 C CA . ILE B 1 357 ? -18.531 21.281 30.203 1 94.88 357 ILE B CA 1
ATOM 7061 C C . ILE B 1 357 ? -17.578 22.406 30.625 1 94.88 357 ILE B C 1
ATOM 7063 O O . ILE B 1 357 ? -16.734 22.203 31.5 1 94.88 357 ILE B O 1
ATOM 7067 N N . VAL B 1 358 ? -17.766 23.609 30 1 94.88 358 VAL B N 1
ATOM 7068 C CA . VAL B 1 358 ? -16.812 24.703 30.203 1 94.88 358 VAL B CA 1
ATOM 7069 C C . VAL B 1 358 ? -16.922 25.219 31.641 1 94.88 358 VAL B C 1
ATOM 7071 O O . VAL B 1 358 ? -15.93 25.297 32.375 1 94.88 358 VAL B O 1
ATOM 7074 N N . PRO B 1 359 ? -18.078 25.5 32.188 1 94.38 359 PRO B N 1
ATOM 7075 C CA . PRO B 1 359 ? -18.188 25.922 33.562 1 94.38 359 PRO B CA 1
ATOM 7076 C C . PRO B 1 359 ? -17.641 24.875 34.562 1 94.38 359 PRO B C 1
ATOM 7078 O O . PRO B 1 359 ? -17.016 25.219 35.562 1 94.38 359 PRO B O 1
ATOM 7081 N N . HIS B 1 360 ? -17.844 23.656 34.281 1 93.31 360 HIS B N 1
ATOM 7082 C CA . HIS B 1 360 ? -17.359 22.578 35.125 1 93.31 360 HIS B CA 1
ATOM 7083 C C . HIS B 1 360 ? -15.844 22.656 35.281 1 93.31 360 HIS B C 1
ATOM 7085 O O . HIS B 1 360 ? -15.328 22.484 36.375 1 93.31 360 HIS B O 1
ATOM 7091 N N . LEU B 1 361 ? -15.156 22.906 34.219 1 93.06 361 LEU B N 1
ATOM 7092 C CA . LEU B 1 361 ? -13.703 22.953 34.25 1 93.06 361 LEU B CA 1
ATOM 7093 C C . LEU B 1 361 ? -13.203 24.219 34.938 1 93.06 361 LEU B C 1
ATOM 7095 O O . LEU B 1 361 ? -12.031 24.312 35.312 1 93.06 361 LEU B O 1
ATOM 7099 N N . TYR B 1 362 ? -14.062 25.219 35.062 1 93.44 362 TYR B N 1
ATOM 7100 C CA . TYR B 1 362 ? -13.742 26.453 35.75 1 93.44 362 TYR B CA 1
ATOM 7101 C C . TYR B 1 362 ? -14.305 26.438 37.188 1 93.44 362 TYR B C 1
ATOM 7103 O O . TYR B 1 362 ? -14.516 27.484 37.781 1 93.44 362 TYR B O 1
ATOM 7111 N N . LYS B 1 363 ? -14.664 25.25 37.656 1 90.31 363 LYS B N 1
ATOM 7112 C CA . LYS B 1 363 ? -15.086 24.969 39.031 1 90.31 363 LYS B CA 1
ATOM 7113 C C . LYS B 1 363 ? -16.469 25.562 39.312 1 90.31 363 LYS B C 1
ATOM 7115 O O . LYS B 1 363 ? -16.766 25.938 40.438 1 90.31 363 LYS B O 1
ATOM 7120 N N . GLU B 1 364 ? -17.172 25.766 38.281 1 92.88 364 GLU B N 1
ATOM 7121 C CA . GLU B 1 364 ? -18.578 26.141 38.406 1 92.88 364 GLU B CA 1
ATOM 7122 C C . GLU B 1 364 ? -19.484 24.953 38.094 1 92.88 364 GLU B C 1
ATOM 7124 O O . GLU B 1 364 ? -19.609 24.516 36.969 1 92.88 364 GLU B O 1
ATOM 7129 N N . HIS B 1 365 ? -20.141 24.438 39.031 1 93 365 HIS B N 1
ATOM 7130 C CA . HIS B 1 365 ? -20.828 23.156 38.875 1 93 365 HIS B CA 1
ATOM 7131 C C . HIS B 1 365 ? -22.344 23.344 38.906 1 93 365 HIS B C 1
ATOM 7133 O O . HIS B 1 365 ? -23.078 22.359 39.062 1 93 365 HIS B O 1
ATOM 7139 N N . ASP B 1 366 ? -22.828 24.547 38.688 1 91.12 366 ASP B N 1
ATOM 7140 C CA . ASP B 1 366 ? -24.25 24.828 38.75 1 91.12 366 ASP B CA 1
ATOM 7141 C C . ASP B 1 366 ? -25.016 24.125 37.625 1 91.12 366 ASP B C 1
ATOM 7143 O O . ASP B 1 366 ? -26.109 23.625 37.844 1 91.12 366 ASP B O 1
ATOM 7147 N N . LEU B 1 367 ? -24.375 24.047 36.469 1 91.62 367 LEU B N 1
ATOM 7148 C CA . LEU B 1 367 ? -25.031 23.484 35.281 1 91.62 367 LEU B CA 1
ATOM 7149 C C . LEU B 1 367 ? -24.719 22 35.125 1 91.62 367 LEU B C 1
ATOM 7151 O O . LEU B 1 367 ? -25.219 21.344 34.219 1 91.62 367 LEU B O 1
ATOM 7155 N N . CYS B 1 368 ? -23.938 21.453 36 1 91.81 368 CYS B N 1
ATOM 7156 C CA . CYS B 1 368 ? -23.5 20.078 35.875 1 91.81 368 CYS B CA 1
ATOM 7157 C C . CYS B 1 368 ? -24.625 19.109 36.188 1 91.81 368 CYS B C 1
ATOM 7159 O O . CYS B 1 368 ? -25.641 19.484 36.781 1 91.81 368 CYS B O 1
ATOM 7161 N N . ASN B 1 369 ? -24.531 17.984 35.625 1 88.81 369 ASN B N 1
ATOM 7162 C CA . ASN B 1 369 ? -25.438 16.875 35.938 1 88.81 369 ASN B CA 1
ATOM 7163 C C . ASN B 1 369 ? -24.859 15.945 37 1 88.81 369 ASN B C 1
ATOM 7165 O O . ASN B 1 369 ? -23.672 15.648 36.969 1 88.81 369 ASN B O 1
ATOM 7169 N N . GLN B 1 370 ? -25.672 15.438 37.875 1 86.44 370 GLN B N 1
ATOM 7170 C CA . GLN B 1 370 ? -25.25 14.578 39 1 86.44 370 GLN B CA 1
ATOM 7171 C C . GLN B 1 370 ? -24.719 13.242 38.469 1 86.44 370 GLN B C 1
ATOM 7173 O O . GLN B 1 370 ? -23.906 12.594 39.156 1 86.44 370 GLN B O 1
ATOM 7178 N N . LYS B 1 371 ? -25.031 12.961 37.312 1 85.31 371 LYS B N 1
ATOM 7179 C CA . LYS B 1 371 ? -24.656 11.664 36.75 1 85.31 371 LYS B CA 1
ATOM 7180 C C . LYS B 1 371 ? -23.156 11.594 36.469 1 85.31 371 LYS B C 1
ATOM 7182 O O . LYS B 1 371 ? -22.547 10.531 36.625 1 85.31 371 LYS B O 1
ATOM 7187 N N . TRP B 1 372 ? -22.547 12.758 36.125 1 84.81 372 TRP B N 1
ATOM 7188 C CA . TRP B 1 372 ? -21.156 12.656 35.719 1 84.81 372 TRP B CA 1
ATOM 7189 C C . TRP B 1 372 ? -20.281 13.594 36.531 1 84.81 372 TRP B C 1
ATOM 7191 O O . TRP B 1 372 ? -19.062 13.445 36.562 1 84.81 372 TRP B O 1
ATOM 7201 N N . CYS B 1 373 ? -20.844 14.516 37.219 1 87.06 373 CYS B N 1
ATOM 7202 C CA . CYS B 1 373 ? -20.062 15.477 37.969 1 87.06 373 CYS B CA 1
ATOM 7203 C C . CYS B 1 373 ? -19.844 14.977 39.406 1 87.06 373 CYS B C 1
ATOM 7205 O O . CYS B 1 373 ? -20.797 14.844 40.188 1 87.06 373 CYS B O 1
ATOM 7207 N N . SER B 1 374 ? -18.672 14.727 39.812 1 83.56 374 SER B N 1
ATOM 7208 C CA . SER B 1 374 ? -18.312 14.211 41.125 1 83.56 374 SER B CA 1
ATOM 7209 C C . SER B 1 374 ? -18.562 15.258 42.188 1 83.56 374 SER B C 1
ATOM 7211 O O . SER B 1 374 ? -18.859 14.922 43.344 1 83.56 374 SER B O 1
ATOM 7213 N N . TYR B 1 375 ? -18.469 16.5 41.844 1 87 375 TYR B N 1
ATOM 7214 C CA . TYR B 1 375 ? -18.719 17.562 42.812 1 87 375 TYR B CA 1
ATOM 7215 C C . TYR B 1 375 ? -20.188 17.547 43.25 1 87 375 TYR B C 1
ATOM 7217 O O . TYR B 1 375 ? -20.484 17.703 44.438 1 87 375 TYR B O 1
ATOM 7225 N N . LYS B 1 376 ? -21.016 17.375 42.25 1 87.12 376 LYS B N 1
ATOM 7226 C CA . LYS B 1 376 ? -22.438 17.312 42.594 1 87.12 376 LYS B CA 1
ATOM 7227 C C . LYS B 1 376 ? -22.766 16.062 43.375 1 87.12 376 LYS B C 1
ATOM 7229 O O . LYS B 1 376 ? -23.719 16.047 44.156 1 87.12 376 LYS B O 1
ATOM 7234 N N . ARG B 1 377 ? -22.062 15.086 43.281 1 86.75 377 ARG B N 1
ATOM 7235 C CA . ARG B 1 377 ? -22.297 13.852 44 1 86.75 377 ARG B CA 1
ATOM 7236 C C . ARG B 1 377 ? -21.688 13.93 45.406 1 86.75 377 ARG B C 1
ATOM 7238 O O . ARG B 1 377 ? -22.344 13.539 46.375 1 86.75 377 ARG B O 1
ATOM 7245 N N . ASN B 1 378 ? -20.344 14.398 45.375 1 88.25 378 ASN B N 1
ATOM 7246 C CA . ASN B 1 378 ? -19.672 14.508 46.656 1 88.25 378 ASN B CA 1
ATOM 7247 C C . ASN B 1 378 ? -18.766 15.75 46.719 1 88.25 378 ASN B C 1
ATOM 7249 O O . ASN B 1 378 ? -17.562 15.648 46.531 1 88.25 378 ASN B O 1
ATOM 7253 N N . PRO B 1 379 ? -19.297 16.828 47.156 1 85.5 379 PRO B N 1
ATOM 7254 C CA . PRO B 1 379 ? -18.531 18.094 47.156 1 85.5 379 PRO B CA 1
ATOM 7255 C C . PRO B 1 379 ? -17.312 18.031 48.062 1 85.5 379 PRO B C 1
ATOM 7257 O O . PRO B 1 379 ? -16.297 18.656 47.781 1 85.5 379 PRO B O 1
ATOM 7260 N N . ASN B 1 380 ? -17.375 17.25 49.156 1 83.88 380 ASN B N 1
ATOM 7261 C CA . ASN B 1 380 ? -16.312 17.234 50.156 1 83.88 380 ASN B CA 1
ATOM 7262 C C . ASN B 1 380 ? -15.078 16.469 49.656 1 83.88 380 ASN B C 1
ATOM 7264 O O . ASN B 1 380 ? -13.953 16.766 50.062 1 83.88 380 ASN B O 1
ATOM 7268 N N . LYS B 1 381 ? -15.258 15.602 48.719 1 81.31 381 LYS B N 1
ATOM 7269 C CA . LYS B 1 381 ? -14.148 14.773 48.25 1 81.31 381 LYS B CA 1
ATOM 7270 C C . LYS B 1 381 ? -13.734 15.164 46.844 1 81.31 381 LYS B C 1
ATOM 7272 O O . LYS B 1 381 ? -12.906 14.484 46.219 1 81.31 381 LYS B O 1
ATOM 7277 N N . TYR B 1 382 ? -14.273 16.297 46.438 1 84 382 TYR B N 1
ATOM 7278 C CA . TYR B 1 382 ? -14.07 16.672 45.031 1 84 382 TYR B CA 1
ATOM 7279 C C . TYR B 1 382 ? -12.68 17.266 44.812 1 84 382 TYR B C 1
ATOM 7281 O O . TYR B 1 382 ? -12.312 18.234 45.469 1 84 382 TYR B O 1
ATOM 7289 N N . LYS B 1 383 ? -11.797 16.484 44.031 1 80.31 383 LYS B N 1
ATOM 7290 C CA . LYS B 1 383 ? -10.5 16.984 43.594 1 80.31 383 LYS B CA 1
ATOM 7291 C C . LYS B 1 383 ? -10.43 17 42.062 1 80.31 383 LYS B C 1
ATOM 7293 O O . LYS B 1 383 ? -10.359 15.938 41.438 1 80.31 383 LYS B O 1
ATOM 7298 N N . PRO B 1 384 ? -10.445 18.266 41.562 1 78.62 384 PRO B N 1
ATOM 7299 C CA . PRO B 1 384 ? -10.453 18.312 40.094 1 78.62 384 PRO B CA 1
ATOM 7300 C C . PRO B 1 384 ? -9.133 17.844 39.469 1 78.62 384 PRO B C 1
ATOM 7302 O O . PRO B 1 384 ? -8.055 18.188 39.969 1 78.62 384 PRO B O 1
ATOM 7305 N N . THR B 1 385 ? -9.234 16.938 38.531 1 75.31 385 THR B N 1
ATOM 7306 C CA . THR B 1 385 ? -8.039 16.469 37.844 1 75.31 385 THR B CA 1
ATOM 7307 C C . THR B 1 385 ? -7.523 17.531 36.875 1 75.31 385 THR B C 1
ATOM 7309 O O . THR B 1 385 ? -6.312 17.703 36.75 1 75.31 385 THR B O 1
ATOM 7312 N N . VAL B 1 386 ? -8.43 18.234 36.219 1 84.56 386 VAL B N 1
ATOM 7313 C CA . VAL B 1 386 ? -8.078 19.297 35.25 1 84.56 386 VAL B CA 1
ATOM 7314 C C . VAL B 1 386 ? -8.859 20.562 35.594 1 84.56 386 VAL B C 1
ATOM 7316 O O . VAL B 1 386 ? -10.07 20.516 35.844 1 84.56 386 VAL B O 1
ATOM 7319 N N . SER B 1 387 ? -8.164 21.656 35.844 1 88.06 387 SER B N 1
ATOM 7320 C CA . SER B 1 387 ? -8.805 22.953 36.094 1 88.06 387 SER B CA 1
ATOM 7321 C C . SER B 1 387 ? -8.203 24.047 35.219 1 88.06 387 SER B C 1
ATOM 7323 O O . SER B 1 387 ? -6.984 24.078 35 1 88.06 387 SER B O 1
ATOM 7325 N N . LEU B 1 388 ? -9.109 24.828 34.656 1 92.94 388 LEU B N 1
ATOM 7326 C CA . LEU B 1 388 ? -8.695 25.938 33.812 1 92.94 388 LEU B CA 1
ATOM 7327 C C . LEU B 1 388 ? -8.992 27.281 34.5 1 92.94 388 LEU B C 1
ATOM 7329 O O . LEU B 1 388 ? -9.938 27.375 35.281 1 92.94 388 LEU B O 1
ATOM 7333 N N . ASN B 1 389 ? -8.117 28.328 34.219 1 90.69 389 ASN B N 1
ATOM 7334 C CA . ASN B 1 389 ? -8.281 29.594 34.938 1 90.69 389 ASN B CA 1
ATOM 7335 C C . ASN B 1 389 ? -8.25 30.781 33.969 1 90.69 389 ASN B C 1
ATOM 7337 O O . ASN B 1 389 ? -8.609 31.891 34.375 1 90.69 389 ASN B O 1
ATOM 7341 N N . SER B 1 390 ? -7.914 30.609 32.812 1 92.31 390 SER B N 1
ATOM 7342 C CA . SER B 1 390 ? -7.793 31.719 31.875 1 92.31 390 SER B CA 1
ATOM 7343 C C . SER B 1 390 ? -9.164 32.188 31.375 1 92.31 390 SER B C 1
ATOM 7345 O O . SER B 1 390 ? -9.891 31.391 30.766 1 92.31 390 SER B O 1
ATOM 7347 N N . LEU B 1 391 ? -9.555 33.438 31.562 1 92.56 391 LEU B N 1
ATOM 7348 C CA . LEU B 1 391 ? -10.867 33.969 31.203 1 92.56 391 LEU B CA 1
ATOM 7349 C C . LEU B 1 391 ? -11 34.094 29.688 1 92.56 391 LEU B C 1
ATOM 7351 O O . LEU B 1 391 ? -12.031 33.719 29.125 1 92.56 391 LEU B O 1
ATOM 7355 N N . PRO B 1 392 ? -9.953 34.469 29 1 93.19 392 PRO B N 1
ATOM 7356 C CA . PRO B 1 392 ? -10.07 34.5 27.547 1 93.19 392 PRO B CA 1
ATOM 7357 C C . PRO B 1 392 ? -10.266 33.125 26.938 1 93.19 392 PRO B C 1
ATOM 7359 O O . PRO B 1 392 ? -11 32.969 25.953 1 93.19 392 PRO B O 1
ATOM 7362 N N . LEU B 1 393 ? -9.609 32.25 27.469 1 95.44 393 LEU B N 1
ATOM 7363 C CA . LEU B 1 393 ? -9.781 30.859 27.016 1 95.44 393 LEU B CA 1
ATOM 7364 C C . LEU B 1 393 ? -11.203 30.375 27.281 1 95.44 393 LEU B C 1
ATOM 7366 O O . LEU B 1 393 ? -11.789 29.672 26.453 1 95.44 393 LEU B O 1
ATOM 7370 N N . ARG B 1 394 ? -11.75 30.75 28.375 1 95.56 394 ARG B N 1
ATOM 7371 C CA . ARG B 1 394 ? -13.117 30.375 28.734 1 95.56 394 ARG B CA 1
ATOM 7372 C C . ARG B 1 394 ? -14.102 30.859 27.672 1 95.56 394 ARG B C 1
ATOM 7374 O O . ARG B 1 394 ? -14.992 30.109 27.266 1 95.56 394 ARG B O 1
ATOM 7381 N N . LYS B 1 395 ? -13.977 32.031 27.328 1 95.62 395 LYS B N 1
ATOM 7382 C CA . LYS B 1 395 ? -14.883 32.625 26.344 1 95.62 395 LYS B CA 1
ATOM 7383 C C . LYS B 1 395 ? -14.789 31.906 25 1 95.62 395 LYS B C 1
ATOM 7385 O O . LYS B 1 395 ? -15.812 31.625 24.375 1 95.62 395 LYS B O 1
ATOM 7390 N N . LYS B 1 396 ? -13.602 31.609 24.609 1 95.38 396 LYS B N 1
ATOM 7391 C CA . LYS B 1 396 ? -13.398 30.938 23.328 1 95.38 396 LYS B CA 1
ATOM 7392 C C . LYS B 1 396 ? -13.961 29.516 23.359 1 95.38 396 LYS B C 1
ATOM 7394 O O . LYS B 1 396 ? -14.531 29.047 22.375 1 95.38 396 LYS B O 1
ATOM 7399 N N . LEU B 1 397 ? -13.719 28.859 24.453 1 96.38 397 LEU B N 1
ATOM 7400 C CA . LEU B 1 397 ? -14.25 27.516 24.594 1 96.38 397 LEU B CA 1
ATOM 7401 C C . LEU B 1 397 ? -15.773 27.516 24.578 1 96.38 397 LEU B C 1
ATOM 7403 O O . LEU B 1 397 ? -16.391 26.641 23.969 1 96.38 397 LEU B O 1
ATOM 7407 N N . ALA B 1 398 ? -16.328 28.453 25.234 1 95.25 398 ALA B N 1
ATOM 7408 C CA . ALA B 1 398 ? -17.781 28.594 25.266 1 95.25 398 ALA B CA 1
ATOM 7409 C C . ALA B 1 398 ? -18.328 28.859 23.859 1 95.25 398 ALA B C 1
ATOM 7411 O O . ALA B 1 398 ? -19.391 28.359 23.5 1 95.25 398 ALA B O 1
ATOM 7412 N N . GLU B 1 399 ? -17.625 29.609 23.141 1 94.81 399 GLU B N 1
ATOM 7413 C CA . GLU B 1 399 ? -18.016 29.891 21.766 1 94.81 399 GLU B CA 1
ATOM 7414 C C . GLU B 1 399 ? -18 28.625 20.906 1 94.81 399 GLU B C 1
ATOM 7416 O O . GLU B 1 399 ? -18.906 28.391 20.125 1 94.81 399 GLU B O 1
ATOM 7421 N N . ILE B 1 400 ? -17 27.859 21.062 1 94.94 400 ILE B N 1
ATOM 7422 C CA . ILE B 1 400 ? -16.875 26.625 20.297 1 94.94 400 ILE B CA 1
ATOM 7423 C C . ILE B 1 400 ? -18.031 25.688 20.641 1 94.94 400 ILE B C 1
ATOM 7425 O O . ILE B 1 400 ? -18.672 25.125 19.734 1 94.94 400 ILE B O 1
ATOM 7429 N N . ILE B 1 401 ? -18.297 25.547 21.906 1 95.31 401 ILE B N 1
ATOM 7430 C CA . ILE B 1 401 ? -19.375 24.656 22.328 1 95.31 401 ILE B CA 1
ATOM 7431 C C . ILE B 1 401 ? -20.719 25.219 21.875 1 95.31 401 ILE B C 1
ATOM 7433 O O . ILE B 1 401 ? -21.609 24.453 21.5 1 95.31 401 ILE B O 1
ATOM 7437 N N . GLY B 1 402 ? -20.859 26.469 21.922 1 93.5 402 GLY B N 1
ATOM 7438 C CA . GLY B 1 402 ? -22.094 27.125 21.484 1 93.5 402 GLY B CA 1
ATOM 7439 C C . GLY B 1 402 ? -22.453 26.812 20.047 1 93.5 402 GLY B C 1
ATOM 7440 O O . GLY B 1 402 ? -23.641 26.766 19.703 1 93.5 402 GLY B O 1
ATOM 7441 N N . GLU B 1 403 ? -21.5 26.562 19.234 1 91.19 403 GLU B N 1
ATOM 7442 C CA . GLU B 1 403 ? -21.734 26.203 17.844 1 91.19 403 GLU B CA 1
ATOM 7443 C C . GLU B 1 403 ? -22.453 24.875 17.719 1 91.19 403 GLU B C 1
ATOM 7445 O O . GLU B 1 403 ? -23.281 24.672 16.828 1 91.19 403 GLU B O 1
ATOM 7450 N N . TYR B 1 404 ? -22.172 24 18.609 1 93.25 404 TYR B N 1
ATOM 7451 C CA . TYR B 1 404 ? -22.734 22.672 18.547 1 93.25 404 TYR B CA 1
ATOM 7452 C C . TYR B 1 404 ? -24.109 22.625 19.219 1 93.25 404 TYR B C 1
ATOM 7454 O O . TYR B 1 404 ? -24.922 21.734 18.938 1 93.25 404 TYR B O 1
ATOM 7462 N N . THR B 1 405 ? -24.391 23.578 20.047 1 92.5 405 THR B N 1
ATOM 7463 C CA . THR B 1 405 ? -25.625 23.547 20.828 1 92.5 405 THR B CA 1
ATOM 7464 C C . THR B 1 405 ? -26.703 24.391 20.156 1 92.5 405 THR B C 1
ATOM 7466 O O . THR B 1 405 ? -27.828 24.484 20.656 1 92.5 405 THR B O 1
ATOM 7469 N N . SER B 1 406 ? -26.375 24.922 19.062 1 89.5 406 SER B N 1
ATOM 7470 C CA . SER B 1 406 ? -27.438 25.609 18.328 1 89.5 406 SER B CA 1
ATOM 7471 C C . SER B 1 406 ? -28.547 24.641 17.938 1 89.5 406 SER B C 1
ATOM 7473 O O . SER B 1 406 ? -28.297 23.453 17.703 1 89.5 406 SER B O 1
ATOM 7475 N N . ASN B 1 407 ? -29.75 25.109 17.828 1 80.88 407 ASN B N 1
ATOM 7476 C CA . ASN B 1 407 ? -30.922 24.25 17.641 1 80.88 407 ASN B CA 1
ATOM 7477 C C . ASN B 1 407 ? -30.781 23.391 16.391 1 80.88 407 ASN B C 1
ATOM 7479 O O . ASN B 1 407 ? -31.031 22.188 16.438 1 80.88 407 ASN B O 1
ATOM 7483 N N . ASP B 1 408 ? -30.359 23.953 15.406 1 84.19 408 ASP B N 1
ATOM 7484 C CA . ASP B 1 408 ? -30.25 23.203 14.156 1 84.19 408 ASP B CA 1
ATOM 7485 C C . ASP B 1 408 ? -29.172 22.141 14.227 1 84.19 408 ASP B C 1
ATOM 7487 O O . ASP B 1 408 ? -29.359 21.016 13.773 1 84.19 408 ASP B O 1
ATOM 7491 N N . ASN B 1 409 ? -28.141 22.438 14.898 1 89.44 409 ASN B N 1
ATOM 7492 C CA . ASN B 1 409 ? -27 21.531 14.945 1 89.44 409 ASN B CA 1
ATOM 7493 C C . ASN B 1 409 ? -27.219 20.422 15.961 1 89.44 409 ASN B C 1
ATOM 7495 O O . ASN B 1 409 ? -26.859 19.266 15.703 1 89.44 409 ASN B O 1
ATOM 7499 N N . ILE B 1 410 ? -27.844 20.734 17.016 1 92.94 410 ILE B N 1
ATOM 7500 C CA . ILE B 1 410 ? -28 19.75 18.078 1 92.94 410 ILE B CA 1
ATOM 7501 C C . ILE B 1 410 ? -28.953 18.641 17.625 1 92.94 410 ILE B C 1
ATOM 7503 O O . ILE B 1 410 ? -28.781 17.484 18 1 92.94 410 ILE B O 1
ATOM 7507 N N . GLU B 1 411 ? -29.906 19 16.828 1 91.69 411 GLU B N 1
ATOM 7508 C CA . GLU B 1 411 ? -30.844 18 16.328 1 91.69 411 GLU B CA 1
ATOM 7509 C C . GLU B 1 411 ? -30.156 17.031 15.359 1 91.69 411 GLU B C 1
ATOM 7511 O O . GLU B 1 411 ? -30.484 15.852 15.328 1 91.69 411 GLU B O 1
ATOM 7516 N N . LYS B 1 412 ? -29.312 17.562 14.633 1 92.12 412 LYS B N 1
ATOM 7517 C CA . LYS B 1 412 ? -28.578 16.75 13.672 1 92.12 412 LYS B CA 1
ATOM 7518 C C . LYS B 1 412 ? -27.578 15.828 14.375 1 92.12 412 LYS B C 1
ATOM 7520 O O . LYS B 1 412 ? -27.25 14.75 13.867 1 92.12 412 LYS B O 1
ATOM 7525 N N . ILE B 1 413 ? -27.141 16.219 15.539 1 94 413 ILE B N 1
ATOM 7526 C CA . ILE B 1 413 ? -26.062 15.508 16.234 1 94 413 ILE B CA 1
ATOM 7527 C C . ILE B 1 413 ? -26.672 14.516 17.234 1 94 413 ILE B C 1
ATOM 7529 O O . ILE B 1 413 ? -26.078 13.477 17.516 1 94 413 ILE B O 1
ATOM 7533 N N . SER B 1 414 ? -27.812 14.734 17.75 1 93.94 414 SER B N 1
ATOM 7534 C CA . SER B 1 414 ? -28.422 14.055 18.891 1 93.94 414 SER B CA 1
ATOM 7535 C C . SER B 1 414 ? -28.562 12.555 18.625 1 93.94 414 SER B C 1
ATOM 7537 O O . SER B 1 414 ? -28.359 11.742 19.531 1 93.94 414 SER B O 1
ATOM 7539 N N . PRO B 1 415 ? -28.812 12.141 17.391 1 93.12 415 PRO B N 1
ATOM 7540 C CA . PRO B 1 415 ? -28.938 10.703 17.172 1 93.12 415 PRO B CA 1
ATOM 7541 C C . PRO B 1 415 ? -27.594 9.977 17.219 1 93.12 415 PRO B C 1
ATOM 7543 O O . PRO B 1 415 ? -27.547 8.742 17.281 1 93.12 415 PRO B O 1
ATOM 7546 N N . CYS B 1 416 ? -26.469 10.68 17.125 1 93 416 CYS B N 1
ATOM 7547 C CA . CYS B 1 416 ? -25.125 10.117 17.141 1 93 416 CYS B CA 1
ATOM 7548 C C . CYS B 1 416 ? -24.938 9.109 16.016 1 93 416 CYS B C 1
ATOM 7550 O O . CYS B 1 416 ? -24.5 7.977 16.25 1 93 416 CYS B O 1
ATOM 7552 N N . ALA B 1 417 ? -25.312 9.547 14.844 1 91.69 417 ALA B N 1
ATOM 7553 C CA . ALA B 1 417 ? -25.156 8.688 13.672 1 91.69 417 ALA B CA 1
ATOM 7554 C C . ALA B 1 417 ? -23.688 8.562 13.273 1 91.69 417 ALA B C 1
ATOM 7556 O O . ALA B 1 417 ? -22.859 9.344 13.727 1 91.69 417 ALA B O 1
ATOM 7557 N N . SER B 1 418 ? -23.406 7.484 12.555 1 90.81 418 SER B N 1
ATOM 7558 C CA . SER B 1 418 ? -22.016 7.223 12.203 1 90.81 418 SER B CA 1
ATOM 7559 C C . SER B 1 418 ? -21.891 6.777 10.75 1 90.81 418 SER B C 1
ATOM 7561 O O . SER B 1 418 ? -22.75 6.059 10.234 1 90.81 418 SER B O 1
ATOM 7563 N N . THR B 1 419 ? -20.859 7.277 10.102 1 91.56 419 THR B N 1
ATOM 7564 C CA . THR B 1 419 ? -20.531 6.832 8.75 1 91.56 419 THR B CA 1
ATOM 7565 C C . THR B 1 419 ? -19.375 5.832 8.773 1 91.56 419 THR B C 1
ATOM 7567 O O . THR B 1 419 ? -18.641 5.707 7.793 1 91.56 419 THR B O 1
ATOM 7570 N N . LYS B 1 420 ? -19.188 5.145 9.828 1 89.94 420 LYS B N 1
ATOM 7571 C CA . LYS B 1 420 ? -18.094 4.188 10.008 1 89.94 420 LYS B CA 1
ATOM 7572 C C . LYS B 1 420 ? -18.141 3.09 8.953 1 89.94 420 LYS B C 1
ATOM 7574 O O . LYS B 1 420 ? -17.109 2.594 8.508 1 89.94 420 LYS B O 1
ATOM 7579 N N . GLU B 1 421 ? -19.328 2.699 8.531 1 94.25 421 GLU B N 1
ATOM 7580 C CA . GLU B 1 421 ? -19.484 1.651 7.527 1 94.25 421 GLU B CA 1
ATOM 7581 C C . GLU B 1 421 ? -18.922 2.094 6.18 1 94.25 421 GLU B C 1
ATOM 7583 O O . GLU B 1 421 ? -18.375 1.282 5.434 1 94.25 421 GLU B O 1
ATOM 7588 N N . VAL B 1 422 ? -19.078 3.365 5.898 1 95.88 422 VAL B N 1
ATOM 7589 C CA . VAL B 1 422 ? -18.531 3.895 4.648 1 95.88 422 VAL B CA 1
ATOM 7590 C C . VAL B 1 422 ? -17.016 3.93 4.715 1 95.88 422 VAL B C 1
ATOM 7592 O O . VAL B 1 422 ? -16.328 3.613 3.736 1 95.88 422 VAL B O 1
ATOM 7595 N N . GLU B 1 423 ? -16.5 4.277 5.844 1 92.38 423 GLU B N 1
ATOM 7596 C CA . GLU B 1 423 ? -15.055 4.273 6.035 1 92.38 423 GLU B CA 1
ATOM 7597 C C . GLU B 1 423 ? -14.492 2.863 5.91 1 92.38 423 GLU B C 1
ATOM 7599 O O . GLU B 1 423 ? -13.398 2.672 5.367 1 92.38 423 GLU B O 1
ATOM 7604 N N . SER B 1 424 ? -15.211 1.942 6.512 1 94.44 424 SER B N 1
ATOM 7605 C CA . SER B 1 424 ? -14.812 0.544 6.391 1 94.44 424 SER B CA 1
ATOM 7606 C C . SER B 1 424 ? -14.758 0.106 4.934 1 94.44 424 SER B C 1
ATOM 7608 O O . SER B 1 424 ? -13.836 -0.593 4.52 1 94.44 424 SER B O 1
ATOM 7610 N N . PHE B 1 425 ? -15.773 0.488 4.219 1 97.19 425 PHE B N 1
ATOM 7611 C CA . PHE B 1 425 ? -15.789 0.183 2.791 1 97.19 425 PHE B CA 1
ATOM 7612 C C . PHE B 1 425 ? -14.578 0.792 2.092 1 97.19 425 PHE B C 1
ATOM 7614 O O . PHE B 1 425 ? -13.922 0.128 1.289 1 97.19 425 PHE B O 1
ATOM 7621 N N . HIS B 1 426 ? -14.328 2.039 2.328 1 96.25 426 HIS B N 1
ATOM 7622 C CA . HIS B 1 426 ? -13.211 2.717 1.676 1 96.25 426 HIS B CA 1
ATOM 7623 C C . HIS B 1 426 ? -11.883 2.084 2.062 1 96.25 426 HIS B C 1
ATOM 7625 O O . HIS B 1 426 ? -10.945 2.051 1.257 1 96.25 426 HIS B O 1
ATOM 7631 N N . SER B 1 427 ? -11.812 1.619 3.27 1 95.12 427 SER B N 1
ATOM 7632 C CA . SER B 1 427 ? -10.617 0.884 3.672 1 95.12 427 SER B CA 1
ATOM 7633 C C . SER B 1 427 ? -10.453 -0.394 2.855 1 95.12 427 SER B C 1
ATOM 7635 O O . SER B 1 427 ? -9.344 -0.73 2.434 1 95.12 427 SER B O 1
ATOM 7637 N N . MET B 1 428 ? -11.578 -1.058 2.678 1 96.25 428 MET B N 1
ATOM 7638 C CA . MET B 1 428 ? -11.57 -2.246 1.828 1 96.25 428 MET B CA 1
ATOM 7639 C C . MET B 1 428 ? -11.141 -1.896 0.407 1 96.25 428 MET B C 1
ATOM 7641 O O . MET B 1 428 ? -10.359 -2.627 -0.208 1 96.25 428 MET B O 1
ATOM 7645 N N . LEU B 1 429 ? -11.656 -0.805 -0.031 1 97.62 429 LEU B N 1
ATOM 7646 C CA . LEU B 1 429 ? -11.336 -0.351 -1.379 1 97.62 429 LEU B CA 1
ATOM 7647 C C . LEU B 1 429 ? -9.852 -0 -1.494 1 97.62 429 LEU B C 1
ATOM 7649 O O . LEU B 1 429 ? -9.219 -0.29 -2.512 1 97.62 429 LEU B O 1
ATOM 7653 N N . ALA B 1 430 ? -9.281 0.587 -0.523 1 95.56 430 ALA B N 1
ATOM 7654 C CA . ALA B 1 430 ? -7.875 0.975 -0.527 1 95.56 430 ALA B CA 1
ATOM 7655 C C . ALA B 1 430 ? -6.969 -0.249 -0.642 1 95.56 430 ALA B C 1
ATOM 7657 O O . ALA B 1 430 ? -5.855 -0.158 -1.167 1 95.56 430 ALA B O 1
ATOM 7658 N N . ASN B 1 431 ? -7.453 -1.379 -0.2 1 94.06 431 ASN B N 1
ATOM 7659 C CA . ASN B 1 431 ? -6.688 -2.615 -0.317 1 94.06 431 ASN B CA 1
ATOM 7660 C C . ASN B 1 431 ? -6.672 -3.131 -1.753 1 94.06 431 ASN B C 1
ATOM 7662 O O . ASN B 1 431 ? -5.676 -3.697 -2.205 1 94.06 431 ASN B O 1
ATOM 7666 N N . LYS B 1 432 ? -7.758 -2.945 -2.383 1 96.81 432 LYS B N 1
ATOM 7667 C CA . LYS B 1 432 ? -7.875 -3.424 -3.758 1 96.81 432 LYS B CA 1
ATOM 7668 C C . LYS B 1 432 ? -7.383 -2.375 -4.75 1 96.81 432 LYS B C 1
ATOM 7670 O O . LYS B 1 432 ? -6.945 -2.713 -5.852 1 96.81 432 LYS B O 1
ATOM 7675 N N . ALA B 1 433 ? -7.504 -1.14 -4.371 1 96.56 433 ALA B N 1
ATOM 7676 C CA . ALA B 1 433 ? -7.055 0.003 -5.16 1 96.56 433 ALA B CA 1
ATOM 7677 C C . ALA B 1 433 ? -6.199 0.947 -4.316 1 96.56 433 ALA B C 1
ATOM 7679 O O . ALA B 1 433 ? -6.633 2.049 -3.975 1 96.56 433 ALA B O 1
ATOM 7680 N N . PRO B 1 434 ? -4.984 0.548 -4.129 1 92.62 434 PRO B N 1
ATOM 7681 C CA . PRO B 1 434 ? -4.109 1.364 -3.283 1 92.62 434 PRO B CA 1
ATOM 7682 C C . PRO B 1 434 ? -3.949 2.791 -3.805 1 92.62 434 PRO B C 1
ATOM 7684 O O . PRO B 1 434 ? -3.873 3.004 -5.02 1 92.62 434 PRO B O 1
ATOM 7687 N N . LYS B 1 435 ? -3.828 3.727 -2.906 1 90.19 435 LYS B N 1
ATOM 7688 C CA . LYS B 1 435 ? -3.768 5.145 -3.248 1 90.19 435 LYS B CA 1
ATOM 7689 C C . LYS B 1 435 ? -2.447 5.488 -3.934 1 90.19 435 LYS B C 1
ATOM 7691 O O . LYS B 1 435 ? -2.336 6.523 -4.598 1 90.19 435 LYS B O 1
ATOM 7696 N N . ALA B 1 436 ? -1.462 4.625 -3.789 1 86.75 436 ALA B N 1
ATOM 7697 C CA . ALA B 1 436 ? -0.153 4.875 -4.387 1 86.75 436 ALA B CA 1
ATOM 7698 C C . ALA B 1 436 ? -0.173 4.598 -5.887 1 86.75 436 ALA B C 1
ATOM 7700 O O . ALA B 1 436 ? 0.745 4.992 -6.609 1 86.75 436 ALA B O 1
ATOM 7701 N N . LYS B 1 437 ? -1.217 4 -6.348 1 90.75 437 LYS B N 1
ATOM 7702 C CA . LYS B 1 437 ? -1.3 3.627 -7.754 1 90.75 437 LYS B CA 1
ATOM 7703 C C . LYS B 1 437 ? -2.318 4.492 -8.492 1 90.75 437 LYS B C 1
ATOM 7705 O O . LYS B 1 437 ? -3.375 4.816 -7.949 1 90.75 437 LYS B O 1
ATOM 7710 N N . HIS B 1 438 ? -1.948 4.844 -9.68 1 92.31 438 HIS B N 1
ATOM 7711 C CA . HIS B 1 438 ? -2.869 5.57 -10.547 1 92.31 438 HIS B CA 1
ATOM 7712 C C . HIS B 1 438 ? -3.705 4.613 -11.391 1 92.31 438 HIS B C 1
ATOM 7714 O O . HIS B 1 438 ? -3.221 4.074 -12.383 1 92.31 438 HIS B O 1
ATOM 7720 N N . LEU B 1 439 ? -4.957 4.48 -11.078 1 94.56 439 LEU B N 1
ATOM 7721 C CA . LEU B 1 439 ? -5.754 3.412 -11.672 1 94.56 439 LEU B CA 1
ATOM 7722 C C . LEU B 1 439 ? -6.918 3.984 -12.477 1 94.56 439 LEU B C 1
ATOM 7724 O O . LEU B 1 439 ? -7.551 3.27 -13.258 1 94.56 439 LEU B O 1
ATOM 7728 N N . CYS B 1 440 ? -7.137 5.27 -12.367 1 94.06 440 CYS B N 1
ATOM 7729 C CA . CYS B 1 440 ? -8.375 5.824 -12.906 1 94.06 440 CYS B CA 1
ATOM 7730 C C . CYS B 1 440 ? -8.25 6.07 -14.406 1 94.06 440 CYS B C 1
ATOM 7732 O O . CYS B 1 440 ? -9.242 6.367 -15.078 1 94.06 440 CYS B O 1
ATOM 7734 N N . SER B 1 441 ? -7.09 5.891 -14.977 1 93.5 441 SER B N 1
ATOM 7735 C CA . SER B 1 441 ? -6.883 6.152 -16.391 1 93.5 441 SER B CA 1
ATOM 7736 C C . SER B 1 441 ? -7.402 5 -17.25 1 93.5 441 SER B C 1
ATOM 7738 O O . SER B 1 441 ? -7.414 5.09 -18.484 1 93.5 441 SER B O 1
ATOM 7740 N N . SER B 1 442 ? -7.801 3.971 -16.609 1 92.56 442 SER B N 1
ATOM 7741 C CA . SER B 1 442 ? -8.375 2.805 -17.281 1 92.56 442 SER B CA 1
ATOM 7742 C C . SER B 1 442 ? -9.555 2.244 -16.484 1 92.56 442 SER B C 1
ATOM 7744 O O . SER B 1 442 ? -9.93 2.795 -15.453 1 92.56 442 SER B O 1
ATOM 7746 N N . SER B 1 443 ? -10.086 1.159 -17.031 1 93.06 443 SER B N 1
ATOM 7747 C CA . SER B 1 443 ? -11.242 0.547 -16.391 1 93.06 443 SER B CA 1
ATOM 7748 C C . SER B 1 443 ? -10.836 -0.21 -15.125 1 93.06 443 SER B C 1
ATOM 7750 O O . SER B 1 443 ? -11.688 -0.77 -14.43 1 93.06 443 SER B O 1
ATOM 7752 N N . SER B 1 444 ? -9.562 -0.16 -14.852 1 95.12 444 SER B N 1
ATOM 7753 C CA . SER B 1 444 ? -9.031 -0.894 -13.711 1 95.12 444 SER B CA 1
ATOM 7754 C C . SER B 1 444 ? -9.641 -0.402 -12.398 1 95.12 444 SER B C 1
ATOM 7756 O O . SER B 1 444 ? -9.992 -1.204 -11.531 1 95.12 444 SER B O 1
ATOM 7758 N N . LEU B 1 445 ? -9.805 0.883 -12.289 1 96.75 445 LEU B N 1
ATOM 7759 C CA . LEU B 1 445 ? -10.383 1.431 -11.07 1 96.75 445 LEU B CA 1
ATOM 7760 C C . LEU B 1 445 ? -11.828 0.971 -10.898 1 96.75 445 LEU B C 1
ATOM 7762 O O . LEU B 1 445 ? -12.211 0.508 -9.82 1 96.75 445 LEU B O 1
ATOM 7766 N N . GLU B 1 446 ? -12.539 1.072 -11.93 1 97.38 446 GLU B N 1
ATOM 7767 C CA . GLU B 1 446 ? -13.945 0.685 -11.867 1 97.38 446 GLU B CA 1
ATOM 7768 C C . GLU B 1 446 ? -14.102 -0.783 -11.477 1 97.38 446 GLU B C 1
ATOM 7770 O O . GLU B 1 446 ? -14.945 -1.127 -10.656 1 97.38 446 GLU B O 1
ATOM 7775 N N . CYS B 1 447 ? -13.289 -1.623 -12.023 1 98 447 CYS B N 1
ATOM 7776 C CA . CYS B 1 447 ? -13.344 -3.047 -11.711 1 98 447 CYS B CA 1
ATOM 7777 C C . CYS B 1 447 ? -13.031 -3.291 -10.234 1 98 447 CYS B C 1
ATOM 7779 O O . CYS B 1 447 ? -13.695 -4.098 -9.586 1 98 447 CYS B O 1
ATOM 7781 N N . ARG B 1 448 ? -12.078 -2.621 -9.766 1 98.31 448 ARG B N 1
ATOM 7782 C CA . ARG B 1 448 ? -11.672 -2.789 -8.375 1 98.31 448 ARG B CA 1
ATOM 7783 C C . ARG B 1 448 ? -12.758 -2.283 -7.426 1 98.31 448 ARG B C 1
ATOM 7785 O O . ARG B 1 448 ? -12.992 -2.879 -6.371 1 98.31 448 ARG B O 1
ATOM 7792 N N . VAL B 1 449 ? -13.391 -1.172 -7.812 1 98.62 449 VAL B N 1
ATOM 7793 C CA . VAL B 1 449 ? -14.508 -0.656 -7.023 1 98.62 449 VAL B CA 1
ATOM 7794 C C . VAL B 1 449 ? -15.641 -1.672 -7.016 1 98.62 449 VAL B C 1
ATOM 7796 O O . VAL B 1 449 ? -16.188 -1.997 -5.953 1 98.62 449 VAL B O 1
ATOM 7799 N N . ASP B 1 450 ? -15.914 -2.201 -8.156 1 98.75 450 ASP B N 1
ATOM 7800 C CA . ASP B 1 450 ? -17 -3.164 -8.281 1 98.75 450 ASP B CA 1
ATOM 7801 C C . ASP B 1 450 ? -16.703 -4.445 -7.512 1 98.75 450 ASP B C 1
ATOM 7803 O O . ASP B 1 450 ? -17.594 -5.035 -6.895 1 98.75 450 ASP B O 1
ATOM 7807 N N . CYS B 1 451 ? -15.5 -4.855 -7.543 1 98.75 451 CYS B N 1
ATOM 7808 C CA . CYS B 1 451 ? -15.109 -6.008 -6.742 1 98.75 451 CYS B CA 1
ATOM 7809 C C . CYS B 1 451 ? -15.297 -5.73 -5.254 1 98.75 451 CYS B C 1
ATOM 7811 O O . CYS B 1 451 ? -15.734 -6.605 -4.508 1 98.75 451 CYS B O 1
ATOM 7813 N N . THR B 1 452 ? -14.992 -4.574 -4.855 1 98.69 452 THR B N 1
ATOM 7814 C CA . THR B 1 452 ? -15.133 -4.207 -3.449 1 98.69 452 THR B CA 1
ATOM 7815 C C . THR B 1 452 ? -16.609 -4.168 -3.047 1 98.69 452 THR B C 1
ATOM 7817 O O . THR B 1 452 ? -16.969 -4.629 -1.965 1 98.69 452 THR B O 1
ATOM 7820 N N . VAL B 1 453 ? -17.406 -3.582 -3.916 1 98.81 453 VAL B N 1
ATOM 7821 C CA . VAL B 1 453 ? -18.844 -3.521 -3.672 1 98.81 453 VAL B CA 1
ATOM 7822 C C . VAL B 1 453 ? -19.406 -4.934 -3.52 1 98.81 453 VAL B C 1
ATOM 7824 O O . VAL B 1 453 ? -20.125 -5.223 -2.562 1 98.81 453 VAL B O 1
ATOM 7827 N N . ALA B 1 454 ? -19.031 -5.766 -4.434 1 98.75 454 ALA B N 1
ATOM 7828 C CA . ALA B 1 454 ? -19.484 -7.148 -4.391 1 98.75 454 ALA B CA 1
ATOM 7829 C C . ALA B 1 454 ? -19.031 -7.844 -3.113 1 98.75 454 ALA B C 1
ATOM 7831 O O . ALA B 1 454 ? -19.797 -8.57 -2.48 1 98.75 454 ALA B O 1
ATOM 7832 N N . GLN B 1 455 ? -17.844 -7.633 -2.738 1 98.31 455 GLN B N 1
ATOM 7833 C CA . GLN B 1 455 ? -17.312 -8.258 -1.529 1 98.31 455 GLN B CA 1
ATOM 7834 C C . GLN B 1 455 ? -18.078 -7.785 -0.292 1 98.31 455 GLN B C 1
ATOM 7836 O O . GLN B 1 455 ? -18.391 -8.586 0.594 1 98.31 455 GLN B O 1
ATOM 7841 N N . LYS B 1 456 ? -18.281 -6.492 -0.181 1 97.94 456 LYS B N 1
ATOM 7842 C CA . LYS B 1 456 ? -18.984 -5.934 0.964 1 97.94 456 LYS B CA 1
ATOM 7843 C C . LYS B 1 456 ? -20.406 -6.488 1.056 1 97.94 456 LYS B C 1
ATOM 7845 O O . LYS B 1 456 ? -20.875 -6.809 2.146 1 97.94 456 LYS B O 1
ATOM 7850 N N . ASN B 1 457 ? -21.047 -6.648 -0.095 1 98.12 457 ASN B N 1
ATOM 7851 C CA . ASN B 1 457 ? -22.453 -7.039 -0.126 1 98.12 457 ASN B CA 1
ATOM 7852 C C . ASN B 1 457 ? -22.625 -8.555 -0.018 1 98.12 457 ASN B C 1
ATOM 7854 O O . ASN B 1 457 ? -23.547 -9.031 0.622 1 98.12 457 ASN B O 1
ATOM 7858 N N . ILE B 1 458 ? -21.703 -9.32 -0.649 1 96.38 458 ILE B N 1
ATOM 7859 C CA . ILE B 1 458 ? -21.922 -10.766 -0.737 1 96.38 458 ILE B CA 1
ATOM 7860 C C . ILE B 1 458 ? -20.734 -11.5 -0.113 1 96.38 458 ILE B C 1
ATOM 7862 O O . ILE B 1 458 ? -20.594 -12.719 -0.276 1 96.38 458 ILE B O 1
ATOM 7866 N N . ALA B 1 459 ? -19.875 -10.875 0.533 1 96.56 459 ALA B N 1
ATOM 7867 C CA . ALA B 1 459 ? -18.688 -11.438 1.169 1 96.56 459 ALA B CA 1
ATOM 7868 C C . ALA B 1 459 ? -17.719 -12 0.128 1 96.56 459 ALA B C 1
ATOM 7870 O O . ALA B 1 459 ? -17.688 -11.523 -1.01 1 96.56 459 ALA B O 1
ATOM 7871 N N . TYR B 1 460 ? -16.891 -12.945 0.478 1 97.12 460 TYR B N 1
ATOM 7872 C CA . TYR B 1 460 ? -15.812 -13.375 -0.402 1 97.12 460 TYR B CA 1
ATOM 7873 C C . TYR B 1 460 ? -16.328 -14.352 -1.455 1 97.12 460 TYR B C 1
ATOM 7875 O O . TYR B 1 460 ? -15.641 -14.633 -2.439 1 97.12 460 TYR B O 1
ATOM 7883 N N . GLY B 1 461 ? -17.547 -14.75 -1.349 1 96.25 461 GLY B N 1
ATOM 7884 C CA . GLY B 1 461 ? -18.156 -15.656 -2.311 1 96.25 461 GLY B CA 1
ATOM 7885 C C . GLY B 1 461 ? -18.422 -15.016 -3.654 1 96.25 461 GLY B C 1
ATOM 7886 O O . GLY B 1 461 ? -18.703 -15.703 -4.637 1 96.25 461 GLY B O 1
ATOM 7887 N N . TYR B 1 462 ? -18.234 -13.688 -3.74 1 98.12 462 TYR B N 1
ATOM 7888 C CA . TYR B 1 462 ? -18.531 -12.992 -4.988 1 98.12 462 TYR B CA 1
ATOM 7889 C C . TYR B 1 462 ? -17.609 -13.453 -6.105 1 98.12 462 TYR B C 1
ATOM 7891 O O . TYR B 1 462 ? -17.969 -13.391 -7.285 1 98.12 462 TYR B O 1
ATOM 7899 N N . ILE B 1 463 ? -16.438 -13.984 -5.797 1 98.19 463 ILE B N 1
ATOM 7900 C CA . ILE B 1 463 ? -15.461 -14.438 -6.781 1 98.19 463 ILE B CA 1
ATOM 7901 C C . ILE B 1 463 ? -16.031 -15.602 -7.582 1 98.19 463 ILE B C 1
ATOM 7903 O O . ILE B 1 463 ? -15.883 -15.656 -8.805 1 98.19 463 ILE B O 1
ATOM 7907 N N . SER B 1 464 ? -16.641 -16.5 -6.883 1 97.94 464 SER B N 1
ATOM 7908 C CA . SER B 1 464 ? -17.266 -17.641 -7.555 1 97.94 464 SER B CA 1
ATOM 7909 C C . SER B 1 464 ? -18.344 -17.172 -8.523 1 97.94 464 SER B C 1
ATOM 7911 O O . SER B 1 464 ? -18.469 -17.719 -9.625 1 97.94 464 SER B O 1
ATOM 7913 N N . GLN B 1 465 ? -19.062 -16.188 -8.102 1 98.06 465 GLN B N 1
ATOM 7914 C CA . GLN B 1 465 ? -20.125 -15.656 -8.961 1 98.06 465 GLN B CA 1
ATOM 7915 C C . GLN B 1 465 ? -19.531 -14.984 -10.203 1 98.06 465 GLN B C 1
ATOM 7917 O O . GLN B 1 465 ? -20.078 -15.117 -11.297 1 98.06 465 GLN B O 1
ATOM 7922 N N . VAL B 1 466 ? -18.484 -14.305 -10.047 1 98.56 466 VAL B N 1
ATOM 7923 C CA . VAL B 1 466 ? -17.812 -13.672 -11.172 1 98.56 466 VAL B CA 1
ATOM 7924 C C . VAL B 1 466 ? -17.344 -14.734 -12.164 1 98.56 466 VAL B C 1
ATOM 7926 O O . VAL B 1 466 ? -17.531 -14.586 -13.375 1 98.56 466 VAL B O 1
ATOM 7929 N N . TYR B 1 467 ? -16.781 -15.805 -11.633 1 98.19 467 TYR B N 1
ATOM 7930 C CA . TYR B 1 467 ? -16.312 -16.875 -12.508 1 98.19 467 TYR B CA 1
ATOM 7931 C C . TYR B 1 467 ? -17.469 -17.516 -13.258 1 98.19 467 TYR B C 1
ATOM 7933 O O . TYR B 1 467 ? -17.375 -17.781 -14.461 1 98.19 467 TYR B O 1
ATOM 7941 N N . GLU B 1 468 ? -18.516 -17.703 -12.578 1 97.56 468 GLU B N 1
ATOM 7942 C CA . GLU B 1 468 ? -19.688 -18.25 -13.227 1 97.56 468 GLU B CA 1
ATOM 7943 C C . GLU B 1 468 ? -20.188 -17.344 -14.352 1 97.56 468 GLU B C 1
ATOM 7945 O O . GLU B 1 468 ? -20.531 -17.828 -15.438 1 97.56 468 GLU B O 1
ATOM 7950 N N . GLU B 1 469 ? -20.188 -16.062 -14.055 1 97.19 469 GLU B N 1
ATOM 7951 C CA . GLU B 1 469 ? -20.609 -15.086 -15.062 1 97.19 469 GLU B CA 1
ATOM 7952 C C . GLU B 1 469 ? -19.672 -15.086 -16.25 1 97.19 469 GLU B C 1
ATOM 7954 O O . GLU B 1 469 ? -20.078 -14.773 -17.375 1 97.19 469 GLU B O 1
ATOM 7959 N N . CYS B 1 470 ? -18.375 -15.461 -16.078 1 96.19 470 CYS B N 1
ATOM 7960 C CA . CYS B 1 470 ? -17.391 -15.547 -17.141 1 96.19 470 CYS B CA 1
ATOM 7961 C C . CYS B 1 470 ? -17.484 -16.875 -17.875 1 96.19 470 CYS B C 1
ATOM 7963 O O . CYS B 1 470 ? -16.812 -17.094 -18.875 1 96.19 470 CYS B O 1
ATOM 7965 N N . GLY B 1 471 ? -18.281 -17.781 -17.344 1 94.44 471 GLY B N 1
ATOM 7966 C CA . GLY B 1 471 ? -18.359 -19.109 -17.906 1 94.44 471 GLY B CA 1
ATOM 7967 C C . GLY B 1 471 ? -17.25 -20.031 -17.438 1 94.44 471 GLY B C 1
ATOM 7968 O O . GLY B 1 471 ? -16.922 -21.016 -18.109 1 94.44 471 GLY B O 1
ATOM 7969 N N . LEU B 1 472 ? -16.672 -19.672 -16.344 1 96.19 472 LEU B N 1
ATOM 7970 C CA . LEU B 1 472 ? -15.586 -20.469 -15.789 1 96.19 472 LEU B CA 1
ATOM 7971 C C . LEU B 1 472 ? -16.047 -21.203 -14.531 1 96.19 472 LEU B C 1
ATOM 7973 O O . LEU B 1 472 ? -16.906 -20.719 -13.797 1 96.19 472 LEU B O 1
ATOM 7977 N N . SER B 1 473 ? -15.461 -22.297 -14.305 1 94.56 473 SER B N 1
ATOM 7978 C CA . SER B 1 473 ? -15.719 -23 -13.047 1 94.56 473 SER B CA 1
ATOM 7979 C C . SER B 1 473 ? -14.969 -22.344 -11.891 1 94.56 473 SER B C 1
ATOM 7981 O O . SER B 1 473 ? -13.758 -22.094 -11.984 1 94.56 473 SER B O 1
ATOM 7983 N N . PRO B 1 474 ? -15.578 -22.016 -10.859 1 93.69 474 PRO B N 1
ATOM 7984 C CA . PRO B 1 474 ? -14.891 -21.359 -9.742 1 93.69 474 PRO B CA 1
ATOM 7985 C C . PRO B 1 474 ? -13.773 -22.219 -9.148 1 93.69 474 PRO B C 1
ATOM 7987 O O . PRO B 1 474 ? -12.68 -21.719 -8.875 1 93.69 474 PRO B O 1
ATOM 7990 N N . GLY B 1 475 ? -14.016 -23.531 -9.031 1 94.75 475 GLY B N 1
ATOM 7991 C CA . GLY B 1 475 ? -13.023 -24.422 -8.438 1 94.75 475 GLY B CA 1
ATOM 7992 C C . GLY B 1 475 ? -13.242 -24.656 -6.957 1 94.75 475 GLY B C 1
ATOM 7993 O O . GLY B 1 475 ? -13.75 -23.781 -6.25 1 94.75 475 GLY B O 1
ATOM 7994 N N . LYS B 1 476 ? -12.797 -25.719 -6.492 1 95.94 476 LYS B N 1
ATOM 7995 C CA . LYS B 1 476 ? -13.031 -26.125 -5.109 1 95.94 476 LYS B CA 1
ATOM 7996 C C . LYS B 1 476 ? -12.156 -25.344 -4.141 1 95.94 476 LYS B C 1
ATOM 7998 O O . LYS B 1 476 ? -12.625 -24.922 -3.082 1 95.94 476 LYS B O 1
ATOM 8003 N N . ILE B 1 477 ? -10.969 -25.125 -4.469 1 97.06 477 ILE B N 1
ATOM 8004 C CA . ILE B 1 477 ? -10.047 -24.422 -3.598 1 97.06 477 ILE B CA 1
ATOM 8005 C C . ILE B 1 477 ? -10.5 -22.969 -3.438 1 97.06 477 ILE B C 1
ATOM 8007 O O . ILE B 1 477 ? -10.469 -22.422 -2.332 1 97.06 477 ILE B O 1
ATOM 8011 N N . THR B 1 478 ? -10.953 -22.391 -4.527 1 97.75 478 THR B N 1
ATOM 8012 C CA . THR B 1 478 ? -11.453 -21.016 -4.504 1 97.75 478 THR B CA 1
ATOM 8013 C C . THR B 1 478 ? -12.672 -20.891 -3.592 1 97.75 478 THR B C 1
ATOM 8015 O O . THR B 1 478 ? -12.727 -20 -2.744 1 97.75 478 THR B O 1
ATOM 8018 N N . ALA B 1 479 ? -13.555 -21.781 -3.719 1 97.06 479 ALA B N 1
ATOM 8019 C CA . ALA B 1 479 ? -14.773 -21.766 -2.918 1 97.06 479 ALA B CA 1
ATOM 8020 C C . ALA B 1 479 ? -14.469 -21.969 -1.438 1 97.06 479 ALA B C 1
ATOM 8022 O O . ALA B 1 479 ? -15 -21.25 -0.583 1 97.06 479 ALA B O 1
ATOM 8023 N N . LYS B 1 480 ? -13.602 -22.906 -1.195 1 96.38 480 LYS B N 1
ATOM 8024 C CA . LYS B 1 480 ? -13.242 -23.203 0.189 1 96.38 480 LYS B CA 1
ATOM 8025 C C . LYS B 1 480 ? -12.531 -22.016 0.837 1 96.38 480 LYS B C 1
ATOM 8027 O O . LYS B 1 480 ? -12.805 -21.688 1.991 1 96.38 480 LYS B O 1
ATOM 8032 N N . SER B 1 481 ? -11.68 -21.469 0.104 1 96.44 481 SER B N 1
ATOM 8033 C CA . SER B 1 481 ? -10.969 -20.312 0.607 1 96.44 481 SER B CA 1
ATOM 8034 C C . SER B 1 481 ? -11.914 -19.156 0.888 1 96.44 481 SER B C 1
ATOM 8036 O O . SER B 1 481 ? -11.781 -18.453 1.898 1 96.44 481 SER B O 1
ATOM 8038 N N . SER B 1 482 ? -12.852 -18.906 0.019 1 97.25 482 SER B N 1
ATOM 8039 C CA . SER B 1 482 ? -13.836 -17.844 0.189 1 97.25 482 SER B CA 1
ATOM 8040 C C . SER B 1 482 ? -14.695 -18.062 1.43 1 97.25 482 SER B C 1
ATOM 8042 O O . SER B 1 482 ? -14.977 -17.125 2.178 1 97.25 482 SER B O 1
ATOM 8044 N N . GLU B 1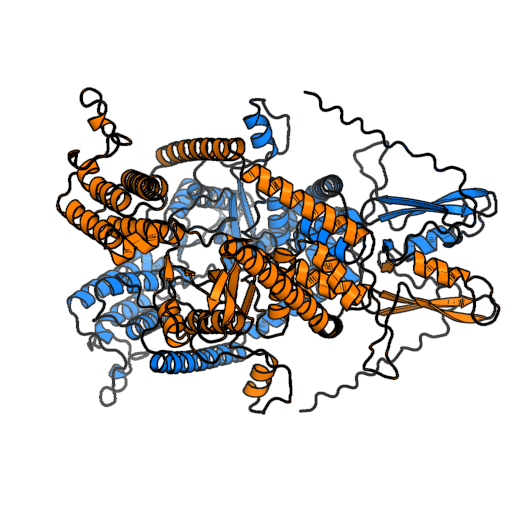 483 ? -15 -19.266 1.668 1 96.88 483 GLU B N 1
ATOM 8045 C CA . GLU B 1 483 ? -15.797 -19.609 2.842 1 96.88 483 GLU B CA 1
ATOM 8046 C C . GLU B 1 483 ? -15.008 -19.406 4.129 1 96.88 483 GLU B C 1
ATOM 8048 O O . GLU B 1 483 ? -15.523 -18.828 5.094 1 96.88 483 GLU B O 1
ATOM 8053 N N . LYS B 1 484 ? -13.852 -19.891 4.07 1 95.94 484 LYS B N 1
ATOM 8054 C CA . LYS B 1 484 ? -13 -19.75 5.246 1 95.94 484 LYS B CA 1
ATOM 8055 C C . LYS B 1 484 ? -12.773 -18.281 5.594 1 95.94 484 LYS B C 1
ATOM 8057 O O . LYS B 1 484 ? -12.828 -17.891 6.762 1 95.94 484 LYS B O 1
ATOM 8062 N N . LEU B 1 485 ? -12.523 -17.516 4.59 1 95.88 485 LEU B N 1
ATOM 8063 C CA . LEU B 1 485 ? -12.281 -16.094 4.805 1 95.88 485 LEU B CA 1
ATOM 8064 C C . LEU B 1 485 ? -13.539 -15.398 5.309 1 95.88 485 LEU B C 1
ATOM 8066 O O . LEU B 1 485 ? -13.461 -14.508 6.156 1 95.88 485 LEU B O 1
ATOM 8070 N N . THR B 1 486 ? -14.641 -15.758 4.781 1 96.5 486 THR B N 1
ATOM 8071 C CA . THR B 1 486 ? -15.906 -15.195 5.227 1 96.5 486 THR B CA 1
ATOM 8072 C C . THR B 1 486 ? -16.141 -15.5 6.703 1 96.5 486 THR B C 1
ATOM 8074 O O . THR B 1 486 ? -16.516 -14.609 7.477 1 96.5 486 THR B O 1
ATOM 8077 N N . ASP B 1 487 ? -15.844 -16.703 7.082 1 96.31 487 ASP B N 1
ATOM 8078 C CA . ASP B 1 487 ? -16.031 -17.109 8.469 1 96.31 487 ASP B CA 1
ATOM 8079 C C . ASP B 1 487 ? -15.039 -16.406 9.391 1 96.31 487 ASP B C 1
ATOM 8081 O O . ASP B 1 487 ? -15.398 -15.961 10.477 1 96.31 487 ASP B O 1
ATOM 8085 N N . LYS B 1 488 ? -13.906 -16.359 8.922 1 94.25 488 LYS B N 1
ATOM 8086 C CA . LYS B 1 488 ? -12.875 -15.688 9.703 1 94.25 488 LYS B CA 1
ATOM 8087 C C . LYS B 1 488 ? -13.258 -14.227 9.961 1 94.25 488 LYS B C 1
ATOM 8089 O O . LYS B 1 488 ? -13.109 -13.727 11.078 1 94.25 488 LYS B O 1
ATOM 8094 N N . ARG B 1 489 ? -13.719 -13.586 8.992 1 92.19 489 ARG B N 1
ATOM 8095 C CA . ARG B 1 489 ? -14.102 -12.18 9.117 1 92.19 489 ARG B CA 1
ATOM 8096 C C . ARG B 1 489 ? -15.266 -12.016 10.086 1 92.19 489 ARG B C 1
ATOM 8098 O O . ARG B 1 489 ? -15.289 -11.07 10.875 1 92.19 489 ARG B O 1
ATOM 8105 N N . LYS B 1 490 ? -16.188 -12.898 9.977 1 92.94 490 LYS B N 1
ATOM 8106 C CA . LYS B 1 490 ? -17.328 -12.859 10.891 1 92.94 490 LYS B CA 1
ATOM 8107 C C . LYS B 1 490 ? -16.859 -13.031 12.336 1 92.94 490 LYS B C 1
ATOM 8109 O O . LYS B 1 490 ? -17.281 -12.273 13.219 1 92.94 490 LYS B O 1
ATOM 8114 N N . TYR B 1 491 ? -15.992 -13.938 12.484 1 93.56 491 TYR B N 1
ATOM 8115 C CA . TYR B 1 491 ? -15.477 -14.203 13.828 1 93.56 491 TYR B CA 1
ATOM 8116 C C . TYR B 1 491 ? -14.695 -13.008 14.359 1 93.56 491 TYR B C 1
ATOM 8118 O O . TYR B 1 491 ? -14.859 -12.617 15.516 1 93.56 491 TYR B O 1
ATOM 8126 N N . GLN B 1 492 ? -13.883 -12.453 13.555 1 92.31 492 GLN B N 1
ATOM 8127 C CA . GLN B 1 492 ? -13.078 -11.305 13.953 1 92.31 492 GLN B CA 1
ATOM 8128 C C . GLN B 1 492 ? -13.969 -10.117 14.312 1 92.31 492 GLN B C 1
ATOM 8130 O O . GLN B 1 492 ? -13.695 -9.406 15.281 1 92.31 492 GLN B O 1
ATOM 8135 N N . ASN B 1 493 ? -14.969 -9.953 13.508 1 89.44 493 ASN B N 1
ATOM 8136 C CA . ASN B 1 493 ? -15.898 -8.859 13.781 1 89.44 493 ASN B CA 1
ATOM 8137 C C . ASN B 1 493 ? -16.609 -9.062 15.117 1 89.44 493 ASN B C 1
ATOM 8139 O O . ASN B 1 493 ? -16.766 -8.117 15.898 1 89.44 493 ASN B O 1
ATOM 8143 N N . ASP B 1 494 ? -16.969 -10.219 15.414 1 92.19 494 ASP B N 1
ATOM 8144 C CA . ASP B 1 494 ? -17.625 -10.531 16.672 1 92.19 494 ASP B CA 1
ATOM 8145 C C . ASP B 1 494 ? -16.688 -10.336 17.859 1 92.19 494 ASP B C 1
ATOM 8147 O O . ASP B 1 494 ? -17.094 -9.781 18.875 1 92.19 494 ASP B O 1
ATOM 8151 N N . TYR B 1 495 ? -15.57 -10.742 17.656 1 92.56 495 TYR B N 1
ATOM 8152 C CA . TYR B 1 495 ? -14.578 -10.609 18.719 1 92.56 495 TYR B CA 1
ATOM 8153 C C . TYR B 1 495 ? -14.273 -9.141 18.984 1 92.56 495 TYR B C 1
ATOM 8155 O O . TYR B 1 495 ? -14.242 -8.703 20.141 1 92.56 495 TYR B O 1
ATOM 8163 N N . LYS B 1 496 ? -14.047 -8.406 17.953 1 89.81 496 LYS B N 1
ATOM 8164 C CA . LYS B 1 496 ? -13.703 -6.988 18.078 1 89.81 496 LYS B CA 1
ATOM 8165 C C . LYS B 1 496 ? -14.836 -6.211 18.75 1 89.81 496 LYS B C 1
ATOM 8167 O O . LYS B 1 496 ? -14.586 -5.242 19.484 1 89.81 496 LYS B O 1
ATOM 8172 N N . ASN B 1 497 ? -16.078 -6.723 18.562 1 88.62 497 ASN B N 1
ATOM 8173 C CA . ASN B 1 497 ? -17.234 -6.016 19.109 1 88.62 497 ASN B CA 1
ATOM 8174 C C . ASN B 1 497 ? -17.594 -6.508 20.516 1 88.62 497 ASN B C 1
ATOM 8176 O O . ASN B 1 497 ? -18.438 -5.926 21.188 1 88.62 497 ASN B O 1
ATOM 8180 N N . SER B 1 498 ? -16.812 -7.461 20.953 1 92.94 498 SER B N 1
ATOM 8181 C CA . SER B 1 498 ? -17.094 -8 22.281 1 92.94 498 SER B CA 1
ATOM 8182 C C . SER B 1 498 ? -16.594 -7.055 23.375 1 92.94 498 SER B C 1
ATOM 8184 O O . SER B 1 498 ? -15.617 -6.328 23.188 1 92.94 498 SER B O 1
ATOM 8186 N N . ALA B 1 499 ? -17.234 -7.055 24.469 1 90.5 499 ALA B N 1
ATOM 8187 C CA . ALA B 1 499 ? -16.891 -6.215 25.609 1 90.5 499 ALA B CA 1
ATOM 8188 C C . ALA B 1 499 ? -15.5 -6.555 26.141 1 90.5 499 ALA B C 1
ATOM 8190 O O . ALA B 1 499 ? -14.742 -5.668 26.547 1 90.5 499 ALA B O 1
ATOM 8191 N N . VAL B 1 500 ? -15.258 -7.77 26.109 1 90.38 500 VAL B N 1
ATOM 8192 C CA . VAL B 1 500 ? -13.969 -8.242 26.609 1 90.38 500 VAL B CA 1
ATOM 8193 C C . VAL B 1 500 ? -12.836 -7.629 25.797 1 90.38 500 VAL B C 1
ATOM 8195 O O . VAL B 1 500 ? -11.867 -7.121 26.375 1 90.38 500 VAL B O 1
ATOM 8198 N N . ASN B 1 501 ? -12.953 -7.695 24.516 1 90.62 501 ASN B N 1
ATOM 8199 C CA . ASN B 1 501 ? -11.898 -7.141 23.656 1 90.62 501 ASN B CA 1
ATOM 8200 C C . ASN B 1 501 ? -11.789 -5.629 23.828 1 90.62 501 ASN B C 1
ATOM 8202 O O . ASN B 1 501 ? -10.68 -5.082 23.812 1 90.62 501 ASN B O 1
ATOM 8206 N N . LYS B 1 502 ? -12.891 -4.984 23.906 1 86.56 502 LYS B N 1
ATOM 8207 C CA . LYS B 1 502 ? -12.883 -3.535 24.078 1 86.56 502 LYS B CA 1
ATOM 8208 C C . LYS B 1 502 ? -12.195 -3.141 25.375 1 86.56 502 LYS B C 1
ATOM 8210 O O . LYS B 1 502 ? -11.414 -2.186 25.406 1 86.56 502 LYS B O 1
ATOM 8215 N N . ARG B 1 503 ? -12.375 -3.83 26.422 1 87.69 503 ARG B N 1
ATOM 8216 C CA . ARG B 1 503 ? -11.727 -3.586 27.703 1 87.69 503 ARG B CA 1
ATOM 8217 C C . ARG B 1 503 ? -10.227 -3.842 27.609 1 87.69 503 ARG B C 1
ATOM 8219 O O . ARG B 1 503 ? -9.422 -3.064 28.141 1 87.69 503 ARG B O 1
ATOM 8226 N N . ARG B 1 504 ? -9.914 -4.898 27 1 85.31 504 ARG B N 1
ATOM 8227 C CA . ARG B 1 504 ? -8.508 -5.25 26.828 1 85.31 504 ARG B CA 1
ATOM 8228 C C . ARG B 1 504 ? -7.773 -4.176 26.031 1 85.31 504 ARG B C 1
ATOM 8230 O O . ARG B 1 504 ? -6.625 -3.846 26.359 1 85.31 504 ARG B O 1
ATOM 8237 N N . LYS B 1 505 ? -8.422 -3.664 25.047 1 84.81 505 LYS B N 1
ATOM 8238 C CA . LYS B 1 505 ? -7.832 -2.623 24.219 1 84.81 505 LYS B CA 1
ATOM 8239 C C . LYS B 1 505 ? -7.574 -1.354 25.016 1 84.81 505 LYS B C 1
ATOM 8241 O O . LYS B 1 505 ? -6.52 -0.731 24.891 1 84.81 505 LYS B O 1
ATOM 8246 N N . LEU B 1 506 ? -8.516 -1.034 25.828 1 83.56 506 LEU B N 1
ATOM 8247 C CA . LEU B 1 506 ? -8.383 0.15 26.672 1 83.56 506 LEU B CA 1
ATOM 8248 C C . LEU B 1 506 ? -7.242 -0.014 27.656 1 83.56 506 LEU B C 1
ATOM 8250 O O . LEU B 1 506 ? -6.477 0.924 27.891 1 83.56 506 LEU B O 1
ATOM 8254 N N . PHE B 1 507 ? -7.199 -1.14 28.172 1 83.62 507 PHE B N 1
ATOM 8255 C CA . PHE B 1 507 ? -6.148 -1.426 29.141 1 83.62 507 PHE B CA 1
ATOM 8256 C C . PHE B 1 507 ? -4.773 -1.364 28.484 1 83.62 507 PHE B C 1
ATOM 8258 O O . PHE B 1 507 ? -3.836 -0.792 29.047 1 83.62 507 PHE B O 1
ATOM 8265 N N . ARG B 1 508 ? -4.641 -1.912 27.422 1 83.81 508 ARG B N 1
ATOM 8266 C CA . ARG B 1 508 ? -3.379 -1.907 26.688 1 83.81 508 ARG B CA 1
ATOM 8267 C C . ARG B 1 508 ? -2.961 -0.486 26.312 1 83.81 508 ARG B C 1
ATOM 8269 O O . ARG B 1 508 ? -1.783 -0.136 26.422 1 83.81 508 ARG B O 1
ATOM 8276 N N . LYS B 1 509 ? -3.877 0.286 25.891 1 83 509 LYS B N 1
ATOM 8277 C CA . LYS B 1 509 ? -3.604 1.674 25.531 1 83 509 LYS B CA 1
ATOM 8278 C C . LYS B 1 509 ? -3.088 2.463 26.734 1 83 509 LYS B C 1
ATOM 8280 O O . LYS B 1 509 ? -2.191 3.299 26.594 1 83 509 LYS B O 1
ATOM 8285 N N . GLN B 1 510 ? -3.656 2.193 27.828 1 81.31 510 GLN B N 1
ATOM 8286 C CA . GLN B 1 510 ? -3.248 2.875 29.047 1 81.31 510 GLN B CA 1
ATOM 8287 C C . GLN B 1 510 ? -1.818 2.504 29.438 1 81.31 510 GLN B C 1
ATOM 8289 O O . GLN B 1 510 ? -1.03 3.369 29.812 1 81.31 510 GLN B O 1
ATOM 8294 N N . ILE B 1 511 ? -1.523 1.281 29.25 1 81.44 511 ILE B N 1
ATOM 8295 C CA . ILE B 1 511 ? -0.189 0.799 29.578 1 81.44 511 ILE B CA 1
ATOM 8296 C C . ILE B 1 511 ? 0.842 1.438 28.656 1 81.44 511 ILE B C 1
ATOM 8298 O O . ILE B 1 511 ? 1.897 1.889 29.109 1 81.44 511 ILE B O 1
ATOM 8302 N N . ILE B 1 512 ? 0.516 1.517 27.469 1 81.38 512 ILE B N 1
ATOM 8303 C CA . ILE B 1 512 ? 1.425 2.072 26.469 1 81.38 512 ILE B CA 1
ATOM 8304 C C . ILE B 1 512 ? 1.625 3.564 26.734 1 81.38 512 ILE B C 1
ATOM 8306 O O . ILE B 1 512 ? 2.75 4.066 26.672 1 81.38 512 ILE B O 1
ATOM 8310 N N . LYS B 1 513 ? 0.558 4.227 27.016 1 79.81 513 LYS B N 1
ATOM 8311 C CA . LYS B 1 513 ? 0.629 5.656 27.297 1 79.81 513 LYS B CA 1
ATOM 8312 C C . LYS B 1 513 ? 1.512 5.938 28.516 1 79.81 513 LYS B C 1
ATOM 8314 O O . LYS B 1 513 ? 2.305 6.879 28.5 1 79.81 513 LYS B O 1
ATOM 8319 N N . GLU B 1 514 ? 1.358 5.168 29.453 1 80.69 514 GLU B N 1
ATOM 8320 C CA . GLU B 1 514 ? 2.15 5.328 30.672 1 80.69 514 GLU B CA 1
ATOM 8321 C C . GLU B 1 514 ? 3.633 5.098 30.406 1 80.69 514 GLU B C 1
ATOM 8323 O O . GLU B 1 514 ? 4.48 5.863 30.859 1 80.69 514 GLU B O 1
ATOM 8328 N N . LYS B 1 515 ? 3.854 4.098 29.656 1 81 515 LYS B N 1
ATOM 8329 C CA . LYS B 1 515 ? 5.238 3.787 29.312 1 81 515 LYS B CA 1
ATOM 8330 C C . LYS B 1 515 ? 5.859 4.902 28.484 1 81 515 LYS B C 1
ATOM 8332 O O . LYS B 1 515 ? 7.012 5.281 28.703 1 81 515 LYS B O 1
ATOM 8337 N N . GLU B 1 516 ? 5.125 5.402 27.562 1 79.81 516 GLU B N 1
ATOM 8338 C CA . GLU B 1 516 ? 5.609 6.461 26.688 1 79.81 516 GLU B CA 1
ATOM 8339 C C . GLU B 1 516 ? 5.879 7.742 27.469 1 79.81 516 GLU B C 1
ATOM 8341 O O . GLU B 1 516 ? 6.867 8.438 27.219 1 79.81 516 GLU B O 1
ATOM 8346 N N . THR B 1 517 ? 5.047 8.008 28.391 1 76.81 517 THR B N 1
ATOM 8347 C CA . THR B 1 517 ? 5.203 9.211 29.203 1 76.81 517 THR B CA 1
ATOM 8348 C C . THR B 1 517 ? 6.469 9.125 30.047 1 76.81 517 THR B C 1
ATOM 8350 O O . THR B 1 517 ? 7.199 10.109 30.172 1 76.81 517 THR B O 1
ATOM 8353 N N . VAL B 1 518 ? 6.719 7.992 30.531 1 78.81 518 VAL B N 1
ATOM 8354 C CA . VAL B 1 518 ? 7.891 7.793 31.391 1 78.81 518 VAL B CA 1
ATOM 8355 C C . VAL B 1 518 ? 9.164 7.934 30.547 1 78.81 518 VAL B C 1
ATOM 8357 O O . VAL B 1 518 ? 10.117 8.594 30.969 1 78.81 518 VAL B O 1
ATOM 8360 N N . VAL B 1 519 ? 9.102 7.418 29.422 1 81.69 519 VAL B N 1
ATOM 8361 C CA . VAL B 1 519 ? 10.273 7.426 28.547 1 81.69 519 VAL B CA 1
ATOM 8362 C C . VAL B 1 519 ? 10.531 8.844 28.047 1 81.69 519 VAL B C 1
ATOM 8364 O O . VAL B 1 519 ? 11.68 9.297 27.984 1 81.69 519 VAL B O 1
ATOM 8367 N N . GLU B 1 520 ? 9.523 9.562 27.703 1 76.5 520 GLU B N 1
ATOM 8368 C CA . GLU B 1 520 ? 9.656 10.938 27.234 1 76.5 520 GLU B CA 1
ATOM 8369 C C . GLU B 1 520 ? 10.195 11.852 28.328 1 76.5 520 GLU B C 1
ATOM 8371 O O . GLU B 1 520 ? 11.008 12.742 28.047 1 76.5 520 GLU B O 1
ATOM 8376 N N . MET B 1 521 ? 9.766 11.625 29.469 1 74.94 521 MET B N 1
ATOM 8377 C CA . MET B 1 521 ? 10.242 12.398 30.609 1 74.94 521 MET B CA 1
ATOM 8378 C C . MET B 1 521 ? 11.727 12.156 30.844 1 74.94 521 MET B C 1
ATOM 8380 O O . MET B 1 521 ? 12.477 13.086 31.156 1 74.94 521 MET B O 1
ATOM 8384 N N . ARG B 1 522 ? 12.102 10.945 30.656 1 73.75 522 ARG B N 1
ATOM 8385 C CA . ARG B 1 522 ? 13.5 10.578 30.859 1 73.75 522 ARG B CA 1
ATOM 8386 C C . ARG B 1 522 ? 14.391 11.148 29.766 1 73.75 522 ARG B C 1
ATOM 8388 O O . ARG B 1 522 ? 15.508 11.578 30.031 1 73.75 522 ARG B O 1
ATOM 8395 N N . GLU B 1 523 ? 13.898 11.156 28.516 1 76.81 523 GLU B N 1
ATOM 8396 C CA . GLU B 1 523 ? 14.68 11.609 27.375 1 76.81 523 GLU B CA 1
ATOM 8397 C C . GLU B 1 523 ? 14.68 13.133 27.266 1 76.81 523 GLU B C 1
ATOM 8399 O O . GLU B 1 523 ? 15.602 13.727 26.703 1 76.81 523 GLU B O 1
ATOM 8404 N N . GLY B 1 524 ? 13.914 13.805 27.875 1 60.53 524 GLY B N 1
ATOM 8405 C CA . GLY B 1 524 ? 13.82 15.25 27.766 1 60.53 524 GLY B CA 1
ATOM 8406 C C . GLY B 1 524 ? 13.352 15.719 26.406 1 60.53 524 GLY B C 1
ATOM 8407 O O . GLY B 1 524 ? 12.922 14.914 25.578 1 60.53 524 GLY B O 1
ATOM 8408 N N . ASP B 1 525 ? 13.266 17.047 26 1 54.62 525 ASP B N 1
ATOM 8409 C CA . ASP B 1 525 ? 12.766 17.656 24.781 1 54.62 525 ASP B CA 1
ATOM 8410 C C . ASP B 1 525 ? 13.641 17.297 23.578 1 54.62 525 ASP B C 1
ATOM 8412 O O . ASP B 1 525 ? 14.859 17.516 23.609 1 54.62 525 ASP B O 1
ATOM 8416 N N . THR B 1 526 ? 13.406 16.234 23.031 1 50.41 526 THR B N 1
ATOM 8417 C CA . THR B 1 526 ? 14.273 15.812 21.938 1 50.41 526 THR B CA 1
ATOM 8418 C C . THR B 1 526 ? 14.102 16.734 20.719 1 50.41 526 THR B C 1
ATOM 8420 O O . THR B 1 526 ? 15.062 16.984 20 1 50.41 526 THR B O 1
ATOM 8423 N N . TYR B 1 527 ? 12.852 16.828 19.984 1 47.12 527 TYR B N 1
ATOM 8424 C CA . TYR B 1 527 ? 12.742 17.5 18.703 1 47.12 527 TYR B CA 1
ATOM 8425 C C . TYR B 1 527 ? 12.578 19 18.875 1 47.12 527 TYR B C 1
ATOM 8427 O O . TYR B 1 527 ? 11.508 19.484 19.281 1 47.12 527 TYR B O 1
ATOM 8435 N N . LYS B 1 528 ? 13.477 19.781 19.547 1 44 528 LYS B N 1
ATOM 8436 C CA . LYS B 1 528 ? 13.328 21.234 19.422 1 44 528 LYS B CA 1
ATOM 8437 C C . LYS B 1 528 ? 13.484 21.672 17.969 1 44 528 LYS B C 1
ATOM 8439 O O . LYS B 1 528 ? 14.508 21.422 17.344 1 44 528 LYS B O 1
ATOM 8444 N N . LYS B 1 529 ? 12.438 21.828 17.25 1 38.31 529 LYS B N 1
ATOM 8445 C CA . LYS B 1 529 ? 12.555 22.578 15.992 1 38.31 529 LYS B CA 1
ATOM 8446 C C . LYS B 1 529 ? 13.25 23.906 16.219 1 38.31 529 LYS B C 1
ATOM 8448 O O . LYS B 1 529 ? 12.906 24.656 17.125 1 38.31 529 LYS B O 1
ATOM 8453 N N . ILE B 1 530 ? 14.547 23.938 16.109 1 29.77 530 ILE B N 1
ATOM 8454 C CA . ILE B 1 530 ? 15.156 25.266 16.188 1 29.77 530 ILE B CA 1
ATOM 8455 C C . ILE B 1 530 ? 14.266 26.297 15.484 1 29.77 530 ILE B C 1
ATOM 8457 O O . ILE B 1 530 ? 14.055 26.203 14.273 1 29.77 530 ILE B O 1
ATOM 8461 N N . TYR B 1 531 ? 13.156 26.75 16.125 1 25.23 531 TYR B N 1
ATOM 8462 C CA . TYR B 1 531 ? 12.797 28.078 15.656 1 25.23 531 TYR B CA 1
ATOM 8463 C C . TYR B 1 531 ? 13.891 29.094 15.992 1 25.23 531 TYR B C 1
ATOM 8465 O O . TYR B 1 531 ? 14.539 28.984 17.031 1 25.23 531 TYR B O 1
#

pLDDT: mean 88.63, std 14.9, range [20.02, 98.81]

Solvent-accessible surface area (backbone atoms only — not comparable to full-atom values): 56918 Å² total; per-residue (Å²): 133,82,75,76,77,63,82,68,77,71,70,72,74,71,68,88,66,65,88,85,56,80,69,56,53,71,65,39,32,46,49,32,18,58,32,50,36,41,50,50,28,61,61,24,36,91,84,80,50,47,64,46,48,74,77,34,42,66,45,76,46,79,54,42,51,30,38,40,36,33,28,44,39,95,86,67,50,74,37,85,41,48,28,40,62,62,46,67,56,86,89,47,92,92,55,69,76,38,41,49,59,47,44,30,45,41,53,24,25,40,70,60,34,52,51,71,68,56,51,32,50,40,31,17,45,48,12,24,63,46,60,54,70,68,56,47,52,54,30,42,60,64,48,43,60,30,41,48,48,51,21,49,50,38,23,52,52,39,41,53,52,38,41,71,74,29,58,73,41,78,34,80,86,75,73,42,77,30,22,44,37,46,35,30,49,52,66,40,62,42,40,82,60,76,88,80,48,70,74,35,56,33,37,39,32,42,31,27,30,67,85,70,67,28,47,46,38,74,38,77,40,15,57,34,27,51,63,51,55,56,24,52,76,67,72,41,83,61,72,94,68,90,72,42,52,75,41,85,67,47,48,72,54,46,52,26,52,38,51,31,50,48,54,53,56,51,37,73,67,66,30,40,66,44,32,38,34,29,61,88,55,57,49,37,53,52,43,30,55,70,74,40,91,63,82,59,46,65,32,30,23,42,65,58,50,51,50,50,53,51,52,51,51,53,58,47,25,73,76,36,58,89,72,45,44,70,69,49,51,54,48,51,49,50,51,53,51,46,30,48,66,75,23,53,70,30,41,67,58,23,37,45,45,51,63,18,50,59,41,41,36,55,76,38,62,83,60,48,51,62,88,80,33,58,48,73,69,38,61,91,77,54,71,81,89,61,77,52,82,56,66,70,57,49,54,54,51,48,52,59,48,50,60,52,49,33,72,74,44,23,60,23,41,18,64,55,41,71,52,61,68,55,52,52,48,46,53,54,31,39,54,26,48,40,50,91,50,88,39,47,42,43,68,59,37,58,51,23,51,26,51,39,51,19,32,70,55,56,36,52,51,40,57,43,52,31,25,48,63,69,72,39,80,43,33,66,52,24,53,50,50,22,50,51,51,42,51,49,51,52,50,50,52,51,46,63,70,30,67,67,46,48,51,51,51,53,52,52,51,51,52,51,50,52,52,49,51,53,36,42,64,72,66,46,89,60,84,63,70,83,120,133,80,77,80,78,66,83,69,79,71,67,74,74,68,67,88,66,64,89,84,55,80,69,55,54,73,64,38,32,45,49,31,18,58,32,50,36,42,51,52,28,61,60,24,35,90,84,80,49,47,64,47,49,76,78,36,43,66,47,75,46,80,53,42,52,30,35,39,36,33,27,45,38,94,87,68,52,73,37,84,43,47,31,40,61,64,45,64,55,86,90,46,90,93,55,71,76,39,39,49,58,48,45,30,44,41,54,24,25,40,71,60,33,50,50,71,68,57,52,33,51,39,32,16,47,48,11,24,62,46,59,52,71,68,58,48,51,54,29,41,61,63,48,42,60,30,41,48,49,49,21,50,51,38,24,53,52,38,38,52,52,37,42,72,75,28,59,72,41,76,34,81,86,75,74,43,75,31,22,42,38,47,35,28,48,52,67,42,62,43,42,82,58,74,87,82,48,69,75,36,56,33,39,38,30,41,31,27,29,67,88,70,67,27,48,47,40,74,38,78,40,16,58,34,26,52,64,52,55,54,25,51,77,66,72,39,82,60,73,94,66,91,72,42,50,76,42,85,68,47,49,72,55,47,52,28,52,38,51,29,49,48,54,54,56,50,39,72,66,64,31,40,66,44,33,39,34,29,60,89,56,57,50,39,54,52,43,29,54,70,72,40,92,63,84,62,43,65,31,32,23,41,65,58,49,51,48,49,52,50,50,53,52,54,58,46,25,73,77,35,56,89,70,46,43,71,68,49,51,55,48,51,51,49,52,52,51,46,30,48,65,76,24,53,70,30,42,67,60,22,37,46,44,51,63,18,50,61,41,41,35,57,76,39,63,86,61,49,51,64,88,77,32,55,48,72,68,38,60,90,75,54,71,80,90,60,78,52,82,57,63,71,56,50,54,53,52,46,51,58,49,48,62,50,50,34,74,73,44,22,61,23,42,18,64,56,41,71,52,60,66,54,52,52,48,47,52,53,32,39,54,26,48,40,50,90,50,89,40,47,42,41,69,59,37,58,50,21,51,26,50,40,52,19,30,69,56,56,35,51,52,40,58,44,52,31,26,48,63,68,74,38,79,44,34,65,51,24,51,51,50,21,48,52,50,42,49,49,50,52,49,50,53,52,47,64,68,29,66,67,47,50,51,52,51,53,51,50,50,50,52,50,51,52,52,52,51,53,35,43,65,72,66,47,88,58,85,63,71,82,121

Organism: Mytilus edulis (NCBI:txid6550)

Sequence (1062 aa):
MIYETDNLFEAEINEPRQLDSCIWIPGERRVFEPYEMDKQLKAGCVDCELPLQFTNVTEETKCGLGCILYVACSCGVINKIYSGKVHYDAKKQKTRPIFDVNSKAAVAMYDTGLGPAEVNRYLANLNINGMSQSAFKKREKEVYEPIRKVAQNSLDTSLEEEKSKSPVIEDSENGEDVSLVTVKYDMGWQKRGSGRKYDSKSGVGTLIGDQTGKVVGRGIRSSDCRVCTYWEAKHVEPQEHKCTRNWFGSAEGMEPDVGARLIEDIETKNCQVSTVIVDDDTTTMARIRRTIQHPIKKLSDTNHIKSQFNNKLWNLKNTFKNDLTKPAITHLNRCFSYALYSNRNNPESMSNDLQAIVPHLYKEHDLCNQKWCSYKRNPNKYKPTVSLNSLPLRKKLAEIIGEYTSNDNIEKISPCASTKEVESFHSMLANKAPKAKHLCSSSSLECRVDCTVAQKNIAYGYISQVYEECGLSPGKITAKSSEKLTDKRKYQNDYKNSAVNKRRKLFRKQIIKEKETVVEMREGDTYKKIYMIYETDNLFEAEINEPRQLDSCIWIPGERRVFEPYEMDKQLKAGCVDCELPLQFTNVTEETKCGLGCILYVACSCGVINKIYSGKVHYDAKKQKTRPIFDVNSKAAVAMYDTGLGPAEVNRYLANLNINGMSQSAFKKREKEVYEPIRKVAQNSLDTSLEEEKSKSPVIEDSENGEDVSLVTVKYDMGWQKRGSGRKYDSKSGVGTLIGDQTGKVVGRGIRSSDCRVCTYWEAKHVEPQEHKCTRNWFGSAEGMEPDVGARLIEDIETKNCQVSTVIVDDDTTTMARIRRTIQHPIKKLSDTNHIKSQFNNKLWNLKNTFKNDLTKPAITHLNRCFSYALYSNRNNPESMSNDLQAIVPHLYKEHDLCNQKWCSYKRNPNKYKPTVSLNSLPLRKKLAEIIGEYTSNDNIEKISPCASTKEVESFHSMLANKAPKAKHLCSSSSLECRVDCTVAQKNIAYGYISQVYEECGLSPGKITAKSSEKLTDKRKYQNDYKNSAVNKRRKLFRKQIIKEKETVVEMREGDTYKKIY

Foldseek 3Di:
DPPPPPPDPPPPPPDPPDQQDDPDDPQADADADVVQQVVQQCCPDPPPRDGFDPNRWDDWADDFRWIWTWGADPVGDTDIGIRADWDFDPVDDPTDTDHLVLLLVLLVLLQQQHDQVVVQVVCVVSNYHHHDPVSSVVSNVLLLVLLLVLLVVLLQVQLVVQQVPFDWDQDVPVRDIAGAWEKEKDKDALADDPVVDDAGQKIKMWIATPPPLATNDMDMAGQAAPQCVVQVVVVHDGDDDDGLHDDDDGNVVVRLVGLLVGQVVSVVVRYHYAEYEYAPDPSNVVSNPVNDPDDHHYAHALVNVLVVLLVLLVVVCVVVVPQCDPVNSVVLSVQLVCLQVVQAPNLVSSLLSLLQSLCVLQVRCPSPDPVPRVCNVPVVPDDDPHHGDDPVVSVVSNVSSVVCSPPSNSNNRRNNDHSVSVVVLSVSLCSSSPSVDDQSNDCSSVSSNSSSSSCRSPNLCSSQSSCVSSVHHCDDVSNVVRVVVRVVVVVVVVQCPDPVNVVVVVVVVVVVVVVVVVVCVVVDPDPPPPD/DPPDPPPPPPPVPPDPPDQQDDPDDPQADADADVVQQVVQQCCDDPPPSDGFDPNRWDDWADDFRKIWTWGADPVGDTDIGIRADWDFDPVDDPTDTDHLVLLLVLLVLLQQQHDQVVVQVVCVVSNYHHHDPVSSVVSNVLLLVLLLVLLVVLLQVQLVVQQVPADWDQDVPPRDIAGAWEKEKDKDALADDPVVDDAGQKIKMWIATPVPLATNDMDMAGQAAPQCVVQVVVVHDGDDDDGLHDDDDGNVVVRLVGLLVGQVVSVVVRYHYAEYEYAPDPSNVVSNPVNDPDDHHYAHALVNVLVVLLVLLVVVCVVVVPQQDPVNSVVLSVQLVCLQVVQAPNLVSSLLSLLQSLCVLQVRCPSPDCVPRVCNVPVVPDDDPHHGDDPVVSVVSNVSSVVCSPPSNSNNRRNNDHSVSVVVLSVSLCSSSPSVDDQSNDCSSVSSNSSSSSCRSPNLCSSCSSCVSSVHHCDDVSNVVRVVRRVVVVVVVVVCPDPVNVVVVVVVVVVVVVVVVVVDVVVDPDPPPPD

InterPro domains:
  IPR049012 Mutator-like transposase domain [PF20700] (37-373)

Nearest PDB structures (foldseek):
  2xri-assembly1_A  TM=3.157E-01  e=9.899E-01  Homo sapiens
  7quj-assembly1_D  TM=3.403E-01  e=6.126E+00  Nepeta sibirica
  5yw8-assembly1_D  TM=1.494E-01  e=3.015E+00  Mesocricetus auratus
  8ii8-assembly1_A  TM=1.344E-01  e=4.086E+00  Pleurotus salmoneostramineus
  7p3r-assembly1_D  TM=1.133E-01  e=5.263E+00  Vibrio cholerae O1 biovar El Tor str. N16961